Protein AF-0000000068884006 (afdb_homodimer)

Sequence (1262 aa):
MEFTVSGTTVRFDERTMQFAFTRDGAEWNTCADFKPTLQCAQGTFAFADATSITHEQRETGTGTGIRSIFTGFGHSAYSFETYVWVERASGDVLFEWIPLNEQGLNITNVTWPAAMDFDCADDHDTTLITHEQGVMIPNTWPTAVSTKDIAFDGRFETAGGYMPWFAQLRADGHGYIAICETPWNAGYGIDHPSDGPYTHINTWFEPSLGTMNYRRVVRYQFLDHADHTAVCKAYRSYVNERGRLRTLAEKAARNPSVRDLIGRSWVHIGIKTKVQPDSYYYDKDHPEKNDSLVTFAQREKQMRTLHGMGAGRLYMHLDGWAQPGYDNAHPDYLPACQEAGGWEGMKSLVDACHEQGDIFGTHDQYRDYYFTAQTFDANNAIRLADGTMPEHARWAGGRQTYLCAELAPDYVRRNFTQIAAHGIKLDCAYLDVFTCNEGDECSNPEHRMTRRECFDRRAECFEYLLSHGILSSSEEVSDWAVPSLIFCHYAPYDFQMRSPNEPRQGVPVPLYNLVYHDCVIEPWMMERVVDGDDYMLYALLNGGAPYLIRDAAYIGVDGDMDDEQRARTENDIERCHTVAAFHERVGMQELVRHEFVDDDPLVQRSVFADGTAVTCDFHTQTYRITDCPHHMEFTVSGTTVRFDERTMQFAFTRDGAEWNTCADFKPTLQCAQGTFAFADATSITHEQRETGTGTGIRSIFTGFGHSAYSFETYVWVERASGDVLFEWIPLNEQGLNITNVTWPAAMDFDCADDHDTTLITHEQGVMIPNTWPTAVSTKDIAFDGRFETAGGYMPWFAQLRADGHGYIAICETPWNAGYGIDHPSDGPYTHINTWFEPSLGTMNYRRVVRYQFLDHADHTAVCKAYRSYVNERGRLRTLAEKAARNPSVRDLIGRSWVHIGIKTKVQPDSYYYDKDHPEKNDSLVTFAQREKQMRTLHGMGAGRLYMHLDGWAQPGYDNAHPDYLPACQEAGGWEGMKSLVDACHEQGDIFGTHDQYRDYYFTAQTFDANNAIRLADGTMPEHARWAGGRQTYLCAELAPDYVRRNFTQIAAHGIKLDCAYLDVFTCNEGDECSNPEHRMTRRECFDRRAECFEYLLSHGILSSSEEVSDWAVPSLIFCHYAPYDFQMRSPNEPRQGVPVPLYNLVYHDCVIEPWMMERVVDGDDYMLYALLNGGAPYLIRDAAYIGVDGDMDDEQRARTENDIERCHTVAAFHERVGMQELVRHEFVDDDPLVQRSVFADGTAVTCDFHTQTYRITDCPHH

pLDDT: mean 95.3, std 8.54, range [33.0, 98.94]

Organism: Bifidobacterium longum (strain NCC 2705) (NCBI:txid206672)

Nearest PDB structures (foldseek):
  5wzr-assembly1_A  TM=9.743E-01  e=0.000E+00  Bifidobacterium bifidum
  5wzr-assembly2_B  TM=9.742E-01  e=0.000E+00  Bifidobacterium bifidum
  5wzp-assembly1_A  TM=9.927E-01  e=1.063E-102  Bifidobacterium bifidum
  5wzp-assembly2_B  TM=9.949E-01  e=9.066E-101  Bifidobacterium bifidum
  2zxq-assembly1_A  TM=4.621E-01  e=2.701E-19  Bifidobacterium longum

Secondary structure (DSSP, 8-state):
-EEEETTEEEEEETTTTEEEEEETTEEEEB-TT---EEEETTEEEEGGG-SEEEEEEEE-SSEEEEEEEEE-STTS--EEEEEEEEETTT--EEEEEEEEE--S--EEEEE-SPPB------TT-EEEE-STT-EEEETT-SS-EEGGGSGGGGBTTBTTBSSSEEEEE-TTS-EEEEEESSGGGEEEEEEE-TT-S--EEEEEE--BTTB--S-EEEEEEEESS--HHHHHHHHHHHHHTTT----HHHHHHH-GGGGGGTTPEEEEEESEEE--TTSTT--SS-GGGGEEE--HHHHHHHHHHHHHTT--SEEEEEES-BSS-TT-STT---SB-GGGTHHHHHHHHHHHHHHTT-EEEEEE-SSEEETTSTT--GGGB---TTS----B--STT-SEEEB-GGGHHHHHHHHHHHHHHTT---SEEEETTTTTSPPP-B--GGG-B-HHHHHHHHHHHHHHHHHTTPEEEEBS--GGGTTT--B-B----GGGGS-TTSPPSSEE--HHHHHHTTTSB-EE---B-TTS-BTHHHHHHTT-EEEEEE--TTS---S---HHHHHHHHHHHHHHHHHHHHHHHHTTS-EEEEEEGGG-TTEEEEEETTSEEEEEETTTTEEEEEE----/-EEEETTEEEEEETTTTEEEEEETTEEEEB-TT---EEEETTEEEEGGG-SEEEEEEEE-SSEEEEEEEEE-STTS--EEEEEEEEETTT--EEEEEEEEE--S--EEEEE-SPPB------TT-EEEE-STT-EEEETT-SS-EEGGGSGGGGBTTBTTBSSSEEEEE-TTS-EEEEEESSGGGEEEEEEE-TT-S--EEEEEE--BTTB--S-EEEEEEEESS--HHHHHHHHHHHHHTTT----HHHHHHH-GGGGGGTTPEEEEEESEEE--TTSTT--SS-GGGGEEE--HHHHHHHHHHHHHTT--SEEEEEES-BSS-TT-STT---SB-GGGTHHHHHHHHHHHHHHTT-EEEEEE-SSEEETTSTT--GGGB---TTS----B--STT-SEEEB-GGGHHHHHHHHHHHHHHTT---SEEEETTTTTSPPP-B--GGG-B-HHHHHHHHHHHHHHHHHTTPEEEEES--GGGTTT--EEE----TTTTS-TTSPPSSEE--HHHHHHTTTSB-EE---B-TTS-BTHHHHHHTT-EEEEEE--TTS---S---HHHHHHHHHHHHHHHHHHHHHHHHTTS-EEEEEEGGG-TTEEEEEETTSEEEEEETTTTEEEEEE----

Foldseek 3Di:
DWDDAPQKIWDADPVQRWIWIDHPHDIKTFDSPWFWWWQFPVGIGTLVQAPDKDWDWDDDPFWIWIKMKGAHDPNWRWIWIWTWIAGRVARKIKIKIFTDDHPDTQTFKTWDDGWIPFAAQDQQWWKWAPQFQIFIGGQQAQDKDWLVLAPPSFQALANSHQAQWMKIADPQQKIKIKHWPPRQFKGKTWTRDGRHNGITMTMMGGPWLRHVPGMTMIIMDIDGNDDLLNNLVVVLVVCVVVVQLAFLVNLCVLFVCLLLVALAAEAEAEAKAAADCQAPPCDPVCNVLRIDGAALVLVLLLVVVCVVLPLPEYEYEYFQQFPPGHPAQPPQGDDGHVVRPTLVSNQVSCVSNVVRSYAYEYEHEQFWAAPNHPPDDPLQFAAGSVRDFDWDQHDRHGITTTGQLLCRLVSLCVVVVVSVVSVRDHQAYEYEPLRNDRADAHPRPVRGATSVRSLVSSLVSLVVCVVVNYAYEYAAHHSSNLNRHSEYEARDDPCVVDDVPDDDNRQDDRSVQLNRQRRYAHEWEQDDDVVFAGRLLVLLQSLHAYHLHDHHNNHHDDSDQDPVSSVVSSVSSVSRSVSSVSSSVANNWRFSDKDADVNPSQWIKIATPQQWMKIAHRVVNDIDIDRGPPD/DWDDAPQKIWDADPVQRWIWIDHPHDIWTFDSPWFWWWQFPVGIGTLVQAPDKDWDWDDDPFWIWIKIKGAHDPNWRWIWIWTWIAGRVARKIKIKIFTDDHPDTQTFKTWDDGWIDFAAQDQQWWKWAPQFQIFIGGQQAQDKDWLVLAVPSFQALANSHQAQWMKIADPQQKIKIKHWPPRQFKGKTWTRDGRHNGITMTMMGGPWLRHVPGMTMIIMDIDGNDDLLNNLVVVLVVCVVVVQLQFLVNLCVLFVCLLLVALAAEAEAEAKAAADCQAPPCDPVCNVLRIDGAALVLVLLLVVVCVVLPLPEYEYEYFQQFPPGHPAQPPQGDDGHVVRPTLVSNQVSCVSNVVRSYAYEYEHEQFWAAPNHPPDDPLQFAAGSVRDFDWDRHDRHGITTTGQLLCRLVSLCVVVVVSVVSVRDHQAYEYEPLRNDRADAHPRPVRGATSVRSLVSSLVSLVVCVVVNYAYEYAAHHSSNLNRHSEYEARDDSPPVDDVPDDDNRQDDRSVQLNRQRRYAHEWEQDDDVVFAGRLQVLLQSLHAYHLHDHHNSHHDDSDQDPVSSVVSSVSSVSRSVSSVSSSVARNWRFSDKDADVNDSQWIKIATPQQWMKIAHRVVNDMDIDRGPDD

Structure (mmCIF, N/CA/C/O backbone):
data_AF-0000000068884006-model_v1
#
loop_
_entity.id
_entity.type
_entity.pdbx_description
1 polymer 'Glycosyl hydrolases related to GH101 family, GHL1-GHL3'
#
loop_
_atom_site.group_PDB
_atom_site.id
_atom_site.type_symbol
_atom_site.label_atom_id
_atom_site.label_alt_id
_atom_site.label_comp_id
_atom_site.label_asym_id
_atom_site.label_entity_id
_atom_site.label_seq_id
_atom_site.pdbx_PDB_ins_code
_atom_site.Cartn_x
_atom_site.Cartn_y
_atom_site.Cartn_z
_atom_site.occupancy
_atom_site.B_iso_or_equiv
_atom_site.auth_seq_id
_atom_site.auth_comp_id
_atom_site.auth_asym_id
_atom_site.auth_atom_id
_atom_site.pdbx_PDB_model_num
ATOM 1 N N . MET A 1 1 ? 39.438 -1.023 8.469 1 96.75 1 MET A N 1
ATOM 2 C CA . MET A 1 1 ? 38.875 -1.752 7.324 1 96.75 1 MET A CA 1
ATOM 3 C C . MET A 1 1 ? 38.562 -0.802 6.172 1 96.75 1 MET A C 1
ATOM 5 O O . MET A 1 1 ? 38.188 0.347 6.398 1 96.75 1 MET A O 1
ATOM 9 N N . GLU A 1 2 ? 38.781 -1.187 5 1 97.56 2 GLU A N 1
ATOM 10 C CA . GLU A 1 2 ? 38.5 -0.379 3.812 1 97.56 2 GLU A CA 1
ATOM 11 C C . GLU A 1 2 ? 38.062 -1.249 2.637 1 97.56 2 GLU A C 1
ATOM 13 O O . GLU A 1 2 ? 38.625 -2.332 2.424 1 97.56 2 GLU A O 1
ATOM 18 N N . PHE A 1 3 ? 37.062 -0.83 1.948 1 98.31 3 PHE A N 1
ATOM 19 C CA . PHE A 1 3 ? 36.625 -1.511 0.733 1 98.31 3 PHE A CA 1
ATOM 20 C C . PHE A 1 3 ? 35.969 -0.53 -0.233 1 98.31 3 PHE A C 1
ATOM 22 O O . PHE A 1 3 ? 35.594 0.575 0.159 1 98.31 3 PHE A O 1
ATOM 29 N N . THR A 1 4 ? 35.969 -0.841 -1.5 1 98.19 4 THR A N 1
ATOM 30 C CA . THR A 1 4 ? 35.312 -0.053 -2.553 1 98.19 4 THR A CA 1
ATOM 31 C C . THR A 1 4 ? 34.312 -0.898 -3.33 1 98.19 4 THR A C 1
ATOM 33 O O . THR A 1 4 ? 34.625 -2.025 -3.727 1 98.19 4 THR A O 1
ATOM 36 N N . VAL A 1 5 ? 33.125 -0.415 -3.4 1 97.75 5 VAL A N 1
ATOM 37 C CA . VAL A 1 5 ? 32.062 -1.048 -4.168 1 97.75 5 VAL A CA 1
ATOM 38 C C . VAL A 1 5 ? 31.375 -0.008 -5.047 1 97.75 5 VAL A C 1
ATOM 40 O O . VAL A 1 5 ? 30.922 1.026 -4.555 1 97.75 5 VAL A O 1
ATOM 43 N N . SER A 1 6 ? 31.266 -0.247 -6.363 1 97.12 6 SER A N 1
ATOM 44 C CA . SER A 1 6 ? 30.5 0.562 -7.309 1 97.12 6 SER A CA 1
ATOM 45 C C . SER A 1 6 ? 30.828 2.045 -7.148 1 97.12 6 SER A C 1
ATOM 47 O O . SER A 1 6 ? 29.906 2.873 -7.059 1 97.12 6 SER A O 1
ATOM 49 N N . GLY A 1 7 ? 32.031 2.383 -6.996 1 97.62 7 GLY A N 1
ATOM 50 C CA . GLY A 1 7 ? 32.5 3.756 -7.023 1 97.62 7 GLY A CA 1
ATOM 51 C C . GLY A 1 7 ? 32.531 4.406 -5.652 1 97.62 7 GLY A C 1
ATOM 52 O O . GLY A 1 7 ? 32.969 5.547 -5.504 1 97.62 7 GLY A O 1
ATOM 53 N N . THR A 1 8 ? 32.031 3.732 -4.609 1 98.75 8 THR A N 1
ATOM 54 C CA . THR A 1 8 ? 32.031 4.266 -3.252 1 98.75 8 THR A CA 1
ATOM 55 C C . THR A 1 8 ? 33.062 3.529 -2.383 1 98.75 8 THR A C 1
ATOM 57 O O . THR A 1 8 ? 33.031 2.301 -2.293 1 98.75 8 THR A O 1
ATOM 60 N N . THR A 1 9 ? 33.969 4.238 -1.825 1 98.75 9 THR A N 1
ATOM 61 C CA . THR A 1 9 ? 34.938 3.682 -0.89 1 98.75 9 THR A CA 1
ATOM 62 C C . THR A 1 9 ? 34.531 3.986 0.55 1 98.75 9 THR A C 1
ATOM 64 O O . THR A 1 9 ? 34.188 5.129 0.88 1 98.75 9 THR A O 1
ATOM 67 N N . VAL A 1 10 ? 34.5 2.998 1.354 1 98.69 10 VAL A N 1
ATOM 68 C CA . VAL A 1 10 ? 34.219 3.145 2.777 1 98.69 10 VAL A CA 1
ATOM 69 C C . VAL A 1 10 ? 35.469 2.816 3.594 1 98.69 10 VAL A C 1
ATOM 71 O O . VAL A 1 10 ? 36.125 1.789 3.373 1 98.69 10 VAL A O 1
ATOM 74 N N . ARG A 1 11 ? 35.875 3.713 4.441 1 98.31 11 ARG A N 1
ATOM 75 C CA . ARG A 1 11 ? 36.906 3.467 5.457 1 98.31 11 ARG A CA 1
ATOM 76 C C . ARG A 1 11 ? 36.281 3.502 6.859 1 98.31 11 ARG A C 1
ATOM 78 O O . ARG A 1 11 ? 35.562 4.438 7.207 1 98.31 11 ARG A O 1
ATOM 85 N N . PHE A 1 12 ? 36.5 2.439 7.617 1 98.19 12 PHE A N 1
ATOM 86 C CA . PHE A 1 12 ? 36 2.305 8.969 1 98.19 12 PHE A CA 1
ATOM 87 C C . PHE A 1 12 ? 37.125 2.133 9.969 1 98.19 12 PHE A C 1
ATOM 89 O O . PHE A 1 12 ? 37.969 1.235 9.82 1 98.19 12 PHE A O 1
ATOM 96 N N . ASP A 1 13 ? 37.188 3.031 10.922 1 96.44 13 ASP A N 1
ATOM 97 C CA . ASP A 1 13 ? 38.156 2.914 12.016 1 96.44 13 ASP A CA 1
ATOM 98 C C . ASP A 1 13 ? 37.562 2.135 13.188 1 96.44 13 ASP A C 1
ATOM 100 O O . ASP A 1 13 ? 36.719 2.645 13.914 1 96.44 13 ASP A O 1
ATOM 104 N N . GLU A 1 14 ? 38.062 0.991 13.508 1 94.81 14 GLU A N 1
ATOM 105 C CA . GLU A 1 14 ? 37.5 0.091 14.516 1 94.81 14 GLU A CA 1
ATOM 106 C C . GLU A 1 14 ? 37.656 0.676 15.914 1 94.81 14 GLU A C 1
ATOM 108 O O . GLU A 1 14 ? 36.906 0.348 16.828 1 94.81 14 GLU A O 1
ATOM 113 N N . ARG A 1 15 ? 38.656 1.497 16.078 1 91.38 15 ARG A N 1
ATOM 114 C CA . ARG A 1 15 ? 38.938 2.045 17.391 1 91.38 15 ARG A CA 1
ATOM 115 C C . ARG A 1 15 ? 37.969 3.172 17.75 1 91.38 15 ARG A C 1
ATOM 117 O O . ARG A 1 15 ? 37.438 3.234 18.859 1 91.38 15 ARG A O 1
ATOM 124 N N . THR A 1 16 ? 37.719 4.031 16.812 1 92 16 THR A N 1
ATOM 125 C CA . THR A 1 16 ? 36.875 5.195 17.047 1 92 16 THR A CA 1
ATOM 126 C C . THR A 1 16 ? 35.469 4.957 16.531 1 92 16 THR A C 1
ATOM 128 O O . THR A 1 16 ? 34.562 5.719 16.828 1 92 16 THR A O 1
ATOM 131 N N . MET A 1 17 ? 35.281 3.926 15.727 1 93.5 17 MET A N 1
ATOM 132 C CA . MET A 1 17 ? 34.031 3.566 15.062 1 93.5 17 MET A CA 1
ATOM 133 C C . MET A 1 17 ? 33.562 4.676 14.117 1 93.5 17 MET A C 1
ATOM 135 O O . MET A 1 17 ? 32.375 4.863 13.906 1 93.5 17 MET A O 1
ATOM 139 N N . GLN A 1 18 ? 34.531 5.438 13.586 1 95.31 18 GLN A N 1
ATOM 140 C CA . GLN A 1 18 ? 34.25 6.504 12.625 1 95.31 18 GLN A CA 1
ATOM 141 C C . GLN A 1 18 ? 34.281 5.98 11.195 1 95.31 18 GLN A C 1
ATOM 143 O O . GLN A 1 18 ? 35 5.023 10.891 1 95.31 18 GLN A O 1
ATOM 148 N N . PHE A 1 19 ? 33.469 6.625 10.383 1 97.94 19 PHE A N 1
ATOM 149 C CA . PHE A 1 19 ? 33.406 6.262 8.977 1 97.94 19 PHE A CA 1
ATOM 150 C C . PHE A 1 19 ? 33.875 7.406 8.094 1 97.94 19 PHE A C 1
ATOM 152 O O . PHE A 1 19 ? 33.719 8.578 8.438 1 97.94 19 PHE A O 1
ATOM 159 N N . ALA A 1 20 ? 34.5 7.062 7.012 1 98.5 20 ALA A N 1
ATOM 160 C CA . ALA A 1 20 ? 34.812 7.949 5.891 1 98.5 20 ALA A CA 1
ATOM 161 C C . ALA A 1 20 ? 34.312 7.355 4.57 1 98.5 20 ALA A C 1
ATOM 163 O O . ALA A 1 20 ? 34.438 6.152 4.344 1 98.5 20 ALA A O 1
ATOM 164 N N . PHE A 1 21 ? 33.719 8.188 3.77 1 98.75 21 PHE A N 1
ATOM 165 C CA . PHE A 1 21 ? 33.219 7.77 2.475 1 98.75 21 PHE A CA 1
ATOM 166 C C . PHE A 1 21 ? 33.812 8.609 1.352 1 98.75 21 PHE A C 1
ATOM 168 O O . PHE A 1 21 ? 33.938 9.828 1.482 1 98.75 21 PHE A O 1
ATOM 175 N N . THR A 1 22 ? 34.219 7.957 0.296 1 98.5 22 THR A N 1
ATOM 176 C CA . THR A 1 22 ? 34.688 8.68 -0.877 1 98.5 22 THR A CA 1
ATOM 177 C C . THR A 1 22 ? 33.906 8.258 -2.123 1 98.5 22 THR A C 1
ATOM 179 O O . THR A 1 22 ? 33.719 7.062 -2.359 1 98.5 22 THR A O 1
ATOM 182 N N . ARG A 1 23 ? 33.438 9.172 -2.855 1 97.88 23 ARG A N 1
ATOM 183 C CA . ARG A 1 23 ? 32.781 8.961 -4.133 1 97.88 23 ARG A CA 1
ATOM 184 C C . ARG A 1 23 ? 32.906 10.188 -5.031 1 97.88 23 ARG A C 1
ATOM 186 O O . ARG A 1 23 ? 32.812 11.32 -4.566 1 97.88 23 ARG A O 1
ATOM 193 N N . ASP A 1 24 ? 33.188 10.016 -6.312 1 96.94 24 ASP A N 1
ATOM 194 C CA . ASP A 1 24 ? 33.281 11.062 -7.328 1 96.94 24 ASP A CA 1
ATOM 195 C C . ASP A 1 24 ? 34.219 12.18 -6.902 1 96.94 24 ASP A C 1
ATOM 197 O O . ASP A 1 24 ? 33.938 13.359 -7.07 1 96.94 24 ASP A O 1
ATOM 201 N N . GLY A 1 25 ? 35.219 11.805 -6.246 1 95.5 25 GLY A N 1
ATOM 202 C CA . GLY A 1 25 ? 36.281 12.734 -5.895 1 95.5 25 GLY A CA 1
ATOM 203 C C . GLY A 1 25 ? 36.031 13.477 -4.602 1 95.5 25 GLY A C 1
ATOM 204 O O . GLY A 1 25 ? 36.844 14.297 -4.172 1 95.5 25 GLY A O 1
ATOM 205 N N . ALA A 1 26 ? 34.906 13.234 -3.934 1 97.69 26 ALA A N 1
ATOM 206 C CA . ALA A 1 26 ? 34.594 13.898 -2.674 1 97.69 26 ALA A CA 1
ATOM 207 C C . ALA A 1 26 ? 34.719 12.93 -1.497 1 97.69 26 ALA A C 1
ATOM 209 O O . ALA A 1 26 ? 34.469 11.734 -1.638 1 97.69 26 ALA A O 1
ATOM 210 N N . GLU A 1 27 ? 35.062 13.492 -0.42 1 97.88 27 GLU A N 1
ATOM 211 C CA . GLU A 1 27 ? 35.156 12.711 0.812 1 97.88 27 GLU A CA 1
ATOM 212 C C . GLU A 1 27 ? 34.188 13.227 1.87 1 97.88 27 GLU A C 1
ATOM 214 O O . GLU A 1 27 ? 34 14.438 2.025 1 97.88 27 GLU A O 1
ATOM 219 N N . TRP A 1 28 ? 33.5 12.383 2.496 1 98.31 28 TRP A N 1
ATOM 220 C CA . TRP A 1 28 ? 32.594 12.664 3.615 1 98.31 28 TRP A CA 1
ATOM 221 C C . TRP A 1 28 ? 33.031 11.898 4.859 1 98.31 28 TRP A C 1
ATOM 223 O O . TRP A 1 28 ? 33.25 10.68 4.809 1 98.31 28 TRP A O 1
ATOM 233 N N . ASN A 1 29 ? 33.188 12.539 5.945 1 97.81 29 ASN A N 1
ATOM 234 C CA . ASN A 1 29 ? 33.594 11.945 7.215 1 97.81 29 ASN A CA 1
ATOM 235 C C . ASN A 1 29 ? 32.531 12.164 8.305 1 97.81 29 ASN A C 1
ATOM 237 O O . ASN A 1 29 ? 31.938 13.242 8.383 1 97.81 29 ASN A O 1
ATOM 241 N N . THR A 1 30 ? 32.344 11.156 9.117 1 96.94 30 THR A N 1
ATOM 242 C CA . THR A 1 30 ? 31.531 11.383 10.297 1 96.94 30 THR A CA 1
ATOM 243 C C . THR A 1 30 ? 32.25 12.32 11.273 1 96.94 30 THR A C 1
ATOM 245 O O . THR A 1 30 ? 33.469 12.352 11.328 1 96.94 30 THR A O 1
ATOM 248 N N . CYS A 1 31 ? 31.406 13.039 11.977 1 94.69 31 CYS A N 1
ATOM 249 C CA . CYS A 1 31 ? 31.953 13.969 12.953 1 94.69 31 CYS A CA 1
ATOM 250 C C . CYS A 1 31 ? 32.688 13.227 14.062 1 94.69 31 CYS A C 1
ATOM 252 O O . CYS A 1 31 ? 32.125 12.352 14.711 1 94.69 31 CYS A O 1
ATOM 254 N N . ALA A 1 32 ? 33.875 13.672 14.375 1 89.81 32 ALA A N 1
ATOM 255 C CA . ALA A 1 32 ? 34.75 13 15.344 1 89.81 32 ALA A CA 1
ATOM 256 C C . ALA A 1 32 ? 34.188 13.133 16.766 1 89.81 32 ALA A C 1
ATOM 258 O O . ALA A 1 32 ? 34.375 12.242 17.594 1 89.81 32 ALA A O 1
ATOM 259 N N . ASP A 1 33 ? 33.531 14.148 17 1 88.62 33 ASP A N 1
ATOM 260 C CA . ASP A 1 33 ? 33.062 14.43 18.359 1 88.62 33 ASP A CA 1
ATOM 261 C C . ASP A 1 33 ? 31.641 13.867 18.578 1 88.62 33 ASP A C 1
ATOM 263 O O . ASP A 1 33 ? 31.109 13.945 19.672 1 88.62 33 ASP A O 1
ATOM 267 N N . PHE A 1 34 ? 31.141 13.305 17.531 1 90.44 34 PHE A N 1
ATOM 268 C CA . PHE A 1 34 ? 29.797 12.758 17.641 1 90.44 34 PHE A CA 1
ATOM 269 C C . PHE A 1 34 ? 29.828 11.32 18.141 1 90.44 34 PHE A C 1
ATOM 271 O O . PHE A 1 34 ? 30.5 10.469 17.547 1 90.44 34 PHE A O 1
ATOM 278 N N . LYS A 1 35 ? 29.203 11 19.219 1 90.88 35 LYS A N 1
ATOM 279 C CA . LYS A 1 35 ? 29.141 9.656 19.797 1 90.88 35 LYS A CA 1
ATOM 280 C C . LYS A 1 35 ? 27.75 9.047 19.641 1 90.88 35 LYS A C 1
ATOM 282 O O . LYS A 1 35 ? 26.797 9.477 20.281 1 90.88 35 LYS A O 1
ATOM 287 N N . PRO A 1 36 ? 27.625 7.969 18.797 1 95.94 36 PRO A N 1
ATOM 288 C CA . PRO A 1 36 ? 26.344 7.246 18.781 1 95.94 36 PRO A CA 1
ATOM 289 C C . PRO A 1 36 ? 25.938 6.738 20.172 1 95.94 36 PRO A C 1
ATOM 291 O O . PRO A 1 36 ? 26.797 6.27 20.938 1 95.94 36 PRO A O 1
ATOM 294 N N . THR A 1 37 ? 24.641 6.836 20.516 1 97.12 37 THR A N 1
ATOM 295 C CA . THR A 1 37 ? 24.25 6.562 21.906 1 97.12 37 THR A CA 1
ATOM 296 C C . THR A 1 37 ? 22.922 5.809 21.938 1 97.12 37 THR A C 1
ATOM 298 O O . THR A 1 37 ? 22.125 5.887 21 1 97.12 37 THR A O 1
ATOM 301 N N . LEU A 1 38 ? 22.766 5.012 22.984 1 97.25 38 LEU A N 1
ATOM 302 C CA . LEU A 1 38 ? 21.5 4.469 23.469 1 97.25 38 LEU A CA 1
ATOM 303 C C . LEU A 1 38 ? 21 5.242 24.672 1 97.25 38 LEU A C 1
ATOM 305 O O . LEU A 1 38 ? 21.672 5.289 25.703 1 97.25 38 LEU A O 1
ATOM 309 N N . GLN A 1 39 ? 19.922 5.906 24.469 1 97.06 39 GLN A N 1
ATOM 310 C CA . GLN A 1 39 ? 19.25 6.477 25.641 1 97.06 39 GLN A CA 1
ATOM 311 C C . GLN A 1 39 ? 18.234 5.5 26.219 1 97.06 39 GLN A C 1
ATOM 313 O O . GLN A 1 39 ? 17.406 4.961 25.484 1 97.06 39 GLN A O 1
ATOM 318 N N . CYS A 1 40 ? 18.328 5.191 27.484 1 95 40 CYS A N 1
ATOM 319 C CA . CYS A 1 40 ? 17.469 4.238 28.188 1 95 40 CYS A CA 1
ATOM 320 C C . CYS A 1 40 ? 16.938 4.828 29.484 1 95 40 CYS A C 1
ATOM 322 O O . CYS A 1 40 ? 17.438 5.855 29.953 1 95 40 CYS A O 1
ATOM 324 N N . ALA A 1 41 ? 15.914 4.176 30.016 1 92.88 41 ALA A N 1
ATOM 325 C CA . ALA A 1 41 ? 15.445 4.551 31.344 1 92.88 41 ALA A CA 1
ATOM 326 C C . ALA A 1 41 ? 16.547 4.41 32.375 1 92.88 41 ALA A C 1
ATOM 328 O O . ALA A 1 41 ? 16.609 5.164 33.344 1 92.88 41 ALA A O 1
ATOM 329 N N . GLN A 1 42 ? 17.484 3.568 32.156 1 92.56 42 GLN A N 1
ATOM 330 C CA . GLN A 1 42 ? 18.578 3.26 33.094 1 92.56 42 GLN A CA 1
ATOM 331 C C . GLN A 1 42 ? 19.734 4.23 32.906 1 92.56 42 GLN A C 1
ATOM 333 O O . GLN A 1 42 ? 20.641 4.273 33.75 1 92.56 42 GLN A O 1
ATOM 338 N N . GLY A 1 43 ? 19.703 5.027 31.906 1 94.5 43 GLY A N 1
ATOM 339 C CA . GLY A 1 43 ? 20.781 5.973 31.625 1 94.5 43 GLY A CA 1
ATOM 340 C C . GLY A 1 43 ? 21.125 6.039 30.156 1 94.5 43 GLY A C 1
ATOM 341 O O . GLY A 1 43 ? 20.438 5.445 29.312 1 94.5 43 GLY A O 1
ATOM 342 N N . THR A 1 44 ? 22.094 6.836 29.859 1 96.88 44 THR A N 1
ATOM 343 C CA . THR A 1 44 ? 22.578 6.984 28.5 1 96.88 44 THR A CA 1
ATOM 344 C C . THR A 1 44 ? 23.906 6.242 28.312 1 96.88 44 THR A C 1
ATOM 346 O O . THR A 1 44 ? 24.812 6.387 29.125 1 96.88 44 THR A O 1
ATOM 349 N N . PHE A 1 45 ? 24.016 5.406 27.281 1 97.31 45 PHE A N 1
ATOM 350 C CA . PHE A 1 45 ? 25.203 4.633 26.984 1 97.31 45 PHE A CA 1
ATOM 351 C C . PHE A 1 45 ? 25.719 4.953 25.578 1 97.31 45 PHE A C 1
ATOM 353 O O . PHE A 1 45 ? 24.938 4.969 24.625 1 97.31 45 PHE A O 1
ATOM 360 N N . ALA A 1 46 ? 26.984 5.242 25.484 1 96.75 46 ALA A N 1
ATOM 361 C CA . ALA A 1 46 ? 27.609 5.262 24.156 1 96.75 46 ALA A CA 1
ATOM 362 C C . ALA A 1 46 ? 27.734 3.848 23.594 1 96.75 46 ALA A C 1
ATOM 364 O O . ALA A 1 46 ? 27.828 2.879 24.359 1 96.75 46 ALA A O 1
ATOM 365 N N . PHE A 1 47 ? 27.719 3.711 22.297 1 97.5 47 PHE A N 1
ATOM 366 C CA . PHE A 1 47 ? 27.953 2.402 21.688 1 97.5 47 PHE A CA 1
ATOM 367 C C . PHE A 1 47 ? 29.25 1.79 22.203 1 97.5 47 PHE A C 1
ATOM 369 O O . PHE A 1 47 ? 29.312 0.586 22.453 1 97.5 47 PHE A O 1
ATOM 376 N N . ALA A 1 48 ? 30.266 2.627 22.438 1 95.75 48 ALA A N 1
ATOM 377 C CA . ALA A 1 48 ? 31.594 2.201 22.859 1 95.75 48 ALA A CA 1
ATOM 378 C C . ALA A 1 48 ? 31.578 1.667 24.281 1 95.75 48 ALA A C 1
ATOM 380 O O . ALA A 1 48 ? 32.531 1.034 24.734 1 95.75 48 ALA A O 1
ATOM 381 N N . ASP A 1 49 ? 30.469 1.893 24.984 1 96.12 49 ASP A N 1
ATOM 382 C CA . ASP A 1 49 ? 30.359 1.434 26.359 1 96.12 49 ASP A CA 1
ATOM 383 C C . ASP A 1 49 ? 30.016 -0.053 26.422 1 96.12 49 ASP A C 1
ATOM 385 O O . ASP A 1 49 ? 29.984 -0.645 27.5 1 96.12 49 ASP A O 1
ATOM 389 N N . ALA A 1 50 ? 29.781 -0.724 25.297 1 97 50 ALA A N 1
ATOM 390 C CA . ALA A 1 50 ? 29.469 -2.152 25.281 1 97 50 ALA A CA 1
ATOM 391 C C . ALA A 1 50 ? 30.625 -2.969 25.859 1 97 50 ALA A C 1
ATOM 393 O O . ALA A 1 50 ? 31.797 -2.658 25.625 1 97 50 ALA A O 1
ATOM 394 N N . THR A 1 51 ? 30.281 -3.996 26.547 1 97.06 51 THR A N 1
ATOM 395 C CA . THR A 1 51 ? 31.281 -4.867 27.141 1 97.06 51 THR A CA 1
ATOM 396 C C . THR A 1 51 ? 32.031 -5.645 26.062 1 97.06 51 THR A C 1
ATOM 398 O O . THR A 1 51 ? 33.219 -5.961 26.219 1 97.06 51 THR A O 1
ATOM 401 N N . SER A 1 52 ? 31.359 -6.027 25.078 1 97.19 52 SER A N 1
ATOM 402 C CA . SER A 1 52 ? 31.953 -6.738 23.953 1 97.19 52 SER A CA 1
ATOM 403 C C . SER A 1 52 ? 31.562 -6.086 22.625 1 97.19 52 SER A C 1
ATOM 405 O O . SER A 1 52 ? 30.375 -5.867 22.359 1 97.19 52 SER A O 1
ATOM 407 N N . ILE A 1 53 ? 32.531 -5.758 21.844 1 97.94 53 ILE A N 1
ATOM 408 C CA . ILE A 1 53 ? 32.344 -5.18 20.516 1 97.94 53 ILE A CA 1
ATOM 409 C C . ILE A 1 53 ? 33.156 -5.965 19.484 1 97.94 53 ILE A C 1
ATOM 411 O O . ILE A 1 53 ? 34.375 -6.168 19.672 1 97.94 53 ILE A O 1
ATOM 415 N N . THR A 1 54 ? 32.531 -6.438 18.469 1 97.94 54 THR A N 1
ATOM 416 C CA . THR A 1 54 ? 33.25 -7.113 17.375 1 97.94 54 THR A CA 1
ATOM 417 C C . THR A 1 54 ? 32.906 -6.461 16.031 1 97.94 54 THR A C 1
ATOM 419 O O . THR A 1 54 ? 31.797 -5.953 15.844 1 97.94 54 THR A O 1
ATOM 422 N N . HIS A 1 55 ? 33.875 -6.379 15.164 1 98.06 55 HIS A N 1
ATOM 423 C CA . HIS A 1 55 ? 33.719 -5.895 13.797 1 98.06 55 HIS A CA 1
ATOM 424 C C . HIS A 1 55 ? 34.156 -6.941 12.781 1 98.06 55 HIS A C 1
ATOM 426 O O . HIS A 1 55 ? 35.156 -7.641 13.008 1 98.06 55 HIS A O 1
ATOM 432 N N . GLU A 1 56 ? 33.406 -7.078 11.742 1 97.06 56 GLU A N 1
ATOM 433 C CA . GLU A 1 56 ? 33.781 -7.957 10.648 1 97.06 56 GLU A CA 1
ATOM 434 C C . GLU A 1 56 ? 33.344 -7.406 9.305 1 97.06 56 GLU A C 1
ATOM 436 O O . GLU A 1 56 ? 32.25 -6.84 9.195 1 97.06 56 GLU A O 1
ATOM 441 N N . GLN A 1 57 ? 34.188 -7.484 8.336 1 97.12 57 GLN A N 1
ATOM 442 C CA . GLN A 1 57 ? 33.781 -7.172 6.973 1 97.12 57 GLN A CA 1
ATOM 443 C C . GLN A 1 57 ? 33 -8.336 6.352 1 97.12 57 GLN A C 1
ATOM 445 O O . GLN A 1 57 ? 33.375 -9.492 6.52 1 97.12 57 GLN A O 1
ATOM 450 N N . ARG A 1 58 ? 31.922 -8.016 5.723 1 95.75 58 ARG A N 1
ATOM 451 C CA . ARG A 1 58 ? 31.062 -9.016 5.086 1 95.75 58 ARG A CA 1
ATOM 452 C C . ARG A 1 58 ? 30.797 -8.664 3.629 1 95.75 58 ARG A C 1
ATOM 454 O O . ARG A 1 58 ? 30.562 -7.496 3.301 1 95.75 58 ARG A O 1
ATOM 461 N N . GLU A 1 59 ? 30.922 -9.664 2.779 1 95.62 59 GLU A N 1
ATOM 462 C CA . GLU A 1 59 ? 30.594 -9.508 1.365 1 95.62 59 GLU A CA 1
ATOM 463 C C . GLU A 1 59 ? 29.469 -10.445 0.952 1 95.62 59 GLU A C 1
ATOM 465 O O . GLU A 1 59 ? 29.5 -11.641 1.258 1 95.62 59 GLU A O 1
ATOM 470 N N . THR A 1 60 ? 28.438 -9.961 0.371 1 94.44 60 THR A N 1
ATOM 471 C CA . THR A 1 60 ? 27.312 -10.727 -0.164 1 94.44 60 THR A CA 1
ATOM 472 C C . THR A 1 60 ? 27.156 -10.469 -1.66 1 94.44 60 THR A C 1
ATOM 474 O O . THR A 1 60 ? 27.969 -9.773 -2.27 1 94.44 60 THR A O 1
ATOM 477 N N . GLY A 1 61 ? 26.109 -11.07 -2.26 1 94.38 61 GLY A N 1
ATOM 478 C CA . GLY A 1 61 ? 25.844 -10.859 -3.674 1 94.38 61 GLY A CA 1
ATOM 479 C C . GLY A 1 61 ? 25.375 -9.453 -3.99 1 94.38 61 GLY A C 1
ATOM 480 O O . GLY A 1 61 ? 25.453 -9.008 -5.137 1 94.38 61 GLY A O 1
ATOM 481 N N . THR A 1 62 ? 24.969 -8.711 -2.941 1 96.31 62 THR A N 1
ATOM 482 C CA . THR A 1 62 ? 24.344 -7.422 -3.213 1 96.31 62 THR A CA 1
ATOM 483 C C . THR A 1 62 ? 25.234 -6.273 -2.754 1 96.31 62 THR A C 1
ATOM 485 O O . THR A 1 62 ? 24.953 -5.109 -3.031 1 96.31 62 THR A O 1
ATOM 488 N N . GLY A 1 63 ? 26.266 -6.625 -2.053 1 97.19 63 GLY A N 1
ATOM 489 C CA . GLY A 1 63 ? 27.141 -5.551 -1.611 1 97.19 63 GLY A CA 1
ATOM 490 C C . GLY A 1 63 ? 28.172 -6.004 -0.585 1 97.19 63 GLY A C 1
ATOM 491 O O . GLY A 1 63 ? 28.281 -7.195 -0.301 1 97.19 63 GLY A O 1
ATOM 492 N N . THR A 1 64 ? 29.016 -5.07 -0.139 1 98.06 64 THR A N 1
ATOM 493 C CA . THR A 1 64 ? 30.047 -5.27 0.885 1 98.06 64 THR A CA 1
ATOM 494 C C . THR A 1 64 ? 29.844 -4.285 2.035 1 98.06 64 THR A C 1
ATOM 496 O O . THR A 1 64 ? 29.438 -3.143 1.819 1 98.06 64 THR A O 1
ATOM 499 N N . GLY A 1 65 ? 30.047 -4.773 3.219 1 98.06 65 GLY A N 1
ATOM 500 C CA . GLY A 1 65 ? 29.859 -3.877 4.348 1 98.06 65 GLY A CA 1
ATOM 501 C C . GLY A 1 65 ? 30.562 -4.332 5.605 1 98.06 65 GLY A C 1
ATOM 502 O O . GLY A 1 65 ? 31.391 -5.242 5.559 1 98.06 65 GLY A O 1
ATOM 503 N N . ILE A 1 66 ? 30.391 -3.635 6.625 1 98.5 66 ILE A N 1
ATOM 504 C CA . ILE A 1 66 ? 30.953 -3.881 7.949 1 98.5 66 ILE A CA 1
ATOM 505 C C . ILE A 1 66 ? 29.828 -4.215 8.93 1 98.5 66 ILE A C 1
ATOM 507 O O . ILE A 1 66 ? 28.922 -3.402 9.148 1 98.5 66 ILE A O 1
ATOM 511 N N . ARG A 1 67 ? 29.875 -5.395 9.453 1 97.81 67 ARG A N 1
ATOM 512 C CA . ARG A 1 67 ? 28.984 -5.824 10.531 1 97.81 67 ARG A CA 1
ATOM 513 C C . ARG A 1 67 ? 29.625 -5.609 11.891 1 97.81 67 ARG A C 1
ATOM 515 O O . ARG A 1 67 ? 30.75 -6.059 12.125 1 97.81 67 ARG A O 1
ATOM 522 N N . SER A 1 68 ? 28.969 -4.906 12.773 1 98.44 68 SER A N 1
ATOM 523 C CA . SER A 1 68 ? 29.438 -4.691 14.148 1 98.44 68 SER A CA 1
ATOM 524 C C . SER A 1 68 ? 28.406 -5.191 15.156 1 98.44 68 SER A C 1
ATOM 526 O O . SER A 1 68 ? 27.219 -4.914 15.031 1 98.44 68 SER A O 1
ATOM 528 N N . ILE A 1 69 ? 28.828 -5.93 16.125 1 98.31 69 ILE A N 1
ATOM 529 C CA . ILE A 1 69 ? 27.953 -6.438 17.172 1 98.31 69 ILE A CA 1
ATOM 530 C C . ILE A 1 69 ? 28.328 -5.805 18.516 1 98.31 69 ILE A C 1
ATOM 532 O O . ILE A 1 69 ? 29.5 -5.766 18.875 1 98.31 69 ILE A O 1
ATOM 536 N N . PHE A 1 70 ? 27.406 -5.266 19.156 1 98.19 70 PHE A N 1
ATOM 537 C CA . PHE A 1 70 ? 27.562 -4.652 20.469 1 98.19 70 PHE A CA 1
ATOM 538 C C . PHE A 1 70 ? 26.781 -5.418 21.531 1 98.19 70 PHE A C 1
ATOM 540 O O . PHE A 1 70 ? 25.562 -5.559 21.422 1 98.19 70 PHE A O 1
ATOM 547 N N . THR A 1 71 ? 27.438 -5.906 22.516 1 97.19 71 THR A N 1
ATOM 548 C CA . THR A 1 71 ? 26.781 -6.703 23.531 1 97.19 71 THR A CA 1
ATOM 549 C C . THR A 1 71 ? 27.141 -6.199 24.938 1 97.19 71 THR A C 1
ATOM 551 O O . THR A 1 71 ? 28.297 -5.863 25.188 1 97.19 71 THR A O 1
ATOM 554 N N . GLY A 1 72 ? 26.141 -6.09 25.719 1 93.81 72 GLY A N 1
ATOM 555 C CA . GLY A 1 72 ? 26.359 -5.828 27.125 1 93.81 72 GLY A CA 1
ATOM 556 C C . GLY A 1 72 ? 26.453 -4.348 27.453 1 93.81 72 GLY A C 1
ATOM 557 O O . GLY A 1 72 ? 27.391 -3.672 27.031 1 93.81 72 GLY A O 1
ATOM 558 N N . PHE A 1 73 ? 25.453 -3.809 27.938 1 94.12 73 PHE A N 1
ATOM 559 C CA . PHE A 1 73 ? 25.391 -2.439 28.438 1 94.12 73 PHE A CA 1
ATOM 560 C C . PHE A 1 73 ? 24.906 -2.41 29.891 1 94.12 73 PHE A C 1
ATOM 562 O O . PHE A 1 73 ? 23.906 -3.043 30.219 1 94.12 73 PHE A O 1
ATOM 569 N N . GLY A 1 74 ? 25.531 -1.675 30.734 1 90.81 74 GLY A N 1
ATOM 570 C CA . GLY A 1 74 ? 25.094 -1.558 32.125 1 90.81 74 GLY A CA 1
ATOM 571 C C . GLY A 1 74 ? 24.828 -2.898 32.781 1 90.81 74 GLY A C 1
ATOM 572 O O . GLY A 1 74 ? 23.812 -3.066 33.469 1 90.81 74 GLY A O 1
ATOM 573 N N . HIS A 1 75 ? 25.484 -3.926 32.469 1 88.19 75 HIS A N 1
ATOM 574 C CA . HIS A 1 75 ? 25.391 -5.277 33 1 88.19 75 HIS A CA 1
ATOM 575 C C . HIS A 1 75 ? 24.125 -5.977 32.5 1 88.19 75 HIS A C 1
ATOM 577 O O . HIS A 1 75 ? 23.594 -6.852 33.188 1 88.19 75 HIS A O 1
ATOM 583 N N . SER A 1 76 ? 23.609 -5.555 31.484 1 94.12 76 SER A N 1
ATOM 584 C CA . SER A 1 76 ? 22.438 -6.203 30.891 1 94.12 76 SER A CA 1
ATOM 585 C C . SER A 1 76 ? 22.844 -7.094 29.719 1 94.12 76 SER A C 1
ATOM 587 O O . SER A 1 76 ? 24 -7.074 29.297 1 94.12 76 SER A O 1
ATOM 589 N N . ALA A 1 77 ? 21.859 -7.895 29.297 1 94.81 77 ALA A N 1
ATOM 590 C CA . ALA A 1 77 ? 22.109 -8.797 28.172 1 94.81 77 ALA A CA 1
ATOM 591 C C . ALA A 1 77 ? 21.734 -8.125 26.844 1 94.81 77 ALA A C 1
ATOM 593 O O . ALA A 1 77 ? 21.734 -8.773 25.797 1 94.81 77 ALA A O 1
ATOM 594 N N . TYR A 1 78 ? 21.438 -6.848 26.922 1 96.88 78 TYR A N 1
ATOM 595 C CA . TYR A 1 78 ? 20.984 -6.145 25.719 1 96.88 78 TYR A CA 1
ATOM 596 C C . TYR A 1 78 ? 22.078 -6.152 24.656 1 96.88 78 TYR A C 1
ATOM 598 O O . TYR A 1 78 ? 23.266 -5.961 24.953 1 96.88 78 TYR A O 1
ATOM 606 N N . SER A 1 79 ? 21.734 -6.473 23.422 1 97.69 79 SER A N 1
ATOM 607 C CA . SER A 1 79 ? 22.688 -6.484 22.328 1 97.69 79 SER A CA 1
ATOM 608 C C . SER A 1 79 ? 22.031 -6.078 21.016 1 97.69 79 SER A C 1
ATOM 610 O O . SER A 1 79 ? 20.828 -6.27 20.828 1 97.69 79 SER A O 1
ATOM 612 N N . PHE A 1 80 ? 22.719 -5.48 20.125 1 98.19 80 PHE A N 1
ATOM 613 C CA . PHE A 1 80 ? 22.297 -5.117 18.781 1 98.19 80 PHE A CA 1
ATOM 614 C C . PHE A 1 80 ? 23.469 -5.207 17.797 1 98.19 80 PHE A C 1
ATOM 616 O O . PHE A 1 80 ? 24.609 -5.371 18.203 1 98.19 80 PHE A O 1
ATOM 623 N N . GLU A 1 81 ? 23.125 -5.207 16.578 1 97.88 81 GLU A N 1
ATOM 624 C CA . GLU A 1 81 ? 24.078 -5.199 15.477 1 97.88 81 GLU A CA 1
ATOM 625 C C . GLU A 1 81 ? 23.875 -3.994 14.57 1 97.88 81 GLU A C 1
ATOM 627 O O . GLU A 1 81 ? 22.75 -3.498 14.438 1 97.88 81 GLU A O 1
ATOM 632 N N . THR A 1 82 ? 24.969 -3.426 14.102 1 98.31 82 THR A N 1
ATOM 633 C CA . THR A 1 82 ? 24.891 -2.488 12.992 1 98.31 82 THR A CA 1
ATOM 634 C C . THR A 1 82 ? 25.5 -3.092 11.734 1 98.31 82 THR A C 1
ATOM 636 O O . THR A 1 82 ? 26.453 -3.877 11.812 1 98.31 82 THR A O 1
ATOM 639 N N . TYR A 1 83 ? 24.922 -2.877 10.703 1 98.19 83 TYR A N 1
ATOM 640 C CA . TYR A 1 83 ? 25.453 -3.27 9.398 1 98.19 83 TYR A CA 1
ATOM 641 C C . TYR A 1 83 ? 25.516 -2.072 8.453 1 98.19 83 TYR A C 1
ATOM 643 O O . TYR A 1 83 ? 24.484 -1.498 8.094 1 98.19 83 TYR A O 1
ATOM 651 N N . VAL A 1 84 ? 26.719 -1.58 8.109 1 98.69 84 VAL A N 1
ATOM 652 C CA . VAL A 1 84 ? 26.953 -0.485 7.176 1 98.69 84 VAL A CA 1
ATOM 653 C C . VAL A 1 84 ? 27.547 -1.031 5.883 1 98.69 84 VAL A C 1
ATOM 655 O O . VAL A 1 84 ? 28.688 -1.516 5.871 1 98.69 84 VAL A O 1
ATOM 658 N N . TRP A 1 85 ? 26.797 -0.941 4.844 1 98.44 85 TRP A N 1
ATOM 659 C CA . TRP A 1 85 ? 27.25 -1.623 3.637 1 98.44 85 TRP A CA 1
ATOM 660 C C . TRP A 1 85 ? 26.953 -0.791 2.395 1 98.44 85 TRP A C 1
ATOM 662 O O . TRP A 1 85 ? 26.125 0.121 2.439 1 98.44 85 TRP A O 1
ATOM 672 N N . VAL A 1 86 ? 27.688 -1.023 1.313 1 98.75 86 VAL A N 1
ATOM 673 C CA . VAL A 1 86 ? 27.516 -0.36 0.026 1 98.75 86 VAL A CA 1
ATOM 674 C C . VAL A 1 86 ? 26.781 -1.287 -0.937 1 98.75 86 VAL A C 1
ATOM 676 O O . VAL A 1 86 ? 27.219 -2.418 -1.176 1 98.75 86 VAL A O 1
ATOM 679 N N . GLU A 1 87 ? 25.656 -0.844 -1.428 1 98.25 87 GLU A N 1
ATOM 680 C CA . GLU A 1 87 ? 24.875 -1.609 -2.402 1 98.25 87 GLU A CA 1
ATOM 681 C C . GLU A 1 87 ? 25.609 -1.677 -3.746 1 98.25 87 GLU A C 1
ATOM 683 O O . GLU A 1 87 ? 26 -0.646 -4.297 1 98.25 87 GLU A O 1
ATOM 688 N N . ARG A 1 88 ? 25.719 -2.809 -4.242 1 96.88 88 ARG A N 1
ATOM 689 C CA . ARG A 1 88 ? 26.5 -3.041 -5.457 1 96.88 88 ARG A CA 1
ATOM 690 C C . ARG A 1 88 ? 25.844 -2.365 -6.66 1 96.88 88 ARG A C 1
ATOM 692 O O . ARG A 1 88 ? 26.531 -1.835 -7.531 1 96.88 88 ARG A O 1
ATOM 699 N N . ALA A 1 89 ? 24.562 -2.371 -6.742 1 96.25 89 ALA A N 1
ATOM 700 C CA . ALA A 1 89 ? 23.844 -1.853 -7.902 1 96.25 89 ALA A CA 1
ATOM 701 C C . ALA A 1 89 ? 23.953 -0.333 -7.984 1 96.25 89 ALA A C 1
ATOM 703 O O . ALA A 1 89 ? 24.047 0.231 -9.078 1 96.25 89 ALA A O 1
ATOM 704 N N . SER A 1 90 ? 23.922 0.356 -6.828 1 96.5 90 SER A N 1
ATOM 705 C CA . SER A 1 90 ? 23.766 1.807 -6.84 1 96.5 90 SER A CA 1
ATOM 706 C C . SER A 1 90 ? 25 2.506 -6.305 1 96.5 90 SER A C 1
ATOM 708 O O . SER A 1 90 ? 25.25 3.674 -6.613 1 96.5 90 SER A O 1
ATOM 710 N N . GLY A 1 91 ? 25.781 1.824 -5.504 1 98 91 GLY A N 1
ATOM 711 C CA . GLY A 1 91 ? 26.859 2.463 -4.785 1 98 91 GLY A CA 1
ATOM 712 C C . GLY A 1 91 ? 26.406 3.23 -3.561 1 98 91 GLY A C 1
ATOM 713 O O . GLY A 1 91 ? 27.203 3.869 -2.881 1 98 91 GLY A O 1
ATOM 714 N N . ASP A 1 92 ? 25.109 3.18 -3.215 1 98.62 92 ASP A N 1
ATOM 715 C CA . ASP A 1 92 ? 24.578 3.834 -2.023 1 98.62 92 ASP A CA 1
ATOM 716 C C . ASP A 1 92 ? 25.078 3.143 -0.753 1 98.62 92 ASP A C 1
ATOM 718 O O . ASP A 1 92 ? 25.391 1.952 -0.772 1 98.62 92 ASP A O 1
ATOM 722 N N . VAL A 1 93 ? 25.141 3.865 0.281 1 98.88 93 VAL A N 1
ATOM 723 C CA . VAL A 1 93 ? 25.547 3.307 1.567 1 98.88 93 VAL A CA 1
ATOM 724 C C . VAL A 1 93 ? 24.328 3.137 2.463 1 98.88 93 VAL A C 1
ATOM 726 O O . VAL A 1 93 ? 23.578 4.09 2.686 1 98.88 93 VAL A O 1
ATOM 729 N N . LEU A 1 94 ? 24.109 1.97 2.951 1 98.69 94 LEU A N 1
ATOM 730 C CA . LEU A 1 94 ? 23.016 1.701 3.871 1 98.69 94 LEU A CA 1
ATOM 731 C C . LEU A 1 94 ? 23.531 1.514 5.293 1 98.69 94 LEU A C 1
ATOM 733 O O . LEU A 1 94 ? 24.484 0.769 5.52 1 98.69 94 LEU A O 1
ATOM 737 N N . PHE A 1 95 ? 22.953 2.234 6.215 1 98.81 95 PHE A N 1
ATOM 738 C CA . PHE A 1 95 ? 23.141 2.061 7.648 1 98.81 95 PHE A CA 1
ATOM 739 C C . PHE A 1 95 ? 21.984 1.294 8.258 1 98.81 95 PHE A C 1
ATOM 741 O O . PHE A 1 95 ? 20.844 1.761 8.227 1 98.81 95 PHE A O 1
ATOM 748 N N . GLU A 1 96 ? 22.281 0.17 8.836 1 98.5 96 GLU A N 1
ATOM 749 C CA . GLU A 1 96 ? 21.219 -0.641 9.445 1 98.5 96 GLU A CA 1
ATOM 750 C C . GLU A 1 96 ? 21.484 -0.862 10.93 1 98.5 96 GLU A C 1
ATOM 752 O O . GLU A 1 96 ? 22.625 -1.154 11.328 1 98.5 96 GLU A O 1
ATOM 757 N N . TRP A 1 97 ? 20.562 -0.59 11.758 1 98.62 97 TRP A N 1
ATOM 758 C CA . TRP A 1 97 ? 20.547 -0.91 13.18 1 98.62 97 TRP A CA 1
ATOM 759 C C . TRP A 1 97 ? 19.594 -2.062 13.469 1 98.62 97 TRP A C 1
ATOM 761 O O . TRP A 1 97 ? 18.391 -1.97 13.195 1 98.62 97 TRP A O 1
ATOM 771 N N . ILE A 1 98 ? 20.016 -3.225 14.039 1 98.25 98 ILE A N 1
ATOM 772 C CA . ILE A 1 98 ? 19.266 -4.469 14.148 1 98.25 98 ILE A CA 1
ATOM 773 C C . ILE A 1 98 ? 19.25 -4.941 15.602 1 98.25 98 ILE A C 1
ATOM 775 O O . ILE A 1 98 ? 20.297 -5.293 16.156 1 98.25 98 ILE A O 1
ATOM 779 N N . PRO A 1 99 ? 18.109 -4.961 16.234 1 97.44 99 PRO A N 1
ATOM 780 C CA . PRO A 1 99 ? 18.062 -5.508 17.594 1 97.44 99 PRO A CA 1
ATOM 781 C C . PRO A 1 99 ? 18.312 -7.016 17.625 1 97.44 99 PRO A C 1
ATOM 783 O O . PRO A 1 99 ? 17.812 -7.746 16.766 1 97.44 99 PRO A O 1
ATOM 786 N N . LEU A 1 100 ? 19.094 -7.5 18.531 1 97 100 LEU A N 1
ATOM 787 C CA . LEU A 1 100 ? 19.391 -8.922 18.672 1 97 100 LEU A CA 1
ATOM 788 C C . LEU A 1 100 ? 18.766 -9.477 19.953 1 97 100 LEU A C 1
ATOM 790 O O . LEU A 1 100 ? 18.047 -10.477 19.906 1 97 100 LEU A O 1
ATOM 794 N N . ASN A 1 101 ? 19.078 -8.953 21.078 1 96.56 101 ASN A N 1
ATOM 795 C CA . ASN A 1 101 ? 18.531 -9.266 22.391 1 96.56 101 ASN A CA 1
ATOM 796 C C . ASN A 1 101 ? 18.094 -8 23.125 1 96.56 101 ASN A C 1
ATOM 798 O O . ASN A 1 101 ? 18.906 -7.109 23.375 1 96.56 101 ASN A O 1
ATOM 802 N N . GLU A 1 102 ? 16.875 -7.855 23.516 1 95.75 102 GLU A N 1
ATOM 803 C CA . GLU A 1 102 ? 16.391 -6.598 24.062 1 95.75 102 GLU A CA 1
ATOM 804 C C . GLU A 1 102 ? 16.078 -6.734 25.562 1 95.75 102 GLU A C 1
ATOM 806 O O . GLU A 1 102 ? 15.328 -5.926 26.109 1 95.75 102 GLU A O 1
ATOM 811 N N . GLN A 1 103 ? 16.625 -7.699 26.172 1 94.62 103 GLN A N 1
ATOM 812 C CA . GLN A 1 103 ? 16.422 -7.898 27.594 1 94.62 103 GLN A CA 1
ATOM 813 C C . GLN A 1 103 ? 17.344 -6.992 28.422 1 94.62 103 GLN A C 1
ATOM 815 O O . GLN A 1 103 ? 18.516 -6.816 28.078 1 94.62 103 GLN A O 1
ATOM 820 N N . GLY A 1 104 ? 16.828 -6.387 29.453 1 94.38 104 GLY A N 1
ATOM 821 C CA . GLY A 1 104 ? 17.641 -5.738 30.469 1 94.38 104 GLY A CA 1
ATOM 822 C C . GLY A 1 104 ? 17.672 -4.227 30.344 1 94.38 104 GLY A C 1
ATOM 823 O O . GLY A 1 104 ? 18.016 -3.523 31.297 1 94.38 104 GLY A O 1
ATOM 824 N N . LEU A 1 105 ? 17.406 -3.672 29.141 1 94.56 105 LEU A N 1
ATOM 825 C CA . LEU A 1 105 ? 17.359 -2.225 28.969 1 94.56 105 LEU A CA 1
ATOM 826 C C . LEU A 1 105 ? 16.031 -1.795 28.375 1 94.56 105 LEU A C 1
ATOM 828 O O . LEU A 1 105 ? 15.469 -2.49 27.516 1 94.56 105 LEU A O 1
ATOM 832 N N . ASN A 1 106 ? 15.578 -0.713 28.859 1 94.5 106 ASN A N 1
ATOM 833 C CA . ASN A 1 106 ? 14.414 -0.053 28.266 1 94.5 106 ASN A CA 1
ATOM 834 C C . ASN A 1 106 ? 14.82 1.146 27.422 1 94.5 106 ASN A C 1
ATOM 836 O O . ASN A 1 106 ? 14.805 2.283 27.891 1 94.5 106 ASN A O 1
ATOM 840 N N . ILE A 1 107 ? 15.062 0.911 26.188 1 96.62 107 ILE A N 1
ATOM 841 C CA . ILE A 1 107 ? 15.547 1.931 25.266 1 96.62 107 ILE A CA 1
ATOM 842 C C . ILE A 1 107 ? 14.453 2.957 25 1 96.62 107 ILE A C 1
ATOM 844 O O . ILE A 1 107 ? 13.289 2.596 24.797 1 96.62 107 ILE A O 1
ATOM 848 N N . THR A 1 108 ? 14.828 4.227 24.984 1 96.69 108 THR A N 1
ATOM 849 C CA . THR A 1 108 ? 13.891 5.285 24.641 1 96.69 108 THR A CA 1
ATOM 850 C C . THR A 1 108 ? 14.312 5.98 23.344 1 96.69 108 THR A C 1
ATOM 852 O O . THR A 1 108 ? 13.484 6.57 22.656 1 96.69 108 THR A O 1
ATOM 855 N N . ASN A 1 109 ? 15.562 5.922 23.062 1 97.62 109 ASN A N 1
ATOM 856 C CA . ASN A 1 109 ? 16.078 6.586 21.875 1 97.62 109 ASN A CA 1
ATOM 857 C C . ASN A 1 109 ? 17.438 6.023 21.453 1 97.62 109 ASN A C 1
ATOM 859 O O . ASN A 1 109 ? 18.25 5.668 22.312 1 97.62 109 ASN A O 1
ATOM 863 N N . VAL A 1 110 ? 17.625 5.867 20.172 1 98.5 110 VAL A N 1
ATOM 864 C CA . VAL A 1 110 ? 18.922 5.535 19.594 1 98.5 110 VAL A CA 1
ATOM 865 C C . VAL A 1 110 ? 19.344 6.645 18.641 1 98.5 110 VAL A C 1
ATOM 867 O O . VAL A 1 110 ? 18.625 6.984 17.703 1 98.5 110 VAL A O 1
ATOM 870 N N . THR A 1 111 ? 20.469 7.242 18.859 1 98.12 111 THR A N 1
ATOM 871 C CA . THR A 1 111 ? 21.016 8.266 17.984 1 98.12 111 THR A CA 1
ATOM 872 C C . THR A 1 111 ? 22.141 7.691 17.109 1 98.12 111 THR A C 1
ATOM 874 O O . THR A 1 111 ? 23.25 7.473 17.594 1 98.12 111 THR A O 1
ATOM 877 N N . TRP A 1 112 ? 21.875 7.367 15.914 1 97.75 112 TRP A N 1
ATOM 878 C CA . TRP A 1 112 ? 22.734 6.738 14.914 1 97.75 112 TRP A CA 1
ATOM 879 C C . TRP A 1 112 ? 22.062 6.707 13.547 1 97.75 112 TRP A C 1
ATOM 881 O O . TRP A 1 112 ? 20.844 6.504 13.453 1 97.75 112 TRP A O 1
ATOM 891 N N . PRO A 1 113 ? 22.828 7.023 12.484 1 97.44 113 PRO A N 1
ATOM 892 C CA . PRO A 1 113 ? 24.266 7.227 12.344 1 97.44 113 PRO A CA 1
ATOM 893 C C . PRO A 1 113 ? 24.719 8.609 12.82 1 97.44 113 PRO A C 1
ATOM 895 O O . PRO A 1 113 ? 23.891 9.5 13.008 1 97.44 113 PRO A O 1
ATOM 898 N N . ALA A 1 114 ? 26.016 8.758 12.945 1 96.38 114 ALA A N 1
ATOM 899 C CA . ALA A 1 114 ? 26.609 10.031 13.352 1 96.38 114 ALA A CA 1
ATOM 900 C C . ALA A 1 114 ? 26.469 11.078 12.25 1 96.38 114 ALA A C 1
ATOM 902 O O . ALA A 1 114 ? 26.406 10.742 11.07 1 96.38 114 ALA A O 1
ATOM 903 N N . ALA A 1 115 ? 26.422 12.289 12.656 1 97.81 115 ALA A N 1
ATOM 904 C CA . ALA A 1 115 ? 26.422 13.406 11.711 1 97.81 115 ALA A CA 1
ATOM 905 C C . ALA A 1 115 ? 27.719 13.422 10.891 1 97.81 115 ALA A C 1
ATOM 907 O O . ALA A 1 115 ? 28.766 12.992 11.367 1 97.81 115 ALA A O 1
ATOM 908 N N . MET A 1 116 ? 27.594 13.883 9.688 1 97.88 116 MET A N 1
ATOM 909 C CA . MET A 1 116 ? 28.781 14.148 8.883 1 97.88 116 MET A CA 1
ATOM 910 C C . MET A 1 116 ? 29.469 15.438 9.336 1 97.88 116 MET A C 1
ATOM 912 O O . MET A 1 116 ? 28.812 16.359 9.812 1 97.88 116 MET A O 1
ATOM 916 N N . ASP A 1 117 ? 30.812 15.422 9.18 1 96.81 117 ASP A N 1
ATOM 917 C CA . ASP A 1 117 ? 31.562 16.656 9.367 1 96.81 117 ASP A CA 1
ATOM 918 C C . ASP A 1 117 ? 31.172 17.703 8.32 1 96.81 117 ASP A C 1
ATOM 920 O O . ASP A 1 117 ? 31.469 17.531 7.137 1 96.81 117 ASP A O 1
ATOM 924 N N . PHE A 1 118 ? 30.547 18.75 8.758 1 97.69 118 PHE A N 1
ATOM 925 C CA . PHE A 1 118 ? 30.047 19.812 7.883 1 97.69 118 PHE A CA 1
ATOM 926 C C . PHE A 1 118 ? 30.328 21.172 8.484 1 97.69 118 PHE A C 1
ATOM 928 O O . PHE A 1 118 ? 29.406 21.969 8.703 1 97.69 118 PHE A O 1
ATOM 935 N N . ASP A 1 119 ? 31.562 21.578 8.633 1 96.25 119 ASP A N 1
ATOM 936 C CA . ASP A 1 119 ? 31.984 22.656 9.523 1 96.25 119 ASP A CA 1
ATOM 937 C C . ASP A 1 119 ? 32.562 23.844 8.734 1 96.25 119 ASP A C 1
ATOM 939 O O . ASP A 1 119 ? 33.156 24.75 9.312 1 96.25 119 ASP A O 1
ATOM 943 N N . CYS A 1 120 ? 32.406 23.812 7.449 1 96 120 CYS A N 1
ATOM 944 C CA . CYS A 1 120 ? 32.938 24.906 6.652 1 96 120 CYS A CA 1
ATOM 945 C C . CYS A 1 120 ? 32.094 26.156 6.785 1 96 120 CYS A C 1
ATOM 947 O O . CYS A 1 120 ? 30.875 26.109 6.523 1 96 120 CYS A O 1
ATOM 949 N N . ALA A 1 121 ? 32.719 27.297 7.141 1 96.25 121 ALA A N 1
ATOM 950 C CA . ALA A 1 121 ? 31.984 28.562 7.246 1 96.25 121 ALA A CA 1
ATOM 951 C C . ALA A 1 121 ? 31.781 29.188 5.871 1 96.25 121 ALA A C 1
ATOM 953 O O . ALA A 1 121 ? 32.375 30.219 5.555 1 96.25 121 ALA A O 1
ATOM 954 N N . ASP A 1 122 ? 31.016 28.578 5.078 1 96.12 122 ASP A N 1
ATOM 955 C CA . ASP A 1 122 ? 30.672 29 3.729 1 96.12 122 ASP A CA 1
ATOM 956 C C . ASP A 1 122 ? 29.156 29 3.525 1 96.12 122 ASP A C 1
ATOM 958 O O . ASP A 1 122 ? 28.484 28.047 3.91 1 96.12 122 ASP A O 1
ATOM 962 N N . ASP A 1 123 ? 28.703 30.125 3.01 1 94.94 123 ASP A N 1
ATOM 963 C CA . ASP A 1 123 ? 27.266 30.25 2.84 1 94.94 123 ASP A CA 1
ATOM 964 C C . ASP A 1 123 ? 26.766 29.344 1.712 1 94.94 123 ASP A C 1
ATOM 966 O O . ASP A 1 123 ? 25.562 29.141 1.566 1 94.94 123 ASP A O 1
ATOM 970 N N . HIS A 1 124 ? 27.641 28.719 0.989 1 95.44 124 HIS A N 1
ATOM 971 C CA . HIS A 1 124 ? 27.25 27.797 -0.069 1 95.44 124 HIS A CA 1
ATOM 972 C C . HIS A 1 124 ? 27.203 26.359 0.441 1 95.44 124 HIS A C 1
ATOM 974 O O . HIS A 1 124 ? 26.734 25.453 -0.26 1 95.44 124 HIS A O 1
ATOM 980 N N . ASP A 1 125 ? 27.781 26.156 1.599 1 98.12 125 ASP A N 1
ATOM 981 C CA . ASP A 1 125 ? 27.5 24.906 2.305 1 98.12 125 ASP A CA 1
ATOM 982 C C . ASP A 1 125 ? 26.141 24.953 2.996 1 98.12 125 ASP A C 1
ATOM 984 O O . ASP A 1 125 ? 25.938 25.75 3.924 1 98.12 125 ASP A O 1
ATOM 988 N N . THR A 1 126 ? 25.234 24.141 2.52 1 98.38 126 THR A N 1
ATOM 989 C CA . THR A 1 126 ? 23.875 24.266 3.018 1 98.38 126 THR A CA 1
ATOM 990 C C . THR A 1 126 ? 23.328 22.906 3.471 1 98.38 126 THR A C 1
ATOM 992 O O . THR A 1 126 ? 23.75 21.859 2.971 1 98.38 126 THR A O 1
ATOM 995 N N . THR A 1 127 ? 22.469 22.922 4.473 1 98.81 127 THR A N 1
ATOM 996 C CA . THR A 1 127 ? 21.719 21.766 4.945 1 98.81 127 THR A CA 1
ATOM 997 C C . THR A 1 127 ? 20.234 21.906 4.566 1 98.81 127 THR A C 1
ATOM 999 O O . THR A 1 127 ? 19.641 22.969 4.734 1 98.81 127 THR A O 1
ATOM 1002 N N . LEU A 1 128 ? 19.703 20.875 3.939 1 98.88 128 LEU A N 1
ATOM 1003 C CA . LEU A 1 128 ? 18.297 20.828 3.586 1 98.88 128 LEU A CA 1
ATOM 1004 C C . LEU A 1 128 ? 17.516 19.969 4.574 1 98.88 128 LEU A C 1
ATOM 1006 O O . LEU A 1 128 ? 17.891 18.828 4.836 1 98.88 128 LEU A O 1
ATOM 1010 N N . ILE A 1 129 ? 16.469 20.5 5.16 1 98.81 129 ILE A N 1
ATOM 1011 C CA . ILE A 1 129 ? 15.57 19.719 5.992 1 98.81 129 ILE A CA 1
ATOM 1012 C C . ILE A 1 129 ? 14.141 19.844 5.457 1 98.81 129 ILE A C 1
ATOM 1014 O O . ILE A 1 129 ? 13.773 20.875 4.887 1 98.81 129 ILE A O 1
ATOM 1018 N N . THR A 1 130 ? 13.422 18.812 5.664 1 98.56 130 THR A N 1
ATOM 1019 C CA . THR A 1 130 ? 12.078 18.734 5.09 1 98.56 130 THR A CA 1
ATOM 1020 C C . THR A 1 130 ? 11.031 19.188 6.102 1 98.56 130 THR A C 1
ATOM 1022 O O . THR A 1 130 ? 9.93 18.641 6.152 1 98.56 130 THR A O 1
ATOM 1025 N N . HIS A 1 131 ? 11.469 20.062 6.988 1 97.94 131 HIS A N 1
ATOM 1026 C CA . HIS A 1 131 ? 10.531 20.766 7.855 1 97.94 131 HIS A CA 1
ATOM 1027 C C . HIS A 1 131 ? 9.516 21.562 7.043 1 97.94 131 HIS A C 1
ATOM 1029 O O . HIS A 1 131 ? 9.883 22.516 6.352 1 97.94 131 HIS A O 1
ATOM 1035 N N . GLU A 1 132 ? 8.18 21.016 7.094 1 97.5 132 GLU A N 1
ATOM 1036 C CA . GLU A 1 132 ? 7.133 21.594 6.266 1 97.5 132 GLU A CA 1
ATOM 1037 C C . GLU A 1 132 ? 7.531 21.609 4.793 1 97.5 132 GLU A C 1
ATOM 1039 O O . GLU A 1 132 ? 7.934 20.594 4.246 1 97.5 132 GLU A O 1
ATOM 1044 N N . GLN A 1 133 ? 7.434 22.703 3.984 1 97.06 133 GLN A N 1
ATOM 1045 C CA . GLN A 1 133 ? 7.688 22.703 2.547 1 97.06 133 GLN A CA 1
ATOM 1046 C C . GLN A 1 133 ? 9.172 22.547 2.25 1 97.06 133 GLN A C 1
ATOM 1048 O O . GLN A 1 133 ? 9.555 22.094 1.168 1 97.06 133 GLN A O 1
ATOM 1053 N N . GLY A 1 134 ? 10.031 22.922 3.127 1 97.94 134 GLY A N 1
ATOM 1054 C CA . GLY A 1 134 ? 11.469 22.828 2.92 1 97.94 134 GLY A CA 1
ATOM 1055 C C . GLY A 1 134 ? 12.219 24.047 3.447 1 97.94 134 GLY A C 1
ATOM 1056 O O . GLY A 1 134 ? 11.781 25.172 3.273 1 97.94 134 GLY A O 1
ATOM 1057 N N . VAL A 1 135 ? 13.352 23.781 4.086 1 98.12 135 VAL A N 1
ATOM 1058 C CA . VAL A 1 135 ? 14.227 24.812 4.625 1 98.12 135 VAL A CA 1
ATOM 1059 C C . VAL A 1 135 ? 15.672 24.547 4.211 1 98.12 135 VAL A C 1
ATOM 1061 O O . VAL A 1 135 ? 16.172 23.438 4.41 1 98.12 135 VAL A O 1
ATOM 1064 N N . MET A 1 136 ? 16.234 25.469 3.574 1 98.56 136 MET A N 1
ATOM 1065 C CA . MET A 1 136 ? 17.672 25.453 3.275 1 98.56 136 MET A CA 1
ATOM 1066 C C . MET A 1 136 ? 18.438 26.312 4.266 1 98.56 136 MET A C 1
ATOM 1068 O O . MET A 1 136 ? 18.172 27.5 4.41 1 98.56 136 MET A O 1
ATOM 1072 N N . ILE A 1 137 ? 19.438 25.75 4.941 1 98.69 137 ILE A N 1
ATOM 1073 C CA . ILE A 1 137 ? 20.172 26.453 5.984 1 98.69 137 ILE A CA 1
ATOM 1074 C C . ILE A 1 137 ? 21.641 26.594 5.574 1 98.69 137 ILE A C 1
ATOM 1076 O O . ILE A 1 137 ? 22.406 25.641 5.664 1 98.69 137 ILE A O 1
ATOM 1080 N N . PRO A 1 138 ? 22.047 27.766 5.137 1 98.19 138 PRO A N 1
ATOM 1081 C CA . PRO A 1 138 ? 23.469 28 4.941 1 98.19 138 PRO A CA 1
ATOM 1082 C C . PRO A 1 138 ? 24.281 27.875 6.234 1 98.19 138 PRO A C 1
ATOM 1084 O O . PRO A 1 138 ? 23.781 28.234 7.309 1 98.19 138 PRO A O 1
ATOM 1087 N N . ASN A 1 139 ? 25.5 27.422 6.18 1 98.19 139 ASN A N 1
ATOM 1088 C CA . ASN A 1 139 ? 26.328 27.234 7.363 1 98.19 139 ASN A CA 1
ATOM 1089 C C . ASN A 1 139 ? 26.594 28.547 8.078 1 98.19 139 ASN A C 1
ATOM 1091 O O . ASN A 1 139 ? 27.062 28.562 9.219 1 98.19 139 ASN A O 1
ATOM 1095 N N . THR A 1 140 ? 26.312 29.656 7.414 1 97.81 140 THR A N 1
ATOM 1096 C CA . THR A 1 140 ? 26.547 30.969 8.016 1 97.81 140 THR A CA 1
ATOM 1097 C C . THR A 1 140 ? 25.234 31.625 8.398 1 97.81 140 THR A C 1
ATOM 1099 O O . THR A 1 140 ? 25.203 32.844 8.68 1 97.81 140 THR A O 1
ATOM 1102 N N . TRP A 1 141 ? 24.172 30.938 8.328 1 97.94 141 TRP A N 1
ATOM 1103 C CA . TRP A 1 141 ? 22.859 31.5 8.633 1 97.94 141 TRP A CA 1
ATOM 1104 C C . TRP A 1 141 ? 22.844 32.125 10.023 1 97.94 141 TRP A C 1
ATOM 1106 O O . TRP A 1 141 ? 23.328 31.516 10.984 1 97.94 141 TRP A O 1
ATOM 1116 N N . PRO A 1 142 ? 22.281 33.281 10.172 1 97.44 142 PRO A N 1
ATOM 1117 C CA . PRO A 1 142 ? 22.422 34 11.43 1 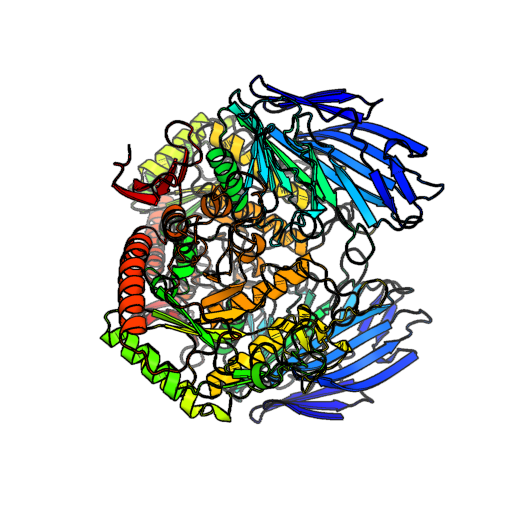97.44 142 PRO A CA 1
ATOM 1118 C C . PRO A 1 142 ? 21.531 33.469 12.539 1 97.44 142 PRO A C 1
ATOM 1120 O O . PRO A 1 142 ? 21.781 33.719 13.727 1 97.44 142 PRO A O 1
ATOM 1123 N N . THR A 1 143 ? 20.5 32.812 12.234 1 97 143 THR A N 1
ATOM 1124 C CA . THR A 1 143 ? 19.547 32.312 13.227 1 97 143 THR A CA 1
ATOM 1125 C C . THR A 1 143 ? 19.906 30.875 13.648 1 97 143 THR A C 1
ATOM 1127 O O . THR A 1 143 ? 20.078 30 12.805 1 97 143 THR A O 1
ATOM 1130 N N . ALA A 1 144 ? 20.062 30.641 14.93 1 98.06 144 ALA A N 1
ATOM 1131 C CA . ALA A 1 144 ? 20.297 29.281 15.422 1 98.06 144 ALA A CA 1
ATOM 1132 C C . ALA A 1 144 ? 19.094 28.391 15.156 1 98.06 144 ALA A C 1
ATOM 1134 O O . ALA A 1 144 ? 17.938 28.828 15.219 1 98.06 144 ALA A O 1
ATOM 1135 N N . VAL A 1 145 ? 19.297 27.141 14.812 1 98.06 145 VAL A N 1
ATOM 1136 C CA . VAL A 1 145 ? 18.266 26.125 14.602 1 98.06 145 VAL A CA 1
ATOM 1137 C C . VAL A 1 145 ? 18.641 24.844 15.344 1 98.06 145 VAL A C 1
ATOM 1139 O O . VAL A 1 145 ? 19.672 24.234 15.062 1 98.06 145 VAL A O 1
ATOM 1142 N N . SER A 1 146 ? 17.859 24.438 16.297 1 97.81 146 SER A N 1
ATOM 1143 C CA . SER A 1 146 ? 18.031 23.188 17.031 1 97.81 146 SER A CA 1
ATOM 1144 C C . SER A 1 146 ? 16.844 22.266 16.844 1 97.81 146 SER A C 1
ATOM 1146 O O . SER A 1 146 ? 15.805 22.672 16.328 1 97.81 146 SER A O 1
ATOM 1148 N N . THR A 1 147 ? 17 21.016 17.266 1 97.88 147 THR A N 1
ATOM 1149 C CA . THR A 1 147 ? 15.938 20.016 17.141 1 97.88 147 THR A CA 1
ATOM 1150 C C . THR A 1 147 ? 14.656 20.5 17.797 1 97.88 147 THR A C 1
ATOM 1152 O O . THR A 1 147 ? 13.555 20.266 17.297 1 97.88 147 THR A O 1
ATOM 1155 N N . LYS A 1 148 ? 14.727 21.203 18.844 1 96.25 148 LYS A N 1
ATOM 1156 C CA . LYS A 1 148 ? 13.57 21.672 19.609 1 96.25 148 LYS A CA 1
ATOM 1157 C C . LYS A 1 148 ? 12.812 22.734 18.828 1 96.25 148 LYS A C 1
ATOM 1159 O O . LYS A 1 148 ? 11.648 23.016 19.141 1 96.25 148 LYS A O 1
ATOM 1164 N N . ASP A 1 149 ? 13.484 23.359 17.891 1 95.12 149 ASP A N 1
ATOM 1165 C CA . ASP A 1 149 ? 12.859 24.406 17.078 1 95.12 149 ASP A CA 1
ATOM 1166 C C . ASP A 1 149 ? 12.039 23.797 15.938 1 95.12 149 ASP A C 1
ATOM 1168 O O . ASP A 1 149 ? 11.266 24.5 15.281 1 95.12 149 ASP A O 1
ATOM 1172 N N . ILE A 1 150 ? 12.219 22.531 15.68 1 96.75 150 ILE A N 1
ATOM 1173 C CA . ILE A 1 150 ? 11.523 21.844 14.594 1 96.75 150 ILE A CA 1
ATOM 1174 C C . ILE A 1 150 ? 10.25 21.188 15.133 1 96.75 150 ILE A C 1
ATOM 1176 O O . ILE A 1 150 ? 10.266 20.578 16.203 1 96.75 150 ILE A O 1
ATOM 1180 N N . ALA A 1 151 ? 9.141 21.328 14.391 1 95.44 151 ALA A N 1
ATOM 1181 C CA . ALA A 1 151 ? 7.891 20.672 14.773 1 95.44 151 ALA A CA 1
ATOM 1182 C C . ALA A 1 151 ? 8.109 19.188 15.047 1 95.44 151 ALA A C 1
ATOM 1184 O O . ALA A 1 151 ? 8.805 18.5 14.297 1 95.44 151 ALA A O 1
ATOM 1185 N N . PHE A 1 152 ? 7.59 18.672 16.188 1 97 152 PHE A N 1
ATOM 1186 C CA . PHE A 1 152 ? 7.637 17.266 16.594 1 97 152 PHE A CA 1
ATOM 1187 C C . PHE A 1 152 ? 9.078 16.781 16.719 1 97 152 PHE A C 1
ATOM 1189 O O . PHE A 1 152 ? 9.383 15.625 16.438 1 97 152 PHE A O 1
ATOM 1196 N N . ASP A 1 153 ? 9.984 17.672 16.984 1 97.62 153 ASP A N 1
ATOM 1197 C CA . ASP A 1 153 ? 11.383 17.359 17.234 1 97.62 153 ASP A CA 1
ATOM 1198 C C . ASP A 1 153 ? 12.023 16.656 16.031 1 97.62 153 ASP A C 1
ATOM 1200 O O . ASP A 1 153 ? 12.75 15.68 16.188 1 97.62 153 ASP A O 1
ATOM 1204 N N . GLY A 1 154 ? 11.648 17.047 14.875 1 98.19 154 GLY A N 1
ATOM 1205 C CA . GLY A 1 154 ? 12.258 16.516 13.664 1 98.19 154 GLY A CA 1
ATOM 1206 C C . GLY A 1 154 ? 11.727 15.148 13.273 1 98.19 154 GLY A C 1
ATOM 1207 O O . GLY A 1 154 ? 12.305 14.469 12.422 1 98.19 154 GLY A O 1
ATOM 1208 N N . ARG A 1 155 ? 10.578 14.719 13.844 1 98.38 155 ARG A N 1
ATOM 1209 C CA . ARG A 1 155 ? 10 13.414 13.547 1 98.38 155 ARG A CA 1
ATOM 1210 C C . ARG A 1 155 ? 9.547 13.336 12.086 1 98.38 155 ARG A C 1
ATOM 1212 O O . ARG A 1 155 ? 8.836 14.219 11.602 1 98.38 155 ARG A O 1
ATOM 1219 N N . PHE A 1 156 ? 9.961 12.227 11.414 1 98.62 156 PHE A N 1
ATOM 1220 C CA . PHE A 1 156 ? 9.508 12.008 10.047 1 98.62 156 PHE A CA 1
ATOM 1221 C C . PHE A 1 156 ? 8.016 11.727 10.016 1 98.62 156 PHE A C 1
ATOM 1223 O O . PHE A 1 156 ? 7.434 11.297 11.016 1 98.62 156 PHE A O 1
ATOM 1230 N N . GLU A 1 157 ? 7.379 12.016 8.836 1 98.19 157 GLU A N 1
ATOM 1231 C CA . GLU A 1 157 ? 5.961 11.797 8.578 1 98.19 157 GLU A CA 1
ATOM 1232 C C . GLU A 1 157 ? 5.094 12.719 9.43 1 98.19 157 GLU A C 1
ATOM 1234 O O . GLU A 1 157 ? 3.998 12.344 9.852 1 98.19 157 GLU A O 1
ATOM 1239 N N . THR A 1 158 ? 5.605 13.859 9.859 1 98.12 158 THR A N 1
ATOM 1240 C CA . THR A 1 158 ? 4.914 14.953 10.523 1 98.12 158 THR A CA 1
ATOM 1241 C C . THR A 1 158 ? 5.25 16.281 9.859 1 98.12 158 THR A C 1
ATOM 1243 O O . THR A 1 158 ? 5.988 16.328 8.875 1 98.12 158 THR A O 1
ATOM 1246 N N . ALA A 1 159 ? 4.746 17.375 10.414 1 97.62 159 ALA A N 1
ATOM 1247 C CA . ALA A 1 159 ? 5.07 18.719 9.938 1 97.62 159 ALA A CA 1
ATOM 1248 C C . ALA A 1 159 ? 6.566 18.984 10.062 1 97.62 159 ALA A C 1
ATOM 1250 O O . ALA A 1 159 ? 7.109 19.828 9.344 1 97.62 159 ALA A O 1
ATOM 1251 N N . GLY A 1 160 ? 7.25 18.266 10.953 1 97.81 160 GLY A N 1
ATOM 1252 C CA . GLY A 1 160 ? 8.68 18.438 11.148 1 97.81 160 GLY A CA 1
ATOM 1253 C C . GLY A 1 160 ? 9.516 17.719 10.109 1 97.81 160 GLY A C 1
ATOM 1254 O O . GLY A 1 160 ? 10.711 17.984 9.977 1 97.81 160 GLY A O 1
ATOM 1255 N N . GLY A 1 161 ? 8.883 16.812 9.391 1 98.31 161 GLY A N 1
ATOM 1256 C CA . GLY A 1 161 ? 9.484 16 8.352 1 98.31 161 GLY A CA 1
ATOM 1257 C C . GLY A 1 161 ? 8.477 15.453 7.359 1 98.31 161 GLY A C 1
ATOM 1258 O O . GLY A 1 161 ? 8.148 14.266 7.391 1 98.31 161 GLY A O 1
ATOM 1259 N N . TYR A 1 162 ? 8.016 16.344 6.363 1 98.5 162 TYR A N 1
ATOM 1260 C CA . TYR A 1 162 ? 7.039 15.906 5.371 1 98.5 162 TYR A CA 1
ATOM 1261 C C . TYR A 1 162 ? 7.539 14.695 4.598 1 98.5 162 TYR A C 1
ATOM 1263 O O . TYR A 1 162 ? 6.742 13.875 4.137 1 98.5 162 TYR A O 1
ATOM 1271 N N . MET A 1 163 ? 8.773 14.664 4.41 1 98.81 163 MET A N 1
ATOM 1272 C CA . MET A 1 163 ? 9.469 13.562 3.748 1 98.81 163 MET A CA 1
ATOM 1273 C C . MET A 1 163 ? 10.602 13.031 4.617 1 98.81 163 MET A C 1
ATOM 1275 O O . MET A 1 163 ? 11.281 13.805 5.301 1 98.81 163 MET A O 1
ATOM 1279 N N . PRO A 1 164 ? 10.875 11.719 4.574 1 98.88 164 PRO A N 1
ATOM 1280 C CA . PRO A 1 164 ? 11.812 11.125 5.527 1 98.88 164 PRO A CA 1
ATOM 1281 C C . PRO A 1 164 ? 13.258 11.172 5.039 1 98.88 164 PRO A C 1
ATOM 1283 O O . PRO A 1 164 ? 13.906 10.133 4.91 1 98.88 164 PRO A O 1
ATOM 1286 N N . TRP A 1 165 ? 13.734 12.406 4.836 1 98.88 165 TRP A N 1
ATOM 1287 C CA . TRP A 1 165 ? 15.133 12.562 4.441 1 98.88 165 TRP A CA 1
ATOM 1288 C C . TRP A 1 165 ? 15.664 13.938 4.844 1 98.88 165 TRP A C 1
ATOM 1290 O O . TRP A 1 165 ? 14.891 14.828 5.184 1 98.88 165 TRP A O 1
ATOM 1300 N N . PHE A 1 166 ? 16.891 14.133 4.945 1 98.94 166 PHE A N 1
ATOM 1301 C CA . PHE A 1 166 ? 17.641 15.383 4.961 1 98.94 166 PHE A CA 1
ATOM 1302 C C . PHE A 1 166 ? 18.844 15.305 4.035 1 98.94 166 PHE A C 1
ATOM 1304 O O . PHE A 1 166 ? 19.188 14.227 3.541 1 98.94 166 PHE A O 1
ATOM 1311 N N . ALA A 1 167 ? 19.469 16.453 3.748 1 98.94 167 ALA A N 1
ATOM 1312 C CA . ALA A 1 167 ? 20.594 16.453 2.834 1 98.94 167 ALA A CA 1
ATOM 1313 C C . ALA A 1 167 ? 21.578 17.578 3.184 1 98.94 167 ALA A C 1
ATOM 1315 O O . ALA A 1 167 ? 21.203 18.547 3.861 1 98.94 167 ALA A O 1
ATOM 1316 N N . GLN A 1 168 ? 22.75 17.422 2.809 1 98.81 168 GLN A N 1
ATOM 1317 C CA . GLN A 1 168 ? 23.75 18.484 2.885 1 98.81 168 GLN A CA 1
ATOM 1318 C C . GLN A 1 168 ? 24.469 18.656 1.553 1 98.81 168 GLN A C 1
ATOM 1320 O O . GLN A 1 168 ? 24.797 17.672 0.885 1 98.81 168 GLN A O 1
ATOM 1325 N N . LEU A 1 169 ? 24.594 19.859 1.175 1 98.56 169 LEU A N 1
ATOM 1326 C CA . LEU A 1 169 ? 25.203 20.266 -0.079 1 98.56 169 LEU A CA 1
ATOM 1327 C C . LEU A 1 169 ? 26.438 21.125 0.181 1 98.56 169 LEU A C 1
ATOM 1329 O O . LEU A 1 169 ? 26.406 22.062 0.997 1 98.56 169 LEU A O 1
ATOM 1333 N N . ARG A 1 170 ? 27.516 20.891 -0.518 1 97.88 170 ARG A N 1
ATOM 1334 C CA . ARG A 1 170 ? 28.734 21.656 -0.388 1 97.88 170 ARG A CA 1
ATOM 1335 C C . ARG A 1 170 ? 28.906 22.625 -1.553 1 97.88 170 ARG A C 1
ATOM 1337 O O . ARG A 1 170 ? 28.391 22.391 -2.646 1 97.88 170 ARG A O 1
ATOM 1344 N N . ALA A 1 171 ? 29.703 23.609 -1.291 1 96.12 171 ALA A N 1
ATOM 1345 C CA . ALA A 1 171 ? 30 24.641 -2.285 1 96.12 171 ALA A CA 1
ATOM 1346 C C . ALA A 1 171 ? 30.656 24.031 -3.521 1 96.12 171 ALA A C 1
ATOM 1348 O O . ALA A 1 171 ? 30.531 24.562 -4.625 1 96.12 171 ALA A O 1
ATOM 1349 N N . ASP A 1 172 ? 31.328 22.953 -3.434 1 95.88 172 ASP A N 1
ATOM 1350 C CA . ASP A 1 172 ? 32.094 22.359 -4.539 1 95.88 172 ASP A CA 1
ATOM 1351 C C . ASP A 1 172 ? 31.188 21.5 -5.422 1 95.88 172 ASP A C 1
ATOM 1353 O O . ASP A 1 172 ? 31.656 20.812 -6.332 1 95.88 172 ASP A O 1
ATOM 1357 N N . GLY A 1 173 ? 29.906 21.469 -5.133 1 96.25 173 GLY A N 1
ATOM 1358 C CA . GLY A 1 173 ? 28.953 20.797 -5.996 1 96.25 173 GLY A CA 1
ATOM 1359 C C . GLY A 1 173 ? 28.641 19.391 -5.547 1 96.25 173 GLY A C 1
ATOM 1360 O O . GLY A 1 173 ? 27.781 18.719 -6.133 1 96.25 173 GLY A O 1
ATOM 1361 N N . HIS A 1 174 ? 29.344 18.922 -4.508 1 98.12 174 HIS A N 1
ATOM 1362 C CA . HIS A 1 174 ? 29.047 17.594 -3.98 1 98.12 174 HIS A CA 1
ATOM 1363 C C . HIS A 1 174 ? 28.016 17.656 -2.867 1 98.12 174 HIS A C 1
ATOM 1365 O O . HIS A 1 174 ? 27.891 18.672 -2.184 1 98.12 174 HIS A O 1
ATOM 1371 N N . GLY A 1 175 ? 27.234 16.672 -2.695 1 98.44 175 GLY A N 1
ATOM 1372 C CA . GLY A 1 175 ? 26.25 16.562 -1.625 1 98.44 175 GLY A CA 1
ATOM 1373 C C . GLY A 1 175 ? 25.844 15.133 -1.326 1 98.44 175 GLY A C 1
ATOM 1374 O O . GLY A 1 175 ? 26.344 14.195 -1.949 1 98.44 175 GLY A O 1
ATOM 1375 N N . TYR A 1 176 ? 25.047 14.938 -0.305 1 98.69 176 TYR A N 1
ATOM 1376 C CA . TYR A 1 176 ? 24.391 13.656 -0.063 1 98.69 176 TYR A CA 1
ATOM 1377 C C . TYR A 1 176 ? 22.953 13.859 0.393 1 98.69 176 TYR A C 1
ATOM 1379 O O . TYR A 1 176 ? 22.594 14.938 0.865 1 98.69 176 TYR A O 1
ATOM 1387 N N . ILE A 1 177 ? 22.172 12.922 0.152 1 98.88 177 ILE A N 1
ATOM 1388 C CA . ILE A 1 177 ? 20.844 12.805 0.749 1 98.88 177 ILE A CA 1
ATOM 1389 C C . ILE A 1 177 ? 20.781 11.562 1.642 1 98.88 177 ILE A C 1
ATOM 1391 O O . ILE A 1 177 ? 21.266 10.492 1.26 1 98.88 177 ILE A O 1
ATOM 1395 N N . ALA A 1 178 ? 20.328 11.703 2.863 1 98.88 178 ALA A N 1
ATOM 1396 C CA . ALA A 1 178 ? 20.062 10.602 3.791 1 98.88 178 ALA A CA 1
ATOM 1397 C C . ALA A 1 178 ? 18.562 10.289 3.846 1 98.88 178 ALA A C 1
ATOM 1399 O O . ALA A 1 178 ? 17.781 11.094 4.348 1 98.88 178 ALA A O 1
ATOM 1400 N N . ILE A 1 179 ? 18.203 9.148 3.344 1 98.88 179 ILE A N 1
ATOM 1401 C CA . ILE A 1 179 ? 16.797 8.727 3.271 1 98.88 179 ILE A CA 1
ATOM 1402 C C . ILE A 1 179 ? 16.531 7.68 4.348 1 98.88 179 ILE A C 1
ATOM 1404 O O . ILE A 1 179 ? 17.172 6.633 4.387 1 98.88 179 ILE A O 1
ATOM 1408 N N . CYS A 1 180 ? 15.648 7.961 5.254 1 98.88 180 CYS A N 1
ATOM 1409 C CA . CYS A 1 180 ? 15.211 6.957 6.215 1 98.88 180 CYS A CA 1
ATOM 1410 C C . CYS A 1 180 ? 14.203 6.004 5.594 1 98.88 180 CYS A C 1
ATOM 1412 O O . CYS A 1 180 ? 13.062 6.395 5.32 1 98.88 180 CYS A O 1
ATOM 1414 N N . GLU A 1 181 ? 14.562 4.742 5.465 1 98.12 181 GLU A N 1
ATOM 1415 C CA . GLU A 1 181 ? 13.695 3.775 4.801 1 98.12 181 GLU A CA 1
ATOM 1416 C C . GLU A 1 181 ? 12.672 3.193 5.773 1 98.12 181 GLU A C 1
ATOM 1418 O O . GLU A 1 181 ? 11.703 2.564 5.352 1 98.12 181 GLU A O 1
ATOM 1423 N N . THR A 1 182 ? 12.867 3.299 7.031 1 98 182 THR A N 1
ATOM 1424 C CA . THR A 1 182 ? 11.953 2.883 8.078 1 98 182 THR A CA 1
ATOM 1425 C C . THR A 1 182 ? 11.547 4.07 8.953 1 98 182 THR A C 1
ATOM 1427 O O . THR A 1 182 ? 11.836 4.094 10.148 1 98 182 THR A O 1
ATOM 1430 N N . PRO A 1 183 ? 10.805 4.977 8.422 1 98.44 183 PRO A N 1
ATOM 1431 C CA . PRO A 1 183 ? 10.641 6.301 9.023 1 98.44 183 PRO A CA 1
ATOM 1432 C C . PRO A 1 183 ? 9.617 6.305 10.164 1 98.44 183 PRO A C 1
ATOM 1434 O O . PRO A 1 183 ? 9.5 7.297 10.883 1 98.44 183 PRO A O 1
ATOM 1437 N N . TRP A 1 184 ? 8.914 5.25 10.477 1 97.94 184 TRP A N 1
ATOM 1438 C CA . TRP A 1 184 ? 7.727 5.273 11.328 1 97.94 184 TRP A CA 1
ATOM 1439 C C . TRP A 1 184 ? 8.094 5.629 12.758 1 97.94 184 TRP A C 1
ATOM 1441 O O . TRP A 1 184 ? 7.34 6.32 13.445 1 97.94 184 TRP A O 1
ATOM 1451 N N . ASN A 1 185 ? 9.219 5.184 13.25 1 98.44 185 ASN A N 1
ATOM 1452 C CA . ASN A 1 185 ? 9.742 5.5 14.57 1 98.44 185 ASN A CA 1
ATOM 1453 C C . ASN A 1 185 ? 11.117 6.164 14.492 1 98.44 185 ASN A C 1
ATOM 1455 O O . ASN A 1 185 ? 12.039 5.781 15.211 1 98.44 185 ASN A O 1
ATOM 1459 N N . ALA A 1 186 ? 11.164 7.242 13.609 1 98.75 186 ALA A N 1
ATOM 1460 C CA . ALA A 1 186 ? 12.453 7.891 13.359 1 98.75 186 ALA A CA 1
ATOM 1461 C C . ALA A 1 186 ? 12.266 9.383 13.086 1 98.75 186 ALA A C 1
ATOM 1463 O O . ALA A 1 186 ? 11.164 9.828 12.789 1 98.75 186 ALA A O 1
ATOM 1464 N N . GLY A 1 187 ? 13.305 10.109 13.227 1 98.69 187 GLY A N 1
ATOM 1465 C CA . GLY A 1 187 ? 13.422 11.516 12.867 1 98.69 187 GLY A CA 1
ATOM 1466 C C . GLY A 1 187 ? 14.852 11.984 12.727 1 98.69 187 GLY A C 1
ATOM 1467 O O . GLY A 1 187 ? 15.773 11.172 12.648 1 98.69 187 GLY A O 1
ATOM 1468 N N . TYR A 1 188 ? 15.039 13.25 12.508 1 98.75 188 TYR A N 1
ATOM 1469 C CA . TYR A 1 188 ? 16.391 13.82 12.453 1 98.75 188 TYR A CA 1
ATOM 1470 C C . TYR A 1 188 ? 16.609 14.789 13.609 1 98.75 188 TYR A C 1
ATOM 1472 O O . TYR A 1 188 ? 15.688 15.461 14.055 1 98.75 188 TYR A O 1
ATOM 1480 N N . GLY A 1 189 ? 17.781 14.766 14.172 1 98.31 189 GLY A N 1
ATOM 1481 C CA . GLY A 1 189 ? 18.281 15.797 15.062 1 98.31 189 GLY A CA 1
ATOM 1482 C C . GLY A 1 189 ? 19.203 16.797 14.375 1 98.31 189 GLY A C 1
ATOM 1483 O O . GLY A 1 189 ? 19.984 16.422 13.508 1 98.31 189 GLY A O 1
ATOM 1484 N N . ILE A 1 190 ? 19.094 18.062 14.758 1 98.56 190 ILE A N 1
ATOM 1485 C CA . ILE A 1 190 ? 19.859 19.078 14.062 1 98.56 190 ILE A CA 1
ATOM 1486 C C . ILE A 1 190 ? 20.422 20.078 15.07 1 98.56 190 ILE A C 1
ATOM 1488 O O . ILE A 1 190 ? 19.781 20.359 16.094 1 98.56 190 ILE A O 1
ATOM 1492 N N . ASP A 1 191 ? 21.578 20.562 14.852 1 98.06 191 ASP A N 1
ATOM 1493 C CA . ASP A 1 191 ? 22.234 21.609 15.625 1 98.06 191 ASP A CA 1
ATOM 1494 C C . ASP A 1 191 ? 22.953 22.594 14.711 1 98.06 191 ASP A C 1
ATOM 1496 O O . ASP A 1 191 ? 23.984 22.281 14.125 1 98.06 191 ASP A O 1
ATOM 1500 N N . HIS A 1 192 ? 22.406 23.734 14.523 1 98.62 192 HIS A N 1
ATOM 1501 C CA . HIS A 1 192 ? 22.984 24.891 13.828 1 98.62 192 HIS A CA 1
ATOM 1502 C C . HIS A 1 192 ? 23.125 26.078 14.758 1 98.62 192 HIS A C 1
ATOM 1504 O O . HIS A 1 192 ? 22.141 26.75 15.078 1 98.62 192 HIS A O 1
ATOM 1510 N N . PRO A 1 193 ? 24.312 26.484 15.203 1 97.88 193 PRO A N 1
ATOM 1511 C CA . PRO A 1 193 ? 24.484 27.688 16.031 1 97.88 193 PRO A CA 1
ATOM 1512 C C . PRO A 1 193 ? 24.297 28.984 15.234 1 97.88 193 PRO A C 1
ATOM 1514 O O . PRO A 1 193 ? 24.469 28.984 14.008 1 97.88 193 PRO A O 1
ATOM 1517 N N . SER A 1 194 ? 23.969 30.031 15.93 1 97.88 194 SER A N 1
ATOM 1518 C CA . SER A 1 194 ? 23.844 31.344 15.289 1 97.88 194 SER A CA 1
ATOM 1519 C C . SER A 1 194 ? 25.125 31.703 14.547 1 97.88 194 SER A C 1
ATOM 1521 O O . SER A 1 194 ? 26.219 31.609 15.094 1 97.88 194 SER A O 1
ATOM 1523 N N . ASP A 1 195 ? 24.969 32.031 13.297 1 96.88 195 ASP A N 1
ATOM 1524 C CA . ASP A 1 195 ? 26.047 32.469 12.406 1 96.88 195 ASP A CA 1
ATOM 1525 C C . ASP A 1 195 ? 26.984 31.312 12.094 1 96.88 195 ASP A C 1
ATOM 1527 O O . ASP A 1 195 ? 28.109 31.531 11.617 1 96.88 195 ASP A O 1
ATOM 1531 N N . GLY A 1 196 ? 26.5 30.047 12.211 1 93.62 196 GLY A N 1
ATOM 1532 C CA . GLY A 1 196 ? 27.344 28.891 11.961 1 93.62 196 GLY A CA 1
ATOM 1533 C C . GLY A 1 196 ? 28.5 28.766 12.945 1 93.62 196 GLY A C 1
ATOM 1534 O O . GLY A 1 196 ? 28.328 29.031 14.133 1 93.62 196 GLY A O 1
ATOM 1535 N N . PRO A 1 197 ? 29.625 28.016 12.633 1 95.12 197 PRO A N 1
ATOM 1536 C CA . PRO A 1 197 ? 30.031 27.828 11.234 1 95.12 197 PRO A CA 1
ATOM 1537 C C . PRO A 1 197 ? 29.578 26.469 10.672 1 95.12 197 PRO A C 1
ATOM 1539 O O . PRO A 1 197 ? 30.078 26.047 9.625 1 95.12 197 PRO A O 1
ATOM 1542 N N . TYR A 1 198 ? 28.719 25.672 11.469 1 95.75 198 TYR A N 1
ATOM 1543 C CA . TYR A 1 198 ? 28.391 24.328 11.039 1 95.75 198 TYR A CA 1
ATOM 1544 C C . TYR A 1 198 ? 26.891 24.062 11.18 1 95.75 198 TYR A C 1
ATOM 1546 O O . TYR A 1 198 ? 26.188 24.797 11.859 1 95.75 198 TYR A O 1
ATOM 1554 N N . THR A 1 199 ? 26.406 23.156 10.484 1 98 199 THR A N 1
ATOM 1555 C CA . THR A 1 199 ? 25.156 22.469 10.758 1 98 199 THR A CA 1
ATOM 1556 C C . THR A 1 199 ? 25.359 20.969 10.891 1 98 199 THR A C 1
ATOM 1558 O O . THR A 1 199 ? 25.703 20.297 9.914 1 98 199 THR A O 1
ATOM 1561 N N . HIS A 1 200 ? 25.234 20.469 12.055 1 98.19 200 HIS A N 1
ATOM 1562 C CA . HIS A 1 200 ? 25.297 19.031 12.281 1 98.19 200 HIS A CA 1
ATOM 1563 C C . HIS A 1 200 ? 23.906 18.422 12.336 1 98.19 200 HIS A C 1
ATOM 1565 O O . HIS A 1 200 ? 23.031 18.922 13.039 1 98.19 200 HIS A O 1
ATOM 1571 N N . ILE A 1 201 ? 23.688 17.406 11.547 1 98.5 201 ILE A N 1
ATOM 1572 C CA . ILE A 1 201 ? 22.375 16.7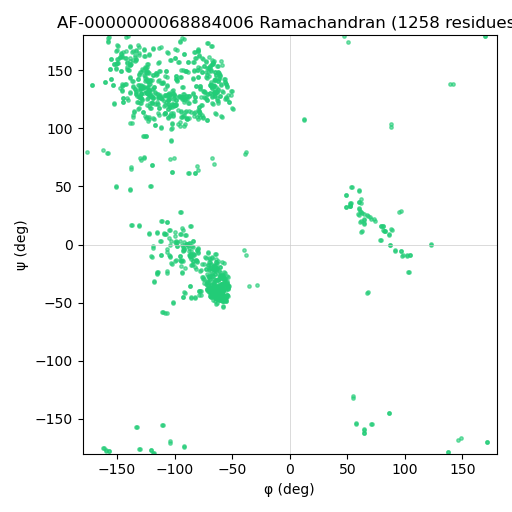5 11.445 1 98.5 201 ILE A CA 1
ATOM 1573 C C . ILE A 1 201 ? 22.578 15.227 11.438 1 98.5 201 ILE A C 1
ATOM 1575 O O . ILE A 1 201 ? 23.516 14.719 10.836 1 98.5 201 ILE A O 1
ATOM 1579 N N . ASN A 1 202 ? 21.75 14.516 12.188 1 97.88 202 ASN A N 1
ATOM 1580 C CA . ASN A 1 202 ? 21.797 13.055 12.297 1 97.88 202 ASN A CA 1
ATOM 1581 C C . ASN A 1 202 ? 20.391 12.461 12.383 1 97.88 202 ASN A C 1
ATOM 1583 O O . ASN A 1 202 ? 19.391 13.188 12.281 1 97.88 202 ASN A O 1
ATOM 1587 N N . THR A 1 203 ? 20.297 11.102 12.461 1 98.5 203 THR A N 1
ATOM 1588 C CA . THR A 1 203 ? 19.031 10.414 12.602 1 98.5 203 THR A CA 1
ATOM 1589 C C . THR A 1 203 ? 18.859 9.859 14.016 1 98.5 203 THR A C 1
ATOM 1591 O O . THR A 1 203 ? 19.828 9.453 14.641 1 98.5 203 THR A O 1
ATOM 1594 N N . TRP A 1 204 ? 17.703 9.875 14.492 1 98.38 204 TRP A N 1
ATOM 1595 C CA . TRP A 1 204 ? 17.391 9.172 15.727 1 98.38 204 TRP A CA 1
ATOM 1596 C C . TRP A 1 204 ? 16.25 8.172 15.508 1 98.38 204 TRP A C 1
ATOM 1598 O O . TRP A 1 204 ? 15.445 8.336 14.594 1 98.38 204 TRP A O 1
ATOM 1608 N N . PHE A 1 205 ? 16.219 7.07 16.344 1 98.62 205 PHE A N 1
ATOM 1609 C CA . PHE A 1 205 ? 15.18 6.043 16.344 1 98.62 205 PHE A CA 1
ATOM 1610 C C . PHE A 1 205 ? 14.555 5.91 17.719 1 98.62 205 PHE A C 1
ATOM 1612 O O . PHE A 1 205 ? 15.227 6.125 18.734 1 98.62 205 PHE A O 1
ATOM 1619 N N . GLU A 1 206 ? 13.352 5.59 17.734 1 97.81 206 GLU A N 1
ATOM 1620 C CA . GLU A 1 206 ? 12.672 5.289 19 1 97.81 206 GLU A CA 1
ATOM 1621 C C . GLU A 1 206 ? 11.992 3.922 18.938 1 97.81 206 GLU A C 1
ATOM 1623 O O . GLU A 1 206 ? 11.828 3.35 17.859 1 97.81 206 GLU A O 1
ATOM 1628 N N . PRO A 1 207 ? 11.641 3.328 20.109 1 97.38 207 PRO A N 1
ATOM 1629 C CA . PRO A 1 207 ? 10.977 2.021 20.156 1 97.38 207 PRO A CA 1
ATOM 1630 C C . PRO A 1 207 ? 9.578 2.051 19.547 1 97.38 207 PRO A C 1
ATOM 1632 O O . PRO A 1 207 ? 8.984 3.125 19.391 1 97.38 207 PRO A O 1
ATOM 1635 N N . SER A 1 208 ? 9.109 0.918 19.141 1 97.25 208 SER A N 1
ATOM 1636 C CA . SER A 1 208 ? 7.715 0.655 18.781 1 97.25 208 SER A CA 1
ATOM 1637 C C . SER A 1 208 ? 7.043 -0.238 19.828 1 97.25 208 SER A C 1
ATOM 1639 O O . SER A 1 208 ? 7.477 -1.37 20.047 1 97.25 208 SER A O 1
ATOM 1641 N N . LEU A 1 209 ? 6.023 0.277 20.438 1 95.69 209 LEU A N 1
ATOM 1642 C CA . LEU A 1 209 ? 5.254 -0.417 21.469 1 95.69 209 LEU A CA 1
ATOM 1643 C C . LEU A 1 209 ? 6.164 -0.949 22.562 1 95.69 209 LEU A C 1
ATOM 1645 O O . LEU A 1 209 ? 5.992 -2.078 23.031 1 95.69 209 LEU A O 1
ATOM 1649 N N . GLY A 1 210 ? 7.195 -0.221 22.844 1 94.12 210 GLY A N 1
ATOM 1650 C CA . GLY A 1 210 ? 7.988 -0.468 24.047 1 94.12 210 GLY A CA 1
ATOM 1651 C C . GLY A 1 210 ? 9.305 -1.16 23.75 1 94.12 210 GLY A C 1
ATOM 1652 O O . GLY A 1 210 ? 10.18 -1.247 24.625 1 94.12 210 GLY A O 1
ATOM 1653 N N . THR A 1 211 ? 9.547 -1.64 22.531 1 95.12 211 THR A N 1
ATOM 1654 C CA . THR A 1 211 ? 10.812 -2.262 22.156 1 95.12 211 THR A CA 1
ATOM 1655 C C . THR A 1 211 ? 11.289 -1.74 20.812 1 95.12 211 THR A C 1
ATOM 1657 O O . THR A 1 211 ? 10.516 -1.134 20.062 1 95.12 211 THR A O 1
ATOM 1660 N N . MET A 1 212 ? 12.547 -1.912 20.469 1 96.12 212 MET A N 1
ATOM 1661 C CA . MET A 1 212 ? 13.047 -1.477 19.172 1 96.12 212 MET A CA 1
ATOM 1662 C C . MET A 1 212 ? 12.477 -2.346 18.062 1 96.12 212 MET A C 1
ATOM 1664 O O . MET A 1 212 ? 12.203 -1.855 16.953 1 96.12 212 MET A O 1
ATOM 1668 N N . ASN A 1 213 ? 12.234 -3.645 18.344 1 90.38 213 ASN A N 1
ATOM 1669 C CA . ASN A 1 213 ? 11.32 -4.574 17.688 1 90.38 213 ASN A CA 1
ATOM 1670 C C . ASN A 1 213 ? 11.773 -4.914 16.266 1 90.38 213 ASN A C 1
ATOM 1672 O O . ASN A 1 213 ? 11.547 -6.027 15.789 1 90.38 213 ASN A O 1
ATOM 1676 N N . TYR A 1 214 ? 12.297 -3.949 15.414 1 95 214 TYR A N 1
ATOM 1677 C CA . TYR A 1 214 ? 12.602 -4.234 14.016 1 95 214 TYR A CA 1
ATOM 1678 C C . TYR A 1 214 ? 13.844 -3.475 13.562 1 95 214 TYR A C 1
ATOM 1680 O O . TYR A 1 214 ? 14.297 -2.557 14.242 1 95 214 TYR A O 1
ATOM 1688 N N . ARG A 1 215 ? 14.32 -3.92 12.438 1 97.06 215 ARG A N 1
ATOM 1689 C CA . ARG A 1 215 ? 15.492 -3.33 11.805 1 97.06 215 ARG A CA 1
ATOM 1690 C C . ARG A 1 215 ? 15.219 -1.897 11.359 1 97.06 215 ARG A C 1
ATOM 1692 O O . ARG A 1 215 ? 14.141 -1.602 10.844 1 97.06 215 ARG A O 1
ATOM 1699 N N . ARG A 1 216 ? 16.219 -0.977 11.617 1 98.44 216 ARG A N 1
ATOM 1700 C CA . ARG A 1 216 ? 16.172 0.404 11.148 1 98.44 216 ARG A CA 1
ATOM 1701 C C . ARG A 1 216 ? 17.141 0.628 10 1 98.44 216 ARG A C 1
ATOM 1703 O O . ARG A 1 216 ? 18.281 0.131 10.031 1 98.44 216 ARG A O 1
ATOM 1710 N N . VAL A 1 217 ? 16.703 1.358 8.977 1 98.56 217 VAL A N 1
ATOM 1711 C CA . VAL A 1 217 ? 17.547 1.493 7.797 1 98.56 217 VAL A CA 1
ATOM 1712 C C . VAL A 1 217 ? 17.594 2.955 7.359 1 98.56 217 VAL A C 1
ATOM 1714 O O . VAL A 1 217 ? 16.547 3.596 7.203 1 98.56 217 VAL A O 1
ATOM 1717 N N . VAL A 1 218 ? 18.75 3.52 7.148 1 98.88 218 VAL A N 1
ATOM 1718 C CA . VAL A 1 218 ? 18.984 4.82 6.527 1 98.88 218 VAL A CA 1
ATOM 1719 C C . VAL A 1 218 ? 19.906 4.652 5.316 1 98.88 218 VAL A C 1
ATOM 1721 O O . VAL A 1 218 ? 20.969 4.047 5.418 1 98.88 218 VAL A O 1
ATOM 1724 N N . ARG A 1 219 ? 19.547 5.168 4.219 1 98.81 219 ARG A N 1
ATOM 1725 C CA . ARG A 1 219 ? 20.312 5.102 2.977 1 98.81 219 ARG A CA 1
ATOM 1726 C C . ARG A 1 219 ? 20.969 6.441 2.658 1 98.81 219 ARG A C 1
ATOM 1728 O O . ARG A 1 219 ? 20.281 7.473 2.621 1 98.81 219 ARG A O 1
ATOM 1735 N N . TYR A 1 220 ? 22.234 6.461 2.484 1 98.88 220 TYR A N 1
ATOM 1736 C CA . TYR A 1 220 ? 22.969 7.629 2.021 1 98.88 220 TYR A CA 1
ATOM 1737 C C . TYR A 1 220 ? 23.297 7.52 0.536 1 98.88 220 TYR A C 1
ATOM 1739 O O . TYR A 1 220 ? 23.938 6.562 0.104 1 98.88 220 TYR A O 1
ATOM 1747 N N . GLN A 1 221 ? 22.828 8.438 -0.237 1 98.69 221 GLN A N 1
ATOM 1748 C CA . GLN A 1 221 ? 23.219 8.594 -1.636 1 98.69 221 GLN A CA 1
ATOM 1749 C C . GLN A 1 221 ? 24.141 9.789 -1.819 1 98.69 221 GLN A C 1
ATOM 1751 O O . GLN A 1 221 ? 23.766 10.93 -1.545 1 98.69 221 GLN A O 1
ATOM 1756 N N . PHE A 1 222 ? 25.359 9.57 -2.246 1 98.69 222 PHE A N 1
ATOM 1757 C CA . PHE A 1 222 ? 26.297 10.641 -2.52 1 98.69 222 PHE A CA 1
ATOM 1758 C C . PHE A 1 222 ? 26.156 11.141 -3.951 1 98.69 222 PHE A C 1
ATOM 1760 O O . PHE A 1 222 ? 26.125 10.352 -4.891 1 98.69 222 PHE A O 1
ATOM 1767 N N . LEU A 1 223 ? 26 12.406 -4.074 1 98.19 223 LEU A N 1
ATOM 1768 C CA . LEU A 1 223 ? 25.672 13.039 -5.352 1 98.19 223 LEU A CA 1
ATOM 1769 C C . LEU A 1 223 ? 26.797 13.961 -5.801 1 98.19 223 LEU A C 1
ATOM 1771 O O . LEU A 1 223 ? 27.516 14.531 -4.973 1 98.19 223 LEU A O 1
ATOM 1775 N N . ASP A 1 224 ? 26.938 14.023 -7.141 1 96.19 224 ASP A N 1
ATOM 1776 C CA . ASP A 1 224 ? 27.812 15.008 -7.766 1 96.19 224 ASP A CA 1
ATOM 1777 C C . ASP A 1 224 ? 27.016 16.031 -8.562 1 96.19 224 ASP A C 1
ATOM 1779 O O . ASP A 1 224 ? 25.891 15.758 -8.984 1 96.19 224 ASP A O 1
ATOM 1783 N N . HIS A 1 225 ? 27.484 17.297 -8.68 1 91.94 225 HIS A N 1
ATOM 1784 C CA . HIS A 1 225 ? 26.766 18.391 -9.312 1 91.94 225 HIS A CA 1
ATOM 1785 C C . HIS A 1 225 ? 25.375 18.562 -8.711 1 91.94 225 HIS A C 1
ATOM 1787 O O . HIS A 1 225 ? 24.375 18.609 -9.438 1 91.94 225 HIS A O 1
ATOM 1793 N N . ALA A 1 226 ? 25.391 18.594 -7.383 1 95.62 226 ALA A N 1
ATOM 1794 C CA . ALA A 1 226 ? 24.125 18.516 -6.668 1 95.62 226 ALA A CA 1
ATOM 1795 C C . ALA A 1 226 ? 23.656 19.906 -6.219 1 95.62 226 ALA A C 1
ATOM 1797 O O . ALA A 1 226 ? 24.453 20.703 -5.711 1 95.62 226 ALA A O 1
ATOM 1798 N N . ASP A 1 227 ? 22.469 20.312 -6.512 1 97.56 227 ASP A N 1
ATOM 1799 C CA . ASP A 1 227 ? 21.703 21.359 -5.863 1 97.56 227 ASP A CA 1
ATOM 1800 C C . ASP A 1 227 ? 20.422 20.812 -5.234 1 97.56 227 ASP A C 1
ATOM 1802 O O . ASP A 1 227 ? 20.219 19.594 -5.176 1 97.56 227 ASP A O 1
ATOM 1806 N N . HIS A 1 228 ? 19.641 21.688 -4.617 1 98.44 228 HIS A N 1
ATOM 1807 C CA . HIS A 1 228 ? 18.469 21.188 -3.906 1 98.44 228 HIS A CA 1
ATOM 1808 C C . HIS A 1 228 ? 17.5 20.516 -4.859 1 98.44 228 HIS A C 1
ATOM 1810 O O . HIS A 1 228 ? 16.797 19.578 -4.477 1 98.44 228 HIS A O 1
ATOM 1816 N N . THR A 1 229 ? 17.391 20.906 -6.152 1 98.31 229 THR A N 1
ATOM 1817 C CA . THR A 1 229 ? 16.562 20.219 -7.145 1 98.31 229 THR A CA 1
ATOM 1818 C C . THR A 1 229 ? 17.062 18.797 -7.367 1 98.31 229 THR A C 1
ATOM 1820 O O . THR A 1 229 ? 16.266 17.859 -7.383 1 98.31 229 THR A O 1
ATOM 1823 N N . ALA A 1 230 ? 18.391 18.688 -7.539 1 98.19 230 ALA A N 1
ATOM 1824 C CA . ALA A 1 230 ? 18.969 17.359 -7.754 1 98.19 230 ALA A CA 1
ATOM 1825 C C . ALA A 1 230 ? 18.641 16.422 -6.602 1 98.19 230 ALA A C 1
ATOM 1827 O O . ALA A 1 230 ? 18.328 15.25 -6.82 1 98.19 230 ALA A O 1
ATOM 1828 N N . VAL A 1 231 ? 18.75 16.906 -5.387 1 98.69 231 VAL A N 1
ATOM 1829 C CA . VAL A 1 231 ? 18.438 16.125 -4.199 1 98.69 231 VAL A CA 1
ATOM 1830 C C . VAL A 1 231 ? 16.984 15.656 -4.262 1 98.69 231 VAL A C 1
ATOM 1832 O O . VAL A 1 231 ? 16.703 14.477 -4.047 1 98.69 231 VAL A O 1
ATOM 1835 N N . CYS A 1 232 ? 16.078 16.531 -4.551 1 98.81 232 CYS A N 1
ATOM 1836 C CA . CYS A 1 232 ? 14.656 16.219 -4.598 1 98.81 232 CYS A CA 1
ATOM 1837 C C . CYS A 1 232 ? 14.352 15.219 -5.707 1 98.81 232 CYS A C 1
ATOM 1839 O O . CYS A 1 232 ? 13.508 14.328 -5.539 1 98.81 232 CYS A O 1
ATOM 1841 N N . LYS A 1 233 ? 15.016 15.383 -6.848 1 98.5 233 LYS A N 1
ATOM 1842 C CA . LYS A 1 233 ? 14.789 14.445 -7.949 1 98.5 233 LYS A CA 1
ATOM 1843 C C . LYS A 1 233 ? 15.336 13.062 -7.613 1 98.5 233 LYS A C 1
ATOM 1845 O O . LYS A 1 233 ? 14.766 12.047 -8.031 1 98.5 233 LYS A O 1
ATOM 1850 N N . ALA A 1 234 ? 16.484 13.016 -6.863 1 98.5 234 ALA A N 1
ATOM 1851 C CA . ALA A 1 234 ? 16.969 11.727 -6.363 1 98.5 234 ALA A CA 1
ATOM 1852 C C . ALA A 1 234 ? 15.914 11.055 -5.48 1 98.5 234 ALA A C 1
ATOM 1854 O O . ALA A 1 234 ? 15.648 9.859 -5.625 1 98.5 234 ALA A O 1
ATOM 1855 N N . TYR A 1 235 ? 15.359 11.82 -4.598 1 98.81 235 TYR A N 1
ATOM 1856 C CA . TYR A 1 235 ? 14.328 11.258 -3.727 1 98.81 235 TYR A CA 1
ATOM 1857 C C . TYR A 1 235 ? 13.094 10.859 -4.523 1 98.81 235 TYR A C 1
ATOM 1859 O O . TYR A 1 235 ? 12.477 9.828 -4.25 1 98.81 235 TYR A O 1
ATOM 1867 N N . ARG A 1 236 ? 12.633 11.688 -5.465 1 98.75 236 ARG A N 1
ATOM 1868 C CA . ARG A 1 236 ? 11.492 11.359 -6.312 1 98.75 236 ARG A CA 1
ATOM 1869 C C . ARG A 1 236 ? 11.688 10.023 -7.016 1 98.75 236 ARG A C 1
ATOM 1871 O O . ARG A 1 236 ? 10.773 9.203 -7.074 1 98.75 236 ARG A O 1
ATOM 1878 N N . SER A 1 237 ? 12.875 9.781 -7.547 1 98 237 SER A N 1
ATOM 1879 C CA . SER A 1 237 ? 13.203 8.5 -8.172 1 98 237 SER A CA 1
ATOM 1880 C C . SER A 1 237 ? 13.094 7.355 -7.172 1 98 237 SER A C 1
ATOM 1882 O O . SER A 1 237 ? 12.562 6.293 -7.492 1 98 237 SER A O 1
ATOM 1884 N N . TYR A 1 238 ? 13.617 7.586 -6.016 1 98.25 238 TYR A N 1
ATOM 1885 C CA . TYR A 1 238 ? 13.547 6.613 -4.934 1 98.25 238 TYR A CA 1
ATOM 1886 C C . TYR A 1 238 ? 12.102 6.223 -4.645 1 98.25 238 TYR A C 1
ATOM 1888 O O . TYR A 1 238 ? 11.789 5.035 -4.539 1 98.25 238 TYR A O 1
ATOM 1896 N N . VAL A 1 239 ? 11.234 7.184 -4.5 1 98.38 239 VAL A N 1
ATOM 1897 C CA . VAL A 1 239 ? 9.828 6.941 -4.168 1 98.38 239 VAL A CA 1
ATOM 1898 C C . VAL A 1 239 ? 9.133 6.258 -5.34 1 98.38 239 VAL A C 1
ATOM 1900 O O . VAL A 1 239 ? 8.281 5.387 -5.141 1 98.38 239 VAL A O 1
ATOM 1903 N N . ASN A 1 240 ? 9.422 6.676 -6.551 1 97.62 240 ASN A N 1
ATOM 1904 C CA . ASN A 1 240 ? 8.828 6.062 -7.738 1 97.62 240 ASN A CA 1
ATOM 1905 C C . ASN A 1 240 ? 9.164 4.574 -7.824 1 97.62 240 ASN A C 1
ATOM 1907 O O . ASN A 1 240 ? 8.297 3.76 -8.148 1 97.62 240 ASN A O 1
ATOM 1911 N N . GLU A 1 241 ? 10.391 4.211 -7.484 1 97 241 GLU A N 1
ATOM 1912 C CA . GLU A 1 241 ? 10.852 2.828 -7.523 1 97 241 GLU A CA 1
ATOM 1913 C C . GLU A 1 241 ? 10.086 1.959 -6.535 1 97 241 GLU A C 1
ATOM 1915 O O . GLU A 1 241 ? 10.086 0.731 -6.645 1 97 241 GLU A O 1
ATOM 1920 N N . ARG A 1 242 ? 9.43 2.568 -5.668 1 96.19 242 ARG A N 1
ATOM 1921 C CA . ARG A 1 242 ? 8.711 1.838 -4.625 1 96.19 242 ARG A CA 1
ATOM 1922 C C . ARG A 1 242 ? 7.203 1.975 -4.801 1 96.19 242 ARG A C 1
ATOM 1924 O O . ARG A 1 242 ? 6.434 1.509 -3.959 1 96.19 242 ARG A O 1
ATOM 1931 N N . GLY A 1 243 ? 6.758 2.621 -5.805 1 94.88 243 GLY A N 1
ATOM 1932 C CA . GLY A 1 243 ? 5.359 2.666 -6.199 1 94.88 243 GLY A CA 1
ATOM 1933 C C . GLY A 1 243 ? 4.547 3.666 -5.402 1 94.88 243 GLY A C 1
ATOM 1934 O O . GLY A 1 243 ? 3.314 3.654 -5.457 1 94.88 243 GLY A O 1
ATOM 1935 N N . ARG A 1 244 ? 5.152 4.578 -4.699 1 96.69 244 ARG A N 1
ATOM 1936 C CA . ARG A 1 244 ? 4.438 5.453 -3.779 1 96.69 244 ARG A CA 1
ATOM 1937 C C . ARG A 1 244 ? 4.242 6.84 -4.387 1 96.69 244 ARG A C 1
ATOM 1939 O O . ARG A 1 244 ? 3.512 7.668 -3.834 1 96.69 244 ARG A O 1
ATOM 1946 N N . LEU A 1 245 ? 4.949 7.316 -5.484 1 97.56 245 LEU A N 1
ATOM 1947 C CA . LEU A 1 245 ? 4.844 8.633 -6.102 1 97.56 245 LEU A CA 1
ATOM 1948 C C . LEU A 1 245 ? 3.418 8.891 -6.582 1 97.56 245 LEU A C 1
ATOM 1950 O O . LEU A 1 245 ? 2.861 9.961 -6.328 1 97.56 245 LEU A O 1
ATOM 1954 N N . ARG A 1 246 ? 2.572 8.164 -7.027 1 96.94 246 ARG A N 1
ATOM 1955 C CA . ARG A 1 246 ? 1.235 8.18 -7.609 1 96.94 246 ARG A CA 1
ATOM 1956 C C . ARG A 1 246 ? 0.816 9.594 -7.98 1 96.94 246 ARG A C 1
ATOM 1958 O O . ARG A 1 246 ? 0.464 10.391 -7.109 1 96.94 246 ARG A O 1
ATOM 1965 N N . THR A 1 247 ? 0.773 9.961 -9.227 1 97.94 247 THR A N 1
ATOM 1966 C CA . THR A 1 247 ? 0.521 11.305 -9.727 1 97.94 247 THR A CA 1
ATOM 1967 C C . THR A 1 247 ? -0.976 11.602 -9.766 1 97.94 247 THR A C 1
ATOM 1969 O O . THR A 1 247 ? -1.795 10.68 -9.664 1 97.94 247 THR A O 1
ATOM 1972 N N . LEU A 1 248 ? -1.304 12.82 -9.906 1 98.5 248 LEU A N 1
ATOM 1973 C CA . LEU A 1 248 ? -2.691 13.234 -10.078 1 98.5 248 LEU A CA 1
ATOM 1974 C C . LEU A 1 248 ? -3.291 12.641 -11.344 1 98.5 248 LEU A C 1
ATOM 1976 O O . LEU A 1 248 ? -4.48 12.32 -11.383 1 98.5 248 LEU A O 1
ATOM 1980 N N . ALA A 1 249 ? -2.492 12.492 -12.414 1 97.19 249 ALA A N 1
ATOM 1981 C CA . ALA A 1 249 ? -2.967 11.852 -13.641 1 97.19 249 ALA A CA 1
ATOM 1982 C C . ALA A 1 249 ? -3.404 10.414 -13.375 1 97.19 249 ALA A C 1
ATOM 1984 O O . ALA A 1 249 ? -4.453 9.984 -13.859 1 97.19 249 ALA A O 1
ATOM 1985 N N . GLU A 1 250 ? -2.58 9.68 -12.672 1 96.56 250 GLU A N 1
ATOM 1986 C CA . GLU A 1 250 ? -2.938 8.32 -12.297 1 96.56 250 GLU A CA 1
ATOM 1987 C C . GLU A 1 250 ? -4.219 8.289 -11.469 1 96.56 250 GLU A C 1
ATOM 1989 O O . GLU A 1 250 ? -5.109 7.48 -11.719 1 96.56 250 GLU A O 1
ATOM 1994 N N . LYS A 1 251 ? -4.285 9.141 -10.508 1 97.75 251 LYS A N 1
ATOM 1995 C CA . LYS A 1 251 ? -5.438 9.203 -9.617 1 97.75 251 LYS A CA 1
ATOM 1996 C C . LYS A 1 251 ? -6.699 9.602 -10.375 1 97.75 251 LYS A C 1
ATOM 1998 O O . LYS A 1 251 ? -7.793 9.109 -10.086 1 97.75 251 LYS A O 1
ATOM 2003 N N . ALA A 1 252 ? -6.555 10.477 -11.344 1 97.88 252 ALA A N 1
ATOM 2004 C CA . ALA A 1 252 ? -7.68 10.938 -12.156 1 97.88 252 ALA A CA 1
ATOM 2005 C C . ALA A 1 252 ? -8.219 9.812 -13.039 1 97.88 252 ALA A C 1
ATOM 2007 O O . ALA A 1 252 ? -9.383 9.836 -13.445 1 97.88 252 ALA A O 1
ATOM 2008 N N . ALA A 1 253 ? -7.387 8.852 -13.359 1 95.44 253 ALA A N 1
ATOM 2009 C CA . ALA A 1 253 ? -7.859 7.691 -14.109 1 95.44 253 ALA A CA 1
ATOM 2010 C C . ALA A 1 253 ? -8.883 6.895 -13.312 1 95.44 253 ALA A C 1
ATOM 2012 O O . ALA A 1 253 ? -9.812 6.32 -13.883 1 95.44 253 ALA A O 1
ATOM 2013 N N . ARG A 1 254 ? -8.789 6.887 -12.023 1 94 254 ARG A N 1
ATOM 2014 C CA . ARG A 1 254 ? -9.742 6.223 -11.141 1 94 254 ARG A CA 1
ATOM 2015 C C . ARG A 1 254 ? -10.93 7.133 -10.836 1 94 254 ARG A C 1
ATOM 2017 O O . ARG A 1 254 ? -12.078 6.684 -10.828 1 94 254 ARG A O 1
ATOM 2024 N N . ASN A 1 255 ? -10.57 8.414 -10.523 1 96 255 ASN A N 1
ATOM 2025 C CA . ASN A 1 255 ? -11.562 9.422 -10.188 1 96 255 ASN A CA 1
ATOM 2026 C C . ASN A 1 255 ? -11.398 10.68 -11.039 1 96 255 ASN A C 1
ATOM 2028 O O . ASN A 1 255 ? -10.711 11.625 -10.633 1 96 255 ASN A O 1
ATOM 2032 N N . PRO A 1 256 ? -12.078 10.797 -12.133 1 96.75 256 PRO A N 1
ATOM 2033 C CA . PRO A 1 256 ? -11.875 11.922 -13.047 1 96.75 256 PRO A CA 1
ATOM 2034 C C . PRO A 1 256 ? -12.172 13.273 -12.391 1 96.75 256 PRO A C 1
ATOM 2036 O O . PRO A 1 256 ? -11.703 14.312 -12.867 1 96.75 256 PRO A O 1
ATOM 2039 N N . SER A 1 257 ? -12.922 13.297 -11.289 1 97.38 257 SER A N 1
ATOM 2040 C CA . SER A 1 257 ? -13.273 14.539 -10.617 1 97.38 257 SER A CA 1
ATOM 2041 C C . SER A 1 257 ? -12.055 15.211 -10 1 97.38 257 SER A C 1
ATOM 2043 O O . SER A 1 257 ? -12.109 16.375 -9.602 1 97.38 257 SER A O 1
ATOM 2045 N N . VAL A 1 258 ? -10.93 14.547 -9.93 1 98.12 258 VAL A N 1
ATOM 2046 C CA . VAL A 1 258 ? -9.672 15.141 -9.5 1 98.12 258 VAL A CA 1
ATOM 2047 C C . VAL A 1 258 ? -9.383 16.391 -10.328 1 98.12 258 VAL A C 1
ATOM 2049 O O . VAL A 1 258 ? -8.945 17.406 -9.797 1 98.12 258 VAL A O 1
ATOM 2052 N N . ARG A 1 259 ? -9.695 16.375 -11.617 1 97.75 259 ARG A N 1
ATOM 2053 C CA . ARG A 1 259 ? -9.43 17.484 -12.547 1 97.75 259 ARG A CA 1
ATOM 2054 C C . ARG A 1 259 ? -10.312 18.688 -12.227 1 97.75 259 ARG A C 1
ATOM 2056 O O . ARG A 1 259 ? -9.977 19.812 -12.578 1 97.75 259 ARG A O 1
ATOM 2063 N N . ASP A 1 260 ? -11.383 18.422 -11.531 1 97 260 ASP A N 1
ATOM 2064 C CA . ASP A 1 260 ? -12.328 19.5 -11.211 1 97 260 ASP A CA 1
ATOM 2065 C C . ASP A 1 260 ? -11.742 20.453 -10.18 1 97 260 ASP A C 1
ATOM 2067 O O . ASP A 1 260 ? -12.219 21.578 -10.031 1 97 260 ASP A O 1
ATOM 2071 N N . LEU A 1 261 ? -10.719 20.031 -9.484 1 97.62 261 LEU A N 1
ATOM 2072 C CA . LEU A 1 261 ? -10.102 20.875 -8.461 1 97.62 261 LEU A CA 1
ATOM 2073 C C . LEU A 1 261 ? -9.125 21.859 -9.086 1 97.62 261 LEU A C 1
ATOM 2075 O O . LEU A 1 261 ? -8.781 22.875 -8.469 1 97.62 261 LEU A O 1
ATOM 2079 N N . ILE A 1 262 ? -8.664 21.609 -10.273 1 98.19 262 ILE A N 1
ATOM 2080 C CA . ILE A 1 262 ? -7.605 22.391 -10.914 1 98.19 262 ILE A CA 1
ATOM 2081 C C . ILE A 1 262 ? -8.141 23.766 -11.312 1 98.19 262 ILE A C 1
ATOM 2083 O O . ILE A 1 262 ? -9.18 23.859 -11.969 1 98.19 262 ILE A O 1
ATOM 2087 N N . GLY A 1 263 ? -7.488 24.797 -10.852 1 97.94 263 GLY A N 1
ATOM 2088 C CA . GLY A 1 263 ? -7.801 26.156 -11.281 1 97.94 263 GLY A CA 1
ATOM 2089 C C . GLY A 1 263 ? -8.883 26.797 -10.438 1 97.94 263 GLY A C 1
ATOM 2090 O O . GLY A 1 263 ? -9.391 27.875 -10.797 1 97.94 263 GLY A O 1
ATOM 2091 N N . ARG A 1 264 ? -9.219 26.234 -9.312 1 98.06 264 ARG A N 1
ATOM 2092 C CA . ARG A 1 264 ? -10.25 26.797 -8.461 1 98.06 264 ARG A CA 1
ATOM 2093 C C . ARG A 1 264 ? -9.633 27.641 -7.348 1 98.06 264 ARG A C 1
ATOM 2095 O O . ARG A 1 264 ? -8.461 27.469 -7.008 1 98.06 264 ARG A O 1
ATOM 2102 N N . SER A 1 265 ? -10.5 28.562 -6.84 1 98.25 265 SER A N 1
ATOM 2103 C CA . SER A 1 265 ? -10.156 29.266 -5.609 1 98.25 265 SER A CA 1
ATOM 2104 C C . SER A 1 265 ? -10.844 28.641 -4.398 1 98.25 265 SER A C 1
ATOM 2106 O O . SER A 1 265 ? -11.969 28.156 -4.504 1 98.25 265 SER A O 1
ATOM 2108 N N . TRP A 1 266 ? -10.203 28.641 -3.287 1 97.62 266 TRP A N 1
ATOM 2109 C CA . TRP A 1 266 ? -10.672 27.969 -2.076 1 97.62 266 TRP A CA 1
ATOM 2110 C C . TRP A 1 266 ? -11.414 28.953 -1.173 1 97.62 266 TRP A C 1
ATOM 2112 O O . TRP A 1 266 ? -10.945 30.062 -0.938 1 97.62 266 TRP A O 1
ATOM 2122 N N . VAL A 1 267 ? -12.555 28.594 -0.806 1 97.25 267 VAL A N 1
ATOM 2123 C CA . VAL A 1 267 ? -13.336 29.281 0.209 1 97.25 267 VAL A CA 1
ATOM 2124 C C . VAL A 1 267 ? -13.469 28.422 1.454 1 97.25 267 VAL A C 1
ATOM 2126 O O . VAL A 1 267 ? -14.234 27.453 1.463 1 97.25 267 VAL A O 1
ATOM 2129 N N . HIS A 1 268 ? -12.711 28.672 2.424 1 96.06 268 HIS A N 1
ATOM 2130 C CA . HIS A 1 268 ? -12.68 27.938 3.684 1 96.06 268 HIS A CA 1
ATOM 2131 C C . HIS A 1 268 ? -13.406 28.703 4.785 1 96.06 268 HIS A C 1
ATOM 2133 O O . HIS A 1 268 ? -12.875 29.688 5.32 1 96.06 268 HIS A O 1
ATOM 2139 N N . ILE A 1 269 ? -14.594 28.266 5.121 1 94.75 269 ILE A N 1
ATOM 2140 C CA . ILE A 1 269 ? -15.43 29.031 6.031 1 94.75 269 ILE A CA 1
ATOM 2141 C C . ILE A 1 269 ? -16.125 28.109 7.016 1 94.75 269 ILE A C 1
ATOM 2143 O O . ILE A 1 269 ? -16.062 26.875 6.875 1 94.75 269 ILE A O 1
ATOM 2147 N N . GLY A 1 270 ? -16.781 28.688 8.047 1 94.56 270 GLY A N 1
ATOM 2148 C CA . GLY A 1 270 ? -17.391 27.891 9.102 1 94.56 270 GLY A CA 1
ATOM 2149 C C . GLY A 1 270 ? -18.891 28.156 9.258 1 94.56 270 GLY A C 1
ATOM 2150 O O . GLY A 1 270 ? -19.406 29.156 8.758 1 94.56 270 GLY A O 1
ATOM 2151 N N . ILE A 1 271 ? -19.641 27.297 9.938 1 96.56 271 ILE A N 1
ATOM 2152 C CA . ILE A 1 271 ? -21.047 27.422 10.258 1 96.56 271 ILE A CA 1
ATOM 2153 C C . ILE A 1 271 ? -21.219 27.703 11.742 1 96.56 271 ILE A C 1
ATOM 2155 O O . ILE A 1 271 ? -21.688 28.781 12.117 1 96.56 271 ILE A O 1
ATOM 2159 N N . LYS A 1 272 ? -20.688 26.75 12.57 1 95.94 272 LYS A N 1
ATOM 2160 C CA . LYS A 1 272 ? -20.906 26.875 14.008 1 95.94 272 LYS A CA 1
ATOM 2161 C C . LYS A 1 272 ? -19.609 26.641 14.781 1 95.94 272 LYS A C 1
ATOM 2163 O O . LYS A 1 272 ? -18.859 25.703 14.492 1 95.94 272 LYS A O 1
ATOM 2168 N N . THR A 1 273 ? -19.344 27.531 15.742 1 94.5 273 THR A N 1
ATOM 2169 C CA . THR A 1 273 ? -18.281 27.375 16.719 1 94.5 273 THR A CA 1
ATOM 2170 C C . THR A 1 273 ? -18.859 27.281 18.141 1 94.5 273 THR A C 1
ATOM 2172 O O . THR A 1 273 ? -19.75 28.047 18.5 1 94.5 273 THR A O 1
ATOM 2175 N N . LYS A 1 274 ? -18.469 26.359 18.859 1 95.94 274 LYS A N 1
ATOM 2176 C CA . LYS A 1 274 ? -18.75 26.188 20.281 1 95.94 274 LYS A CA 1
ATOM 2177 C C . LYS A 1 274 ? -17.5 25.781 21.047 1 95.94 274 LYS A C 1
ATOM 2179 O O . LYS A 1 274 ? -16.969 24.688 20.844 1 95.94 274 LYS A O 1
ATOM 2184 N N . VAL A 1 275 ? -17 26.656 21.844 1 96.31 275 VAL A N 1
ATOM 2185 C CA . VAL A 1 275 ? -15.828 26.359 22.656 1 96.31 275 VAL A CA 1
ATOM 2186 C C . VAL A 1 275 ? -16.25 25.891 24.047 1 96.31 275 VAL A C 1
ATOM 2188 O O . VAL A 1 275 ? -16.859 26.656 24.797 1 96.31 275 VAL A O 1
ATOM 2191 N N . GLN A 1 276 ? -16 24.719 24.406 1 96.56 276 GLN A N 1
ATOM 2192 C CA . GLN A 1 276 ? -16.406 24.172 25.703 1 96.56 276 GLN A CA 1
ATOM 2193 C C . GLN A 1 276 ? -15.664 24.875 26.844 1 96.56 276 GLN A C 1
ATOM 2195 O O . GLN A 1 276 ? -14.508 25.281 26.672 1 96.56 276 GLN A O 1
ATOM 2200 N N . PRO A 1 277 ? -16.203 24.875 28.016 1 96.19 277 PRO A N 1
ATOM 2201 C CA . PRO A 1 277 ? -15.617 25.625 29.141 1 96.19 277 PRO A CA 1
ATOM 2202 C C . PRO A 1 277 ? -14.258 25.062 29.562 1 96.19 277 PRO A C 1
ATOM 2204 O O . PRO A 1 277 ? -13.438 25.797 30.125 1 96.19 277 PRO A O 1
ATOM 2207 N N . ASP A 1 278 ? -14.078 23.797 29.375 1 96.62 278 ASP A N 1
ATOM 2208 C CA . ASP A 1 278 ? -12.82 23.188 29.812 1 96.62 278 ASP A CA 1
ATOM 2209 C C . ASP A 1 278 ? -11.766 23.234 28.703 1 96.62 278 ASP A C 1
ATOM 2211 O O . ASP A 1 278 ? -10.648 22.766 28.891 1 96.62 278 ASP A O 1
ATOM 2215 N N . SER A 1 279 ? -12.086 23.797 27.562 1 96 279 SER A N 1
ATOM 2216 C CA . SER A 1 279 ? -11.141 23.969 26.453 1 96 279 SER A CA 1
ATOM 2217 C C . SER A 1 279 ? -10.086 25.016 26.797 1 96 279 SER A C 1
ATOM 2219 O O . SER A 1 279 ? -10.367 26 27.484 1 96 279 SER A O 1
ATOM 2221 N N . TYR A 1 280 ? -8.875 24.812 26.328 1 94.19 280 TYR A N 1
ATOM 2222 C CA . TYR A 1 280 ? -7.797 25.797 26.422 1 94.19 280 TYR A CA 1
ATOM 2223 C C . TYR A 1 280 ? -8.203 27.109 25.781 1 94.19 280 TYR A C 1
ATOM 2225 O O . TYR A 1 280 ? -7.801 28.188 26.25 1 94.19 280 TYR A O 1
ATOM 2233 N N . TYR A 1 281 ? -9.047 27.141 24.75 1 91.94 281 TYR A N 1
ATOM 2234 C CA . TYR A 1 281 ? -9.406 28.312 23.969 1 91.94 281 TYR A CA 1
ATOM 2235 C C . TYR A 1 281 ? -10.602 29.031 24.594 1 91.94 281 TYR A C 1
ATOM 2237 O O . TYR A 1 281 ? -11.008 30.094 24.109 1 91.94 281 TYR A O 1
ATOM 2245 N N . TYR A 1 282 ? -11.078 28.469 25.656 1 95.44 282 TYR A N 1
ATOM 2246 C CA . TYR A 1 282 ? -12.25 29.094 26.266 1 95.44 282 TYR A CA 1
ATOM 2247 C C . TYR A 1 282 ? -11.906 30.453 26.844 1 95.44 282 TYR A C 1
ATOM 2249 O O . TYR A 1 282 ? -11.008 30.562 27.688 1 95.44 282 TYR A O 1
ATOM 2257 N N . ASP A 1 283 ? -12.594 31.547 26.375 1 95.06 283 ASP A N 1
ATOM 2258 C CA . ASP A 1 283 ? -12.406 32.906 26.875 1 95.06 283 ASP A CA 1
ATOM 2259 C C . ASP A 1 283 ? -13.375 33.219 28 1 95.06 283 ASP A C 1
ATOM 2261 O O . ASP A 1 283 ? -14.516 33.594 27.766 1 95.06 283 ASP A O 1
ATOM 2265 N N . LYS A 1 284 ? -12.922 33.188 29.156 1 94.81 284 LYS A N 1
ATOM 2266 C CA . LYS A 1 284 ? -13.758 33.406 30.328 1 94.81 284 LYS A CA 1
ATOM 2267 C C . LYS A 1 284 ? -14.156 34.844 30.469 1 94.81 284 LYS A C 1
ATOM 2269 O O . LYS A 1 284 ? -15.234 35.156 30.984 1 94.81 284 LYS A O 1
ATOM 2274 N N . ASP A 1 285 ? -13.273 35.719 30.078 1 95.62 285 ASP A N 1
ATOM 2275 C CA . ASP A 1 285 ? -13.484 37.156 30.219 1 95.62 285 ASP A CA 1
ATOM 2276 C C . ASP A 1 285 ? -14.469 37.656 29.172 1 95.62 285 ASP A C 1
ATOM 2278 O O . ASP A 1 285 ? -15.156 38.656 29.406 1 95.62 285 ASP A O 1
ATOM 2282 N N . HIS A 1 286 ? -14.508 36.938 28 1 94.56 286 HIS A N 1
ATOM 2283 C CA . HIS A 1 286 ? -15.422 37.312 26.938 1 94.56 286 HIS A CA 1
ATOM 2284 C C . HIS A 1 286 ? -16.219 36.094 26.453 1 94.56 286 HIS A C 1
ATOM 2286 O O . HIS A 1 286 ? -16.016 35.594 25.344 1 94.56 286 HIS A O 1
ATOM 2292 N N . PRO A 1 287 ? -17.141 35.688 27.234 1 92.69 287 PRO A N 1
ATOM 2293 C CA . PRO A 1 287 ? -17.891 34.469 26.938 1 92.69 287 PRO A CA 1
ATOM 2294 C C . PRO A 1 287 ? -18.625 34.531 25.594 1 92.69 287 PRO A C 1
ATOM 2296 O O . PRO A 1 287 ? -18.891 33.5 24.969 1 92.69 287 PRO A O 1
ATOM 2299 N N . GLU A 1 288 ? -18.969 35.719 25.109 1 90.31 288 GLU A N 1
ATOM 2300 C CA . GLU A 1 288 ? -19.672 35.906 23.844 1 90.31 288 GLU A CA 1
ATOM 2301 C C . GLU A 1 288 ? -18.812 35.438 22.672 1 90.31 288 GLU A C 1
ATOM 2303 O O . GLU A 1 288 ? -19.328 35.219 21.578 1 90.31 288 GLU A O 1
ATOM 2308 N N . LYS A 1 289 ? -17.531 35.281 22.859 1 90.06 289 LYS A N 1
ATOM 2309 C CA . LYS A 1 289 ? -16.609 34.875 21.812 1 90.06 289 LYS A CA 1
ATOM 2310 C C . LYS A 1 289 ? -16.562 33.375 21.656 1 90.06 289 LYS A C 1
ATOM 2312 O O . LYS A 1 289 ? -16.047 32.844 20.656 1 90.06 289 LYS A O 1
ATOM 2317 N N . ASN A 1 290 ? -17.156 32.719 22.594 1 93.69 290 ASN A N 1
ATOM 2318 C CA . ASN A 1 290 ? -17 31.25 22.641 1 93.69 290 ASN A CA 1
ATOM 2319 C C . ASN A 1 290 ? -18.031 30.562 21.75 1 93.69 290 ASN A C 1
ATOM 2321 O O . ASN A 1 290 ? -17.969 29.359 21.547 1 93.69 290 ASN A O 1
ATOM 2325 N N . ASP A 1 291 ? -18.969 31.344 21.172 1 93.44 291 ASP A N 1
ATOM 2326 C CA . ASP A 1 291 ? -20.016 30.781 20.312 1 93.44 291 ASP A CA 1
ATOM 2327 C C . ASP A 1 291 ? -20.203 31.641 19.062 1 93.44 291 ASP A C 1
ATOM 2329 O O . ASP A 1 291 ? -20.062 32.875 19.125 1 93.44 291 ASP A O 1
ATOM 2333 N N . SER A 1 292 ? -20.406 31.047 18.016 1 93.31 292 SER A N 1
ATOM 2334 C CA . SER A 1 292 ? -20.797 31.734 16.797 1 93.31 292 SER A CA 1
ATOM 2335 C C . SER A 1 292 ? -21.641 30.828 15.906 1 93.31 292 SER A C 1
ATOM 2337 O O . SER A 1 292 ? -21.578 29.609 16 1 93.31 292 SER A O 1
ATOM 2339 N N . LEU A 1 293 ? -22.531 31.406 15.109 1 95.06 293 LEU A N 1
ATOM 2340 C CA . LEU A 1 293 ? -23.406 30.656 14.219 1 95.06 293 LEU A CA 1
ATOM 2341 C C . LEU A 1 293 ? -23.641 31.438 12.922 1 95.06 293 LEU A C 1
ATOM 2343 O O . LEU A 1 293 ? -23.984 32.625 12.953 1 95.06 293 LEU A O 1
ATOM 2347 N N . VAL A 1 294 ? -23.359 30.922 11.836 1 95.69 294 VAL A N 1
ATOM 2348 C CA . VAL A 1 294 ? -23.734 31.359 10.5 1 95.69 294 VAL A CA 1
ATOM 2349 C C . VAL A 1 294 ? -24.562 30.281 9.805 1 95.69 294 VAL A C 1
ATOM 2351 O O . VAL A 1 294 ? -24.125 29.125 9.695 1 95.69 294 VAL A O 1
ATOM 2354 N N . THR A 1 295 ? -25.703 30.578 9.312 1 97 295 THR A N 1
ATOM 2355 C CA . THR A 1 295 ? -26.609 29.547 8.797 1 97 295 THR A CA 1
ATOM 2356 C C . THR A 1 295 ? -26.172 29.094 7.41 1 97 295 THR A C 1
ATOM 2358 O O . THR A 1 295 ? -25.422 29.797 6.727 1 97 295 THR A O 1
ATOM 2361 N N . PHE A 1 296 ? -26.688 27.922 6.969 1 98 296 PHE A N 1
ATOM 2362 C CA . PHE A 1 296 ? -26.438 27.422 5.621 1 98 296 PHE A CA 1
ATOM 2363 C C . PHE A 1 296 ? -26.984 28.391 4.578 1 98 296 PHE A C 1
ATOM 2365 O O . PHE A 1 296 ? -26.375 28.609 3.535 1 98 296 PHE A O 1
ATOM 2372 N N . ALA A 1 297 ? -28.109 28.984 4.902 1 97.94 297 ALA A N 1
ATOM 2373 C CA . ALA A 1 297 ? -28.734 29.938 3.992 1 97.94 297 ALA A CA 1
ATOM 2374 C C . ALA A 1 297 ? -27.844 31.172 3.793 1 97.94 297 ALA A C 1
ATOM 2376 O O . ALA A 1 297 ? -27.766 31.719 2.689 1 97.94 297 ALA A O 1
ATOM 2377 N N . GLN A 1 298 ? -27.25 31.656 4.863 1 96.38 298 GLN A N 1
ATOM 2378 C CA . GLN A 1 298 ? -26.344 32.781 4.773 1 96.38 298 GLN A CA 1
ATOM 2379 C C . GLN A 1 298 ? -25.141 32.469 3.912 1 96.38 298 GLN A C 1
ATOM 2381 O O . GLN A 1 298 ? -24.672 33.281 3.131 1 96.38 298 GLN A O 1
ATOM 2386 N N . ARG A 1 299 ? -24.609 31.266 4.082 1 96.88 299 ARG A N 1
ATOM 2387 C CA . ARG A 1 299 ? -23.469 30.828 3.27 1 96.88 299 ARG A CA 1
ATOM 2388 C C . ARG A 1 299 ? -23.875 30.688 1.806 1 96.88 299 ARG A C 1
ATOM 2390 O O . ARG A 1 299 ? -23.094 31 0.909 1 96.88 299 ARG A O 1
ATOM 2397 N N . GLU A 1 300 ? -25.078 30.156 1.592 1 97.38 300 GLU A N 1
ATOM 2398 C CA . GLU A 1 300 ? -25.594 30.078 0.229 1 97.38 300 GLU A CA 1
ATOM 2399 C C . GLU A 1 300 ? -25.625 31.453 -0.425 1 97.38 300 GLU A C 1
ATOM 2401 O O . GLU A 1 300 ? -25.172 31.625 -1.56 1 97.38 300 GLU A O 1
ATOM 2406 N N . LYS A 1 301 ? -26.141 32.406 0.286 1 96.44 301 LYS A N 1
ATOM 2407 C CA . LYS A 1 301 ? -26.172 33.781 -0.204 1 96.44 301 LYS A CA 1
ATOM 2408 C C . LYS A 1 301 ? -24.766 34.312 -0.465 1 96.44 301 LYS A C 1
ATOM 2410 O O . LYS A 1 301 ? -24.531 35 -1.46 1 96.44 301 LYS A O 1
ATOM 2415 N N . GLN A 1 302 ? -23.844 34 0.436 1 94.31 302 GLN A N 1
ATOM 2416 C CA . GLN A 1 302 ? -22.453 34.438 0.284 1 94.31 302 GLN A CA 1
ATOM 2417 C C . GLN A 1 302 ? -21.844 33.875 -1.004 1 94.31 302 GLN A C 1
ATOM 2419 O O . GLN A 1 302 ? -21.172 34.594 -1.743 1 94.31 302 GLN A O 1
ATOM 2424 N N . MET A 1 303 ? -22.078 32.625 -1.315 1 96.69 303 MET A N 1
ATOM 2425 C CA . MET A 1 303 ? -21.531 32 -2.518 1 96.69 303 MET A CA 1
ATOM 2426 C C . MET A 1 303 ? -22.109 32.625 -3.775 1 96.69 303 MET A C 1
ATOM 2428 O O . MET A 1 303 ? -21.391 32.875 -4.742 1 96.69 303 MET A O 1
ATOM 2432 N N . ARG A 1 304 ? -23.375 32.938 -3.748 1 96.31 304 ARG A N 1
ATOM 2433 C CA . ARG A 1 304 ? -24.016 33.594 -4.883 1 96.31 304 ARG A CA 1
ATOM 2434 C C . ARG A 1 304 ? -23.453 35 -5.086 1 96.31 304 ARG A C 1
ATOM 2436 O O . ARG A 1 304 ? -23.266 35.438 -6.223 1 96.31 304 ARG A O 1
ATOM 2443 N N . THR A 1 305 ? -23.234 35.656 -3.973 1 94.94 305 THR A N 1
ATOM 2444 C CA . THR A 1 305 ? -22.672 37 -4.031 1 94.94 305 THR A CA 1
ATOM 2445 C C . THR A 1 305 ? -21.281 36.969 -4.645 1 94.94 305 THR A C 1
ATOM 2447 O O . THR A 1 305 ? -20.938 37.812 -5.473 1 94.94 305 THR A O 1
ATOM 2450 N N . LEU A 1 306 ? -20.453 36 -4.211 1 96.19 306 LEU A N 1
ATOM 2451 C CA . LEU A 1 306 ? -19.094 35.875 -4.758 1 96.19 306 LEU A CA 1
ATOM 2452 C C . LEU A 1 306 ? -19.141 35.656 -6.266 1 96.19 306 LEU A C 1
ATOM 2454 O O . LEU A 1 306 ? -18.344 36.219 -7.004 1 96.19 306 LEU A O 1
ATOM 2458 N N . HIS A 1 307 ? -20.078 34.875 -6.711 1 96.75 307 HIS A N 1
ATOM 2459 C CA . HIS A 1 307 ? -20.219 34.656 -8.148 1 96.75 307 HIS A CA 1
ATOM 2460 C C . HIS A 1 307 ? -20.672 35.938 -8.859 1 96.75 307 HIS A C 1
ATOM 2462 O O . HIS A 1 307 ? -20.188 36.25 -9.953 1 96.75 307 HIS A O 1
ATOM 2468 N N . GLY A 1 308 ? -21.562 36.594 -8.211 1 95.62 308 GLY A N 1
ATOM 2469 C CA . GLY A 1 308 ? -21.984 37.875 -8.766 1 95.62 308 GLY A CA 1
ATOM 2470 C C . GLY A 1 308 ? -20.844 38.844 -8.93 1 95.62 308 GLY A C 1
ATOM 2471 O O . GLY A 1 308 ? -20.875 39.719 -9.82 1 95.62 308 GLY A O 1
ATOM 2472 N N . MET A 1 309 ? -19.891 38.719 -8.094 1 95.94 309 MET A N 1
ATOM 2473 C CA . MET A 1 309 ? -18.734 39.594 -8.117 1 95.94 309 MET A CA 1
ATOM 2474 C C . MET A 1 309 ? -17.672 39.094 -9.078 1 95.94 309 MET A C 1
ATOM 2476 O O . MET A 1 309 ? -16.641 39.719 -9.273 1 95.94 309 MET A O 1
ATOM 2480 N N . GLY A 1 310 ? -17.859 37.844 -9.641 1 96.56 310 GLY A N 1
ATOM 2481 C CA . GLY A 1 310 ? -16.953 37.344 -10.648 1 96.56 310 GLY A CA 1
ATOM 2482 C C . GLY A 1 310 ? -15.883 36.438 -10.07 1 96.56 310 GLY A C 1
ATOM 2483 O O . GLY A 1 310 ? -14.789 36.312 -10.633 1 96.56 310 GLY A O 1
ATOM 2484 N N . ALA A 1 311 ? -16.109 35.75 -9.016 1 96.62 311 ALA A N 1
ATOM 2485 C CA . ALA A 1 311 ? -15.109 34.938 -8.336 1 96.62 311 ALA A CA 1
ATOM 2486 C C . ALA A 1 311 ? -14.797 33.656 -9.133 1 96.62 311 ALA A C 1
ATOM 2488 O O . ALA A 1 311 ? -13.766 33.031 -8.906 1 96.62 311 ALA A O 1
ATOM 2489 N N . GLY A 1 312 ? -15.562 33.344 -10.133 1 95.81 312 GLY A N 1
ATOM 2490 C CA . GLY A 1 312 ? -15.297 32.156 -10.922 1 95.81 312 GLY A CA 1
ATOM 2491 C C . GLY A 1 312 ? -15.594 30.859 -10.18 1 95.81 312 GLY A C 1
ATOM 2492 O O . GLY A 1 312 ? -16.531 30.797 -9.367 1 95.81 312 GLY A O 1
ATOM 2493 N N . ARG A 1 313 ? -14.93 29.641 -10.531 1 96.25 313 ARG A N 1
ATOM 2494 C CA . ARG A 1 313 ? -15.172 28.328 -9.93 1 96.25 313 ARG A CA 1
ATOM 2495 C C . ARG A 1 313 ? -14.555 28.25 -8.539 1 96.25 313 ARG A C 1
ATOM 2497 O O . ARG A 1 313 ? -13.367 28.531 -8.359 1 96.25 313 ARG A O 1
ATOM 2504 N N . LEU A 1 314 ? -15.312 27.781 -7.598 1 98.5 314 LEU A N 1
ATOM 2505 C CA . LEU A 1 314 ? -14.875 27.781 -6.207 1 98.5 314 LEU A CA 1
ATOM 2506 C C . LEU A 1 314 ? -14.938 26.375 -5.621 1 98.5 314 LEU A C 1
ATOM 2508 O O . LEU A 1 314 ? -15.711 25.531 -6.082 1 98.5 314 LEU A O 1
ATOM 2512 N N . TYR A 1 315 ? -14.039 26.078 -4.688 1 98.44 315 TYR A N 1
ATOM 2513 C CA . TYR A 1 315 ? -14.18 24.984 -3.73 1 98.44 315 TYR A CA 1
ATOM 2514 C C . TYR A 1 315 ? -14.57 25.516 -2.355 1 98.44 315 TYR A C 1
ATOM 2516 O O . TYR A 1 315 ? -13.836 26.297 -1.748 1 98.44 315 TYR A O 1
ATOM 2524 N N . MET A 1 316 ? -15.68 25.125 -1.892 1 98.12 316 MET A N 1
ATOM 2525 C CA . MET A 1 316 ? -16.109 25.516 -0.554 1 98.12 316 MET A CA 1
ATOM 2526 C C . MET A 1 316 ? -15.82 24.406 0.459 1 98.12 316 MET A C 1
ATOM 2528 O O . MET A 1 316 ? -16.266 23.281 0.29 1 98.12 316 MET A O 1
ATOM 2532 N N . HIS A 1 317 ? -15.07 24.719 1.413 1 97.5 317 HIS A N 1
ATOM 2533 C CA . HIS A 1 317 ? -14.789 23.859 2.564 1 97.5 317 HIS A CA 1
ATOM 2534 C C . HIS A 1 317 ? -15.539 24.359 3.803 1 97.5 317 HIS A C 1
ATOM 2536 O O . HIS A 1 317 ? -15.367 25.5 4.223 1 97.5 317 HIS A O 1
ATOM 2542 N N . LEU A 1 318 ? -16.266 23.5 4.477 1 97 318 LEU A N 1
ATOM 2543 C CA . LEU A 1 318 ? -17.125 23.938 5.574 1 97 318 LEU A CA 1
ATOM 2544 C C . LEU A 1 318 ? -16.672 23.328 6.895 1 97 318 LEU A C 1
ATOM 2546 O O . LEU A 1 318 ? -16.703 22.109 7.055 1 97 318 LEU A O 1
ATOM 2550 N N . ASP A 1 319 ? -16.344 24.156 7.832 1 95.69 319 ASP A N 1
ATOM 2551 C CA . ASP A 1 319 ? -16.062 23.781 9.211 1 95.69 319 ASP A CA 1
ATOM 2552 C C . ASP A 1 319 ? -17.328 23.875 10.078 1 95.69 319 ASP A C 1
ATOM 2554 O O . ASP A 1 319 ? -18.203 24.703 9.805 1 95.69 319 ASP A O 1
ATOM 2558 N N . GLY A 1 320 ? -17.391 23.047 11.078 1 96.38 320 GLY A N 1
ATOM 2559 C CA . GLY A 1 320 ? -18.422 23.172 12.094 1 96.38 320 GLY A CA 1
ATOM 2560 C C . GLY A 1 320 ? -19.828 22.984 11.555 1 96.38 320 GLY A C 1
ATOM 2561 O O . GLY A 1 320 ? -20.781 23.594 12.039 1 96.38 320 GLY A O 1
ATOM 2562 N N . TRP A 1 321 ? -19.953 22.219 10.477 1 97.5 321 TRP A N 1
ATOM 2563 C CA . TRP A 1 321 ? -21.219 22.031 9.773 1 97.5 321 TRP A CA 1
ATOM 2564 C C . TRP A 1 321 ? -22.172 21.156 10.578 1 97.5 321 TRP A C 1
ATOM 2566 O O . TRP A 1 321 ? -23.375 21.172 10.359 1 97.5 321 TRP A O 1
ATOM 2576 N N . ALA A 1 322 ? -21.562 20.359 11.531 1 95.94 322 ALA A N 1
ATOM 2577 C CA . ALA A 1 322 ? -22.359 19.406 12.289 1 95.94 322 ALA A CA 1
ATOM 2578 C C . ALA A 1 322 ? -22.625 19.906 13.703 1 95.94 322 ALA A C 1
ATOM 2580 O O . ALA A 1 322 ? -22.5 21.094 13.984 1 95.94 322 ALA A O 1
ATOM 2581 N N . GLN A 1 323 ? -23.188 19.062 14.609 1 90.94 323 GLN A N 1
ATOM 2582 C CA . GLN A 1 323 ? -23.594 19.391 15.969 1 90.94 323 GLN A CA 1
ATOM 2583 C C . GLN A 1 323 ? -22.594 18.828 16.984 1 90.94 323 GLN A C 1
ATOM 2585 O O . GLN A 1 323 ? -22.312 17.641 16.984 1 90.94 323 GLN A O 1
ATOM 2590 N N . PRO A 1 324 ? -22.109 19.672 17.953 1 91.44 324 PRO A N 1
ATOM 2591 C CA . PRO A 1 324 ? -22.578 21.031 18.281 1 91.44 324 PRO A CA 1
ATOM 2592 C C . PRO A 1 324 ? -21.766 22.109 17.578 1 91.44 324 PRO A C 1
ATOM 2594 O O . PRO A 1 324 ? -21.906 23.297 17.891 1 91.44 324 PRO A O 1
ATOM 2597 N N . GLY A 1 325 ? -20.828 21.688 16.75 1 93.38 325 GLY A N 1
ATOM 2598 C CA . GLY A 1 325 ? -19.984 22.641 16.047 1 93.38 325 GLY A CA 1
ATOM 2599 C C . GLY A 1 325 ? -18.562 22.141 15.828 1 93.38 325 GLY A C 1
ATOM 2600 O O . GLY A 1 325 ? -18.281 20.953 15.984 1 93.38 325 GLY A O 1
ATOM 2601 N N . TYR A 1 326 ? -17.719 23.047 15.422 1 93.81 326 TYR A N 1
ATOM 2602 C CA . TYR A 1 326 ? -16.344 22.75 15.031 1 93.81 326 TYR A CA 1
ATOM 2603 C C . TYR A 1 326 ? -15.609 22.031 16.156 1 93.81 326 TYR A C 1
ATOM 2605 O O . TYR A 1 326 ? -15.633 22.484 17.312 1 93.81 326 TYR A O 1
ATOM 2613 N N . ASP A 1 327 ? -15.008 20.859 15.875 1 93.12 327 ASP A N 1
ATOM 2614 C CA . ASP A 1 327 ? -14.125 20.109 16.766 1 93.12 327 ASP A CA 1
ATOM 2615 C C . ASP A 1 327 ? -14.852 19.672 18.031 1 93.12 327 ASP A C 1
ATOM 2617 O O . ASP A 1 327 ? -14.336 19.844 19.141 1 93.12 327 ASP A O 1
ATOM 2621 N N . ASN A 1 328 ? -16.094 19.328 17.969 1 95.12 328 ASN A N 1
ATOM 2622 C CA . ASN A 1 328 ? -16.844 18.875 19.125 1 95.12 328 ASN A CA 1
ATOM 2623 C C . ASN A 1 328 ? -17.438 17.484 18.906 1 95.12 328 ASN A C 1
ATOM 2625 O O . ASN A 1 328 ? -17.875 17.156 17.797 1 95.12 328 ASN A O 1
ATOM 2629 N N . ALA A 1 329 ? -17.438 16.625 19.891 1 96.75 329 ALA A N 1
ATOM 2630 C CA . ALA A 1 329 ? -18.188 15.391 20.031 1 96.75 329 ALA A CA 1
ATOM 2631 C C . ALA A 1 329 ? -17.781 14.367 18.969 1 96.75 329 ALA A C 1
ATOM 2633 O O . ALA A 1 329 ? -18.562 13.477 18.625 1 96.75 329 ALA A O 1
ATOM 2634 N N . HIS A 1 330 ? -16.625 14.562 18.453 1 96.5 330 HIS A N 1
ATOM 2635 C CA . HIS A 1 330 ? -16.141 13.562 17.5 1 96.5 330 HIS A CA 1
ATOM 2636 C C . HIS A 1 330 ? -15.844 12.242 18.203 1 96.5 330 HIS A C 1
ATOM 2638 O O . HIS A 1 330 ? -15.383 12.227 19.344 1 96.5 330 HIS A O 1
ATOM 2644 N N . PRO A 1 331 ? -16.219 11.086 17.531 1 96.38 331 PRO A N 1
ATOM 2645 C CA . PRO A 1 331 ? -16.641 10.93 16.141 1 96.38 331 PRO A CA 1
ATOM 2646 C C . PRO A 1 331 ? -18.172 11 15.992 1 96.38 331 PRO A C 1
ATOM 2648 O O . PRO A 1 331 ? -18.703 10.602 14.961 1 96.38 331 PRO A O 1
ATOM 2651 N N . ASP A 1 332 ? -18.938 11.477 17.047 1 96.88 332 ASP A N 1
ATOM 2652 C CA . ASP A 1 332 ? -20.406 11.539 17.031 1 96.88 332 ASP A CA 1
ATOM 2653 C C . ASP A 1 332 ? -20.891 12.961 16.766 1 96.88 332 ASP A C 1
ATOM 2655 O O . ASP A 1 332 ? -21.672 13.508 17.531 1 96.88 332 ASP A O 1
ATOM 2659 N N . TYR A 1 333 ? -20.578 13.5 15.656 1 95.19 333 TYR A N 1
ATOM 2660 C CA . TYR A 1 333 ? -20.844 14.906 15.391 1 95.19 333 TYR A CA 1
ATOM 2661 C C . TYR A 1 333 ? -22.172 15.078 14.656 1 95.19 333 TYR A C 1
ATOM 2663 O O . TYR A 1 333 ? -22.688 16.188 14.562 1 95.19 333 TYR A O 1
ATOM 2671 N N . LEU A 1 334 ? -22.828 14.094 14.078 1 94.75 334 LEU A N 1
ATOM 2672 C CA . LEU A 1 334 ? -24.062 14.195 13.328 1 94.75 334 LEU A CA 1
ATOM 2673 C C . LEU A 1 334 ? -25.234 14.492 14.258 1 94.75 334 LEU A C 1
ATOM 2675 O O . LEU A 1 334 ? -25.234 14.086 15.422 1 94.75 334 LEU A O 1
ATOM 2679 N N . PRO A 1 335 ? -26.234 15.18 13.852 1 96.88 335 PRO A N 1
ATOM 2680 C CA . PRO A 1 335 ? -26.594 15.539 12.477 1 96.88 335 PRO A CA 1
ATOM 2681 C C . PRO A 1 335 ? -26 16.891 12.055 1 96.88 335 PRO A C 1
ATOM 2683 O O . PRO A 1 335 ? -25.219 17.484 12.797 1 96.88 335 PRO A O 1
ATOM 2686 N N . ALA A 1 336 ? -26.422 17.344 10.805 1 97.94 336 ALA A N 1
ATOM 2687 C CA . ALA A 1 336 ? -26.109 18.719 10.414 1 97.94 336 ALA A CA 1
ATOM 2688 C C . ALA A 1 336 ? -26.672 19.719 11.43 1 97.94 336 ALA A C 1
ATOM 2690 O O . ALA A 1 336 ? -27.766 19.531 11.969 1 97.94 336 ALA A O 1
ATOM 2691 N N . CYS A 1 337 ? -25.969 20.719 11.664 1 97.5 337 CYS A N 1
ATOM 2692 C CA . CYS A 1 337 ? -26.328 21.734 12.664 1 97.5 337 CYS A CA 1
ATOM 2693 C C . CYS A 1 337 ? -27.766 22.188 12.484 1 97.5 337 CYS A C 1
ATOM 2695 O O . CYS A 1 337 ? -28.078 22.906 11.531 1 97.5 337 CYS A O 1
ATOM 2697 N N . GLN A 1 338 ? -28.594 21.953 13.445 1 97.06 338 GLN A N 1
ATOM 2698 C CA . GLN A 1 338 ? -30.016 22.234 13.359 1 97.06 338 GLN A CA 1
ATOM 2699 C C . GLN A 1 338 ? -30.281 23.734 13.344 1 97.06 338 GLN A C 1
ATOM 2701 O O . GLN A 1 338 ? -31.125 24.219 12.594 1 97.06 338 GLN A O 1
ATOM 2706 N N . GLU A 1 339 ? -29.562 24.438 14.164 1 97.06 339 GLU A N 1
ATOM 2707 C CA . GLU A 1 339 ? -29.734 25.891 14.266 1 97.06 339 GLU A CA 1
ATOM 2708 C C . GLU A 1 339 ? -29.375 26.578 12.961 1 97.06 339 GLU A C 1
ATOM 2710 O O . GLU A 1 339 ? -29.844 27.703 12.695 1 97.06 339 GLU A O 1
ATOM 2715 N N . ALA A 1 340 ? -28.578 25.922 12.156 1 97.69 340 ALA A N 1
ATOM 2716 C CA . ALA A 1 340 ? -28.141 26.516 10.898 1 97.69 340 ALA A CA 1
ATOM 2717 C C . ALA A 1 340 ? -29.062 26.125 9.75 1 97.69 340 ALA A C 1
ATOM 2719 O O . ALA A 1 340 ? -28.891 26.578 8.617 1 97.69 340 ALA A O 1
ATOM 2720 N N . GLY A 1 341 ? -30.031 25.281 9.977 1 98.12 341 GLY A N 1
ATOM 2721 C CA . GLY A 1 341 ? -30.969 24.844 8.953 1 98.12 341 GLY A CA 1
ATOM 2722 C C . GLY A 1 341 ? -31 23.344 8.766 1 98.12 341 GLY A C 1
ATOM 2723 O O . GLY A 1 341 ? -31.734 22.828 7.91 1 98.12 341 GLY A O 1
ATOM 2724 N N . GLY A 1 342 ? -30.234 22.656 9.492 1 97.94 342 GLY A N 1
ATOM 2725 C CA . GLY A 1 342 ? -30.281 21.203 9.477 1 97.94 342 GLY A CA 1
ATOM 2726 C C . GLY A 1 342 ? -29.891 20.609 8.133 1 97.94 342 GLY A C 1
ATOM 2727 O O . GLY A 1 342 ? -29.234 21.266 7.332 1 97.94 342 GLY A O 1
ATOM 2728 N N . TRP A 1 343 ? -30.266 19.344 7.941 1 98.31 343 TRP A N 1
ATOM 2729 C CA . TRP A 1 343 ? -29.953 18.625 6.715 1 98.31 343 TRP A CA 1
ATOM 2730 C C . TRP A 1 343 ? -30.516 19.344 5.496 1 98.31 343 TRP A C 1
ATOM 2732 O O . TRP A 1 343 ? -29.844 19.438 4.457 1 98.31 343 TRP A O 1
ATOM 2742 N N . GLU A 1 344 ? -31.672 19.859 5.613 1 98.25 344 GLU A N 1
ATOM 2743 C CA . GLU A 1 344 ? -32.312 20.547 4.496 1 98.25 344 GLU A CA 1
ATOM 2744 C C . GLU A 1 344 ? -31.562 21.797 4.09 1 98.25 344 GLU A C 1
ATOM 2746 O O . GLU A 1 344 ? -31.375 22.062 2.9 1 98.25 344 GLU A O 1
ATOM 2751 N N . GLY A 1 345 ? -31.203 22.562 5.109 1 98.44 345 GLY A N 1
ATOM 2752 C CA . GLY A 1 345 ? -30.406 23.734 4.828 1 98.44 345 GLY A CA 1
ATOM 2753 C C . GLY A 1 345 ? -29.062 23.422 4.195 1 98.44 345 GLY A C 1
ATOM 2754 O O . GLY A 1 345 ? -28.641 24.094 3.258 1 98.44 345 GLY A O 1
ATOM 2755 N N . MET A 1 346 ? -28.422 22.422 4.727 1 98.44 346 MET A N 1
ATOM 2756 C CA . MET A 1 346 ? -27.125 22 4.18 1 98.44 346 MET A CA 1
ATOM 2757 C C . MET A 1 346 ? -27.281 21.516 2.738 1 98.44 346 MET A C 1
ATOM 2759 O O . MET A 1 346 ? -26.469 21.859 1.879 1 98.44 346 MET A O 1
ATOM 2763 N N . LYS A 1 347 ? -28.312 20.719 2.482 1 98.5 347 LYS A N 1
ATOM 2764 C CA . LYS A 1 347 ? -28.547 20.234 1.128 1 98.5 347 LYS A CA 1
ATOM 2765 C C . LYS A 1 347 ? -28.766 21.391 0.16 1 98.5 347 LYS A C 1
ATOM 2767 O O . LYS A 1 347 ? -28.297 21.359 -0.975 1 98.5 347 LYS A O 1
ATOM 2772 N N . SER A 1 348 ? -29.547 22.375 0.621 1 98.56 348 SER A N 1
ATOM 2773 C CA . SER A 1 348 ? -29.766 23.562 -0.209 1 98.56 348 SER A CA 1
ATOM 2774 C C . SER A 1 348 ? -28.453 24.25 -0.564 1 98.56 348 SER A C 1
ATOM 2776 O O . SER A 1 348 ? -28.25 24.656 -1.711 1 98.56 348 SER A O 1
ATOM 2778 N N . LEU A 1 349 ? -27.609 24.406 0.387 1 98.56 349 LEU A N 1
ATOM 2779 C CA . LEU A 1 349 ? -26.297 25.016 0.159 1 98.56 349 LEU A CA 1
ATOM 2780 C C . LEU A 1 349 ? -25.5 24.203 -0.851 1 98.56 349 LEU A C 1
ATOM 2782 O O . LEU A 1 349 ? -24.938 24.766 -1.792 1 98.56 349 LEU A O 1
ATOM 2786 N N . VAL A 1 350 ? -25.438 22.891 -0.681 1 98.62 350 VAL A N 1
ATOM 2787 C CA . VAL A 1 350 ? -24.672 22 -1.556 1 98.62 350 VAL A CA 1
ATOM 2788 C C . VAL A 1 350 ? -25.203 22.094 -2.98 1 98.62 350 VAL A C 1
ATOM 2790 O O . VAL A 1 350 ? -24.438 22.219 -3.936 1 98.62 350 VAL A O 1
ATOM 2793 N N . ASP A 1 351 ? -26.516 22.016 -3.104 1 98.25 351 ASP A N 1
ATOM 2794 C CA . ASP A 1 351 ? -27.156 22.125 -4.414 1 98.25 351 ASP A CA 1
ATOM 2795 C C . ASP A 1 351 ? -26.828 23.453 -5.086 1 98.25 351 ASP A C 1
ATOM 2797 O O . ASP A 1 351 ? -26.562 23.5 -6.289 1 98.25 351 ASP A O 1
ATOM 2801 N N . ALA A 1 352 ? -26.875 24.5 -4.305 1 98 352 ALA A N 1
ATOM 2802 C CA . ALA A 1 352 ? -26.547 25.828 -4.836 1 98 352 ALA A CA 1
ATOM 2803 C C . ALA A 1 352 ? -25.109 25.875 -5.328 1 98 352 ALA A C 1
ATOM 2805 O O . ALA A 1 352 ? -24.828 26.469 -6.375 1 98 352 ALA A O 1
ATOM 2806 N N . CYS A 1 353 ? -24.188 25.328 -4.531 1 98.19 353 CYS A N 1
ATOM 2807 C CA . CYS A 1 353 ? -22.797 25.25 -4.953 1 98.19 353 CYS A CA 1
ATOM 2808 C C . CYS A 1 353 ? -22.672 24.531 -6.285 1 98.19 353 CYS A C 1
ATOM 2810 O O . CYS A 1 353 ? -22.031 25.031 -7.211 1 98.19 353 CYS A O 1
ATOM 2812 N N . HIS A 1 354 ? -23.328 23.406 -6.41 1 98.06 354 HIS A N 1
ATOM 2813 C CA . HIS A 1 354 ? -23.25 22.594 -7.617 1 98.06 354 HIS A CA 1
ATOM 2814 C C . HIS A 1 354 ? -23.891 23.297 -8.805 1 98.06 354 HIS A C 1
ATOM 2816 O O . HIS A 1 354 ? -23.375 23.234 -9.93 1 98.06 354 HIS A O 1
ATOM 2822 N N . GLU A 1 355 ? -24.969 23.953 -8.547 1 97.62 355 GLU A N 1
ATOM 2823 C CA . GLU A 1 355 ? -25.656 24.703 -9.594 1 97.62 355 GLU A CA 1
ATOM 2824 C C . GLU A 1 355 ? -24.734 25.75 -10.211 1 97.62 355 GLU A C 1
ATOM 2826 O O . GLU A 1 355 ? -24.828 26.031 -11.406 1 97.62 355 GLU A O 1
ATOM 2831 N N . GLN A 1 356 ? -23.922 26.281 -9.406 1 96.75 356 GLN A N 1
ATOM 2832 C CA . GLN A 1 356 ? -23.031 27.344 -9.852 1 96.75 356 GLN A CA 1
ATOM 2833 C C . GLN A 1 356 ? -21.719 26.781 -10.398 1 96.75 356 GLN A C 1
ATOM 2835 O O . GLN A 1 356 ? -20.828 27.531 -10.812 1 96.75 356 GLN A O 1
ATOM 2840 N N . GLY A 1 357 ? -21.578 25.453 -10.398 1 97.06 357 GLY A N 1
ATOM 2841 C CA . GLY A 1 357 ? -20.375 24.812 -10.906 1 97.06 357 GLY A CA 1
ATOM 2842 C C . GLY A 1 357 ? -19.281 24.688 -9.859 1 97.06 357 GLY A C 1
ATOM 2843 O O . GLY A 1 357 ? -18.141 24.391 -10.195 1 97.06 357 GLY A O 1
ATOM 2844 N N . ASP A 1 358 ? -19.547 25 -8.586 1 98.38 358 ASP A N 1
ATOM 2845 C CA . ASP A 1 358 ? -18.594 24.859 -7.496 1 98.38 358 ASP A CA 1
ATOM 2846 C C . ASP A 1 358 ? -18.547 23.422 -6.996 1 98.38 358 ASP A C 1
ATOM 2848 O O . ASP A 1 358 ? -19.375 22.594 -7.367 1 98.38 358 ASP A O 1
ATOM 2852 N N . ILE A 1 359 ? -17.484 23.078 -6.316 1 97.81 359 ILE A N 1
ATOM 2853 C CA . ILE A 1 359 ? -17.438 21.797 -5.613 1 97.81 359 ILE A CA 1
ATOM 2854 C C . ILE A 1 359 ? -17.391 22.047 -4.105 1 97.81 359 ILE A C 1
ATOM 2856 O O . ILE A 1 359 ? -17.094 23.156 -3.656 1 97.81 359 ILE A O 1
ATOM 2860 N N . PHE A 1 360 ? -17.812 21.062 -3.377 1 98.38 360 PHE A N 1
ATOM 2861 C CA . PHE A 1 360 ? -18.141 21.219 -1.967 1 98.38 360 PHE A CA 1
ATOM 2862 C C . PHE A 1 360 ? -17.5 20.125 -1.128 1 98.38 360 PHE A C 1
ATOM 2864 O O . PHE A 1 360 ? -17.422 18.969 -1.55 1 98.38 360 PHE A O 1
ATOM 2871 N N . GLY A 1 361 ? -16.922 20.438 0.061 1 98.25 361 GLY A N 1
ATOM 2872 C CA . GLY A 1 361 ? -16.359 19.469 0.996 1 98.25 361 GLY A CA 1
ATOM 2873 C C . GLY A 1 361 ? -16.547 19.875 2.447 1 98.25 361 GLY A C 1
ATOM 2874 O O . GLY A 1 361 ? -16.844 21.031 2.746 1 98.25 361 GLY A O 1
ATOM 2875 N N . THR A 1 362 ? -16.422 18.922 3.324 1 97.88 362 THR A N 1
ATOM 2876 C CA . THR A 1 362 ? -16.625 19.172 4.746 1 97.88 362 THR A CA 1
ATOM 2877 C C . THR A 1 362 ? -15.383 18.781 5.547 1 97.88 362 THR A C 1
ATOM 2879 O O . THR A 1 362 ? -14.57 17.969 5.094 1 97.88 362 THR A O 1
ATOM 2882 N N . HIS A 1 363 ? -15.305 19.422 6.68 1 96.69 363 HIS A N 1
ATOM 2883 C CA . HIS A 1 363 ? -14.328 19.062 7.707 1 96.69 363 HIS A CA 1
ATOM 2884 C C . HIS A 1 363 ? -14.828 17.891 8.555 1 96.69 363 HIS A C 1
ATOM 2886 O O . HIS A 1 363 ? -15.961 17.906 9.039 1 96.69 363 HIS A O 1
ATOM 2892 N N . ASP A 1 364 ? -13.969 16.844 8.656 1 95.88 364 ASP A N 1
ATOM 2893 C CA . ASP A 1 364 ? -14.219 15.695 9.523 1 95.88 364 ASP A CA 1
ATOM 2894 C C . ASP A 1 364 ? -12.969 15.336 10.328 1 95.88 364 ASP A C 1
ATOM 2896 O O . ASP A 1 364 ? -11.875 15.797 10.016 1 95.88 364 ASP A O 1
ATOM 2900 N N . GLN A 1 365 ? -13.211 14.633 11.391 1 95.81 365 GLN A N 1
ATOM 2901 C CA . GLN A 1 365 ? -12.109 14.312 12.281 1 95.81 365 GLN A CA 1
ATOM 2902 C C . GLN A 1 365 ? -12.289 12.938 12.914 1 95.81 365 GLN A C 1
ATOM 2904 O O . GLN A 1 365 ? -13.383 12.602 13.383 1 95.81 365 GLN A O 1
ATOM 2909 N N . TYR A 1 366 ? -11.219 12.078 12.906 1 97.94 366 TYR A N 1
ATOM 2910 C CA . TYR A 1 366 ? -11.344 10.727 13.438 1 97.94 366 TYR A CA 1
ATOM 2911 C C . TYR A 1 366 ? -10.117 10.352 14.258 1 97.94 366 TYR A C 1
ATOM 2913 O O . TYR A 1 366 ? -9.82 9.164 14.438 1 97.94 366 TYR A O 1
ATOM 2921 N N . ARG A 1 367 ? -9.32 11.297 14.664 1 98 367 ARG A N 1
ATOM 2922 C CA . ARG A 1 367 ? -8.25 11.086 15.641 1 98 367 ARG A CA 1
ATOM 2923 C C . ARG A 1 367 ? -8.656 11.586 17.016 1 98 367 ARG A C 1
ATOM 2925 O O . ARG A 1 367 ? -8.508 10.867 18.016 1 98 367 ARG A O 1
ATOM 2932 N N . ASP A 1 368 ? -9.164 12.844 17.094 1 97.56 368 ASP A N 1
ATOM 2933 C CA . ASP A 1 368 ? -9.641 13.383 18.359 1 97.56 368 ASP A CA 1
ATOM 2934 C C . ASP A 1 368 ? -10.859 12.617 18.859 1 97.56 368 ASP A C 1
ATOM 2936 O O . ASP A 1 368 ? -11.82 12.414 18.125 1 97.56 368 ASP A O 1
ATOM 2940 N N . TYR A 1 369 ? -10.781 12.195 20.047 1 98.19 369 TYR A N 1
ATOM 2941 C CA . TYR A 1 369 ? -11.82 11.367 20.656 1 98.19 369 TYR A CA 1
ATOM 2942 C C . TYR A 1 369 ? -12.328 12 21.953 1 98.19 369 TYR A C 1
ATOM 2944 O O . TYR A 1 369 ? -11.789 11.742 23.031 1 98.19 369 TYR A O 1
ATOM 2952 N N . TYR A 1 370 ? -13.414 12.789 21.797 1 97.81 370 TYR A N 1
ATOM 2953 C CA . TYR A 1 370 ? -13.891 13.633 22.891 1 97.81 370 TYR A CA 1
ATOM 2954 C C . TYR A 1 370 ? -14.695 12.812 23.891 1 97.81 370 TYR A C 1
ATOM 2956 O O . TYR A 1 370 ? -15.477 11.938 23.5 1 97.81 370 TYR A O 1
ATOM 2964 N N . PHE A 1 371 ? -14.578 13.125 25.156 1 97.5 371 PHE A N 1
ATOM 2965 C CA . PHE A 1 371 ? -15.328 12.453 26.203 1 97.5 371 PHE A CA 1
ATOM 2966 C C . PHE A 1 371 ? -16.812 12.75 26.094 1 97.5 371 PHE A C 1
ATOM 2968 O O . PHE A 1 371 ? -17.656 11.984 26.578 1 97.5 371 PHE A O 1
ATOM 2975 N N . THR A 1 372 ? -17.156 13.844 25.406 1 96.62 372 THR A N 1
ATOM 2976 C CA . THR A 1 372 ? -18.547 14.266 25.234 1 96.62 372 THR A CA 1
ATOM 2977 C C . THR A 1 372 ? -19.203 13.508 24.078 1 96.62 372 THR A C 1
ATOM 2979 O O . THR A 1 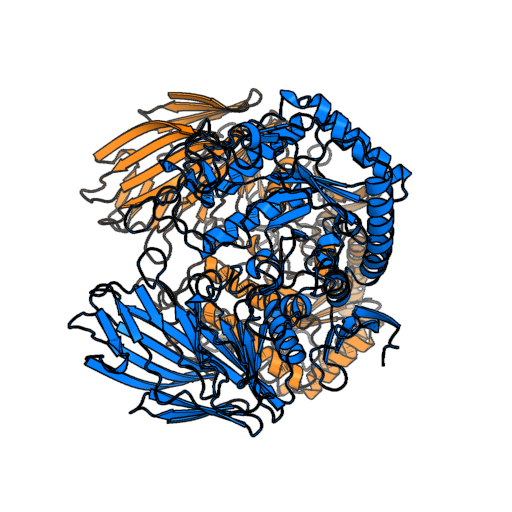372 ? -20.406 13.633 23.859 1 96.62 372 THR A O 1
ATOM 2982 N N . ALA A 1 373 ? -18.406 12.75 23.312 1 97.25 373 ALA A N 1
ATOM 2983 C CA . ALA A 1 373 ? -18.984 11.961 22.234 1 97.25 373 ALA A CA 1
ATOM 2984 C C . ALA A 1 373 ? -20 10.961 22.781 1 97.25 373 ALA A C 1
ATOM 2986 O O . ALA A 1 373 ? -19.75 10.281 23.781 1 97.25 373 ALA A O 1
ATOM 2987 N N . GLN A 1 374 ? -21.125 10.82 22.109 1 96.5 374 GLN A N 1
ATOM 2988 C CA . GLN A 1 374 ? -22.25 10.016 22.578 1 96.5 374 GLN A CA 1
ATOM 2989 C C . GLN A 1 374 ? -21.828 8.555 22.781 1 96.5 374 GLN A C 1
ATOM 2991 O O . GLN A 1 374 ? -22.297 7.898 23.703 1 96.5 374 GLN A O 1
ATOM 2996 N N . THR A 1 375 ? -21 8.055 21.953 1 95.88 375 THR A N 1
ATOM 2997 C CA . THR A 1 375 ? -20.656 6.637 22 1 95.88 375 THR A CA 1
ATOM 2998 C C . THR A 1 375 ? -19.25 6.441 22.562 1 95.88 375 THR A C 1
ATOM 3000 O O . THR A 1 375 ? -18.594 5.426 22.297 1 95.88 375 THR A O 1
ATOM 3003 N N . PHE A 1 376 ? -18.734 7.418 23.25 1 97.19 376 PHE A N 1
ATOM 3004 C CA . PHE A 1 376 ? -17.391 7.324 23.812 1 97.19 376 PHE A CA 1
ATOM 3005 C C . PHE A 1 376 ? -17.234 6.039 24.609 1 97.19 376 PHE A C 1
ATOM 3007 O O . PHE A 1 376 ? -18.094 5.699 25.438 1 97.19 376 PHE A O 1
ATOM 3014 N N . ASP A 1 377 ? -16.234 5.316 24.344 1 95.75 377 ASP A N 1
ATOM 3015 C CA . ASP A 1 377 ? -15.766 4.133 25.062 1 95.75 377 ASP A CA 1
ATOM 3016 C C . ASP A 1 377 ? -14.25 4.164 25.25 1 95.75 377 ASP A C 1
ATOM 3018 O O . ASP A 1 377 ? -13.5 4.039 24.266 1 95.75 377 ASP A O 1
ATOM 3022 N N . ALA A 1 378 ? -13.867 4.266 26.469 1 95.88 378 ALA A N 1
ATOM 3023 C CA . ALA A 1 378 ? -12.438 4.367 26.766 1 95.88 378 ALA A CA 1
ATOM 3024 C C . ALA A 1 378 ? -11.664 3.213 26.141 1 95.88 378 ALA A C 1
ATOM 3026 O O . ALA A 1 378 ? -10.492 3.365 25.766 1 95.88 378 ALA A O 1
ATOM 3027 N N . ASN A 1 379 ? -12.289 2.15 25.953 1 95.56 379 ASN A N 1
ATOM 3028 C CA . ASN A 1 379 ? -11.625 0.984 25.375 1 95.56 379 ASN A CA 1
ATOM 3029 C C . ASN A 1 379 ? -11.266 1.212 23.906 1 95.56 379 ASN A C 1
ATOM 3031 O O . ASN A 1 379 ? -10.469 0.459 23.344 1 95.56 379 ASN A O 1
ATOM 3035 N N . ASN A 1 380 ? -11.859 2.156 23.297 1 97.19 380 ASN A N 1
ATOM 3036 C CA . ASN A 1 380 ? -11.609 2.436 21.891 1 97.19 380 ASN A CA 1
ATOM 3037 C C . ASN A 1 380 ? -10.492 3.461 21.719 1 97.19 380 ASN A C 1
ATOM 3039 O O . ASN A 1 380 ? -10.078 3.752 20.594 1 97.19 380 ASN A O 1
ATOM 3043 N N . ALA A 1 381 ? -9.977 4.016 22.812 1 98.12 381 ALA A N 1
ATOM 3044 C CA . ALA A 1 381 ? -8.891 4.992 22.781 1 98.12 381 ALA A CA 1
ATOM 3045 C C . ALA A 1 381 ? -7.535 4.301 22.688 1 98.12 381 ALA A C 1
ATOM 3047 O O . ALA A 1 381 ? -7.402 3.127 23.047 1 98.12 381 ALA A O 1
ATOM 3048 N N . ILE A 1 382 ? -6.574 5 22.203 1 98.19 382 ILE A N 1
ATOM 3049 C CA . ILE A 1 382 ? -5.219 4.457 22.203 1 98.19 382 ILE A CA 1
ATOM 3050 C C . ILE A 1 382 ? -4.758 4.223 23.641 1 98.19 382 ILE A C 1
ATOM 3052 O O . ILE A 1 382 ? -5.082 5.008 24.547 1 98.19 382 ILE A O 1
ATOM 3056 N N . ARG A 1 383 ? -4.098 3.191 23.828 1 97.88 383 ARG A N 1
ATOM 3057 C CA . ARG A 1 383 ? -3.396 2.855 25.062 1 97.88 383 ARG A CA 1
ATOM 3058 C C . ARG A 1 383 ? -1.907 2.65 24.797 1 97.88 383 ARG A C 1
ATOM 3060 O O . ARG A 1 383 ? -1.519 1.74 24.062 1 97.88 383 ARG A O 1
ATOM 3067 N N . LEU A 1 384 ? -1.133 3.451 25.391 1 96.38 384 LEU A N 1
ATOM 3068 C CA . LEU A 1 384 ? 0.307 3.35 25.188 1 96.38 384 LEU A CA 1
ATOM 3069 C C . LEU A 1 384 ? 0.868 2.105 25.859 1 96.38 384 LEU A C 1
ATOM 3071 O O . LEU A 1 384 ? 0.159 1.429 26.609 1 96.38 384 LEU A O 1
ATOM 3075 N N . ALA A 1 385 ? 2.09 1.81 25.656 1 93.38 385 ALA A N 1
ATOM 3076 C CA . ALA A 1 385 ? 2.727 0.59 26.141 1 93.38 385 ALA A CA 1
ATOM 3077 C C . ALA A 1 385 ? 2.738 0.552 27.672 1 93.38 385 ALA A C 1
ATOM 3079 O O . ALA A 1 385 ? 2.689 -0.524 28.266 1 93.38 385 ALA A O 1
ATOM 3080 N N . ASP A 1 386 ? 2.797 1.706 28.297 1 93 386 ASP A N 1
ATOM 3081 C CA . ASP A 1 386 ? 2.84 1.759 29.75 1 93 386 ASP A CA 1
ATOM 3082 C C . ASP A 1 386 ? 1.431 1.745 30.344 1 93 386 ASP A C 1
ATOM 3084 O O . ASP A 1 386 ? 1.26 1.893 31.547 1 93 386 ASP A O 1
ATOM 3088 N N . GLY A 1 387 ? 0.475 1.665 29.438 1 94.12 387 GLY A N 1
ATOM 3089 C CA . GLY A 1 387 ? -0.9 1.527 29.891 1 94.12 387 GLY A CA 1
ATOM 3090 C C . GLY A 1 387 ? -1.654 2.844 29.922 1 94.12 387 GLY A C 1
ATOM 3091 O O . GLY A 1 387 ? -2.881 2.859 30.031 1 94.12 387 GLY A O 1
ATOM 3092 N N . THR A 1 388 ? -0.936 3.906 29.75 1 95.81 388 THR A N 1
ATOM 3093 C CA . THR A 1 388 ? -1.572 5.215 29.859 1 95.81 388 THR A CA 1
ATOM 3094 C C . THR A 1 388 ? -2.355 5.547 28.594 1 95.81 388 THR A C 1
ATOM 3096 O O . THR A 1 388 ? -2.051 5.031 27.516 1 95.81 388 THR A O 1
ATOM 3099 N N . MET A 1 389 ? -3.344 6.32 28.766 1 97.12 389 MET A N 1
ATOM 3100 C CA . MET A 1 389 ? -4.137 6.922 27.703 1 97.12 389 MET A CA 1
ATOM 3101 C C . MET A 1 389 ? -3.953 8.438 27.672 1 97.12 389 MET A C 1
ATOM 3103 O O . MET A 1 389 ? -4.461 9.141 28.547 1 97.12 389 MET A O 1
ATOM 3107 N N . PRO A 1 390 ? -3.307 8.961 26.625 1 96.94 390 PRO A N 1
ATOM 3108 C CA . PRO A 1 390 ? -3.059 10.398 26.594 1 96.94 390 PRO A CA 1
ATOM 3109 C C . PRO A 1 390 ? -4.344 11.219 26.516 1 96.94 390 PRO A C 1
ATOM 3111 O O . PRO A 1 390 ? -5.297 10.812 25.844 1 96.94 390 PRO A O 1
ATOM 3114 N N . GLU A 1 391 ? -4.379 12.359 27.234 1 96.94 391 GLU A N 1
ATOM 3115 C CA . GLU A 1 391 ? -5.539 13.242 27.266 1 96.94 391 GLU A CA 1
ATOM 3116 C C . GLU A 1 391 ? -5.113 14.711 27.25 1 96.94 391 GLU A C 1
ATOM 3118 O O . GLU A 1 391 ? -3.986 15.039 27.625 1 96.94 391 GLU A O 1
ATOM 3123 N N . HIS A 1 392 ? -5.914 15.523 26.703 1 96.88 392 HIS A N 1
ATOM 3124 C CA . HIS A 1 392 ? -5.77 16.969 26.812 1 96.88 392 HIS A CA 1
ATOM 3125 C C . HIS A 1 392 ? -7.098 17.672 26.578 1 96.88 392 HIS A C 1
ATOM 3127 O O . HIS A 1 392 ? -8.133 17.031 26.406 1 96.88 392 HIS A O 1
ATOM 3133 N N . ALA A 1 393 ? -7.148 18.938 26.672 1 97.62 393 ALA A N 1
ATOM 3134 C CA . ALA A 1 393 ? -8.336 19.75 26.422 1 97.62 393 ALA A CA 1
ATOM 3135 C C . ALA A 1 393 ? -7.984 21.016 25.656 1 97.62 393 ALA A C 1
ATOM 3137 O O . ALA A 1 393 ? -8.398 22.109 26.031 1 97.62 393 ALA A O 1
ATOM 3138 N N . ARG A 1 394 ? -7.246 20.828 24.688 1 94.75 394 ARG A N 1
ATOM 3139 C CA . ARG A 1 394 ? -6.711 21.969 23.969 1 94.75 394 ARG A CA 1
ATOM 3140 C C . ARG A 1 394 ? -7.754 22.562 23.031 1 94.75 394 ARG A C 1
ATOM 3142 O O . ARG A 1 394 ? -7.902 23.781 22.938 1 94.75 394 ARG A O 1
ATOM 3149 N N . TRP A 1 395 ? -8.555 21.797 22.344 1 94.25 395 TRP A N 1
ATOM 3150 C CA . TRP A 1 395 ? -9.383 22.234 21.234 1 94.25 395 TRP A CA 1
ATOM 3151 C C . TRP A 1 395 ? -10.797 22.562 21.688 1 94.25 395 TRP A C 1
ATOM 3153 O O . TRP A 1 395 ? -11.148 22.328 22.844 1 94.25 395 TRP A O 1
ATOM 3163 N N . ALA A 1 396 ? -11.57 23.078 20.766 1 94.62 396 ALA A N 1
ATOM 3164 C CA . ALA A 1 396 ? -12.883 23.641 21.078 1 94.62 396 ALA A CA 1
ATOM 3165 C C . ALA A 1 396 ? -13.766 22.609 21.781 1 94.62 396 ALA A C 1
ATOM 3167 O O . ALA A 1 396 ? -14.57 22.969 22.641 1 94.62 396 ALA A O 1
ATOM 3168 N N . GLY A 1 397 ? -13.594 21.344 21.531 1 95.81 397 GLY A N 1
ATOM 3169 C CA . GLY A 1 397 ? -14.469 20.297 22.047 1 95.81 397 GLY A CA 1
ATOM 3170 C C . GLY A 1 397 ? -14.172 19.938 23.484 1 95.81 397 GLY A C 1
ATOM 3171 O O . GLY A 1 397 ? -14.914 19.188 24.109 1 95.81 397 GLY A O 1
ATOM 3172 N N . GLY A 1 398 ? -13.078 20.516 24.047 1 97 398 GLY A N 1
ATOM 3173 C CA . GLY A 1 398 ? -12.734 20.266 25.438 1 97 398 GLY A CA 1
ATOM 3174 C C . GLY A 1 398 ? -11.898 19.016 25.625 1 97 398 GLY A C 1
ATOM 3175 O O . GLY A 1 398 ? -11 18.734 24.844 1 97 398 GLY A O 1
ATOM 3176 N N . ARG A 1 399 ? -12.195 18.359 26.781 1 97.75 399 ARG A N 1
ATOM 3177 C CA . ARG A 1 399 ? -11.352 17.234 27.172 1 97.75 399 ARG A CA 1
ATOM 3178 C C . ARG A 1 399 ? -11.516 16.062 26.219 1 97.75 399 ARG A C 1
ATOM 3180 O O . ARG A 1 399 ? -12.641 15.672 25.891 1 97.75 399 ARG A O 1
ATOM 3187 N N . GLN A 1 400 ? -10.398 15.453 25.812 1 98.12 400 GLN A N 1
ATOM 3188 C CA . GLN A 1 400 ? -10.391 14.375 24.812 1 98.12 400 GLN A CA 1
ATOM 3189 C C . GLN A 1 400 ? -9.195 13.453 25.016 1 98.12 400 GLN A C 1
ATOM 3191 O O . GLN A 1 400 ? -8.258 13.789 25.734 1 98.12 400 GLN A O 1
ATOM 3196 N N . THR A 1 401 ? -9.336 12.273 24.578 1 98.19 401 THR A N 1
ATOM 3197 C CA . THR A 1 401 ? -8.227 11.375 24.281 1 98.19 401 THR A CA 1
ATOM 3198 C C . THR A 1 401 ? -8.117 11.148 22.766 1 98.19 401 THR A C 1
ATOM 3200 O O . THR A 1 401 ? -8.445 12.039 21.984 1 98.19 401 THR A O 1
ATOM 3203 N N . TYR A 1 402 ? -7.543 10.039 22.297 1 98.44 402 TYR A N 1
ATOM 3204 C CA . TYR A 1 402 ? -7.406 9.773 20.875 1 98.44 402 TYR A CA 1
ATOM 3205 C C . TYR A 1 402 ? -8.047 8.438 20.516 1 98.44 402 TYR A C 1
ATOM 3207 O O . TYR A 1 402 ? -7.828 7.43 21.188 1 98.44 402 TYR A O 1
ATOM 3215 N N . LEU A 1 403 ? -8.859 8.453 19.5 1 98.44 403 LEU A N 1
ATOM 3216 C CA . LEU A 1 403 ? -9.406 7.227 18.938 1 98.44 403 LEU A CA 1
ATOM 3217 C C . LEU A 1 403 ? -8.312 6.375 18.312 1 98.44 403 LEU A C 1
ATOM 3219 O O . LEU A 1 403 ? -7.477 6.887 17.562 1 98.44 403 LEU A O 1
ATOM 3223 N N . CYS A 1 404 ? -8.273 5.074 18.672 1 98.31 404 CYS A N 1
ATOM 3224 C CA . CYS A 1 404 ? -7.34 4.188 17.969 1 98.31 404 CYS A CA 1
ATOM 3225 C C . CYS A 1 404 ? -7.648 4.137 16.484 1 98.31 404 CYS A C 1
ATOM 3227 O O . CYS A 1 404 ? -8.773 3.816 16.078 1 98.31 404 CYS A O 1
ATOM 3229 N N . ALA A 1 405 ? -6.629 4.387 15.641 1 98.44 405 ALA A N 1
ATOM 3230 C CA . ALA A 1 405 ? -6.832 4.465 14.195 1 98.44 405 ALA A CA 1
ATOM 3231 C C . ALA A 1 405 ? -7.285 3.119 13.633 1 98.44 405 ALA A C 1
ATOM 3233 O O . ALA A 1 405 ? -7.867 3.057 12.547 1 98.44 405 ALA A O 1
ATOM 3234 N N . GLU A 1 406 ? -7.07 2.016 14.312 1 97.44 406 GLU A N 1
ATOM 3235 C CA . GLU A 1 406 ? -7.574 0.708 13.906 1 97.44 406 GLU A CA 1
ATOM 3236 C C . GLU A 1 406 ? -9.094 0.726 13.742 1 97.44 406 GLU A C 1
ATOM 3238 O O . GLU A 1 406 ? -9.648 -0.072 12.992 1 97.44 406 GLU A O 1
ATOM 3243 N N . LEU A 1 407 ? -9.734 1.651 14.43 1 97.62 407 LEU A N 1
ATOM 3244 C CA . LEU A 1 407 ? -11.188 1.706 14.453 1 97.62 407 LEU A CA 1
ATOM 3245 C C . LEU A 1 407 ? -11.711 2.824 13.562 1 97.62 407 LEU A C 1
ATOM 3247 O O . LEU A 1 407 ? -12.898 2.871 13.25 1 97.62 407 LEU A O 1
ATOM 3251 N N . ALA A 1 408 ? -10.805 3.686 13.086 1 98.19 408 ALA A N 1
ATOM 3252 C CA . ALA A 1 408 ? -11.188 4.898 12.367 1 98.19 408 ALA A CA 1
ATOM 3253 C C . ALA A 1 408 ? -11.945 4.562 11.094 1 98.19 408 ALA A C 1
ATOM 3255 O O . ALA A 1 408 ? -12.977 5.18 10.789 1 98.19 408 ALA A O 1
ATOM 3256 N N . PRO A 1 409 ? -11.547 3.566 10.312 1 98.06 409 PRO A N 1
ATOM 3257 C CA . PRO A 1 409 ? -12.281 3.258 9.078 1 98.06 409 PRO A CA 1
ATOM 3258 C C . PRO A 1 409 ? -13.742 2.908 9.336 1 98.06 409 PRO A C 1
ATOM 3260 O O . PRO A 1 409 ? -14.617 3.252 8.531 1 98.06 409 PRO A O 1
ATOM 3263 N N . ASP A 1 410 ? -14.016 2.238 10.438 1 97.5 410 ASP A N 1
ATOM 3264 C CA . ASP A 1 410 ? -15.391 1.879 10.766 1 97.5 410 ASP A CA 1
ATOM 3265 C C . ASP A 1 410 ? -16.234 3.125 11.016 1 97.5 410 ASP A C 1
ATOM 3267 O O . ASP A 1 410 ? -17.375 3.213 10.547 1 97.5 410 ASP A O 1
ATOM 3271 N N . TYR A 1 411 ? -15.656 4.051 11.734 1 98.06 411 TYR A N 1
ATOM 3272 C CA . TYR A 1 411 ? -16.375 5.285 12.023 1 98.06 411 TYR A CA 1
ATOM 3273 C C . TYR A 1 411 ? -16.562 6.117 10.758 1 98.06 411 TYR A C 1
ATOM 3275 O O . TYR A 1 411 ? -17.594 6.754 10.57 1 98.06 411 TYR A O 1
ATOM 3283 N N . VAL A 1 412 ? -15.516 6.168 9.906 1 98.38 412 VAL A N 1
ATOM 3284 C CA . VAL A 1 412 ? -15.625 6.875 8.633 1 98.38 412 VAL A CA 1
ATOM 3285 C C . VAL A 1 412 ? -16.766 6.285 7.812 1 98.38 412 VAL A C 1
ATOM 3287 O O . VAL A 1 412 ? -17.641 7.016 7.336 1 98.38 412 VAL A O 1
ATOM 3290 N N . ARG A 1 413 ? -16.797 4.961 7.688 1 97.38 413 ARG A N 1
ATOM 3291 C CA . ARG A 1 413 ? -17.875 4.305 6.938 1 97.38 413 ARG A CA 1
ATOM 3292 C C . ARG A 1 413 ? -19.234 4.648 7.516 1 97.38 413 ARG A C 1
ATOM 3294 O O . ARG A 1 413 ? -20.172 4.957 6.773 1 97.38 413 ARG A O 1
ATOM 3301 N N . ARG A 1 414 ? -19.359 4.594 8.82 1 97.56 414 ARG A N 1
ATOM 3302 C CA . ARG A 1 414 ? -20.609 4.883 9.508 1 97.56 414 ARG A CA 1
ATOM 3303 C C . ARG A 1 414 ? -21.094 6.293 9.188 1 97.56 414 ARG A C 1
ATOM 3305 O O . ARG A 1 414 ? -22.234 6.48 8.75 1 97.56 414 ARG A O 1
ATOM 3312 N N . ASN A 1 415 ? -20.219 7.258 9.398 1 97.94 415 ASN A N 1
ATOM 3313 C CA . ASN A 1 415 ? -20.641 8.656 9.305 1 97.94 415 ASN A CA 1
ATOM 3314 C C . ASN A 1 415 ? -20.906 9.07 7.863 1 97.94 415 ASN A C 1
ATOM 3316 O O . ASN A 1 415 ? -21.875 9.773 7.582 1 97.94 415 ASN A O 1
ATOM 3320 N N . PHE A 1 416 ? -20.109 8.625 6.926 1 98 416 PHE A N 1
ATOM 3321 C CA . PHE A 1 416 ? -20.281 9.039 5.539 1 98 416 PHE A CA 1
ATOM 3322 C C . PHE A 1 416 ? -21.484 8.336 4.918 1 98 416 PHE A C 1
ATOM 3324 O O . PHE A 1 416 ? -22.141 8.883 4.031 1 98 416 PHE A O 1
ATOM 3331 N N . THR A 1 417 ? -21.781 7.098 5.406 1 96.62 417 THR A N 1
ATOM 3332 C CA . THR A 1 417 ? -23.016 6.438 4.992 1 96.62 417 THR A CA 1
ATOM 3333 C C . THR A 1 417 ? -24.234 7.23 5.449 1 96.62 417 THR A C 1
ATOM 3335 O O . THR A 1 417 ? -25.188 7.402 4.695 1 96.62 417 THR A O 1
ATOM 3338 N N . GLN A 1 418 ? -24.172 7.742 6.641 1 96.25 418 GLN A N 1
ATOM 3339 C CA . GLN A 1 418 ? -25.266 8.523 7.184 1 96.25 418 GLN A CA 1
ATOM 3340 C C . GLN A 1 418 ? -25.438 9.844 6.434 1 96.25 418 GLN A C 1
ATOM 3342 O O . GLN A 1 418 ? -26.547 10.266 6.133 1 96.25 418 GLN A O 1
ATOM 3347 N N . ILE A 1 419 ? -24.328 10.5 6.148 1 98 419 ILE A N 1
ATOM 3348 C CA . ILE A 1 419 ? -24.359 11.75 5.395 1 98 419 ILE A CA 1
ATOM 3349 C C . ILE A 1 419 ? -25 11.516 4.031 1 98 419 ILE A C 1
ATOM 3351 O O . ILE A 1 419 ? -25.906 12.258 3.625 1 98 419 ILE A O 1
ATOM 3355 N N . ALA A 1 420 ? -24.578 10.469 3.355 1 97.44 420 ALA A N 1
ATOM 3356 C CA . ALA A 1 420 ? -25.125 10.141 2.039 1 97.44 420 ALA A CA 1
ATOM 3357 C C . ALA A 1 420 ? -26.609 9.828 2.119 1 97.44 420 ALA A C 1
ATOM 3359 O O . ALA A 1 420 ? -27.375 10.172 1.208 1 97.44 420 ALA A O 1
ATOM 3360 N N . ALA A 1 421 ? -27.016 9.18 3.15 1 96.56 421 ALA A N 1
ATOM 3361 C CA . ALA A 1 421 ? -28.406 8.773 3.326 1 96.56 421 ALA A CA 1
ATOM 3362 C C . ALA A 1 421 ? -29.312 9.992 3.42 1 96.56 421 ALA A C 1
ATOM 3364 O O . ALA A 1 421 ? -30.516 9.898 3.15 1 96.56 421 ALA A O 1
ATOM 3365 N N . HIS A 1 422 ? -28.781 11.141 3.756 1 97.25 422 HIS A N 1
ATOM 3366 C CA . HIS A 1 422 ? -29.578 12.367 3.852 1 97.25 422 HIS A CA 1
ATOM 3367 C C . HIS A 1 422 ? -29.531 13.156 2.547 1 97.25 422 HIS A C 1
ATOM 3369 O O . HIS A 1 422 ? -29.938 14.32 2.506 1 97.25 422 HIS A O 1
ATOM 3375 N N . GLY A 1 423 ? -28.969 12.539 1.548 1 96.62 423 GLY A N 1
ATOM 3376 C CA . GLY A 1 423 ? -28.984 13.133 0.22 1 96.62 423 GLY A CA 1
ATOM 3377 C C . GLY A 1 423 ? -27.891 14.18 0.031 1 96.62 423 GLY A C 1
ATOM 3378 O O . GLY A 1 423 ? -27.953 14.977 -0.907 1 96.62 423 GLY A O 1
ATOM 3379 N N . ILE A 1 424 ? -26.953 14.258 0.927 1 97.62 424 ILE A N 1
ATOM 3380 C CA . ILE A 1 424 ? -25.844 15.211 0.813 1 97.62 424 ILE A CA 1
ATOM 3381 C C . ILE A 1 424 ? -24.766 14.641 -0.096 1 97.62 424 ILE A C 1
ATOM 3383 O O . ILE A 1 424 ? -24.109 13.648 0.245 1 97.62 424 ILE A O 1
ATOM 3387 N N . LYS A 1 425 ? -24.562 15.211 -1.167 1 96.69 425 LYS A N 1
ATOM 3388 C CA . LYS A 1 425 ? -23.516 14.797 -2.082 1 96.69 425 LYS A CA 1
ATOM 3389 C C . LYS A 1 425 ? -22.203 15.523 -1.785 1 96.69 425 LYS A C 1
ATOM 3391 O O . LYS A 1 425 ? -22.078 16.719 -2.08 1 96.69 425 LYS A O 1
ATOM 3396 N N . LEU A 1 426 ? -21.266 14.852 -1.284 1 98.19 426 LEU A N 1
ATOM 3397 C CA . LEU A 1 426 ? -19.953 15.422 -1.007 1 98.19 426 LEU A CA 1
ATOM 3398 C C . LEU A 1 426 ? -19 15.203 -2.186 1 98.19 426 LEU A C 1
ATOM 3400 O O . LEU A 1 426 ? -18.938 14.102 -2.732 1 98.19 426 LEU A O 1
ATOM 3404 N N . ASP A 1 427 ? -18.344 16.312 -2.629 1 98.62 427 ASP A N 1
ATOM 3405 C CA . ASP A 1 427 ? -17.266 16.188 -3.613 1 98.62 427 ASP A CA 1
ATOM 3406 C C . ASP A 1 427 ? -15.93 15.914 -2.938 1 98.62 427 ASP A C 1
ATOM 3408 O O . ASP A 1 427 ? -15.078 15.219 -3.5 1 98.62 427 ASP A O 1
ATOM 3412 N N . CYS A 1 428 ? -15.703 16.484 -1.782 1 98.56 428 CYS A N 1
ATOM 3413 C CA . CYS A 1 428 ? -14.453 16.406 -1.037 1 98.56 428 CYS A CA 1
ATOM 3414 C C . CYS A 1 428 ? -14.711 16.188 0.449 1 98.56 428 CYS A C 1
ATOM 3416 O O . CYS A 1 428 ? -15.812 16.469 0.936 1 98.56 428 CYS A O 1
ATOM 3418 N N . ALA A 1 429 ? -13.75 15.633 1.072 1 98.56 429 ALA A N 1
ATOM 3419 C CA . ALA A 1 429 ? -13.766 15.547 2.529 1 98.56 429 ALA A CA 1
ATOM 3420 C C . ALA A 1 429 ? -12.367 15.734 3.111 1 98.56 429 ALA A C 1
ATOM 3422 O O . ALA A 1 429 ? -11.383 15.266 2.541 1 98.56 429 ALA A O 1
ATOM 3423 N N . TYR A 1 430 ? -12.352 16.484 4.168 1 98.12 430 TYR A N 1
ATOM 3424 C CA . TYR A 1 430 ? -11.141 16.781 4.93 1 98.12 430 TYR A CA 1
ATOM 3425 C C . TYR A 1 430 ? -11.102 15.969 6.223 1 98.12 430 TYR A C 1
ATOM 3427 O O . TYR A 1 430 ? -11.945 16.156 7.105 1 98.12 430 TYR A O 1
ATOM 3435 N N . LEU A 1 431 ? -10.156 15 6.305 1 98.56 431 LEU A N 1
ATOM 3436 C CA . LEU A 1 431 ? -9.938 14.273 7.551 1 98.56 431 LEU A CA 1
ATOM 3437 C C . LEU A 1 431 ? -8.812 14.914 8.359 1 98.56 431 LEU A C 1
ATOM 3439 O O . LEU A 1 431 ? -7.637 14.719 8.055 1 98.56 431 LEU A O 1
ATOM 3443 N N . ASP A 1 432 ? -9.133 15.508 9.406 1 97.19 432 ASP A N 1
ATOM 3444 C CA . ASP A 1 432 ? -8.289 16.438 10.141 1 97.19 432 ASP A CA 1
ATOM 3445 C C . ASP A 1 432 ? -7.09 15.734 10.758 1 97.19 432 ASP A C 1
ATOM 3447 O O . ASP A 1 432 ? -7.219 14.633 11.297 1 97.19 432 ASP A O 1
ATOM 3451 N N . VAL A 1 433 ? -5.914 16.297 10.68 1 96.94 433 VAL A N 1
ATOM 3452 C CA . VAL A 1 433 ? -4.633 16.109 11.352 1 96.94 433 VAL A CA 1
ATOM 3453 C C . VAL A 1 433 ? -4.102 14.703 11.055 1 96.94 433 VAL A C 1
ATOM 3455 O O . VAL A 1 433 ? -3.166 14.234 11.719 1 96.94 433 VAL A O 1
ATOM 3458 N N . PHE A 1 434 ? -4.684 13.93 10.086 1 98.06 434 PHE A N 1
ATOM 3459 C CA . PHE A 1 434 ? -4.168 12.617 9.703 1 98.06 434 PHE A CA 1
ATOM 3460 C C . PHE A 1 434 ? -2.738 12.727 9.188 1 98.06 434 PHE A C 1
ATOM 3462 O O . PHE A 1 434 ? -1.916 11.844 9.43 1 98.06 434 PHE A O 1
ATOM 3469 N N . THR A 1 435 ? -2.451 13.883 8.5 1 98.12 435 THR A N 1
ATOM 3470 C CA . THR A 1 435 ? -1.218 13.898 7.719 1 98.12 435 THR A CA 1
ATOM 3471 C C . THR A 1 435 ? -0.158 14.758 8.398 1 98.12 435 THR A C 1
ATOM 3473 O O . THR A 1 435 ? 1.04 14.531 8.219 1 98.12 435 THR A O 1
ATOM 3476 N N . CYS A 1 436 ? -0.531 15.719 9.219 1 96.88 436 CYS A N 1
ATOM 3477 C CA . CYS A 1 436 ? 0.465 16.625 9.781 1 96.88 436 CYS A CA 1
ATOM 3478 C C . CYS A 1 436 ? 1 16.094 11.109 1 96.88 436 CYS A C 1
ATOM 3480 O O . CYS A 1 436 ? 2.07 16.516 11.555 1 96.88 436 CYS A O 1
ATOM 3482 N N . ASN A 1 437 ? 0.264 15.188 11.773 1 96.81 437 ASN A N 1
ATOM 3483 C CA . ASN A 1 437 ? 0.649 14.633 13.07 1 96.81 437 ASN A CA 1
ATOM 3484 C C . ASN A 1 437 ? 1.29 13.258 12.922 1 96.81 437 ASN A C 1
ATOM 3486 O O . ASN A 1 437 ? 1.11 12.594 11.906 1 96.81 437 ASN A O 1
ATOM 3490 N N . GLU A 1 438 ? 2.023 12.867 13.984 1 96.94 438 GLU A N 1
ATOM 3491 C CA . GLU A 1 438 ? 2.652 11.555 14.016 1 96.94 438 GLU A CA 1
ATOM 3492 C C . GLU A 1 438 ? 1.607 10.438 13.984 1 96.94 438 GLU A C 1
ATOM 3494 O O . GLU A 1 438 ? 0.463 10.648 14.391 1 96.94 438 GLU A O 1
ATOM 3499 N N . GLY A 1 439 ? 2.002 9.273 13.477 1 97.56 439 GLY A N 1
ATOM 3500 C CA . GLY A 1 439 ? 1.19 8.086 13.695 1 97.56 439 GLY A CA 1
ATOM 3501 C C . GLY A 1 439 ? 1.101 7.691 15.156 1 97.56 439 GLY A C 1
ATOM 3502 O O . GLY A 1 439 ? 2.074 7.816 15.898 1 97.56 439 GLY A O 1
ATOM 3503 N N . ASP A 1 440 ? 0.001 7.172 15.555 1 97.94 440 ASP A N 1
ATOM 3504 C CA . ASP A 1 440 ? -0.206 6.734 16.922 1 97.94 440 ASP A CA 1
ATOM 3505 C C . ASP A 1 440 ? 0.155 5.262 17.094 1 97.94 440 ASP A C 1
ATOM 3507 O O . ASP A 1 440 ? 0.337 4.547 16.109 1 97.94 440 ASP A O 1
ATOM 3511 N N . GLU A 1 441 ? 0.322 4.852 18.297 1 97.56 441 GLU A N 1
ATOM 3512 C CA . GLU A 1 441 ? 0.5 3.447 18.672 1 97.56 441 GLU A CA 1
ATOM 3513 C C . GLU A 1 441 ? -0.508 3.02 19.734 1 97.56 441 GLU A C 1
ATOM 3515 O O . GLU A 1 441 ? -0.999 3.852 20.5 1 97.56 441 GLU A O 1
ATOM 3520 N N . CYS A 1 442 ? -0.857 1.801 19.781 1 98.38 442 CYS A N 1
ATOM 3521 C CA . CYS A 1 442 ? -1.831 1.27 20.719 1 98.38 442 CYS A CA 1
ATOM 3522 C C . CYS A 1 442 ? -1.452 -0.139 21.156 1 98.38 442 CYS A C 1
ATOM 3524 O O . CYS A 1 442 ? -1.294 -1.033 20.328 1 98.38 442 CYS A O 1
ATOM 3526 N N . SER A 1 443 ? -1.361 -0.349 22.438 1 97.06 443 SER A N 1
ATOM 3527 C CA . SER A 1 443 ? -0.972 -1.643 23 1 97.06 443 SER A CA 1
ATOM 3528 C C . SER A 1 443 ? -2.189 -2.436 23.453 1 97.06 443 SER A C 1
ATOM 3530 O O . SER A 1 443 ? -2.053 -3.527 24 1 97.06 443 SER A O 1
ATOM 3532 N N . ASN A 1 444 ? -3.383 -1.876 23.266 1 96.62 444 ASN A N 1
ATOM 3533 C CA . ASN A 1 444 ? -4.594 -2.633 23.578 1 96.62 444 ASN A CA 1
ATOM 3534 C C . ASN A 1 444 ? -4.703 -3.883 22.703 1 96.62 444 ASN A C 1
ATOM 3536 O O . ASN A 1 444 ? -4.766 -3.789 21.469 1 96.62 444 ASN A O 1
ATOM 3540 N N . PRO A 1 445 ? -4.805 -5.066 23.281 1 93.88 445 PRO A N 1
ATOM 3541 C CA . PRO A 1 445 ? -4.816 -6.301 22.5 1 93.88 445 PRO A CA 1
ATOM 3542 C 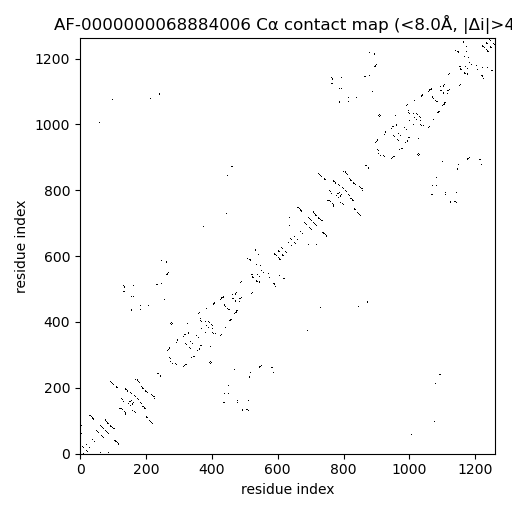C . PRO A 1 445 ? -5.988 -6.363 21.516 1 93.88 445 PRO A C 1
ATOM 3544 O O . PRO A 1 445 ? -5.891 -7.008 20.469 1 93.88 445 PRO A O 1
ATOM 3547 N N . GLU A 1 446 ? -7.062 -5.715 21.797 1 94.19 446 GLU A N 1
ATOM 3548 C CA . GLU A 1 446 ? -8.258 -5.762 20.953 1 94.19 446 GLU A CA 1
ATOM 3549 C C . GLU A 1 446 ? -8.031 -5.023 19.641 1 94.19 446 GLU A C 1
ATOM 3551 O O . GLU A 1 446 ? -8.688 -5.312 18.641 1 94.19 446 GLU A O 1
ATOM 3556 N N . HIS A 1 447 ? -7.168 -4.082 19.703 1 96.25 447 HIS A N 1
ATOM 3557 C CA . HIS A 1 447 ? -6.852 -3.301 18.5 1 96.25 447 HIS A CA 1
ATOM 3558 C C . HIS A 1 447 ? -5.418 -2.783 18.547 1 96.25 447 HIS A C 1
ATOM 3560 O O . HIS A 1 447 ? -5.18 -1.583 18.406 1 96.25 447 HIS A O 1
ATOM 3566 N N . ARG A 1 448 ? -4.496 -3.723 18.828 1 97 448 ARG A N 1
ATOM 3567 C CA . ARG A 1 448 ? -3.07 -3.404 18.859 1 97 448 ARG A CA 1
ATOM 3568 C C . ARG A 1 448 ? -2.627 -2.771 17.547 1 97 448 ARG A C 1
ATOM 3570 O O . ARG A 1 448 ? -3.049 -3.201 16.469 1 97 448 ARG A O 1
ATOM 3577 N N . MET A 1 449 ? -1.795 -1.741 17.625 1 97.62 449 MET A N 1
ATOM 3578 C CA . MET A 1 449 ? -1.467 -0.97 16.422 1 97.62 449 MET A CA 1
ATOM 3579 C C . MET A 1 449 ? -0.085 -0.338 16.547 1 97.62 449 MET A C 1
ATOM 3581 O O . MET A 1 449 ? 0.198 0.364 17.516 1 97.62 449 MET A O 1
ATOM 3585 N N . THR A 1 450 ? 0.841 -0.647 15.602 1 97.5 450 THR A N 1
ATOM 3586 C CA . THR A 1 450 ? 2.102 0.074 15.469 1 97.5 450 THR A CA 1
ATOM 3587 C C . THR A 1 450 ? 1.896 1.387 14.719 1 97.5 450 THR A C 1
ATOM 3589 O O . THR A 1 450 ? 0.836 1.61 14.125 1 97.5 450 THR A O 1
ATOM 3592 N N . ARG A 1 451 ? 2.896 2.252 14.781 1 97.62 451 ARG A N 1
ATOM 3593 C CA . ARG A 1 451 ? 2.805 3.508 14.047 1 97.62 451 ARG A CA 1
ATOM 3594 C C . ARG A 1 451 ? 2.666 3.254 12.547 1 97.62 451 ARG A C 1
ATOM 3596 O O . ARG A 1 451 ? 1.921 3.955 11.859 1 97.62 451 ARG A O 1
ATOM 3603 N N . ARG A 1 452 ? 3.373 2.275 12.047 1 97.19 452 ARG A N 1
ATOM 3604 C CA . ARG A 1 452 ? 3.24 1.887 10.648 1 97.19 452 ARG A CA 1
ATOM 3605 C C . ARG A 1 452 ? 1.799 1.514 10.312 1 97.19 452 ARG A C 1
ATOM 3607 O O . ARG A 1 452 ? 1.255 1.954 9.305 1 97.19 452 ARG A O 1
ATOM 3614 N N . GLU A 1 453 ? 1.177 0.719 11.141 1 97.62 453 GLU A N 1
ATOM 3615 C CA . GLU A 1 453 ? -0.204 0.289 10.938 1 97.62 453 GLU A CA 1
ATOM 3616 C C . GLU A 1 453 ? -1.169 1.466 11.047 1 97.62 453 GLU A C 1
ATOM 3618 O O . GLU A 1 453 ? -2.191 1.502 10.359 1 97.62 453 GLU A O 1
ATOM 3623 N N . CYS A 1 454 ? -0.842 2.406 11.883 1 98.56 454 CYS A N 1
ATOM 3624 C CA . CYS A 1 454 ? -1.653 3.613 11.992 1 98.56 454 CYS A CA 1
ATOM 3625 C C . CYS A 1 454 ? -1.752 4.32 10.641 1 98.56 454 CYS A C 1
ATOM 3627 O O . CYS A 1 454 ? -2.846 4.688 10.203 1 98.56 454 CYS A O 1
ATOM 3629 N N . PHE A 1 455 ? -0.634 4.488 9.984 1 98.44 455 PHE A N 1
ATOM 3630 C CA . PHE A 1 455 ? -0.624 5.133 8.68 1 98.44 455 PHE A CA 1
ATOM 3631 C C . PHE A 1 455 ? -1.438 4.332 7.672 1 98.44 455 PHE A C 1
ATOM 3633 O O . PHE A 1 455 ? -2.162 4.902 6.855 1 98.44 455 PHE A O 1
ATOM 3640 N N . ASP A 1 456 ? -1.346 3.023 7.75 1 97.5 456 ASP A N 1
ATOM 3641 C CA . ASP A 1 456 ? -2.141 2.176 6.867 1 97.5 456 ASP A CA 1
ATOM 3642 C C . ASP A 1 456 ? -3.635 2.42 7.07 1 97.5 456 ASP A C 1
ATOM 3644 O O . ASP A 1 456 ? -4.398 2.479 6.102 1 97.5 456 ASP A O 1
ATOM 3648 N N . ARG A 1 457 ? -4.027 2.512 8.289 1 98.25 457 ARG A N 1
ATOM 3649 C CA . ARG A 1 457 ? -5.445 2.668 8.594 1 98.25 457 ARG A CA 1
ATOM 3650 C C . ARG A 1 457 ? -5.938 4.059 8.219 1 98.25 457 ARG A C 1
ATOM 3652 O O . ARG A 1 457 ? -7.062 4.219 7.738 1 98.25 457 ARG A O 1
AT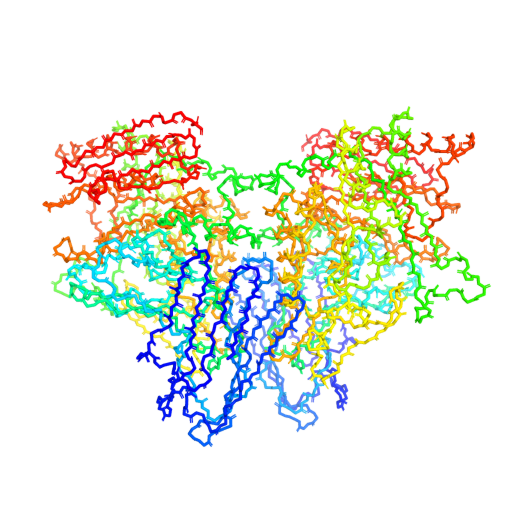OM 3659 N N . ARG A 1 458 ? -5.117 5.074 8.438 1 98.69 458 ARG A N 1
ATOM 3660 C CA . ARG A 1 458 ? -5.457 6.414 7.977 1 98.69 458 ARG A CA 1
ATOM 3661 C C . ARG A 1 458 ? -5.598 6.449 6.457 1 98.69 458 ARG A C 1
ATOM 3663 O O . ARG A 1 458 ? -6.535 7.051 5.93 1 98.69 458 ARG A O 1
ATOM 3670 N N . ALA A 1 459 ? -4.691 5.789 5.816 1 98.5 459 ALA A N 1
ATOM 3671 C CA . ALA A 1 459 ? -4.766 5.703 4.359 1 98.5 459 ALA A CA 1
ATOM 3672 C C . ALA A 1 459 ? -6.047 5.004 3.914 1 98.5 459 ALA A C 1
ATOM 3674 O O . ALA A 1 459 ? -6.66 5.391 2.918 1 98.5 459 ALA A O 1
ATOM 3675 N N . GLU A 1 460 ? -6.418 3.986 4.625 1 98.38 460 GLU A N 1
ATOM 3676 C CA . GLU A 1 460 ? -7.641 3.262 4.301 1 98.38 460 GLU A CA 1
ATOM 3677 C C . GLU A 1 460 ? -8.859 4.176 4.383 1 98.38 460 GLU A C 1
ATOM 3679 O O . GLU A 1 460 ? -9.805 4.031 3.602 1 98.38 460 GLU A O 1
ATOM 3684 N N . CYS A 1 461 ? -8.875 5.09 5.312 1 98.81 461 CYS A N 1
ATOM 3685 C CA . CYS A 1 461 ? -9.953 6.066 5.387 1 98.81 461 CYS A CA 1
ATOM 3686 C C . CYS A 1 461 ? -10.016 6.906 4.117 1 98.81 461 CYS A C 1
ATOM 3688 O O . CYS A 1 461 ? -11.102 7.137 3.576 1 98.81 461 CYS A O 1
ATOM 3690 N N . PHE A 1 462 ? -8.859 7.34 3.613 1 98.81 462 PHE A N 1
ATOM 3691 C CA . PHE A 1 462 ? -8.812 8.086 2.361 1 98.81 462 PHE A CA 1
ATOM 3692 C C . PHE A 1 462 ? -9.352 7.238 1.211 1 98.81 462 PHE A C 1
ATOM 3694 O O . PHE A 1 462 ? -10.125 7.723 0.387 1 98.81 462 PHE A O 1
ATOM 3701 N N . GLU A 1 463 ? -8.93 5.996 1.182 1 98.44 463 GLU A N 1
ATOM 3702 C CA . GLU A 1 463 ? -9.336 5.109 0.097 1 98.44 463 GLU A CA 1
ATOM 3703 C C . GLU A 1 463 ? -10.844 4.879 0.108 1 98.44 463 GLU A C 1
ATOM 3705 O O . GLU A 1 463 ? -11.469 4.766 -0.949 1 98.44 463 GLU A O 1
ATOM 3710 N N . TYR A 1 464 ? -11.453 4.785 1.288 1 98.25 464 TYR A N 1
ATOM 3711 C CA . TYR A 1 464 ? -12.906 4.688 1.381 1 98.25 464 TYR A CA 1
ATOM 3712 C C . TYR A 1 464 ? -13.578 5.883 0.711 1 98.25 464 TYR A C 1
ATOM 3714 O O . TYR A 1 464 ? -14.492 5.715 -0.096 1 98.25 464 TYR A O 1
ATOM 3722 N N . LEU A 1 465 ? -13.078 7.102 1.05 1 98.62 465 LEU A N 1
ATOM 3723 C CA . LEU A 1 465 ? -13.641 8.305 0.439 1 98.62 465 LEU A CA 1
ATOM 3724 C C . LEU A 1 465 ? -13.547 8.234 -1.082 1 98.62 465 LEU A C 1
ATOM 3726 O O . LEU A 1 465 ? -14.547 8.406 -1.777 1 98.62 465 LEU A O 1
ATOM 3730 N N . LEU A 1 466 ? -12.406 7.891 -1.577 1 98.31 466 LEU A N 1
ATOM 3731 C CA . LEU A 1 466 ? -12.156 7.879 -3.014 1 98.31 466 LEU A CA 1
ATOM 3732 C C . LEU A 1 466 ? -13.055 6.863 -3.715 1 98.31 466 LEU A C 1
ATOM 3734 O O . LEU A 1 466 ? -13.562 7.133 -4.805 1 98.31 466 LEU A O 1
ATOM 3738 N N . SER A 1 467 ? -13.227 5.727 -3.1 1 97.19 467 SER A N 1
ATOM 3739 C CA . SER A 1 467 ? -14.055 4.688 -3.699 1 97.19 467 SER A CA 1
ATOM 3740 C C . SER A 1 467 ? -15.516 5.129 -3.799 1 97.19 467 SER A C 1
ATOM 3742 O O . SER A 1 467 ? -16.297 4.555 -4.566 1 97.19 467 SER A O 1
ATOM 3744 N N . HIS A 1 468 ? -15.883 6.121 -3.037 1 97 468 HIS A N 1
ATOM 3745 C CA . HIS A 1 468 ? -17.25 6.637 -3.068 1 97 468 HIS A CA 1
ATOM 3746 C C . HIS A 1 468 ? -17.328 7.961 -3.82 1 97 468 HIS A C 1
ATOM 3748 O O . HIS A 1 468 ? -18.297 8.703 -3.684 1 97 468 HIS A O 1
ATOM 3754 N N . GLY A 1 469 ? -16.266 8.297 -4.531 1 96.81 469 GLY A N 1
ATOM 3755 C CA . GLY A 1 469 ? -16.266 9.477 -5.387 1 96.81 469 GLY A CA 1
ATOM 3756 C C . GLY A 1 469 ? -15.977 10.758 -4.637 1 96.81 469 GLY A C 1
ATOM 3757 O O . GLY A 1 469 ? -16.188 11.859 -5.16 1 96.81 469 GLY A O 1
ATOM 3758 N N . ILE A 1 470 ? -15.531 10.711 -3.395 1 98.56 470 ILE A N 1
ATOM 3759 C CA . ILE A 1 470 ? -15.203 11.867 -2.568 1 98.56 470 ILE A CA 1
ATOM 3760 C C . ILE A 1 470 ? -13.688 12.094 -2.566 1 98.56 470 ILE A C 1
ATOM 3762 O O . ILE A 1 470 ? -12.93 11.203 -2.174 1 98.56 470 ILE A O 1
ATOM 3766 N N . LEU A 1 471 ? -13.25 13.258 -3.025 1 98.75 471 LEU A N 1
ATOM 3767 C CA . LEU A 1 471 ? -11.82 13.539 -3.078 1 98.75 471 LEU A CA 1
ATOM 3768 C C . LEU A 1 471 ? -11.25 13.75 -1.676 1 98.75 471 LEU A C 1
ATOM 3770 O O . LEU A 1 471 ? -11.805 14.523 -0.888 1 98.75 471 LEU A O 1
ATOM 3774 N N . SER A 1 472 ? -10.148 13.062 -1.309 1 98.81 472 SER A N 1
ATOM 3775 C CA . SER A 1 472 ? -9.602 13.016 0.042 1 98.81 472 SER A CA 1
ATOM 3776 C C . SER A 1 472 ? -8.695 14.211 0.315 1 98.81 472 SER A C 1
ATOM 3778 O O . SER A 1 472 ? -7.953 14.648 -0.568 1 98.81 472 SER A O 1
ATOM 3780 N N . SER A 1 473 ? -8.727 14.711 1.505 1 98.62 473 SER A N 1
ATOM 3781 C CA . SER A 1 473 ? -7.824 15.766 1.959 1 98.62 473 SER A CA 1
ATOM 3782 C C . SER A 1 473 ? -7.586 15.672 3.463 1 98.62 473 SER A C 1
ATOM 3784 O O . SER A 1 473 ? -8.25 14.898 4.156 1 98.62 473 SER A O 1
ATOM 3786 N N . SER A 1 474 ? -6.621 16.375 3.918 1 98.44 474 SER A N 1
ATOM 3787 C CA . SER A 1 474 ? -6.273 16.5 5.332 1 98.44 474 SER A CA 1
ATOM 3788 C C . SER A 1 474 ? -5.496 17.781 5.609 1 98.44 474 SER A C 1
ATOM 3790 O O . SER A 1 474 ? -5.402 18.656 4.742 1 98.44 474 SER A O 1
ATOM 3792 N N . GLU A 1 475 ? -5.117 17.906 6.859 1 97.31 475 GLU A N 1
ATOM 3793 C CA . GLU A 1 475 ? -4.293 19.047 7.25 1 97.31 475 GLU A CA 1
ATOM 3794 C C . GLU A 1 475 ? -2.84 18.844 6.82 1 97.31 475 GLU A C 1
ATOM 3796 O O . GLU A 1 475 ? -2.188 17.891 7.25 1 97.31 475 GLU A O 1
ATOM 3801 N N . GLU A 1 476 ? -2.389 19.75 6.008 1 97.38 476 GLU A N 1
ATOM 3802 C CA . GLU A 1 476 ? -1.038 19.703 5.457 1 97.38 476 GLU A CA 1
ATOM 3803 C C . GLU A 1 476 ? -0.801 18.391 4.703 1 97.38 476 GLU A C 1
ATOM 3805 O O . GLU A 1 476 ? -1.691 17.906 4.004 1 97.38 476 GLU A O 1
ATOM 3810 N N . VAL A 1 477 ? 0.5 17.969 4.617 1 97.88 477 VAL A N 1
ATOM 3811 C CA . VAL A 1 477 ? 0.848 16.812 3.789 1 97.88 477 VAL A CA 1
ATOM 3812 C C . VAL A 1 477 ? 1.828 15.922 4.539 1 97.88 477 VAL A C 1
ATOM 3814 O O . VAL A 1 477 ? 2.348 16.297 5.59 1 97.88 477 VAL A O 1
ATOM 3817 N N . SER A 1 478 ? 1.998 14.734 4.062 1 97.75 478 SER A N 1
ATOM 3818 C CA . SER A 1 478 ? 3.016 13.781 4.5 1 97.75 478 SER A CA 1
ATOM 3819 C C . SER A 1 478 ? 3.33 12.766 3.408 1 97.75 478 SER A C 1
ATOM 3821 O O . SER A 1 478 ? 2.453 12.398 2.625 1 97.75 478 SER A O 1
ATOM 3823 N N . ASP A 1 479 ? 4.582 12.312 3.48 1 98.06 479 ASP A N 1
ATOM 3824 C CA . ASP A 1 479 ? 5.094 11.367 2.494 1 98.06 479 ASP A CA 1
ATOM 3825 C C . ASP A 1 479 ? 4.211 10.125 2.416 1 98.06 479 ASP A C 1
ATOM 3827 O O . ASP A 1 479 ? 3.854 9.68 1.324 1 98.06 479 ASP A O 1
ATOM 3831 N N . TRP A 1 480 ? 3.783 9.531 3.541 1 98 480 TRP A N 1
ATOM 3832 C CA . TRP A 1 480 ? 3.068 8.258 3.59 1 98 480 TRP A CA 1
ATOM 3833 C C . TRP A 1 480 ? 1.701 8.375 2.922 1 98 480 TRP A C 1
ATOM 3835 O O . TRP A 1 480 ? 1.129 7.379 2.484 1 98 480 TRP A O 1
ATOM 3845 N N . ALA A 1 481 ? 1.103 9.57 2.785 1 98.56 481 ALA A N 1
ATOM 3846 C CA . ALA A 1 481 ? -0.289 9.766 2.385 1 98.56 481 ALA A CA 1
ATOM 3847 C C . ALA A 1 481 ? -0.399 10.008 0.883 1 98.56 481 ALA A C 1
ATOM 3849 O O . ALA A 1 481 ? -1.496 9.969 0.321 1 98.56 481 ALA A O 1
ATOM 3850 N N . VAL A 1 482 ? 0.682 10.211 0.181 1 98.44 482 VAL A N 1
ATOM 3851 C CA . VAL A 1 482 ? 0.715 10.711 -1.19 1 98.44 482 VAL A CA 1
ATOM 3852 C C . VAL A 1 482 ? -0.102 9.789 -2.096 1 98.44 482 VAL A C 1
ATOM 3854 O O . VAL A 1 482 ? -0.877 10.266 -2.93 1 98.44 482 VAL A O 1
ATOM 3857 N N . PRO A 1 483 ? -0.076 8.484 -1.921 1 97.75 483 PRO A N 1
ATOM 3858 C CA . PRO A 1 483 ? -0.814 7.629 -2.852 1 97.75 483 PRO A CA 1
ATOM 3859 C C . PRO A 1 483 ? -2.324 7.844 -2.779 1 97.75 483 PRO A C 1
ATOM 3861 O O . PRO A 1 483 ? -3.031 7.625 -3.766 1 97.75 483 PRO A O 1
ATOM 3864 N N . SER A 1 484 ? -2.834 8.32 -1.614 1 98.19 484 SER A N 1
ATOM 3865 C CA . SER A 1 484 ? -4.281 8.344 -1.421 1 98.19 484 SER A CA 1
ATOM 3866 C C . SER A 1 484 ? -4.781 9.766 -1.187 1 98.19 484 SER A C 1
ATOM 3868 O O . SER A 1 484 ? -5.992 10.008 -1.183 1 98.19 484 SER A O 1
ATOM 3870 N N . LEU A 1 485 ? -3.898 10.695 -0.976 1 98.75 485 LEU A N 1
ATOM 3871 C CA . LEU A 1 485 ? -4.273 12.078 -0.703 1 98.75 485 LEU A CA 1
ATOM 3872 C C . LEU A 1 485 ? -4.395 12.875 -1.998 1 98.75 485 LEU A C 1
ATOM 3874 O O . LEU A 1 485 ? -3.461 12.906 -2.803 1 98.75 485 LEU A O 1
ATOM 3878 N N . ILE A 1 486 ? -5.539 13.586 -2.25 1 98.75 486 ILE A N 1
ATOM 3879 C CA . ILE A 1 486 ? -5.75 14.328 -3.484 1 98.75 486 ILE A CA 1
ATOM 3880 C C . ILE A 1 486 ? -5.289 15.773 -3.297 1 98.75 486 ILE A C 1
ATOM 3882 O O . ILE A 1 486 ? -4.645 16.344 -4.18 1 98.75 486 ILE A O 1
ATOM 3886 N N . PHE A 1 487 ? -5.656 16.328 -2.24 1 98.69 487 PHE A N 1
ATOM 3887 C CA . PHE A 1 487 ? -5.238 17.672 -1.891 1 98.69 487 PHE A CA 1
ATOM 3888 C C . PHE A 1 487 ? -5.145 17.844 -0.378 1 98.69 487 PHE A C 1
ATOM 3890 O O . PHE A 1 487 ? -5.363 16.875 0.37 1 98.69 487 PHE A O 1
ATOM 3897 N N . CYS A 1 488 ? -4.633 18.906 0.092 1 98.12 488 CYS A N 1
ATOM 3898 C CA . CYS A 1 488 ? -4.559 19.234 1.512 1 98.12 488 CYS A CA 1
ATOM 3899 C C . CYS A 1 488 ? -5.059 20.656 1.776 1 98.12 488 CYS A C 1
ATOM 3901 O O . CYS A 1 488 ? -5.52 21.328 0.858 1 98.12 488 CYS A O 1
ATOM 3903 N N . HIS A 1 489 ? -5.234 21.016 2.988 1 95.25 489 HIS A N 1
ATOM 3904 C CA . HIS A 1 489 ? -5.352 22.422 3.326 1 95.25 489 HIS A CA 1
ATOM 3905 C C . HIS A 1 489 ? -4.004 23 3.752 1 95.25 489 HIS A C 1
ATOM 3907 O O . HIS A 1 489 ? -3.402 22.531 4.723 1 95.25 489 HIS A O 1
ATOM 3913 N N . TYR A 1 490 ? -3.664 23.75 3.012 1 87.19 490 TYR A N 1
ATOM 3914 C CA . TYR A 1 490 ? -2.379 24.453 3.041 1 87.19 490 TYR A CA 1
ATOM 3915 C C . TYR A 1 490 ? -1.24 23.469 3.287 1 87.19 490 TYR A C 1
ATOM 3917 O O . TYR A 1 490 ? -1.467 22.25 3.406 1 87.19 490 TYR A O 1
ATOM 3925 N N . ALA A 1 491 ? -0.1 23.656 3.367 1 94.19 491 ALA A N 1
ATOM 3926 C CA . ALA A 1 491 ? 1.233 23.125 3.625 1 94.19 491 ALA A CA 1
ATOM 3927 C C . ALA A 1 491 ? 2.285 24.219 3.604 1 94.19 491 ALA A C 1
ATOM 3929 O O . ALA A 1 491 ? 3.061 24.328 2.65 1 94.19 491 ALA A O 1
ATOM 3930 N N . PRO A 1 492 ? 2.373 24.953 4.707 1 94.81 492 PRO A N 1
ATOM 3931 C CA . PRO A 1 492 ? 3.141 26.203 4.746 1 94.81 492 PRO A CA 1
ATOM 3932 C C . PRO A 1 492 ? 4.648 25.969 4.809 1 94.81 492 PRO A C 1
ATOM 3934 O O . PRO A 1 492 ? 5.09 24.859 5.117 1 94.81 492 PRO A O 1
ATOM 3937 N N . TYR A 1 493 ? 5.332 27.047 4.422 1 96 493 TYR A N 1
ATOM 3938 C CA . TYR A 1 493 ? 6.711 27.141 4.898 1 96 493 TYR A CA 1
ATOM 3939 C C . TYR A 1 493 ? 6.754 27.359 6.406 1 96 493 TYR A C 1
ATOM 3941 O O . TYR A 1 493 ? 5.785 27.844 6.996 1 96 493 TYR A O 1
ATOM 3949 N N . ASP A 1 494 ? 7.875 27.031 7.016 1 90.5 494 ASP A N 1
ATOM 3950 C CA . ASP A 1 494 ? 8.008 27.109 8.469 1 90.5 494 ASP A CA 1
ATOM 3951 C C . ASP A 1 494 ? 7.637 28.5 8.984 1 90.5 494 ASP A C 1
ATOM 3953 O O . ASP A 1 494 ? 6.949 28.625 10 1 90.5 494 ASP A O 1
ATOM 3957 N N . PHE A 1 495 ? 7.973 29.609 8.273 1 91.31 495 PHE A N 1
ATOM 3958 C CA . PHE A 1 495 ? 7.855 30.969 8.758 1 91.31 495 PHE A CA 1
ATOM 3959 C C . PHE A 1 495 ? 6.438 31.5 8.562 1 91.31 495 PHE A C 1
ATOM 3961 O O . PHE A 1 495 ? 6.047 32.5 9.164 1 91.31 495 PHE A O 1
ATOM 3968 N N . GLN A 1 496 ? 5.66 30.812 7.699 1 90.56 496 GLN A N 1
ATOM 3969 C CA . GLN A 1 496 ? 4.34 31.328 7.355 1 90.56 496 GLN A CA 1
ATOM 3970 C C . GLN A 1 496 ? 3.35 31.125 8.5 1 90.56 496 GLN A C 1
ATOM 3972 O O . GLN A 1 496 ? 2.27 31.719 8.508 1 90.56 496 GLN A O 1
ATOM 3977 N N . MET A 1 497 ? 3.678 30.266 9.422 1 79.56 497 MET A N 1
ATOM 3978 C CA . MET A 1 497 ? 2.777 30.016 10.547 1 79.56 497 MET A CA 1
ATOM 3979 C C . MET A 1 497 ? 3.277 30.719 11.805 1 79.56 497 MET A C 1
ATOM 3981 O O . MET A 1 497 ? 2.711 30.531 12.883 1 79.56 497 MET A O 1
ATOM 3985 N N . ARG A 1 498 ? 4.324 31.453 11.703 1 83.44 498 ARG A N 1
ATOM 3986 C CA . ARG A 1 498 ? 4.902 32.188 12.812 1 83.44 498 ARG A CA 1
ATOM 3987 C C . ARG A 1 498 ? 4.781 33.688 12.602 1 83.44 498 ARG A C 1
ATOM 3989 O O . ARG A 1 498 ? 4.363 34.156 11.531 1 83.44 498 ARG A O 1
ATOM 3996 N N . SER A 1 499 ? 5.105 34.406 13.742 1 83.94 499 SER A N 1
ATOM 3997 C CA . SER A 1 499 ? 5.117 35.875 13.609 1 83.94 499 SER A CA 1
ATOM 3998 C C . SER A 1 499 ? 6.098 36.312 12.539 1 83.94 499 SER A C 1
ATOM 4000 O O . SER A 1 499 ? 7.219 35.812 12.453 1 83.94 499 SER A O 1
ATOM 4002 N N . PRO A 1 500 ? 5.598 37.188 11.68 1 84.12 500 PRO A N 1
ATOM 4003 C CA . PRO A 1 500 ? 6.5 37.688 10.633 1 84.12 500 PRO A CA 1
ATOM 4004 C C . PRO A 1 500 ? 7.758 38.344 11.203 1 84.12 500 PRO A C 1
ATOM 4006 O O . PRO A 1 500 ? 8.75 38.531 10.492 1 84.12 500 PRO A O 1
ATOM 4009 N N . ASN A 1 501 ? 7.652 38.656 12.547 1 86.81 501 ASN A N 1
ATOM 4010 C CA . ASN A 1 501 ? 8.781 39.312 13.188 1 86.81 501 ASN A CA 1
ATOM 4011 C C . ASN A 1 501 ? 9.836 38.312 13.648 1 86.81 501 ASN A C 1
ATOM 4013 O O . ASN A 1 501 ? 10.961 38.719 13.969 1 86.81 501 ASN A O 1
ATOM 4017 N N . GLU A 1 502 ? 9.43 37.094 13.656 1 89.94 502 GLU A N 1
ATOM 4018 C CA . GLU A 1 502 ? 10.383 36.094 14.078 1 89.94 502 GLU A CA 1
ATOM 4019 C C . GLU A 1 502 ? 11.383 35.75 12.977 1 89.94 502 GLU A C 1
ATOM 4021 O O . GLU A 1 502 ? 11.016 35.688 11.797 1 89.94 502 GLU A O 1
ATOM 4026 N N . PRO A 1 503 ? 12.617 35.656 13.414 1 91.94 503 PRO A N 1
ATOM 4027 C CA . PRO A 1 503 ? 13.609 35.312 12.383 1 91.94 503 PRO A CA 1
ATOM 4028 C C . PRO A 1 503 ? 13.336 33.969 11.727 1 91.94 503 PRO A C 1
ATOM 4030 O O . PRO A 1 503 ? 12.859 33.031 12.375 1 91.94 503 PRO A O 1
ATOM 4033 N N . ARG A 1 504 ? 13.656 33.906 10.438 1 92.75 504 ARG A N 1
ATOM 4034 C CA . ARG A 1 504 ? 13.492 32.656 9.695 1 92.75 504 ARG A CA 1
ATOM 4035 C C . ARG A 1 504 ? 14.578 31.641 10.055 1 92.75 504 ARG A C 1
ATOM 4037 O O . ARG A 1 504 ? 15.695 32.031 10.398 1 92.75 504 ARG A O 1
ATOM 4044 N N . GLN A 1 505 ? 14.281 30.406 9.914 1 94.75 505 GLN A N 1
ATOM 4045 C CA . GLN A 1 505 ? 15.219 29.328 10.25 1 94.75 505 GLN A CA 1
ATOM 4046 C C . GLN A 1 505 ? 16.141 29.016 9.078 1 94.75 505 GLN A C 1
ATOM 4048 O O . GLN A 1 505 ? 17.109 28.266 9.227 1 94.75 505 GLN A O 1
ATOM 4053 N N . GLY A 1 506 ? 15.898 29.516 7.949 1 96.69 506 GLY A N 1
ATOM 4054 C CA . GLY A 1 506 ? 16.641 29.344 6.711 1 96.69 506 GLY A CA 1
ATOM 4055 C C . GLY A 1 506 ? 15.945 29.922 5.504 1 96.69 506 GLY A C 1
ATOM 4056 O O . GLY A 1 506 ? 15.023 30.734 5.641 1 96.69 506 GLY A O 1
ATOM 4057 N N . VAL A 1 507 ? 16.422 29.641 4.336 1 97.12 507 VAL A N 1
ATOM 4058 C CA . VAL A 1 507 ? 15.82 30.062 3.074 1 97.12 507 VAL A CA 1
ATOM 4059 C C . VAL A 1 507 ? 14.711 29.094 2.678 1 97.12 507 VAL A C 1
ATOM 4061 O O . VAL A 1 507 ? 14.938 27.875 2.613 1 97.12 507 VAL A O 1
ATOM 4064 N N . PRO A 1 508 ? 13.523 29.594 2.488 1 96.88 508 PRO A N 1
ATOM 4065 C CA . PRO A 1 508 ? 12.469 28.672 2.049 1 96.88 508 PRO A CA 1
ATOM 4066 C C . PRO A 1 508 ? 12.703 28.141 0.64 1 96.88 508 PRO A C 1
ATOM 4068 O O . PRO A 1 508 ? 12.961 28.906 -0.286 1 96.88 508 PRO A O 1
ATOM 4071 N N . VAL A 1 509 ? 12.68 26.875 0.438 1 98 509 VAL A N 1
ATOM 4072 C CA . VAL A 1 509 ? 12.766 26.188 -0.849 1 98 509 VAL A CA 1
ATOM 4073 C C . VAL A 1 509 ? 11.664 25.141 -0.948 1 98 509 VAL A C 1
ATOM 4075 O O . VAL A 1 509 ? 11.32 24.5 0.048 1 98 509 VAL A O 1
ATOM 4078 N N . PRO A 1 510 ? 11.086 24.953 -2.098 1 98.38 510 PRO A N 1
ATOM 4079 C CA . PRO A 1 510 ? 9.922 24.062 -2.234 1 98.38 510 PRO A CA 1
ATOM 4080 C C . PRO A 1 510 ? 10.32 22.594 -2.365 1 98.38 510 PRO A C 1
ATOM 4082 O O . PRO A 1 510 ? 9.945 21.938 -3.338 1 98.38 510 PRO A O 1
ATOM 4085 N N . LEU A 1 511 ? 10.984 22.047 -1.349 1 98.81 511 LEU A N 1
ATOM 4086 C CA . LEU A 1 511 ? 11.461 20.672 -1.408 1 98.81 511 LEU A CA 1
ATOM 4087 C C . LEU A 1 511 ? 10.305 19.703 -1.641 1 98.81 511 LEU A C 1
ATOM 4089 O O . LEU A 1 511 ? 10.406 18.812 -2.479 1 98.81 511 LEU A O 1
ATOM 4093 N N . TYR A 1 512 ? 9.211 19.844 -0.91 1 98.69 512 TYR A N 1
ATOM 4094 C CA . TYR A 1 512 ? 8.078 18.938 -1.074 1 98.69 512 TYR A CA 1
ATOM 4095 C C . TYR A 1 512 ? 7.523 19.016 -2.49 1 98.69 512 TYR A C 1
ATOM 4097 O O . TYR A 1 512 ? 7.281 17.984 -3.125 1 98.69 512 TYR A O 1
ATOM 4105 N N . ASN A 1 513 ? 7.344 20.188 -2.996 1 98.62 513 ASN A N 1
ATOM 4106 C CA . ASN A 1 513 ? 6.73 20.359 -4.309 1 98.62 513 ASN A CA 1
ATOM 4107 C C . ASN A 1 513 ? 7.672 19.922 -5.43 1 98.62 513 ASN A C 1
ATOM 4109 O O . ASN A 1 513 ? 7.219 19.469 -6.477 1 98.62 513 ASN A O 1
ATOM 4113 N N . LEU A 1 514 ? 8.977 20.094 -5.219 1 98.81 514 LEU A N 1
ATOM 4114 C CA . LEU A 1 514 ? 9.922 19.578 -6.207 1 98.81 514 LEU A CA 1
ATOM 4115 C C . LEU A 1 514 ? 9.773 18.078 -6.379 1 98.81 514 LEU A C 1
ATOM 4117 O O . LEU A 1 514 ? 10.055 17.547 -7.453 1 98.81 514 LEU A O 1
ATOM 4121 N N . VAL A 1 515 ? 9.32 17.406 -5.324 1 98.88 515 VAL A N 1
ATOM 4122 C CA . VAL A 1 515 ? 9.133 15.961 -5.387 1 98.88 515 VAL A CA 1
ATOM 4123 C C . VAL A 1 515 ? 7.707 15.648 -5.832 1 98.88 515 VAL A C 1
ATOM 4125 O O . VAL A 1 515 ? 7.496 14.781 -6.688 1 98.88 515 VAL A O 1
ATOM 4128 N N . TYR A 1 516 ? 6.645 16.406 -5.312 1 98.75 516 TYR A N 1
ATOM 4129 C CA . TYR A 1 516 ? 5.289 15.859 -5.328 1 98.75 516 TYR A CA 1
ATOM 4130 C C . TYR A 1 516 ? 4.309 16.875 -5.906 1 98.75 516 TYR A C 1
ATOM 4132 O O . TYR A 1 516 ? 3.094 16.719 -5.758 1 98.75 516 TYR A O 1
ATOM 4140 N N . HIS A 1 517 ? 4.746 17.938 -6.609 1 98.75 517 HIS A N 1
ATOM 4141 C CA . HIS A 1 517 ? 3.816 18.953 -7.098 1 98.75 517 HIS A CA 1
ATOM 4142 C C . HIS A 1 517 ? 2.701 18.312 -7.926 1 98.75 517 HIS A C 1
ATOM 4144 O O . HIS A 1 517 ? 1.536 18.703 -7.797 1 98.75 517 HIS A O 1
ATOM 4150 N N . ASP A 1 518 ? 3.018 17.406 -8.773 1 98.62 518 ASP A N 1
ATOM 4151 C CA . ASP A 1 518 ? 2.031 16.797 -9.648 1 98.62 518 ASP A CA 1
ATOM 4152 C C . ASP A 1 518 ? 1.339 15.617 -8.961 1 98.62 518 ASP A C 1
ATOM 4154 O O . ASP A 1 518 ? 0.732 14.773 -9.625 1 98.62 518 ASP A O 1
ATOM 4158 N N . CYS A 1 519 ? 1.44 15.5 -7.656 1 98.69 519 CYS A N 1
ATOM 4159 C CA . CYS A 1 519 ? 0.862 14.375 -6.934 1 98.69 519 CYS A CA 1
ATOM 4160 C C . CYS A 1 519 ? -0.198 14.852 -5.945 1 98.69 519 CYS A C 1
ATOM 4162 O O . CYS A 1 519 ? -1.115 14.102 -5.609 1 98.69 519 CYS A O 1
ATOM 4164 N N . VAL A 1 520 ? -0.132 16 -5.367 1 98.75 520 VAL A N 1
ATOM 4165 C CA . VAL A 1 520 ? -1.05 16.547 -4.367 1 98.75 520 VAL A CA 1
ATOM 4166 C C . VAL A 1 520 ? -1.314 18.016 -4.652 1 98.75 520 VAL A C 1
ATOM 4168 O O . VAL A 1 520 ? -0.38 18.797 -4.879 1 98.75 520 VAL A O 1
ATOM 4171 N N . ILE A 1 521 ? -2.539 18.438 -4.668 1 98.75 521 ILE A N 1
ATOM 4172 C CA . ILE A 1 521 ? -2.908 19.828 -4.883 1 98.75 521 ILE A CA 1
ATOM 4173 C C . ILE A 1 521 ? -2.842 20.594 -3.562 1 98.75 521 ILE A C 1
ATOM 4175 O O . ILE A 1 521 ? -3.393 20.141 -2.553 1 98.75 521 ILE A O 1
ATOM 4179 N N . GLU A 1 522 ? -2.166 21.75 -3.561 1 98.12 522 GLU A N 1
ATOM 4180 C CA . GLU A 1 522 ? -1.977 22.516 -2.334 1 98.12 522 GLU A CA 1
ATOM 4181 C C . GLU A 1 522 ? -2.508 23.938 -2.484 1 98.12 522 GLU A C 1
ATOM 4183 O O . GLU A 1 522 ? -2.027 24.703 -3.326 1 98.12 522 GLU A O 1
ATOM 4188 N N . PRO A 1 523 ? -3.434 24.328 -1.704 1 97.62 523 PRO A N 1
ATOM 4189 C CA . PRO A 1 523 ? -3.811 25.75 -1.644 1 97.62 523 PRO A CA 1
ATOM 4190 C C . PRO A 1 523 ? -2.865 26.562 -0.776 1 97.62 523 PRO A C 1
ATOM 4192 O O . PRO A 1 523 ? -2.307 26.062 0.198 1 97.62 523 PRO A O 1
ATOM 4195 N N . TRP A 1 524 ? -2.715 27.844 -1.112 1 96.88 524 TRP A N 1
ATOM 4196 C CA . TRP A 1 524 ? -1.744 28.703 -0.44 1 96.88 524 TRP A CA 1
ATOM 4197 C C . TRP A 1 524 ? -2.406 29.984 0.072 1 96.88 524 TRP A C 1
ATOM 4199 O O . TRP A 1 524 ? -3.361 30.469 -0.531 1 96.88 524 TRP A O 1
ATOM 4209 N N . MET A 1 525 ? -1.876 30.469 1.094 1 92.88 525 MET A N 1
ATOM 4210 C CA . MET A 1 525 ? -2.305 31.75 1.648 1 92.88 525 MET A CA 1
ATOM 4211 C C . MET A 1 525 ? -2.01 32.906 0.678 1 92.88 525 MET A C 1
ATOM 4213 O O . MET A 1 525 ? -0.981 32.875 -0.001 1 92.88 525 MET A O 1
ATOM 4217 N N . MET A 1 526 ? -2.863 33.938 0.717 1 94.88 526 MET A N 1
ATOM 4218 C CA . MET A 1 526 ? -2.791 35 -0.29 1 94.88 526 MET A CA 1
ATOM 4219 C C . MET A 1 526 ? -2.572 36.344 0.363 1 94.88 526 MET A C 1
ATOM 4221 O O . MET A 1 526 ? -2.549 37.375 -0.321 1 94.88 526 MET A O 1
ATOM 4225 N N . GLU A 1 527 ? -2.303 36.375 1.627 1 89.44 527 GLU A N 1
ATOM 4226 C CA . GLU A 1 527 ? -2.254 37.625 2.371 1 89.44 527 GLU A CA 1
ATOM 4227 C C . GLU A 1 527 ? -0.999 38.438 2.025 1 89.44 527 GLU A C 1
ATOM 4229 O O . GLU A 1 527 ? 0.066 37.844 1.793 1 89.44 527 GLU A O 1
ATOM 4234 N N . ARG A 1 528 ? -1.218 39.781 2.008 1 92.62 528 ARG A N 1
ATOM 4235 C CA . ARG A 1 528 ? -0.07 40.688 2.021 1 92.62 528 ARG A CA 1
ATOM 4236 C C . ARG A 1 528 ? 0.352 41.031 3.449 1 92.62 528 ARG A C 1
ATOM 4238 O O . ARG A 1 528 ? -0.345 41.75 4.152 1 92.62 528 ARG A O 1
ATOM 4245 N N . VAL A 1 529 ? 1.45 40.469 3.801 1 88.94 529 VAL A N 1
ATOM 4246 C CA . VAL A 1 529 ? 1.917 40.656 5.168 1 88.94 529 VAL A CA 1
ATOM 4247 C C . VAL A 1 529 ? 2.457 42.094 5.312 1 88.94 529 VAL A C 1
ATOM 4249 O O . VAL A 1 529 ? 3.264 42.531 4.496 1 88.94 529 VAL A O 1
ATOM 4252 N N . VAL A 1 530 ? 2.021 42.812 6.371 1 86.94 530 VAL A N 1
ATOM 4253 C CA . VAL A 1 530 ? 2.492 44.188 6.617 1 86.94 530 VAL A CA 1
ATOM 4254 C C . VAL A 1 530 ? 3.996 44.156 6.883 1 86.94 530 VAL A C 1
ATOM 4256 O O . VAL A 1 530 ? 4.473 43.438 7.766 1 86.94 530 VAL A O 1
ATOM 4259 N N . ASP A 1 531 ? 4.676 44.938 6.129 1 85.12 531 ASP A N 1
ATOM 4260 C CA . ASP A 1 531 ? 6.129 45.062 6.242 1 85.12 531 ASP A CA 1
ATOM 4261 C C . ASP A 1 531 ? 6.801 43.719 5.973 1 85.12 531 ASP A C 1
ATOM 4263 O O . ASP A 1 531 ? 7.902 43.438 6.461 1 85.12 531 ASP A O 1
ATOM 4267 N N . GLY A 1 532 ? 6.051 42.844 5.316 1 89 532 GLY A N 1
ATOM 4268 C CA . GLY A 1 532 ? 6.562 41.531 4.969 1 89 532 GLY A CA 1
ATOM 4269 C C . GLY A 1 532 ? 6.301 41.156 3.525 1 89 532 GLY A C 1
ATOM 4270 O O . GLY A 1 532 ? 6.207 42 2.656 1 89 532 GLY A O 1
ATOM 4271 N N . ASP A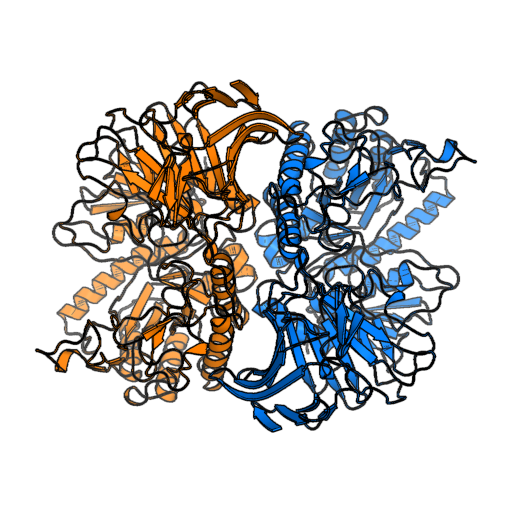 1 533 ? 6.297 39.844 3.273 1 93.06 533 ASP A N 1
ATOM 4272 C CA . ASP A 1 533 ? 6.152 39.344 1.906 1 93.06 533 ASP A CA 1
ATOM 4273 C C . ASP A 1 533 ? 4.684 39.281 1.492 1 93.06 533 ASP A C 1
ATOM 4275 O O . ASP A 1 533 ? 3.799 39.156 2.338 1 93.06 533 ASP A O 1
ATOM 4279 N N . ASP A 1 534 ? 4.449 39.469 0.207 1 96.25 534 ASP A N 1
ATOM 4280 C CA . ASP A 1 534 ? 3.18 39.094 -0.41 1 96.25 534 ASP A CA 1
ATOM 4281 C C . ASP A 1 534 ? 3.092 37.594 -0.601 1 96.25 534 ASP A C 1
ATOM 4283 O O . ASP A 1 534 ? 3.76 37.031 -1.473 1 96.25 534 ASP A O 1
ATOM 4287 N N . TYR A 1 535 ? 2.279 36.875 0.123 1 95.75 535 TYR A N 1
ATOM 4288 C CA . TYR A 1 535 ? 2.213 35.406 0.115 1 95.75 535 TYR A CA 1
ATOM 4289 C C . TYR A 1 535 ? 1.73 34.906 -1.236 1 95.75 535 TYR A C 1
ATOM 4291 O O . TYR A 1 535 ? 1.906 33.719 -1.557 1 95.75 535 TYR A O 1
ATOM 4299 N N . MET A 1 536 ? 1.085 35.781 -2.064 1 97.56 536 MET A N 1
ATOM 4300 C CA . MET A 1 536 ? 0.712 35.406 -3.428 1 97.56 536 MET A CA 1
ATOM 4301 C C . MET A 1 536 ? 1.923 34.906 -4.203 1 97.56 536 MET A C 1
ATOM 4303 O O . MET A 1 536 ? 1.798 34 -5.039 1 97.56 536 MET A O 1
ATOM 4307 N N . LEU A 1 537 ? 3.061 35.438 -3.918 1 98.25 537 LEU A N 1
ATOM 4308 C CA . LEU A 1 537 ? 4.273 35.062 -4.633 1 98.25 537 LEU A CA 1
ATOM 4309 C C . LEU A 1 537 ? 4.637 33.594 -4.352 1 98.25 537 LEU A C 1
ATOM 4311 O O . LEU A 1 537 ? 5.109 32.875 -5.238 1 98.25 537 LEU A O 1
ATOM 4315 N N . TYR A 1 538 ? 4.418 33.125 -3.135 1 97.5 538 TYR A N 1
ATOM 4316 C CA . TYR A 1 538 ? 4.695 31.75 -2.803 1 97.5 538 TYR A CA 1
ATOM 4317 C C . TYR A 1 538 ? 3.678 30.812 -3.455 1 97.5 538 TYR A C 1
ATOM 4319 O O . TYR A 1 538 ? 4.008 29.688 -3.838 1 97.5 538 TYR A O 1
ATOM 4327 N N . ALA A 1 539 ? 2.41 31.281 -3.57 1 98.06 539 ALA A N 1
ATOM 4328 C CA . ALA A 1 539 ? 1.421 30.5 -4.312 1 98.06 539 ALA A CA 1
ATOM 4329 C C . ALA A 1 539 ? 1.872 30.266 -5.754 1 98.06 539 ALA A C 1
ATOM 4331 O O . ALA A 1 539 ? 1.796 29.141 -6.262 1 98.06 539 ALA A O 1
ATOM 4332 N N . LEU A 1 540 ? 2.379 31.328 -6.359 1 98.5 540 LEU A N 1
ATOM 4333 C CA . LEU A 1 540 ? 2.844 31.25 -7.738 1 98.5 540 LEU A CA 1
ATOM 4334 C C . LEU A 1 540 ? 4.094 30.391 -7.848 1 98.5 540 LEU A C 1
ATOM 4336 O O . LEU A 1 540 ? 4.16 29.484 -8.695 1 98.5 540 LEU A O 1
ATOM 4340 N N . LEU A 1 541 ? 5.039 30.578 -6.961 1 98.19 541 LEU A N 1
ATOM 4341 C CA . LEU A 1 541 ? 6.297 29.828 -6.98 1 98.19 541 LEU A CA 1
ATOM 4342 C C . LEU A 1 541 ? 6.047 28.328 -6.871 1 98.19 541 LEU A C 1
ATOM 4344 O O . LEU A 1 541 ? 6.785 27.531 -7.449 1 98.19 541 LEU A O 1
ATOM 4348 N N . ASN A 1 542 ? 5.043 28 -6.125 1 98.31 542 ASN A N 1
ATOM 4349 C CA . ASN A 1 542 ? 4.781 26.594 -5.859 1 98.31 542 ASN A CA 1
ATOM 4350 C C . ASN A 1 542 ? 3.68 26.047 -6.77 1 98.31 542 ASN A C 1
ATOM 4352 O O . ASN A 1 542 ? 3.271 24.891 -6.633 1 98.31 542 ASN A O 1
ATOM 4356 N N . GLY A 1 543 ? 3.191 26.844 -7.648 1 98.06 543 GLY A N 1
ATOM 4357 C CA . GLY A 1 543 ? 2.148 26.406 -8.57 1 98.06 543 GLY A CA 1
ATOM 4358 C C . GLY A 1 543 ? 0.889 25.938 -7.859 1 98.06 543 GLY A C 1
ATOM 4359 O O . GLY A 1 543 ? 0.22 25.016 -8.32 1 98.06 543 GLY A O 1
ATOM 4360 N N . GLY A 1 544 ? 0.569 26.484 -6.715 1 97.88 544 GLY A N 1
ATOM 4361 C CA . GLY A 1 544 ? -0.555 26.047 -5.91 1 97.88 544 GLY A CA 1
ATOM 4362 C C . GLY A 1 544 ? -1.836 26.797 -6.195 1 97.88 544 GLY A C 1
ATOM 4363 O O . GLY A 1 544 ? -1.861 27.688 -7.062 1 97.88 544 GLY A O 1
ATOM 4364 N N . ALA A 1 545 ? -2.945 26.422 -5.539 1 98.31 545 ALA A N 1
ATOM 4365 C CA . ALA A 1 545 ? -4.238 27.094 -5.633 1 98.31 545 ALA A CA 1
ATOM 4366 C C . ALA A 1 545 ? -4.352 28.219 -4.609 1 98.31 545 ALA A C 1
ATOM 4368 O O . ALA A 1 545 ? -3.588 28.266 -3.641 1 98.31 545 ALA A O 1
ATOM 4369 N N . PRO A 1 546 ? -5.246 29.188 -4.91 1 98.12 546 PRO A N 1
ATOM 4370 C CA . PRO A 1 546 ? -5.344 30.328 -3.994 1 98.12 546 PRO A CA 1
ATOM 4371 C C . PRO A 1 546 ? -6.492 30.188 -2.998 1 98.12 546 PRO A C 1
ATOM 4373 O O . PRO A 1 546 ? -7.57 29.703 -3.359 1 98.12 546 PRO A O 1
ATOM 4376 N N . TYR A 1 547 ? -6.258 30.609 -1.784 1 96.94 547 TYR A N 1
ATOM 4377 C CA . TYR A 1 547 ? -7.359 30.875 -0.866 1 96.94 547 TYR A CA 1
ATOM 4378 C C . TYR A 1 547 ? -7.996 32.219 -1.158 1 96.94 547 TYR A C 1
ATOM 4380 O O . TYR A 1 547 ? -7.324 33.281 -1.095 1 96.94 547 TYR A O 1
ATOM 4388 N N . LEU A 1 548 ? -9.227 32.219 -1.5 1 97.06 548 LEU A N 1
ATOM 4389 C CA . LEU A 1 548 ? -9.961 33.469 -1.635 1 97.06 548 LEU A CA 1
ATOM 4390 C C . LEU A 1 548 ? -10.453 33.938 -0.276 1 97.06 548 LEU A C 1
ATOM 4392 O O . LEU A 1 548 ? -10.352 35.125 0.035 1 97.06 548 LEU A O 1
ATOM 4396 N N . ILE A 1 549 ? -11.016 33.031 0.482 1 94.62 549 ILE A N 1
ATOM 4397 C CA . ILE A 1 549 ? -11.461 33.281 1.843 1 94.62 549 ILE A CA 1
ATOM 4398 C C . ILE A 1 549 ? -10.938 32.219 2.785 1 94.62 549 ILE A C 1
ATOM 4400 O O . ILE A 1 549 ? -11.039 31.016 2.488 1 94.62 549 ILE A O 1
ATOM 4404 N N . ARG A 1 550 ? -10.312 32.625 3.838 1 87.56 550 ARG A N 1
ATOM 4405 C CA . ARG A 1 550 ? -9.883 31.75 4.914 1 87.56 550 ARG A CA 1
ATOM 4406 C C . ARG A 1 550 ? -10.398 32.25 6.266 1 87.56 550 ARG A C 1
ATOM 4408 O O . ARG A 1 550 ? -9.742 33.031 6.938 1 87.56 550 ARG A O 1
ATOM 4415 N N . ASP A 1 551 ? -11.578 32.031 6.426 1 73.56 551 ASP A N 1
ATOM 4416 C CA . ASP A 1 551 ? -12.203 32.406 7.691 1 73.56 551 ASP A CA 1
ATOM 4417 C C . ASP A 1 551 ? -12.43 31.188 8.57 1 73.56 551 ASP A C 1
ATOM 4419 O O . ASP A 1 551 ? -13.5 30.578 8.523 1 73.56 551 ASP A O 1
ATOM 4423 N N . ALA A 1 552 ? -11.359 30.734 9.094 1 55.41 552 ALA A N 1
ATOM 4424 C CA . ALA A 1 552 ? -11.492 29.484 9.836 1 55.41 552 ALA A CA 1
ATOM 4425 C C . ALA A 1 552 ? -12.477 29.641 10.992 1 55.41 552 ALA A C 1
ATOM 4427 O O . ALA A 1 552 ? -12.898 30.75 11.312 1 55.41 552 ALA A O 1
ATOM 4428 N N . ALA A 1 553 ? -13.039 28.594 11.484 1 47.75 553 ALA A N 1
ATOM 4429 C CA . ALA A 1 553 ? -14.148 28.438 12.43 1 47.75 553 ALA A CA 1
ATOM 4430 C C . ALA A 1 553 ? -14.062 29.469 13.547 1 47.75 553 ALA A C 1
ATOM 4432 O O . ALA A 1 553 ? -15.023 29.672 14.289 1 47.75 553 ALA A O 1
ATOM 4433 N N . TYR A 1 554 ? -12.922 30.219 13.469 1 41.03 554 TYR A N 1
ATOM 4434 C CA . TYR A 1 554 ? -12.945 31.078 14.648 1 41.03 554 TYR A CA 1
ATOM 4435 C C . TYR A 1 554 ? -13.281 32.531 14.258 1 41.03 554 TYR A C 1
ATOM 4437 O O . TYR A 1 554 ? -13.383 33.375 15.125 1 41.03 554 TYR A O 1
ATOM 4445 N N . ILE A 1 555 ? -13.43 32.875 12.922 1 44.59 555 ILE A N 1
ATOM 4446 C CA . ILE A 1 555 ? -13.609 34.281 12.711 1 44.59 555 ILE A CA 1
ATOM 4447 C C . ILE A 1 555 ? -15.047 34.594 12.297 1 44.59 555 ILE A C 1
ATOM 4449 O O . ILE A 1 555 ? -15.648 33.812 11.547 1 44.59 555 ILE A O 1
ATOM 4453 N N . GLY A 1 556 ? -15.922 35.5 12.812 1 37.38 556 GLY A N 1
ATOM 4454 C CA . GLY A 1 556 ? -17.281 36 12.781 1 37.38 556 GLY A CA 1
ATOM 4455 C C . GLY A 1 556 ? -17.641 36.688 11.469 1 37.38 556 GLY A C 1
ATOM 4456 O O . GLY A 1 556 ? -17.25 37.844 11.227 1 37.38 556 GLY A O 1
ATOM 4457 N N . VAL A 1 557 ? -17.922 36.281 10.234 1 41.31 557 VAL A N 1
ATOM 4458 C CA . VAL A 1 557 ? -18.297 37.031 9.047 1 41.31 557 VAL A CA 1
ATOM 4459 C C . VAL A 1 557 ? -19.797 37.312 9.07 1 41.31 557 VAL A C 1
ATOM 4461 O O . VAL A 1 557 ? -20.609 36.406 9.211 1 41.31 557 VAL A O 1
ATOM 4464 N N . ASP A 1 558 ? -20.312 38.5 9.242 1 33.84 558 ASP A N 1
ATOM 4465 C CA . ASP A 1 558 ? -21.688 38.906 8.945 1 33.84 558 ASP A CA 1
ATOM 4466 C C . ASP A 1 558 ? -21.859 39.156 7.449 1 33.84 558 ASP A C 1
ATOM 4468 O O . ASP A 1 558 ? -20.906 39.5 6.746 1 33.84 558 ASP A O 1
ATOM 4472 N N . GLY A 1 559 ? -22.578 38.438 6.562 1 38.97 559 GLY A N 1
ATOM 4473 C CA . GLY A 1 559 ? -22.984 38.375 5.168 1 38.97 559 GLY A CA 1
ATOM 4474 C C . GLY A 1 559 ? -23.047 39.719 4.496 1 38.97 559 GLY A C 1
ATOM 4475 O O . GLY A 1 559 ? -23.203 39.812 3.273 1 38.97 559 GLY A O 1
ATOM 4476 N N . ASP A 1 560 ? -23.406 40.812 5.07 1 42.19 560 ASP A N 1
ATOM 4477 C CA . ASP A 1 560 ? -23.578 42.094 4.398 1 42.19 560 ASP A CA 1
ATOM 4478 C C . ASP A 1 560 ? -22.25 42.781 4.191 1 42.19 560 ASP A C 1
ATOM 4480 O O . ASP A 1 560 ? -21.562 43.125 5.16 1 42.19 560 ASP A O 1
ATOM 4484 N N . MET A 1 561 ? -21.766 42.875 2.971 1 58.75 561 MET A N 1
ATOM 4485 C CA . MET A 1 561 ? -20.484 43.5 2.672 1 58.75 561 MET A CA 1
ATOM 4486 C C . MET A 1 561 ? -20.672 45 2.453 1 58.75 561 MET A C 1
ATOM 4488 O O . MET A 1 561 ? -21.516 45.438 1.654 1 58.75 561 MET A O 1
ATOM 4492 N N . ASP A 1 562 ? -20.156 45.75 3.24 1 61.16 562 ASP A N 1
ATOM 4493 C CA . ASP A 1 562 ? -20.141 47.188 2.922 1 61.16 562 ASP A CA 1
ATOM 4494 C C . ASP A 1 562 ? -19.219 47.469 1.736 1 61.16 562 ASP A C 1
ATOM 4496 O O . ASP A 1 562 ? -18.672 46.531 1.128 1 61.16 562 ASP A O 1
ATOM 4500 N N . ASP A 1 563 ? -19.25 48.688 1.231 1 63.34 563 ASP A N 1
ATOM 4501 C CA . ASP A 1 563 ? -18.531 49.094 0.027 1 63.34 563 ASP A CA 1
ATOM 4502 C C . ASP A 1 563 ? -17.031 48.781 0.166 1 63.34 563 ASP A C 1
ATOM 4504 O O . ASP A 1 563 ? -16.391 48.375 -0.798 1 63.34 563 ASP A O 1
ATOM 4508 N N . GLU A 1 564 ? -16.469 48.969 1.286 1 70.31 564 GLU A N 1
ATOM 4509 C CA . GLU A 1 564 ? -15.047 48.719 1.518 1 70.31 564 GLU A CA 1
ATOM 4510 C C . GLU A 1 564 ? -14.742 47.219 1.48 1 70.31 564 GLU A C 1
ATOM 4512 O O . GLU A 1 564 ? -13.75 46.812 0.892 1 70.31 564 GLU A O 1
ATOM 4517 N N . GLN A 1 565 ? -15.523 46.531 2.072 1 75.31 565 GLN A N 1
ATOM 4518 C CA . GLN A 1 565 ? -15.383 45.094 2.055 1 75.31 565 GLN A CA 1
ATOM 4519 C C . GLN A 1 565 ? -15.531 44.531 0.639 1 75.31 565 GLN A C 1
ATOM 4521 O O . GLN A 1 565 ? -14.82 43.594 0.252 1 75.31 565 GLN A O 1
ATOM 4526 N N . ARG A 1 566 ? -16.453 45.188 -0.026 1 75.94 566 ARG A N 1
ATOM 4527 C CA . ARG A 1 566 ? -16.656 44.781 -1.41 1 75.94 566 ARG A CA 1
ATOM 4528 C C . ARG A 1 566 ? -15.422 45.062 -2.256 1 75.94 566 ARG A C 1
ATOM 4530 O O . ARG A 1 566 ? -14.992 44.219 -3.033 1 75.94 566 ARG A O 1
ATOM 4537 N N . ALA A 1 567 ? -14.93 46.25 -2.133 1 78.25 567 ALA A N 1
ATOM 4538 C CA . ALA A 1 567 ? -13.734 46.625 -2.889 1 78.25 567 ALA A CA 1
ATOM 4539 C C . ALA A 1 567 ? -12.562 45.688 -2.549 1 78.25 567 ALA A C 1
ATOM 4541 O O . ALA A 1 567 ? -11.812 45.281 -3.436 1 78.25 567 ALA A O 1
ATOM 4542 N N . ARG A 1 568 ? -12.391 45.344 -1.387 1 85.69 568 ARG A N 1
ATOM 4543 C CA . ARG A 1 568 ? -11.336 44.406 -0.965 1 85.69 568 ARG A CA 1
ATOM 4544 C C . ARG A 1 568 ? -11.562 43.031 -1.559 1 85.69 568 ARG A C 1
ATOM 4546 O O . ARG A 1 568 ? -10.617 42.375 -2.037 1 85.69 568 ARG A O 1
ATOM 4553 N N . THR A 1 569 ? -12.711 42.656 -1.496 1 86.94 569 THR A N 1
ATOM 4554 C CA . THR A 1 569 ? -13.062 41.344 -2.025 1 86.94 569 THR A CA 1
ATOM 4555 C C . THR A 1 569 ? -12.82 41.281 -3.531 1 86.94 569 THR A C 1
ATOM 4557 O O . THR A 1 569 ? -12.344 40.281 -4.051 1 86.94 569 THR A O 1
ATOM 4560 N N . GLU A 1 570 ? -13.188 42.312 -4.227 1 85.44 570 GLU A N 1
ATOM 4561 C CA . GLU A 1 570 ? -12.945 42.375 -5.664 1 85.44 570 GLU A CA 1
ATOM 4562 C C . GLU A 1 570 ? -11.453 42.281 -5.977 1 85.44 570 GLU A C 1
ATOM 4564 O O . GLU A 1 570 ? -11.047 41.625 -6.93 1 85.44 570 GLU A O 1
ATOM 4569 N N . ASN A 1 571 ? -10.766 42.969 -5.191 1 90.5 571 ASN A N 1
ATOM 4570 C CA . ASN A 1 571 ? -9.32 42.906 -5.359 1 90.5 571 ASN A CA 1
ATOM 4571 C C . ASN A 1 571 ? -8.797 41.5 -5.094 1 90.5 571 ASN A C 1
ATOM 4573 O O . ASN A 1 571 ? -7.941 41 -5.824 1 90.5 571 ASN A O 1
ATOM 4577 N N . ASP A 1 572 ? -9.25 40.906 -4.039 1 94.25 572 ASP A N 1
ATOM 4578 C CA . ASP A 1 572 ? -8.859 39.531 -3.713 1 94.25 572 ASP A CA 1
ATOM 4579 C C . ASP A 1 572 ? -9.234 38.562 -4.84 1 94.25 572 ASP A C 1
ATOM 4581 O O . ASP A 1 572 ? -8.469 37.656 -5.156 1 94.25 572 ASP A O 1
ATOM 4585 N N . ILE A 1 573 ? -10.359 38.812 -5.398 1 96.5 573 ILE A N 1
ATOM 4586 C CA . ILE A 1 573 ? -10.836 37.969 -6.504 1 96.5 573 ILE A CA 1
ATOM 4587 C C . ILE A 1 573 ? -9.883 38.094 -7.688 1 96.5 573 ILE A C 1
ATOM 4589 O O . ILE A 1 573 ? -9.516 37.094 -8.305 1 96.5 573 ILE A O 1
ATOM 4593 N N . GLU A 1 574 ? -9.492 39.312 -8.008 1 96.75 574 GLU A N 1
ATOM 4594 C CA . GLU A 1 574 ? -8.578 39.531 -9.125 1 96.75 574 GLU A CA 1
ATOM 4595 C C . GLU A 1 574 ? -7.246 38.844 -8.891 1 96.75 574 GLU A C 1
ATOM 4597 O O . GLU A 1 574 ? -6.699 38.219 -9.805 1 96.75 574 GLU A O 1
ATOM 4602 N N . ARG A 1 575 ? -6.773 38.938 -7.715 1 97.06 575 ARG A N 1
ATOM 4603 C CA . ARG A 1 575 ? -5.527 38.281 -7.355 1 97.06 575 ARG A CA 1
ATOM 4604 C C . ARG A 1 575 ? -5.672 36.75 -7.461 1 97.06 575 ARG A C 1
ATOM 4606 O O . ARG A 1 575 ? -4.785 36.094 -7.988 1 97.06 575 ARG A O 1
ATOM 4613 N N . CYS A 1 576 ? -6.773 36.25 -7.008 1 98.06 576 CYS A N 1
ATOM 4614 C CA . CYS A 1 576 ? -7.027 34.844 -7.07 1 98.06 576 CYS A CA 1
ATOM 4615 C C . CYS A 1 576 ? -7.145 34.375 -8.516 1 98.06 576 CYS A C 1
ATOM 4617 O O . CYS A 1 576 ? -6.738 33.25 -8.844 1 98.06 576 CYS A O 1
ATOM 4619 N N . HIS A 1 577 ? -7.676 35.188 -9.398 1 98.06 577 HIS A N 1
ATOM 4620 C CA . HIS A 1 577 ? -7.766 34.844 -10.812 1 98.06 577 HIS A CA 1
ATOM 4621 C C . HIS A 1 577 ? -6.383 34.594 -11.406 1 98.06 577 HIS A C 1
ATOM 4623 O O . HIS A 1 577 ? -6.203 33.656 -12.18 1 98.06 577 HIS A O 1
ATOM 4629 N N . THR A 1 578 ? -5.52 35.406 -10.984 1 97.75 578 THR A N 1
ATOM 4630 C CA . THR A 1 578 ? -4.156 35.25 -11.492 1 97.75 578 THR A CA 1
ATOM 4631 C C . THR A 1 578 ? -3.559 33.906 -11.062 1 97.75 578 THR A C 1
ATOM 4633 O O . THR A 1 578 ? -3.031 33.156 -11.891 1 97.75 578 THR A O 1
ATOM 4636 N N . VAL A 1 579 ? -3.625 33.625 -9.812 1 98.44 579 VAL A N 1
ATOM 4637 C CA . VAL A 1 579 ? -3.031 32.406 -9.258 1 98.44 579 VAL A CA 1
ATOM 4638 C C . VAL A 1 579 ? -3.781 31.172 -9.781 1 98.44 579 VAL A C 1
ATOM 4640 O O . VAL A 1 579 ? -3.166 30.172 -10.133 1 98.44 579 VAL A O 1
ATOM 4643 N N . ALA A 1 580 ? -5.086 31.25 -9.836 1 98.5 580 ALA A N 1
ATOM 4644 C CA . ALA A 1 580 ? -5.91 30.156 -10.328 1 98.5 580 ALA A CA 1
ATOM 4645 C C . ALA A 1 580 ? -5.605 29.844 -11.789 1 98.5 580 ALA A C 1
ATOM 4647 O O . ALA A 1 580 ? -5.562 28.672 -12.188 1 98.5 580 ALA A O 1
ATOM 4648 N N . ALA A 1 581 ? -5.504 30.859 -12.594 1 98.06 581 ALA A N 1
ATOM 4649 C CA . ALA A 1 581 ? -5.176 30.672 -14 1 98.06 581 ALA A CA 1
ATOM 4650 C C . ALA A 1 581 ? -3.824 29.984 -14.164 1 98.06 581 ALA A C 1
ATOM 4652 O O . ALA A 1 581 ? -3.664 29.125 -15.023 1 98.06 581 ALA A O 1
ATOM 4653 N N . PHE A 1 582 ? -2.889 30.469 -13.391 1 98.44 582 PHE A N 1
ATOM 4654 C CA . PHE A 1 582 ? -1.578 29.828 -13.422 1 98.44 582 PHE A CA 1
ATOM 4655 C C . PHE A 1 582 ? -1.675 28.375 -12.984 1 98.44 582 PHE A C 1
ATOM 4657 O O . PHE A 1 582 ? -1.094 27.484 -13.617 1 98.44 582 PHE A O 1
ATOM 4664 N N . HIS A 1 583 ? -2.367 28.094 -11.914 1 98.44 583 HIS A N 1
ATOM 4665 C CA . HIS A 1 583 ? -2.582 26.75 -11.422 1 98.44 583 HIS A CA 1
ATOM 4666 C C . HIS A 1 583 ? -3.256 25.875 -12.477 1 98.44 583 HIS A C 1
ATOM 4668 O O . HIS A 1 583 ? -2.953 24.688 -12.586 1 98.44 583 HIS A O 1
ATOM 4674 N N . GLU A 1 584 ? -4.227 26.375 -13.148 1 98.06 584 GLU A N 1
ATOM 4675 C CA . GLU A 1 584 ? -4.902 25.641 -14.211 1 98.06 584 GLU A CA 1
ATOM 4676 C C . GLU A 1 584 ? -3.906 25.125 -15.25 1 98.06 584 GLU A C 1
ATOM 4678 O O . GLU A 1 584 ? -4.074 24.031 -15.789 1 98.06 584 GLU A O 1
ATOM 4683 N N . ARG A 1 585 ? -2.924 25.922 -15.445 1 97.19 585 ARG A N 1
ATOM 4684 C CA . ARG A 1 585 ? -1.911 25.578 -16.438 1 97.19 585 ARG A CA 1
ATOM 4685 C C . ARG A 1 585 ? -0.943 24.531 -15.898 1 97.19 585 ARG A C 1
ATOM 4687 O O . ARG A 1 585 ? -0.6 23.562 -16.594 1 97.19 585 ARG A O 1
ATOM 4694 N N . VAL A 1 586 ? -0.544 24.641 -14.602 1 98.38 586 VAL A N 1
ATOM 4695 C CA . VAL A 1 586 ? 0.615 23.859 -14.172 1 98.38 586 VAL A CA 1
ATOM 4696 C C . VAL A 1 586 ? 0.204 22.891 -13.07 1 98.38 586 VAL A C 1
ATOM 4698 O O . VAL A 1 586 ? 1.013 22.062 -12.625 1 98.38 586 VAL A O 1
ATOM 4701 N N . GLY A 1 587 ? -1.03 22.906 -12.656 1 98.06 587 GLY A N 1
ATOM 4702 C CA . GLY A 1 587 ? -1.444 22.203 -11.453 1 98.06 587 GLY A CA 1
ATOM 4703 C C . GLY A 1 587 ? -1.147 20.719 -11.508 1 98.06 587 GLY A C 1
ATOM 4704 O O . GLY A 1 587 ? -0.923 20.078 -10.477 1 98.06 587 GLY A O 1
ATOM 4705 N N . MET A 1 588 ? -1.102 20.125 -12.664 1 97.5 588 MET A N 1
ATOM 4706 C CA . MET A 1 588 ? -0.869 18.688 -12.805 1 97.5 588 MET A CA 1
ATOM 4707 C C . MET A 1 588 ? 0.512 18.422 -13.391 1 97.5 588 MET A C 1
ATOM 4709 O O . MET A 1 588 ? 0.825 17.281 -13.75 1 97.5 588 MET A O 1
ATOM 4713 N N . GLN A 1 589 ? 1.348 19.484 -13.492 1 98 589 GLN A N 1
ATOM 4714 C CA . GLN A 1 589 ? 2.689 19.359 -14.055 1 98 589 GLN A CA 1
ATOM 4715 C C . GLN A 1 589 ? 3.727 19.156 -12.953 1 98 589 GLN A C 1
ATOM 4717 O O . GLN A 1 589 ? 3.609 19.734 -11.867 1 98 589 GLN A O 1
ATOM 4722 N N . GLU A 1 590 ? 4.695 18.375 -13.242 1 98.56 590 GLU A N 1
ATOM 4723 C CA . GLU A 1 590 ? 5.836 18.25 -12.336 1 98.56 590 GLU A CA 1
ATOM 4724 C C . GLU A 1 590 ? 6.574 19.578 -12.203 1 98.56 590 GLU A C 1
ATOM 4726 O O . GLU A 1 590 ? 6.777 20.281 -13.195 1 98.56 590 GLU A O 1
ATOM 4731 N N . LEU A 1 591 ? 6.883 20.047 -10.977 1 98.81 591 LEU A N 1
ATOM 4732 C CA . LEU A 1 591 ? 7.883 21.078 -10.766 1 98.81 591 LEU A CA 1
ATOM 4733 C C . LEU A 1 591 ? 9.289 20.531 -10.992 1 98.81 591 LEU A C 1
ATOM 4735 O O . LEU A 1 591 ? 9.82 19.812 -10.141 1 98.81 591 LEU A O 1
ATOM 4739 N N . VAL A 1 592 ? 9.914 20.906 -12.086 1 98.38 592 VAL A N 1
ATOM 4740 C CA . VAL A 1 592 ? 11.109 20.188 -12.516 1 98.38 592 VAL A CA 1
ATOM 4741 C C . VAL A 1 592 ? 12.352 20.891 -11.961 1 98.38 592 VAL A C 1
ATOM 4743 O O . VAL A 1 592 ? 13.398 20.266 -11.789 1 98.38 592 VAL A O 1
ATOM 4746 N N . ARG A 1 593 ? 12.172 22.203 -11.68 1 98.12 593 ARG A N 1
ATOM 4747 C CA . ARG A 1 593 ? 13.359 22.938 -11.234 1 98.12 593 ARG A CA 1
ATOM 4748 C C . ARG A 1 593 ? 12.969 24.156 -10.406 1 98.12 593 ARG A C 1
ATOM 4750 O O . ARG A 1 593 ? 11.969 24.828 -10.695 1 98.12 593 ARG A O 1
ATOM 4757 N N . HIS A 1 594 ? 13.719 24.453 -9.391 1 98.5 594 HIS A N 1
ATOM 4758 C CA . HIS A 1 594 ? 13.703 25.688 -8.609 1 98.5 594 HIS A CA 1
ATOM 4759 C C . HIS A 1 594 ? 15.102 26.266 -8.477 1 98.5 594 HIS A C 1
ATOM 4761 O O . HIS A 1 594 ? 16.078 25.531 -8.297 1 98.5 594 HIS A O 1
ATOM 4767 N N . GLU A 1 595 ? 15.211 27.547 -8.641 1 97.56 595 GLU A N 1
ATOM 4768 C CA . GLU A 1 595 ? 16.531 28.141 -8.547 1 97.56 595 GLU A CA 1
ATOM 4769 C C . GLU A 1 595 ? 16.469 29.562 -8.008 1 97.56 595 GLU A C 1
ATOM 4771 O O . GLU A 1 595 ? 15.406 30.188 -8.031 1 97.56 595 GLU A O 1
ATOM 4776 N N . PHE A 1 596 ? 17.594 30.016 -7.508 1 97.62 596 PHE A N 1
ATOM 4777 C CA . PHE A 1 596 ? 17.812 31.422 -7.168 1 97.62 596 PHE A CA 1
ATOM 4778 C C . PHE A 1 596 ? 18.422 32.188 -8.352 1 97.62 596 PHE A C 1
ATOM 4780 O O . PHE A 1 596 ? 19.484 31.797 -8.859 1 97.62 596 PHE A O 1
ATOM 4787 N N . VAL A 1 597 ? 17.75 33.188 -8.75 1 97.44 597 VAL A N 1
ATOM 4788 C CA . VAL A 1 597 ? 18.234 33.969 -9.883 1 97.44 597 VAL A CA 1
ATOM 4789 C C . VAL A 1 597 ? 19.453 34.812 -9.469 1 97.44 597 VAL A C 1
ATOM 4791 O O . VAL A 1 597 ? 19.391 35.562 -8.492 1 97.44 597 VAL A O 1
ATOM 4794 N N . ASP A 1 598 ? 20.516 34.688 -10.164 1 95.81 598 ASP A N 1
ATOM 4795 C CA . ASP A 1 598 ? 21.781 35.344 -9.875 1 95.81 598 ASP A CA 1
ATOM 4796 C C . ASP A 1 598 ? 22.219 35.094 -8.43 1 95.81 598 ASP A C 1
ATOM 4798 O O . ASP A 1 598 ? 22.672 36.031 -7.754 1 95.81 598 ASP A O 1
ATOM 4802 N N . ASP A 1 599 ? 21.891 33.969 -7.949 1 93.38 599 ASP A N 1
ATOM 4803 C CA . ASP A 1 599 ? 22.297 33.5 -6.625 1 93.38 599 ASP A CA 1
ATOM 4804 C C . ASP A 1 599 ? 21.688 34.375 -5.527 1 93.38 599 ASP A C 1
ATOM 4806 O O . ASP A 1 599 ? 22.219 34.438 -4.414 1 93.38 599 ASP A O 1
ATOM 4810 N N . ASP A 1 600 ? 20.656 35.125 -5.836 1 96.5 600 ASP A N 1
ATOM 4811 C CA . ASP A 1 600 ? 19.922 35.938 -4.852 1 96.5 600 ASP A CA 1
ATOM 4812 C C . ASP A 1 600 ? 18.734 35.156 -4.293 1 96.5 600 ASP A C 1
ATOM 4814 O O . ASP A 1 600 ? 17.734 34.938 -4.984 1 96.5 600 ASP A O 1
ATOM 4818 N N . PRO A 1 601 ? 18.812 34.781 -3.021 1 95.88 601 PRO A N 1
ATOM 4819 C CA . PRO A 1 601 ? 17.734 33.969 -2.443 1 95.88 601 PRO A CA 1
ATOM 4820 C C . PRO A 1 601 ? 16.406 34.719 -2.4 1 95.88 601 PRO A C 1
ATOM 4822 O O . PRO A 1 601 ? 15.359 34.125 -2.111 1 95.88 601 PRO A O 1
ATOM 4825 N N . LEU A 1 602 ? 16.422 36 -2.703 1 97.06 602 LEU A N 1
ATOM 4826 C CA . LEU A 1 602 ? 15.188 36.781 -2.682 1 97.06 602 LEU A CA 1
ATOM 4827 C C . LEU A 1 602 ? 14.602 36.906 -4.086 1 97.06 602 LEU A C 1
ATOM 4829 O O . LEU A 1 602 ? 13.555 37.531 -4.27 1 97.06 602 LEU A O 1
ATOM 4833 N N . VAL A 1 603 ? 15.234 36.375 -5.031 1 98.38 603 VAL A N 1
ATOM 4834 C CA . VAL A 1 603 ? 14.695 36.25 -6.379 1 98.38 603 VAL A CA 1
ATOM 4835 C C . VAL A 1 603 ? 14.695 34.75 -6.777 1 98.38 603 VAL A C 1
ATOM 4837 O O . VAL A 1 603 ? 15.75 34.188 -7.07 1 98.38 603 VAL A O 1
ATOM 4840 N N . GLN A 1 604 ? 13.539 34.219 -6.805 1 98.31 604 GLN A N 1
ATOM 4841 C CA . GLN A 1 604 ? 13.375 32.75 -6.965 1 98.31 604 GLN A CA 1
ATOM 4842 C C . GLN A 1 604 ? 12.594 32.438 -8.234 1 98.31 604 GLN A C 1
ATOM 4844 O O . GLN A 1 604 ? 11.695 33.188 -8.625 1 98.31 604 GLN A O 1
ATOM 4849 N N . ARG A 1 605 ? 12.93 31.328 -8.883 1 98.38 605 ARG A N 1
ATOM 4850 C CA . ARG A 1 605 ? 12.258 30.891 -10.109 1 98.38 605 ARG A CA 1
ATOM 4851 C C . ARG A 1 605 ? 11.914 29.406 -10.055 1 98.38 605 ARG A C 1
ATOM 4853 O O . ARG A 1 605 ? 12.742 28.594 -9.648 1 98.38 605 ARG A O 1
ATOM 4860 N N . SER A 1 606 ? 10.719 29.031 -10.375 1 98.62 606 SER A N 1
ATOM 4861 C CA . SER A 1 606 ? 10.25 27.672 -10.555 1 98.62 606 SER A CA 1
ATOM 4862 C C . SER A 1 606 ? 9.938 27.375 -12.016 1 98.62 606 SER A C 1
ATOM 4864 O O . SER A 1 606 ? 9.398 28.219 -12.727 1 98.62 606 SER A O 1
ATOM 4866 N N . VAL A 1 607 ? 10.297 26.203 -12.508 1 98.69 607 VAL A N 1
ATOM 4867 C CA . VAL A 1 607 ? 10.031 25.734 -13.867 1 98.69 607 VAL A CA 1
ATOM 4868 C C . VAL A 1 607 ? 9.234 24.438 -13.82 1 98.69 607 VAL A C 1
ATOM 4870 O O . VAL A 1 607 ? 9.578 23.516 -13.086 1 98.69 607 VAL A O 1
ATOM 4873 N N . PHE A 1 608 ? 8.227 24.406 -14.609 1 98.56 608 PHE A N 1
ATOM 4874 C CA . PHE A 1 608 ? 7.34 23.25 -14.641 1 98.56 608 PHE A CA 1
ATOM 4875 C C . PHE A 1 608 ? 7.562 22.422 -15.898 1 98.56 608 PHE A C 1
ATOM 4877 O O . PHE A 1 608 ? 8.219 22.875 -16.844 1 98.56 608 PHE A O 1
ATOM 4884 N N . ALA A 1 609 ? 7.082 21.25 -15.93 1 97.88 609 ALA A N 1
ATOM 4885 C CA . ALA A 1 609 ? 7.379 20.25 -16.938 1 97.88 609 ALA A CA 1
ATOM 4886 C C . ALA A 1 609 ? 6.961 20.719 -18.328 1 97.88 609 ALA A C 1
ATOM 4888 O O . ALA A 1 609 ? 7.551 20.328 -19.344 1 97.88 609 ALA A O 1
ATOM 4889 N N . ASP A 1 610 ? 5.957 21.562 -18.453 1 96.94 610 ASP A N 1
ATOM 4890 C CA . ASP A 1 610 ? 5.492 22.016 -19.75 1 96.94 610 ASP A CA 1
ATOM 4891 C C . ASP A 1 610 ? 6.32 23.203 -20.25 1 96.94 610 ASP A C 1
ATOM 4893 O O . ASP A 1 610 ? 6.031 23.766 -21.297 1 96.94 610 ASP A O 1
ATOM 4897 N N . GLY A 1 611 ? 7.262 23.656 -19.453 1 97.06 611 GLY A N 1
ATOM 4898 C CA . GLY A 1 611 ? 8.141 24.75 -19.844 1 97.06 611 GLY A CA 1
ATOM 4899 C C . GLY A 1 611 ? 7.754 26.078 -19.219 1 97.06 611 GLY A C 1
ATOM 4900 O O . GLY A 1 611 ? 8.523 27.031 -19.25 1 97.06 611 GLY A O 1
ATOM 4901 N N . THR A 1 612 ? 6.605 26.109 -18.578 1 98.12 612 THR A N 1
ATOM 4902 C CA . THR A 1 612 ? 6.172 27.328 -17.891 1 98.12 612 THR A CA 1
ATOM 4903 C C . THR A 1 612 ? 7.094 27.641 -16.719 1 98.12 612 THR A C 1
ATOM 4905 O O . THR A 1 612 ? 7.496 26.75 -15.977 1 98.12 612 THR A O 1
ATOM 4908 N N . ALA A 1 613 ? 7.438 28.922 -16.609 1 98.19 613 ALA A N 1
ATOM 4909 C CA . ALA A 1 613 ? 8.289 29.359 -15.516 1 98.19 613 ALA A CA 1
ATOM 4910 C C . ALA A 1 613 ? 7.699 30.594 -14.82 1 98.19 613 ALA A C 1
ATOM 4912 O O . ALA A 1 613 ? 7.039 31.422 -15.461 1 98.19 613 ALA A O 1
ATOM 4913 N N . VAL A 1 614 ? 7.898 30.688 -13.562 1 98.69 614 VAL A N 1
ATOM 4914 C CA . VAL A 1 614 ? 7.516 31.875 -12.797 1 98.69 614 VAL A CA 1
ATOM 4915 C C . VAL A 1 614 ? 8.703 32.344 -11.977 1 98.69 614 VAL A C 1
ATOM 4917 O O . VAL A 1 614 ? 9.406 31.562 -11.344 1 98.69 614 VAL A O 1
ATOM 4920 N N . THR A 1 615 ? 9.008 33.625 -12.07 1 98.62 615 THR A N 1
ATOM 4921 C CA . THR A 1 615 ? 10.039 34.281 -11.273 1 98.62 615 THR A CA 1
ATOM 4922 C C . THR A 1 615 ? 9.414 35.25 -10.289 1 98.62 615 THR A C 1
ATOM 4924 O O . THR A 1 615 ? 8.633 36.125 -10.688 1 98.62 615 THR A O 1
ATOM 4927 N N . CYS A 1 616 ? 9.727 35.125 -9.07 1 98.56 616 CYS A N 1
ATOM 4928 C CA . CYS A 1 616 ? 9.242 36 -8.023 1 98.56 616 CYS A CA 1
ATOM 4929 C C . CYS A 1 616 ? 10.391 36.812 -7.414 1 98.56 616 CYS A C 1
ATOM 4931 O O . CYS A 1 616 ? 11.422 36.25 -7.055 1 98.56 616 CYS A O 1
ATOM 4933 N N . ASP A 1 617 ? 10.234 38.094 -7.387 1 98.38 617 ASP A N 1
ATOM 4934 C CA . ASP A 1 617 ? 11.188 39.031 -6.781 1 98.38 617 ASP A CA 1
ATOM 4935 C C . ASP A 1 617 ? 10.664 39.562 -5.453 1 98.38 617 ASP A C 1
ATOM 4937 O O . ASP A 1 617 ? 9.773 40.406 -5.434 1 98.38 617 ASP A O 1
ATOM 4941 N N . PHE A 1 618 ? 11.25 39.156 -4.391 1 96.81 618 PHE A N 1
ATOM 4942 C CA . PHE A 1 618 ? 10.758 39.5 -3.061 1 96.81 618 PHE A CA 1
ATOM 4943 C C . PHE A 1 618 ? 11.32 40.844 -2.609 1 96.81 618 PHE A C 1
ATOM 4945 O O . PHE A 1 618 ? 10.875 41.406 -1.604 1 96.81 618 PHE A O 1
ATOM 4952 N N . HIS A 1 619 ? 12.305 41.406 -3.361 1 96.69 619 HIS A N 1
ATOM 4953 C CA . HIS A 1 619 ? 12.703 42.781 -3.119 1 96.69 619 HIS A CA 1
ATOM 4954 C C . HIS A 1 619 ? 11.586 43.75 -3.482 1 96.69 619 HIS A C 1
ATOM 4956 O O . HIS A 1 619 ? 11.312 44.719 -2.732 1 96.69 619 HIS A O 1
ATOM 4962 N N . THR A 1 620 ? 10.984 43.5 -4.621 1 97.19 620 THR A N 1
ATOM 4963 C CA . THR A 1 620 ? 10.008 44.406 -5.18 1 97.19 620 THR A CA 1
ATOM 4964 C C . THR A 1 620 ? 8.594 43.875 -5.012 1 97.19 620 THR A C 1
ATOM 4966 O O . THR A 1 620 ? 7.617 44.562 -5.305 1 97.19 620 THR A O 1
ATOM 4969 N N . GLN A 1 621 ? 8.5 42.656 -4.578 1 97.44 621 GLN A N 1
ATOM 4970 C CA . GLN A 1 621 ? 7.215 42 -4.418 1 97.44 621 GLN A CA 1
ATOM 4971 C C . GLN A 1 621 ? 6.469 41.906 -5.746 1 97.44 621 GLN A C 1
ATOM 4973 O O . GLN A 1 621 ? 5.285 42.25 -5.82 1 97.44 621 GLN A O 1
ATOM 4978 N N . THR A 1 622 ? 7.152 41.5 -6.785 1 97.81 622 THR A N 1
ATOM 4979 C CA . THR A 1 622 ? 6.594 41.344 -8.125 1 97.81 622 THR A CA 1
ATOM 4980 C C . THR A 1 622 ? 6.875 39.938 -8.664 1 97.81 622 THR A C 1
ATOM 4982 O O . THR A 1 622 ? 7.625 39.188 -8.062 1 97.81 622 THR A O 1
ATOM 4985 N N . TYR A 1 623 ? 6.238 39.594 -9.695 1 98.31 623 TYR A N 1
ATOM 4986 C CA . TYR A 1 623 ? 6.441 38.312 -10.344 1 98.31 623 TYR A CA 1
ATOM 4987 C C . TYR A 1 623 ? 6.363 38.438 -11.859 1 98.31 623 TYR A C 1
ATOM 4989 O O . TYR A 1 623 ? 5.859 39.438 -12.383 1 98.31 623 TYR A O 1
ATOM 4997 N N . ARG A 1 624 ? 6.906 37.469 -12.594 1 98.12 624 ARG A N 1
ATOM 4998 C CA . ARG A 1 624 ? 6.844 37.312 -14.047 1 98.12 624 ARG A CA 1
ATOM 4999 C C . ARG A 1 624 ? 6.664 35.875 -14.461 1 98.12 624 ARG A C 1
ATOM 5001 O O . ARG A 1 624 ? 7.391 35 -13.992 1 98.12 624 ARG A O 1
ATOM 5008 N N . ILE A 1 625 ? 5.633 35.594 -15.242 1 97.62 625 ILE A N 1
ATOM 5009 C CA . ILE A 1 625 ? 5.379 34.25 -15.797 1 97.62 625 ILE A CA 1
ATOM 5010 C C . ILE A 1 625 ? 5.832 34.219 -17.25 1 97.62 625 ILE A C 1
ATOM 5012 O O . ILE A 1 625 ? 5.5 35.094 -18.047 1 97.62 625 ILE A O 1
ATOM 5016 N N . THR A 1 626 ? 6.543 33.219 -17.625 1 95.56 626 THR A N 1
ATOM 5017 C CA . THR A 1 626 ? 7.055 33.062 -18.984 1 95.56 626 THR A CA 1
ATOM 5018 C C . THR A 1 626 ? 6.926 31.625 -19.453 1 95.56 626 THR A C 1
ATOM 5020 O O . THR A 1 626 ? 6.621 30.734 -18.656 1 95.56 626 THR A O 1
ATOM 5023 N N . ASP A 1 627 ? 6.926 31.422 -20.812 1 85.5 627 ASP A N 1
ATOM 5024 C CA . ASP A 1 627 ? 7.02 30.078 -21.391 1 85.5 627 ASP A CA 1
ATOM 5025 C C . ASP A 1 627 ? 8.461 29.734 -21.75 1 85.5 627 ASP A C 1
ATOM 5027 O O . ASP A 1 627 ? 9.148 30.5 -22.422 1 85.5 627 ASP A O 1
ATOM 5031 N N . CYS A 1 628 ? 9.125 28.984 -21.016 1 63.22 628 CYS A N 1
ATOM 5032 C CA . CYS A 1 628 ? 10.461 28.547 -21.391 1 63.22 628 CYS A CA 1
ATOM 5033 C C . CYS A 1 628 ? 10.391 27.453 -22.453 1 63.22 628 CYS A C 1
ATOM 5035 O O . CYS A 1 628 ? 9.773 26.406 -22.234 1 63.22 628 CYS A O 1
ATOM 5037 N N . PRO A 1 629 ? 10.773 27.578 -23.734 1 49.97 629 PRO A N 1
ATOM 5038 C CA . PRO A 1 629 ? 10.797 26.5 -24.719 1 49.97 629 PRO A CA 1
ATOM 5039 C C . PRO A 1 629 ? 11.562 25.281 -24.234 1 49.97 629 PRO A C 1
ATOM 5041 O O . PRO A 1 629 ? 12.461 25.391 -23.406 1 49.97 629 PRO A O 1
ATOM 5044 N N . HIS A 1 630 ? 10.93 24.047 -24.188 1 44.62 630 HIS A N 1
ATOM 5045 C CA . HIS A 1 630 ? 11.617 22.781 -23.938 1 44.62 630 HIS A CA 1
ATOM 5046 C C . HIS A 1 630 ? 12.969 22.75 -24.641 1 44.62 630 HIS A C 1
ATOM 5048 O O . HIS A 1 630 ? 13.047 22.969 -25.859 1 44.62 630 HIS A O 1
ATOM 5054 N N . HIS A 1 631 ? 13.984 23.406 -24.094 1 34.91 631 HIS A N 1
ATOM 5055 C CA . HIS A 1 631 ? 15.156 22.859 -24.766 1 34.91 631 HIS A CA 1
ATOM 5056 C C . HIS A 1 631 ? 15.336 21.375 -24.438 1 34.91 631 HIS A C 1
ATOM 5058 O O . HIS A 1 631 ? 15.055 20.953 -23.328 1 34.91 631 HIS A O 1
ATOM 5064 N N . MET B 1 1 ? -28.062 -14.883 23.984 1 96.69 1 MET B N 1
ATOM 5065 C CA . MET B 1 1 ? -28 -13.469 23.656 1 96.69 1 MET B CA 1
ATOM 5066 C C . MET B 1 1 ? -28.516 -13.211 22.25 1 96.69 1 MET B C 1
ATOM 5068 O O . MET B 1 1 ? -28.359 -14.047 21.359 1 96.69 1 MET B O 1
ATOM 5072 N N . GLU B 1 2 ? -29.172 -12.172 22.016 1 97.62 2 GLU B N 1
ATOM 5073 C CA . GLU B 1 2 ? -29.719 -11.812 20.719 1 97.62 2 GLU B CA 1
ATOM 5074 C C . GLU B 1 2 ? -29.734 -10.297 20.531 1 97.62 2 GLU B C 1
ATOM 5076 O O . GLU B 1 2 ? -30.031 -9.547 21.469 1 97.62 2 GLU B O 1
ATOM 5081 N N . PHE B 1 3 ? -29.312 -9.844 19.391 1 98.31 3 PHE B N 1
ATOM 5082 C CA . PHE B 1 3 ? -29.391 -8.43 19.047 1 98.31 3 PHE B CA 1
ATOM 5083 C C . PHE B 1 3 ? -29.547 -8.25 17.547 1 98.31 3 PHE B C 1
ATOM 5085 O O . PHE B 1 3 ? -29.297 -9.172 16.766 1 98.31 3 PHE B O 1
ATOM 5092 N N . THR B 1 4 ? -30.094 -7.141 17.109 1 98.19 4 THR B N 1
ATOM 5093 C CA . THR B 1 4 ? -30.266 -6.773 15.711 1 98.19 4 THR B CA 1
ATOM 5094 C C . THR B 1 4 ? -29.625 -5.426 15.422 1 98.19 4 THR B C 1
ATOM 5096 O O . THR B 1 4 ? -29.812 -4.465 16.172 1 98.19 4 THR B O 1
ATOM 5099 N N . VAL B 1 5 ? -28.766 -5.418 14.469 1 97.81 5 VAL B N 1
ATOM 5100 C CA . VAL B 1 5 ? -28.109 -4.203 14 1 97.81 5 VAL B CA 1
ATOM 5101 C C . VAL B 1 5 ? -28.203 -4.113 12.484 1 97.81 5 VAL B C 1
ATOM 5103 O O . VAL B 1 5 ? -27.812 -5.043 11.773 1 97.81 5 VAL B O 1
ATOM 5106 N N . SER B 1 6 ? -28.703 -2.998 11.922 1 97.12 6 SER B N 1
ATOM 5107 C CA . SER B 1 6 ? -28.719 -2.688 10.5 1 97.12 6 SER B CA 1
ATOM 5108 C C . SER B 1 6 ? -29.25 -3.861 9.68 1 97.12 6 SER B C 1
ATOM 5110 O O . SER B 1 6 ? -28.625 -4.266 8.695 1 97.12 6 SER B O 1
ATOM 5112 N N . GLY B 1 7 ? -30.266 -4.473 10.117 1 97.62 7 GLY B N 1
ATOM 5113 C CA . GLY B 1 7 ? -30.984 -5.48 9.359 1 97.62 7 GLY B CA 1
ATOM 5114 C C . GLY B 1 7 ? -30.484 -6.887 9.594 1 97.62 7 GLY B C 1
ATOM 5115 O O . GLY B 1 7 ? -31.047 -7.855 9.078 1 97.62 7 GLY B O 1
ATOM 5116 N N . THR B 1 8 ? -29.406 -7.066 10.375 1 98.75 8 THR B N 1
ATOM 5117 C CA . THR B 1 8 ? -28.859 -8.383 10.68 1 98.75 8 THR B CA 1
ATOM 5118 C C . THR B 1 8 ? -29.125 -8.75 12.141 1 98.75 8 THR B C 1
ATOM 5120 O O . THR B 1 8 ? -28.766 -7.988 13.047 1 98.75 8 THR B O 1
ATOM 5123 N N . THR B 1 9 ? -29.75 -9.82 12.367 1 98.75 9 THR B N 1
ATOM 5124 C CA . THR B 1 9 ? -29.969 -10.344 13.711 1 98.75 9 THR B CA 1
ATOM 5125 C C . THR B 1 9 ? -29 -11.469 14.023 1 98.75 9 THR B C 1
ATOM 5127 O O . THR B 1 9 ? -28.828 -12.391 13.219 1 98.75 9 THR B O 1
ATOM 5130 N N . VAL B 1 10 ? -28.375 -11.391 15.117 1 98.69 10 VAL B N 1
ATOM 5131 C CA . VAL B 1 10 ? -27.453 -12.43 15.586 1 98.69 10 VAL B CA 1
ATOM 5132 C C . VAL B 1 10 ? -28.031 -13.078 16.844 1 98.69 10 VAL B C 1
ATOM 5134 O O . VAL B 1 10 ? -28.438 -12.391 17.781 1 98.69 10 VAL B O 1
ATOM 5137 N N . ARG B 1 11 ? -28.125 -14.352 16.844 1 98.5 11 ARG B N 1
ATOM 5138 C CA . ARG B 1 11 ? -28.422 -15.148 18.031 1 98.5 11 ARG B CA 1
ATOM 5139 C C . ARG B 1 11 ? -27.234 -16.031 18.422 1 98.5 11 ARG B C 1
ATOM 5141 O O . ARG B 1 11 ? -26.672 -16.719 17.578 1 98.5 11 ARG B O 1
ATOM 5148 N N . PHE B 1 12 ? -26.828 -15.922 19.656 1 98.12 12 PHE B N 1
ATOM 5149 C CA . PHE B 1 12 ? -25.688 -16.672 20.188 1 98.12 12 PHE B CA 1
ATOM 5150 C C . PHE B 1 12 ? -26.125 -17.531 21.359 1 98.12 12 PHE B C 1
ATOM 5152 O O . PHE B 1 12 ? -26.688 -17.016 22.344 1 98.12 12 PHE B O 1
ATOM 5159 N N . ASP B 1 13 ? -25.906 -18.812 21.234 1 96.38 13 ASP B N 1
ATOM 5160 C CA . ASP B 1 13 ? -26.156 -19.734 22.344 1 96.38 13 ASP B CA 1
ATOM 5161 C C . ASP B 1 13 ? -24.906 -19.906 23.203 1 96.38 13 ASP B C 1
ATOM 5163 O O . ASP B 1 13 ? -23.938 -20.562 22.781 1 96.38 13 ASP B O 1
ATOM 5167 N N . GLU B 1 14 ? -24.891 -19.484 24.406 1 94.75 14 GLU B N 1
ATOM 5168 C CA . GLU B 1 14 ? -23.719 -19.484 25.297 1 94.75 14 GLU B CA 1
ATOM 5169 C C . GLU B 1 14 ? -23.297 -20.891 25.672 1 94.75 14 GLU B C 1
ATOM 5171 O O . GLU B 1 14 ? -22.125 -21.141 25.969 1 94.75 14 GLU B O 1
ATOM 5176 N N . ARG B 1 15 ? -24.234 -21.781 25.656 1 91.44 15 ARG B N 1
ATOM 5177 C CA . ARG B 1 15 ? -23.938 -23.141 26.078 1 91.44 15 ARG B CA 1
ATOM 5178 C C . ARG B 1 15 ? -23.219 -23.922 24.969 1 91.44 15 ARG B C 1
ATOM 5180 O O . ARG B 1 15 ? -22.25 -24.625 25.234 1 91.44 15 ARG B O 1
ATOM 5187 N N . THR B 1 16 ? -23.688 -23.781 23.766 1 92 16 THR B N 1
ATOM 5188 C CA . THR B 1 16 ? -23.125 -24.531 22.641 1 92 16 THR B CA 1
ATOM 5189 C C . THR B 1 16 ? -22.141 -23.672 21.844 1 92 16 THR B C 1
ATOM 5191 O O . THR B 1 16 ? -21.406 -24.188 21 1 92 16 THR B O 1
ATOM 5194 N N . MET B 1 17 ? -22.141 -22.375 22.078 1 93.5 17 MET B N 1
ATOM 5195 C CA . MET B 1 17 ? -21.344 -21.375 21.391 1 93.5 17 MET B CA 1
ATOM 5196 C C . MET B 1 17 ? -21.688 -21.328 19.906 1 93.5 17 MET B C 1
ATOM 5198 O O . MET B 1 17 ? -20.828 -21.016 19.062 1 93.5 17 MET B O 1
ATOM 5202 N N . GLN B 1 18 ? -22.922 -21.688 19.562 1 95.31 18 GLN B N 1
ATOM 5203 C CA . GLN B 1 18 ? -23.422 -21.656 18.188 1 95.31 18 GLN B CA 1
ATOM 5204 C C . GLN B 1 18 ? -24.016 -20.297 17.844 1 95.31 18 GLN B C 1
ATOM 5206 O O . GLN B 1 18 ? -24.547 -19.609 18.719 1 95.31 18 GLN B O 1
ATOM 5211 N N . PHE B 1 19 ? -23.875 -19.969 16.578 1 97.88 19 PHE B N 1
ATOM 5212 C CA . PHE B 1 19 ? -24.438 -18.703 16.094 1 97.88 19 PHE B CA 1
ATOM 5213 C C . PHE B 1 19 ? -25.547 -18.953 15.07 1 97.88 19 PHE B C 1
ATOM 5215 O O . PHE B 1 19 ? -25.5 -19.938 14.336 1 97.88 19 PHE B O 1
ATOM 5222 N N . ALA B 1 20 ? -26.516 -18.109 15.07 1 98.5 20 ALA B N 1
ATOM 5223 C CA . ALA B 1 20 ? -27.531 -17.984 14.031 1 98.5 20 ALA B CA 1
ATOM 5224 C C . ALA B 1 20 ? -27.641 -16.531 13.547 1 98.5 20 ALA B C 1
ATOM 5226 O O . ALA B 1 20 ? -27.562 -15.594 14.344 1 98.5 20 ALA B O 1
ATOM 5227 N N . PHE B 1 21 ? -27.719 -16.375 12.266 1 98.75 21 PHE B N 1
ATOM 5228 C CA . PHE B 1 21 ? -27.828 -15.055 11.656 1 98.75 21 PHE B CA 1
ATOM 5229 C C . PHE B 1 21 ? -29.078 -14.953 10.789 1 98.75 21 PHE B C 1
ATOM 5231 O O . PHE B 1 21 ? -29.406 -15.891 10.055 1 98.75 21 PHE B O 1
ATOM 5238 N N . THR B 1 22 ? -29.781 -13.867 10.914 1 98.5 22 THR B N 1
ATOM 5239 C CA . THR B 1 22 ? -30.938 -13.625 10.047 1 98.5 22 THR B CA 1
ATOM 5240 C C . THR B 1 22 ? -30.797 -12.281 9.336 1 98.5 22 THR B C 1
ATOM 5242 O O . THR B 1 22 ? -30.469 -11.273 9.969 1 98.5 22 THR B O 1
ATOM 5245 N N . ARG B 1 23 ? -30.984 -12.258 8.086 1 97.88 23 ARG B N 1
ATOM 5246 C CA . ARG B 1 23 ? -31 -11.055 7.262 1 97.88 23 ARG B CA 1
ATOM 5247 C C . ARG B 1 23 ? -31.844 -11.266 6.012 1 97.88 23 ARG B C 1
ATOM 5249 O O . ARG B 1 23 ? -31.797 -12.328 5.391 1 97.88 23 ARG B O 1
ATOM 5256 N N . ASP B 1 24 ? -32.656 -10.305 5.633 1 96.94 24 ASP B N 1
ATOM 5257 C CA . ASP B 1 24 ? -33.469 -10.297 4.418 1 96.94 24 ASP B CA 1
ATOM 5258 C C . ASP B 1 24 ? -34.312 -11.562 4.316 1 96.94 24 ASP B C 1
ATOM 5260 O O . ASP B 1 24 ? -34.438 -12.156 3.242 1 96.94 24 ASP B O 1
ATOM 5264 N N . GLY B 1 25 ? -34.75 -12.016 5.41 1 95.44 25 GLY B N 1
ATOM 5265 C CA . GLY B 1 25 ? -35.688 -13.133 5.449 1 95.44 25 GLY B CA 1
ATOM 5266 C C . GLY B 1 25 ? -35 -14.484 5.441 1 95.44 25 GLY B C 1
ATOM 5267 O O . GLY B 1 25 ? -35.656 -15.523 5.48 1 95.44 25 GLY B O 1
ATOM 5268 N N . ALA B 1 26 ? -33.688 -14.539 5.391 1 97.69 26 ALA B N 1
ATOM 5269 C CA . ALA B 1 26 ? -32.938 -15.797 5.391 1 97.69 26 ALA B CA 1
ATOM 5270 C C . ALA B 1 26 ? -32.25 -16.016 6.73 1 97.69 26 ALA B C 1
ATOM 5272 O O . ALA B 1 26 ? -31.812 -15.062 7.383 1 97.69 26 ALA B O 1
ATOM 5273 N N . GLU B 1 27 ? -32.125 -17.234 7.055 1 97.88 27 GLU B N 1
ATOM 5274 C CA . GLU B 1 27 ? -31.438 -17.609 8.281 1 97.88 27 GLU B CA 1
ATOM 5275 C C . GLU B 1 27 ? -30.219 -18.484 7.969 1 97.88 27 GLU B C 1
ATOM 5277 O O . GLU B 1 27 ? -30.281 -19.359 7.105 1 97.88 27 GLU B O 1
ATOM 5282 N N . TRP B 1 28 ? -29.141 -18.219 8.547 1 98.31 28 TRP B N 1
ATOM 5283 C CA . TRP B 1 28 ? -27.906 -18.984 8.477 1 98.31 28 TRP B CA 1
ATOM 5284 C C . TRP B 1 28 ? -27.469 -19.469 9.859 1 98.31 28 TRP B C 1
ATOM 5286 O O . TRP B 1 28 ? -27.391 -18.672 10.797 1 98.31 28 TRP B O 1
ATOM 5296 N N . ASN B 1 29 ? -27.203 -20.703 10.016 1 97.75 29 ASN B N 1
ATOM 5297 C CA . ASN B 1 29 ? -26.797 -21.297 11.273 1 97.75 29 ASN B CA 1
ATOM 5298 C C . ASN B 1 29 ? -25.422 -21.969 11.156 1 97.75 29 ASN B C 1
ATOM 5300 O O . ASN B 1 29 ? -25.125 -22.594 10.133 1 97.75 29 ASN B O 1
ATOM 5304 N N . THR B 1 30 ? -24.625 -21.828 12.188 1 96.88 30 THR B N 1
ATOM 5305 C CA . THR B 1 30 ? -23.406 -22.625 12.219 1 96.88 30 THR B CA 1
ATOM 5306 C C . THR B 1 30 ? -23.734 -24.109 12.398 1 96.88 30 THR B C 1
ATOM 5308 O O . THR B 1 30 ? -24.75 -24.453 13.008 1 96.88 30 THR B O 1
ATOM 5311 N N . CYS B 1 31 ? -22.875 -24.891 11.828 1 94.56 31 CYS B N 1
ATOM 5312 C CA . CYS B 1 31 ? -23.062 -26.328 11.93 1 94.56 31 CYS B CA 1
ATOM 5313 C C . CYS B 1 31 ? -22.953 -26.797 13.375 1 94.56 31 CYS B C 1
ATOM 5315 O O . CYS B 1 31 ? -21.953 -26.531 14.047 1 94.56 31 CYS B O 1
ATOM 5317 N N . ALA B 1 32 ? -23.906 -27.594 13.805 1 89.44 32 ALA B N 1
ATOM 5318 C CA . ALA B 1 32 ? -23.984 -28.047 15.195 1 89.44 32 ALA B CA 1
ATOM 5319 C C . ALA B 1 32 ? -22.844 -29.016 15.531 1 89.44 32 ALA B C 1
ATOM 5321 O O . ALA B 1 32 ? -22.391 -29.062 16.672 1 89.44 32 ALA B O 1
ATOM 5322 N N . ASP B 1 33 ? -22.406 -29.703 14.609 1 88.25 33 ASP B N 1
ATOM 5323 C CA . ASP B 1 33 ? -21.406 -30.734 14.844 1 88.25 33 ASP B CA 1
ATOM 5324 C C . ASP B 1 33 ? -20 -30.188 14.672 1 88.25 33 ASP B C 1
ATOM 5326 O O . ASP B 1 33 ? -19.016 -30.891 14.906 1 88.25 33 ASP B O 1
ATOM 5330 N N . PHE B 1 34 ? -19.953 -28.953 14.289 1 90.12 34 PHE B N 1
ATOM 5331 C CA . PHE B 1 34 ? -18.641 -28.344 14.086 1 90.12 34 PHE B CA 1
ATOM 5332 C C . PHE B 1 34 ? -18.109 -27.75 15.375 1 90.12 34 PHE B C 1
ATOM 5334 O O . PHE B 1 34 ? -18.766 -26.906 15.992 1 90.12 34 PHE B O 1
ATOM 5341 N N . LYS B 1 35 ? -16.969 -28.156 15.859 1 90.69 35 LYS B N 1
ATOM 5342 C CA . LYS B 1 35 ? -16.344 -27.641 17.078 1 90.69 35 LYS B CA 1
ATOM 5343 C C . LYS B 1 35 ? -15.117 -26.797 16.75 1 90.69 35 LYS B C 1
ATOM 5345 O O . LYS B 1 35 ? -14.102 -27.328 16.281 1 90.69 35 LYS B O 1
ATOM 5350 N N . PRO B 1 36 ? -15.172 -25.469 17.016 1 95.88 36 PRO B N 1
ATOM 5351 C CA . PRO B 1 36 ? -13.938 -24.688 16.891 1 95.88 36 PRO B CA 1
ATOM 5352 C C . PRO B 1 36 ? -12.797 -25.234 17.75 1 95.88 36 PRO B C 1
ATOM 5354 O O . PRO B 1 36 ? -13.031 -25.656 18.875 1 95.88 36 PRO B O 1
ATOM 5357 N N . THR B 1 37 ? -11.562 -25.25 17.219 1 97.06 37 THR B N 1
ATOM 5358 C CA . THR B 1 37 ? -10.492 -25.938 17.922 1 97.06 37 THR B CA 1
ATOM 5359 C C . THR B 1 37 ? -9.18 -25.172 17.828 1 97.06 37 THR B C 1
ATOM 5361 O O . THR B 1 37 ? -8.992 -24.359 16.906 1 97.06 37 THR B O 1
ATOM 5364 N N . LEU B 1 38 ? -8.344 -25.359 18.828 1 97.25 38 LEU B N 1
ATOM 5365 C CA . LEU B 1 38 ? -6.926 -25.031 18.828 1 97.25 38 LEU B CA 1
ATOM 5366 C C . LEU B 1 38 ? -6.086 -26.297 18.641 1 97.25 38 LEU B C 1
ATOM 5368 O O . LEU B 1 38 ? -6.148 -27.203 19.469 1 97.25 38 LEU B O 1
ATOM 5372 N N . GLN B 1 39 ? -5.445 -26.344 17.547 1 97.12 39 GLN B N 1
ATOM 5373 C CA . GLN B 1 39 ? -4.441 -27.391 17.391 1 97.12 39 GLN B CA 1
ATOM 5374 C C . GLN B 1 39 ? -3.078 -26.922 17.891 1 97.12 39 GLN B C 1
ATOM 5376 O O . GLN B 1 39 ? -2.605 -25.844 17.484 1 97.12 39 GLN B O 1
ATOM 5381 N N . CYS B 1 40 ? -2.461 -27.641 18.797 1 95.19 40 CYS B N 1
ATOM 5382 C CA . CYS B 1 40 ? -1.182 -27.297 19.406 1 95.19 40 CYS B CA 1
ATOM 5383 C C . CYS B 1 40 ? -0.229 -28.484 19.375 1 95.19 40 CYS B C 1
ATOM 5385 O O . CYS B 1 40 ? -0.649 -29.625 19.109 1 95.19 40 CYS B O 1
ATOM 5387 N N . ALA B 1 41 ? 1.052 -28.188 19.578 1 93 41 ALA B N 1
ATOM 5388 C CA . ALA B 1 41 ? 2.016 -29.281 19.75 1 93 41 ALA B CA 1
ATOM 5389 C C . ALA B 1 41 ? 1.629 -30.172 20.922 1 93 41 ALA B C 1
ATOM 5391 O O . ALA B 1 41 ? 1.896 -31.375 20.906 1 93 41 ALA B O 1
ATOM 5392 N N . GLN B 1 42 ? 0.93 -29.688 21.875 1 92.56 42 GLN B N 1
ATOM 5393 C CA . GLN B 1 42 ? 0.554 -30.391 23.094 1 92.56 42 GLN B CA 1
ATOM 5394 C C . GLN B 1 42 ? -0.737 -31.172 22.906 1 92.56 42 GLN B C 1
ATOM 5396 O O . GLN B 1 42 ? -1.102 -32 23.75 1 92.56 42 GLN B O 1
ATOM 5401 N N . GLY B 1 43 ? -1.398 -30.984 21.812 1 94.56 43 GLY B N 1
ATOM 5402 C CA . GLY B 1 43 ? -2.66 -31.656 21.531 1 94.56 43 GLY B CA 1
ATOM 5403 C C . GLY B 1 43 ? -3.695 -30.734 20.906 1 94.56 43 GLY B C 1
ATOM 5404 O O . GLY B 1 43 ? -3.389 -29.594 20.562 1 94.56 43 GLY B O 1
ATOM 5405 N N . THR B 1 44 ? -4.836 -31.281 20.672 1 96.94 44 THR B N 1
ATOM 5406 C CA . THR B 1 44 ? -5.949 -30.531 20.109 1 96.94 44 THR B CA 1
ATOM 5407 C C . THR B 1 44 ? -6.977 -30.203 21.203 1 96.94 44 THR B C 1
ATOM 5409 O O . THR B 1 44 ? -7.387 -31.094 21.953 1 96.94 44 THR B O 1
ATOM 5412 N N . PHE B 1 45 ? -7.367 -28.953 21.328 1 97.38 45 PHE B N 1
ATOM 5413 C CA . PHE B 1 45 ? -8.344 -28.5 22.312 1 97.38 45 PHE B CA 1
ATOM 5414 C C . PHE B 1 45 ? -9.531 -27.828 21.625 1 97.38 45 PHE B C 1
ATOM 5416 O O . PHE B 1 45 ? -9.359 -26.984 20.75 1 97.38 45 PHE B O 1
ATOM 5423 N N . ALA B 1 46 ? -10.719 -28.234 22 1 96.75 46 ALA B N 1
ATOM 5424 C CA . ALA B 1 46 ? -11.898 -27.453 21.625 1 96.75 46 ALA B CA 1
ATOM 5425 C C . ALA B 1 46 ? -11.953 -26.141 22.422 1 96.75 46 ALA B C 1
ATOM 5427 O O . ALA B 1 46 ? -11.438 -26.062 23.531 1 96.75 46 ALA B O 1
ATOM 5428 N N . PHE B 1 47 ? -12.555 -25.125 21.844 1 97.5 47 PHE B N 1
ATOM 5429 C CA . PHE B 1 47 ? -12.734 -23.875 22.594 1 97.5 47 PHE B CA 1
ATOM 5430 C C . PHE B 1 47 ? -13.43 -24.141 23.922 1 97.5 47 PHE B C 1
ATOM 5432 O O . PHE B 1 47 ? -13.086 -23.531 24.938 1 97.5 47 PHE B O 1
ATOM 5439 N N . ALA B 1 48 ? -14.359 -25.094 23.938 1 95.69 48 ALA B N 1
ATOM 5440 C CA . ALA B 1 48 ? -15.172 -25.422 25.109 1 95.69 48 ALA B CA 1
ATOM 5441 C C . ALA B 1 48 ? -14.328 -26.078 26.203 1 95.69 48 ALA B C 1
ATOM 5443 O O . ALA B 1 48 ? -14.766 -26.203 27.344 1 95.69 48 ALA B O 1
ATOM 5444 N N . ASP B 1 49 ? -13.117 -26.469 25.844 1 96.19 49 ASP B N 1
ATOM 5445 C CA . ASP B 1 49 ? -12.242 -27.125 26.812 1 96.19 49 ASP B CA 1
ATOM 5446 C C . ASP B 1 49 ? -11.57 -26.094 27.734 1 96.19 49 ASP B C 1
ATOM 5448 O O . ASP B 1 49 ? -10.867 -26.453 28.672 1 96.19 49 ASP B O 1
ATOM 5452 N N . ALA B 1 50 ? -11.781 -24.797 27.531 1 97.06 50 ALA B N 1
ATOM 5453 C CA . ALA B 1 50 ? -11.203 -23.75 28.375 1 97.06 50 ALA B CA 1
ATOM 5454 C C . ALA B 1 50 ? -11.688 -23.891 29.812 1 97.06 50 ALA B C 1
ATOM 5456 O O . ALA B 1 50 ? -12.852 -24.203 30.062 1 97.06 50 ALA B O 1
ATOM 5457 N N . THR B 1 51 ? -10.812 -23.625 30.719 1 97.06 51 THR B N 1
ATOM 5458 C CA . THR B 1 51 ? -11.164 -23.688 32.125 1 97.06 51 THR B CA 1
ATOM 5459 C C . THR B 1 51 ? -12.141 -22.578 32.5 1 97.06 51 THR B C 1
ATOM 5461 O O . THR B 1 51 ? -12.977 -22.75 33.406 1 97.06 51 THR B O 1
ATOM 5464 N N . SER B 1 52 ? -11.977 -21.469 31.953 1 97.25 52 SER B N 1
ATOM 5465 C CA . SER B 1 52 ? -12.867 -20.328 32.188 1 97.25 52 SER B CA 1
ATOM 5466 C C . SER B 1 52 ? -13.344 -19.734 30.859 1 97.25 52 SER B C 1
ATOM 5468 O O . SER B 1 52 ? -12.531 -19.438 29.984 1 97.25 52 SER B O 1
ATOM 5470 N N . ILE B 1 53 ? -14.633 -19.625 30.703 1 97.94 53 ILE B N 1
ATOM 5471 C CA . ILE B 1 53 ? -15.258 -19.016 29.531 1 97.94 53 ILE B CA 1
ATOM 5472 C C . ILE B 1 53 ? -16.266 -17.953 29.969 1 97.94 53 ILE B C 1
ATOM 5474 O O . ILE B 1 53 ? -17.141 -18.234 30.797 1 97.94 53 ILE B O 1
ATOM 5478 N N . THR B 1 54 ? -16.125 -16.781 29.5 1 97.94 54 THR B N 1
ATOM 5479 C CA . THR B 1 54 ? -17.094 -15.719 29.766 1 97.94 54 THR B CA 1
ATOM 5480 C C . THR B 1 54 ? -17.625 -15.125 28.469 1 97.94 54 THR B C 1
ATOM 5482 O O . THR B 1 54 ? -16.906 -15.078 27.469 1 97.94 54 THR B O 1
ATOM 5485 N N . HIS B 1 55 ? -18.875 -14.789 28.422 1 98.06 55 HIS B N 1
ATOM 5486 C CA . HIS B 1 55 ? -19.531 -14.102 27.312 1 98.06 55 HIS B CA 1
ATOM 5487 C C . HIS B 1 55 ? -20.156 -12.789 27.766 1 98.06 55 HIS B C 1
ATOM 5489 O O . HIS B 1 55 ? -20.719 -12.711 28.859 1 98.06 55 HIS B O 1
ATOM 5495 N N . GLU B 1 56 ? -20 -11.781 26.969 1 97.06 56 GLU B N 1
ATOM 5496 C CA . GLU B 1 56 ? -20.672 -10.516 27.234 1 97.06 56 GLU B CA 1
ATOM 5497 C C . GLU B 1 56 ? -21.078 -9.82 25.938 1 97.06 56 GLU B C 1
ATOM 5499 O O . GLU B 1 56 ? -20.344 -9.867 24.938 1 97.06 56 GLU B O 1
ATOM 5504 N N . GLN B 1 57 ? -22.25 -9.281 25.922 1 97.12 57 GLN B N 1
ATOM 5505 C CA . GLN B 1 57 ? -22.656 -8.43 24.812 1 97.12 57 GLN B CA 1
ATOM 5506 C C . GLN B 1 57 ? -22.031 -7.035 24.938 1 97.12 57 GLN B C 1
ATOM 5508 O O . GLN B 1 57 ? -22 -6.465 26.031 1 97.12 57 GLN B O 1
ATOM 5513 N N . ARG B 1 58 ? -21.5 -6.539 23.859 1 95.75 58 ARG B N 1
ATOM 5514 C CA . ARG B 1 58 ? -20.875 -5.223 23.828 1 95.75 58 ARG B CA 1
ATOM 5515 C C . ARG B 1 58 ? -21.453 -4.363 22.719 1 95.75 58 ARG B C 1
ATOM 5517 O O . ARG B 1 58 ? -21.688 -4.848 21.609 1 95.75 58 ARG B O 1
ATOM 5524 N N . GLU B 1 59 ? -21.734 -3.133 23.047 1 95.69 59 GLU B N 1
ATOM 5525 C CA . GLU B 1 59 ? -22.203 -2.156 22.062 1 95.69 59 GLU B CA 1
ATOM 5526 C C . GLU B 1 59 ? -21.234 -0.974 21.969 1 95.69 59 GLU B C 1
ATOM 5528 O O . GLU B 1 59 ? -20.844 -0.409 23 1 95.69 59 GLU B O 1
ATOM 5533 N N . THR B 1 60 ? -20.766 -0.634 20.828 1 94.62 60 THR B N 1
ATOM 5534 C CA . THR B 1 60 ? -19.922 0.513 20.547 1 94.62 60 THR B CA 1
ATOM 5535 C C . THR B 1 60 ? -20.578 1.44 19.531 1 94.62 60 THR B C 1
ATOM 5537 O O . THR B 1 60 ? -21.719 1.221 19.125 1 94.62 60 THR B O 1
ATOM 5540 N N . GLY B 1 61 ? -19.844 2.506 19.141 1 94.69 61 GLY B N 1
ATOM 5541 C CA . GLY B 1 61 ? -20.375 3.43 18.141 1 94.69 61 GLY B CA 1
ATOM 5542 C C . GLY B 1 61 ? -20.453 2.826 16.75 1 94.69 61 GLY B C 1
ATOM 5543 O O . GLY B 1 61 ? -21.188 3.322 15.898 1 94.69 61 GLY B O 1
ATOM 5544 N N . THR B 1 62 ? -19.766 1.681 16.547 1 96.56 62 THR B N 1
ATOM 5545 C CA . THR B 1 62 ? -19.672 1.166 15.195 1 96.56 62 THR B CA 1
ATOM 5546 C C . THR B 1 62 ? -20.453 -0.139 15.055 1 96.56 62 THR B C 1
ATOM 5548 O O . THR B 1 62 ? -20.609 -0.658 13.945 1 96.56 62 THR B O 1
ATOM 5551 N N . GLY B 1 63 ? -20.891 -0.639 16.172 1 97.25 63 GLY B N 1
ATOM 5552 C CA . GLY B 1 63 ? -21.656 -1.873 16.062 1 97.25 63 GLY B CA 1
ATOM 5553 C C . GLY B 1 63 ? -21.922 -2.533 17.406 1 97.25 63 GLY B C 1
ATOM 5554 O O . GLY B 1 63 ? -21.609 -1.964 18.453 1 97.25 63 GLY B O 1
ATOM 5555 N N . THR B 1 64 ? -22.625 -3.668 17.391 1 98.12 64 THR B N 1
ATOM 5556 C CA . THR B 1 64 ? -22.938 -4.5 18.547 1 98.12 64 THR B CA 1
ATOM 5557 C C . THR B 1 64 ? -22.438 -5.93 18.328 1 98.12 64 THR B C 1
ATOM 5559 O O . THR B 1 64 ? -22.453 -6.438 17.203 1 98.12 64 THR B O 1
ATOM 5562 N N . GLY B 1 65 ? -21.922 -6.496 19.375 1 98.06 65 GLY B N 1
ATOM 5563 C CA . GLY B 1 65 ? -21.406 -7.848 19.219 1 98.06 65 GLY B CA 1
ATOM 5564 C C . GLY B 1 65 ? -21.281 -8.602 20.531 1 98.06 65 GLY B C 1
ATOM 5565 O O . GLY B 1 65 ? -21.797 -8.148 21.562 1 98.06 65 GLY B O 1
ATOM 5566 N N . ILE B 1 66 ? -20.797 -9.742 20.453 1 98.5 66 ILE B N 1
ATOM 5567 C CA . ILE B 1 66 ? -20.547 -10.648 21.578 1 98.5 66 ILE B CA 1
ATOM 5568 C C . ILE B 1 66 ? -19.047 -10.867 21.75 1 98.5 66 ILE B C 1
ATOM 5570 O O . ILE B 1 66 ? -18.375 -11.344 20.844 1 98.5 66 ILE B O 1
ATOM 5574 N N . ARG B 1 67 ? -18.562 -10.469 22.875 1 97.81 67 ARG B N 1
ATOM 5575 C CA . ARG B 1 67 ? -17.188 -10.742 23.297 1 97.81 67 ARG B CA 1
ATOM 5576 C C . ARG B 1 67 ? -17.125 -12.008 24.141 1 97.81 67 ARG B C 1
ATOM 5578 O O . ARG B 1 67 ? -17.859 -12.141 25.125 1 97.81 67 ARG B O 1
ATOM 5585 N N . SER B 1 68 ? -16.281 -12.945 23.781 1 98.44 68 SER B N 1
ATOM 5586 C CA . SER B 1 68 ? -16.047 -14.164 24.531 1 98.44 68 SER B CA 1
ATOM 5587 C C . SER B 1 68 ? -14.57 -14.312 24.906 1 98.44 68 SER B C 1
ATOM 5589 O O . SER B 1 68 ? -13.695 -14.133 24.047 1 98.44 68 SER B O 1
ATOM 5591 N N . ILE B 1 69 ? -14.289 -14.594 26.125 1 98.31 69 ILE B N 1
ATOM 5592 C CA . ILE B 1 69 ? -12.914 -14.797 26.578 1 98.31 69 ILE B CA 1
ATOM 5593 C C . ILE B 1 69 ? -12.719 -16.25 26.984 1 98.31 69 ILE B C 1
ATOM 5595 O O . ILE B 1 69 ? -13.531 -16.812 27.719 1 98.31 69 ILE B O 1
ATOM 5599 N N . PHE B 1 70 ? -11.742 -16.859 26.484 1 98.19 70 PHE B N 1
ATOM 5600 C CA . PHE B 1 70 ? -11.375 -18.234 26.781 1 98.19 70 PHE B CA 1
ATOM 5601 C C . PHE B 1 70 ? -10.016 -18.297 27.484 1 98.19 70 PHE B C 1
ATOM 5603 O O . PHE B 1 70 ? -9.016 -17.844 26.922 1 98.19 70 PHE B O 1
ATOM 5610 N N . THR B 1 71 ? -9.977 -18.828 28.641 1 97.19 71 THR B N 1
ATOM 5611 C CA . THR B 1 71 ? -8.734 -18.859 29.406 1 97.19 71 THR B CA 1
ATOM 5612 C C . THR B 1 71 ? -8.461 -20.281 29.922 1 97.19 71 THR B C 1
ATOM 5614 O O . THR B 1 71 ? -9.375 -20.953 30.391 1 97.19 71 THR B O 1
ATOM 5617 N N . GLY B 1 72 ? -7.266 -20.672 29.734 1 94 72 GLY B N 1
ATOM 5618 C CA . GLY B 1 72 ? -6.82 -21.906 30.359 1 94 72 GLY B CA 1
ATOM 5619 C C . GLY B 1 72 ? -7.09 -23.141 29.516 1 94 72 GLY B C 1
ATOM 5620 O O . GLY B 1 72 ? -8.242 -23.484 29.281 1 94 72 GLY B O 1
ATOM 5621 N N . PHE B 1 73 ? -6.117 -23.641 28.922 1 94.19 73 PHE B N 1
ATOM 5622 C CA . PHE B 1 73 ? -6.145 -24.891 28.156 1 94.19 73 PHE B CA 1
ATOM 5623 C C . PHE B 1 73 ? -5.039 -25.828 28.641 1 94.19 73 PHE B C 1
ATOM 5625 O O . PHE B 1 73 ? -3.883 -25.422 28.75 1 94.19 73 PHE B O 1
ATOM 5632 N N . GLY B 1 74 ? -5.316 -27.062 28.844 1 90.81 74 GLY B N 1
ATOM 5633 C CA . GLY B 1 74 ? -4.301 -28.016 29.234 1 90.81 74 GLY B CA 1
ATOM 5634 C C . GLY B 1 74 ? -3.439 -27.531 30.391 1 90.81 74 GLY B C 1
ATOM 5635 O O . GLY B 1 74 ? -2.217 -27.672 30.359 1 90.81 74 GLY B O 1
ATOM 5636 N N . HIS B 1 75 ? -3.922 -26.766 31.297 1 88.12 75 HIS B N 1
ATOM 5637 C CA . HIS B 1 75 ? -3.258 -26.234 32.469 1 88.12 75 HIS B CA 1
ATOM 5638 C C . HIS B 1 75 ? -2.283 -25.125 32.094 1 88.12 75 HIS B C 1
ATOM 5640 O O . HIS B 1 75 ? -1.303 -24.891 32.812 1 88.12 75 HIS B O 1
ATOM 5646 N N . SER B 1 76 ? -2.436 -24.578 31.016 1 94.12 76 SER B N 1
ATOM 5647 C CA . SER B 1 76 ? -1.61 -23.438 30.609 1 94.12 76 SER B CA 1
ATOM 5648 C C . SER B 1 76 ? -2.33 -22.125 30.859 1 94.12 76 SER B C 1
ATOM 5650 O O . SER B 1 76 ? -3.518 -22.109 31.188 1 94.12 76 SER B O 1
ATOM 5652 N N . ALA B 1 77 ? -1.528 -21.047 30.75 1 94.81 77 ALA B N 1
ATOM 5653 C CA . ALA B 1 77 ? -2.082 -19.703 30.938 1 94.81 77 ALA B CA 1
ATOM 5654 C C . ALA B 1 77 ? -2.572 -19.125 29.609 1 94.81 77 ALA B C 1
ATOM 5656 O O . ALA B 1 77 ? -2.945 -17.953 29.547 1 94.81 77 ALA B O 1
ATOM 5657 N N . TYR B 1 78 ? -2.572 -19.953 28.594 1 96.88 78 TYR B N 1
ATOM 5658 C CA . TYR B 1 78 ? -2.947 -19.453 27.266 1 96.88 78 TYR B CA 1
ATOM 5659 C C . TYR B 1 78 ? -4.383 -18.953 27.266 1 96.88 78 TYR B C 1
ATOM 5661 O O . TYR B 1 78 ? -5.273 -19.562 27.859 1 96.88 78 TYR B O 1
ATOM 5669 N N . SER B 1 79 ? -4.621 -17.781 26.703 1 97.69 79 SER B N 1
ATOM 5670 C CA . SER B 1 79 ? -5.961 -17.203 26.625 1 97.69 79 SER B CA 1
ATOM 5671 C C . SER B 1 79 ? -6.145 -16.391 25.359 1 97.69 79 SER B C 1
ATOM 5673 O O . SER B 1 79 ? -5.176 -15.859 24.812 1 97.69 79 SER B O 1
ATOM 5675 N N . PHE B 1 80 ? -7.297 -16.312 24.828 1 98.19 80 PHE B N 1
ATOM 5676 C CA . PHE B 1 80 ? -7.688 -15.508 23.672 1 98.19 80 PHE B CA 1
ATOM 5677 C C . PHE B 1 80 ? -9.125 -15.023 23.812 1 98.19 80 PHE B C 1
ATOM 5679 O O . PHE B 1 80 ? -9.852 -15.477 24.703 1 98.19 80 PHE B O 1
ATOM 5686 N N . GLU B 1 81 ? -9.438 -14.07 23.031 1 97.88 81 GLU B N 1
ATOM 5687 C CA . GLU B 1 81 ? -10.789 -13.523 22.938 1 97.88 81 GLU B CA 1
ATOM 5688 C C . GLU B 1 81 ? -11.336 -13.625 21.531 1 97.88 81 GLU B C 1
ATOM 5690 O O . GLU B 1 81 ? -10.578 -13.602 20.562 1 97.88 81 GLU B O 1
ATOM 5695 N N . THR B 1 82 ? -12.617 -13.938 21.422 1 98.31 82 THR B N 1
ATOM 5696 C CA . THR B 1 82 ? -13.312 -13.75 20.156 1 98.31 82 THR B CA 1
ATOM 5697 C C . THR B 1 82 ? -14.312 -12.602 20.25 1 98.31 82 THR B C 1
ATOM 5699 O O . THR B 1 82 ? -14.883 -12.359 21.312 1 98.31 82 THR B O 1
ATOM 5702 N N . TYR B 1 83 ? -14.375 -11.867 19.297 1 98.19 83 TYR B N 1
ATOM 5703 C CA . TYR B 1 83 ? -15.359 -10.805 19.172 1 98.19 83 TYR B CA 1
ATOM 5704 C C . TYR B 1 83 ? -16.156 -10.945 17.891 1 98.19 83 TYR B C 1
ATOM 5706 O O . TYR B 1 83 ? -15.609 -10.836 16.781 1 98.19 83 TYR B O 1
ATOM 5714 N N . VAL B 1 84 ? -17.453 -11.32 17.953 1 98.69 84 VAL B N 1
ATOM 5715 C CA . VAL B 1 84 ? -18.359 -11.438 16.812 1 98.69 84 VAL B CA 1
ATOM 5716 C C . VAL B 1 84 ? -19.375 -10.297 16.844 1 98.69 84 VAL B C 1
ATOM 5718 O O . VAL B 1 84 ? -20.219 -10.227 17.734 1 98.69 84 VAL B O 1
ATOM 5721 N N . TRP B 1 85 ? -19.281 -9.445 15.898 1 98.5 85 TRP B N 1
ATOM 5722 C CA . TRP B 1 85 ? -20.094 -8.242 15.992 1 98.5 85 TRP B CA 1
ATOM 5723 C C . TRP B 1 85 ? -20.641 -7.844 14.625 1 98.5 85 TRP B C 1
ATOM 5725 O O . TRP B 1 85 ? -20.141 -8.297 13.594 1 98.5 85 TRP B O 1
ATOM 5735 N N . VAL B 1 86 ? -21.75 -7.09 14.602 1 98.75 86 VAL B N 1
ATOM 5736 C CA . VAL B 1 86 ? -22.391 -6.574 13.391 1 98.75 86 VAL B CA 1
ATOM 5737 C C . VAL B 1 86 ? -22.031 -5.105 13.203 1 98.75 86 VAL B C 1
ATOM 5739 O O . VAL B 1 86 ? -22.25 -4.285 14.094 1 98.75 86 VAL B O 1
ATOM 5742 N N . GLU B 1 87 ? -21.422 -4.781 12.094 1 98.25 87 GLU B N 1
ATOM 5743 C CA . GLU B 1 87 ? -21.078 -3.402 11.766 1 98.25 87 GLU B CA 1
ATOM 5744 C C . GLU B 1 87 ? -22.328 -2.574 11.484 1 98.25 87 GLU B C 1
ATOM 5746 O O . GLU B 1 87 ? -23.172 -2.961 10.664 1 98.25 87 GLU B O 1
ATOM 5751 N N . ARG B 1 88 ? -22.406 -1.49 12.094 1 97 88 ARG B N 1
ATOM 5752 C CA . ARG B 1 88 ? -23.609 -0.656 12.016 1 97 88 ARG B CA 1
ATOM 5753 C C . ARG B 1 88 ? -23.797 -0.107 10.609 1 97 88 ARG B C 1
ATOM 5755 O O . ARG B 1 88 ? -24.938 -0.008 10.125 1 97 88 ARG B O 1
ATOM 5762 N N . ALA B 1 89 ? -22.766 0.247 9.945 1 96.38 89 ALA B N 1
ATOM 5763 C CA . ALA B 1 89 ? -22.844 0.893 8.633 1 96.38 89 ALA B CA 1
ATOM 5764 C C . ALA B 1 89 ? -23.328 -0.086 7.566 1 96.38 89 ALA B C 1
ATOM 5766 O O . ALA B 1 89 ? -24.062 0.295 6.656 1 96.38 89 ALA B O 1
ATOM 5767 N N . SER B 1 90 ? -22.906 -1.359 7.656 1 96.62 90 SER B N 1
ATOM 5768 C CA . SER B 1 90 ? -23.109 -2.279 6.539 1 96.62 90 SER B CA 1
ATOM 5769 C C . SER B 1 90 ? -24.047 -3.414 6.922 1 96.62 90 SER B C 1
ATOM 5771 O O . SER B 1 90 ? -24.688 -4.023 6.055 1 96.62 90 SER B O 1
ATOM 5773 N N . GLY B 1 91 ? -24.141 -3.697 8.195 1 98 91 GLY B N 1
ATOM 5774 C CA . GLY B 1 91 ? -24.859 -4.887 8.633 1 98 91 GLY B CA 1
ATOM 5775 C C . GLY B 1 91 ? -24.047 -6.16 8.484 1 98 91 GLY B C 1
ATOM 5776 O O . GLY B 1 91 ? -24.531 -7.254 8.766 1 98 91 GLY B O 1
ATOM 5777 N N . ASP B 1 92 ? -22.781 -6.07 8.062 1 98.62 92 ASP B N 1
ATOM 5778 C CA . ASP B 1 92 ? -21.906 -7.227 7.941 1 98.62 92 ASP B CA 1
ATOM 5779 C C . ASP B 1 92 ? -21.531 -7.785 9.312 1 98.62 92 ASP B C 1
ATOM 5781 O O . ASP B 1 92 ? -21.531 -7.059 10.305 1 98.62 92 ASP B O 1
ATOM 5785 N N . VAL B 1 93 ? -21.234 -9.008 9.367 1 98.88 93 VAL B N 1
ATOM 5786 C CA . VAL B 1 93 ? -20.812 -9.648 10.609 1 98.88 93 VAL B CA 1
ATOM 5787 C C . VAL B 1 93 ? -19.312 -9.883 10.578 1 98.88 93 VAL B C 1
ATOM 5789 O O . VAL B 1 93 ? -18.781 -10.5 9.641 1 98.88 93 VAL B O 1
ATOM 5792 N N . LEU B 1 94 ? -18.625 -9.414 11.547 1 98.75 94 LEU B N 1
ATOM 5793 C CA . LEU B 1 94 ? -17.188 -9.633 11.664 1 98.75 94 LEU B CA 1
ATOM 5794 C C . LEU B 1 94 ? -16.875 -10.641 12.766 1 98.75 94 LEU B C 1
ATOM 5796 O O . LEU B 1 94 ? -17.406 -10.531 13.875 1 98.75 94 LEU B O 1
ATOM 5800 N N . PHE B 1 95 ? -16.109 -11.633 12.445 1 98.81 95 PHE B N 1
ATOM 5801 C CA . PHE B 1 95 ? -15.523 -12.57 13.383 1 98.81 95 PHE B CA 1
ATOM 5802 C C . PHE B 1 95 ? -14.07 -12.219 13.664 1 98.81 95 PHE B C 1
ATOM 5804 O O . PHE B 1 95 ? -13.234 -12.234 12.758 1 98.81 95 PHE B O 1
ATOM 5811 N N . GLU B 1 96 ? -13.773 -11.961 14.898 1 98.5 96 GLU B N 1
ATOM 5812 C CA . GLU B 1 96 ? -12.406 -11.609 15.266 1 98.5 96 GLU B CA 1
ATOM 5813 C C . GLU B 1 96 ? -11.844 -12.578 16.297 1 98.5 96 GLU B C 1
ATOM 5815 O O . GLU B 1 96 ? -12.531 -12.922 17.266 1 98.5 96 GLU B O 1
ATOM 5820 N N . TRP B 1 97 ? -10.727 -13.133 16.062 1 98.62 97 TRP B N 1
ATOM 5821 C CA . TRP B 1 97 ? -9.938 -13.922 17 1 98.62 97 TRP B CA 1
ATOM 5822 C C . TRP B 1 97 ? -8.734 -13.141 17.5 1 98.62 97 TRP B C 1
ATOM 5824 O O . TRP B 1 97 ? -7.883 -12.727 16.703 1 98.62 97 TRP B O 1
ATOM 5834 N N . ILE B 1 98 ? -8.539 -12.875 18.828 1 98.25 98 ILE B N 1
ATOM 5835 C CA . ILE B 1 98 ? -7.57 -11.945 19.391 1 98.25 98 ILE B CA 1
ATOM 5836 C C . ILE B 1 98 ? -6.738 -12.664 20.453 1 98.25 98 ILE B C 1
ATOM 5838 O O . ILE B 1 98 ? -7.262 -13.062 21.5 1 98.25 98 ILE B O 1
ATOM 5842 N N . PRO B 1 99 ? -5.461 -12.836 20.219 1 97.44 99 PRO B N 1
ATOM 5843 C CA . PRO B 1 99 ? -4.633 -13.422 21.281 1 97.44 99 PRO B CA 1
ATOM 5844 C C . PRO B 1 99 ? -4.469 -12.5 22.484 1 97.44 99 PRO B C 1
ATOM 5846 O O . PRO B 1 99 ? -4.309 -11.289 22.328 1 97.44 99 PRO B O 1
ATOM 5849 N N . LEU B 1 100 ? -4.578 -12.992 23.672 1 97 100 LEU B N 1
ATOM 5850 C CA . LEU B 1 100 ? -4.422 -12.219 24.891 1 97 100 LEU B CA 1
ATOM 5851 C C . LEU B 1 100 ? -3.141 -12.609 25.625 1 97 100 LEU B C 1
ATOM 5853 O O . LEU B 1 100 ? -2.322 -11.75 25.953 1 97 100 LEU B O 1
ATOM 5857 N N . ASN B 1 101 ? -2.973 -13.828 25.984 1 96.56 101 ASN B N 1
ATOM 5858 C CA . ASN B 1 101 ? -1.791 -14.43 26.594 1 96.56 101 ASN B CA 1
ATOM 5859 C C . ASN B 1 101 ? -1.357 -15.688 25.859 1 96.56 101 ASN B C 1
ATOM 5861 O O . ASN B 1 101 ? -2.129 -16.641 25.75 1 96.56 101 ASN B O 1
ATOM 5865 N N . GLU B 1 102 ? -0.181 -15.781 25.359 1 95.69 102 GLU B N 1
ATOM 5866 C CA . GLU B 1 102 ? 0.212 -16.891 24.5 1 95.69 102 GLU B CA 1
ATOM 5867 C C . GLU B 1 102 ? 1.236 -17.797 25.203 1 95.69 102 GLU B C 1
ATOM 5869 O O . GLU B 1 102 ? 1.953 -18.547 24.547 1 95.69 102 GLU B O 1
ATOM 5874 N N . GLN B 1 103 ? 1.292 -17.719 26.469 1 94.5 103 GLN B N 1
ATOM 5875 C CA . GLN B 1 103 ? 2.215 -18.547 27.234 1 94.5 103 GLN B CA 1
ATOM 5876 C C . GLN B 1 103 ? 1.64 -19.953 27.453 1 94.5 103 GLN B C 1
ATOM 5878 O O . GLN B 1 103 ? 0.449 -20.094 27.734 1 94.5 103 GLN B O 1
ATOM 5883 N N . GLY B 1 104 ? 2.447 -20.969 27.281 1 94.31 104 GLY B N 1
ATOM 5884 C CA . GLY B 1 104 ? 2.113 -22.312 27.734 1 94.31 104 GLY B CA 1
ATOM 5885 C C . GLY B 1 104 ? 1.682 -23.234 26.609 1 94.31 104 GLY B C 1
ATOM 5886 O O . GLY B 1 104 ? 1.69 -24.453 26.75 1 94.31 104 GLY B O 1
ATOM 5887 N N . LEU B 1 105 ? 1.186 -22.703 25.484 1 94.56 105 LEU B N 1
ATOM 5888 C CA . LEU B 1 105 ? 0.799 -23.531 24.344 1 94.56 105 LEU B CA 1
ATOM 5889 C C . LEU B 1 105 ? 1.534 -23.078 23.078 1 94.56 105 LEU B C 1
ATOM 5891 O O . LEU B 1 105 ? 1.753 -21.891 22.875 1 94.56 105 LEU B O 1
ATOM 5895 N N . ASN B 1 106 ? 1.893 -24.047 22.328 1 94.44 106 ASN B N 1
ATOM 5896 C CA . ASN B 1 106 ? 2.428 -23.797 21 1 94.44 106 ASN B CA 1
ATOM 5897 C C . ASN B 1 106 ? 1.389 -24.078 19.906 1 94.44 106 ASN B C 1
ATOM 5899 O O . ASN B 1 106 ? 1.367 -25.172 19.344 1 94.44 106 ASN B O 1
ATOM 5903 N N . ILE B 1 107 ? 0.641 -23.094 19.578 1 96.62 107 ILE B N 1
ATOM 5904 C CA . ILE B 1 107 ? -0.459 -23.234 18.625 1 96.62 107 ILE B CA 1
ATOM 5905 C C . ILE B 1 107 ? 0.096 -23.484 17.219 1 96.62 107 ILE B C 1
ATOM 5907 O O . ILE B 1 107 ? 1.059 -22.828 16.812 1 96.62 107 ILE B O 1
ATOM 5911 N N . THR B 1 108 ? -0.525 -24.406 16.5 1 96.69 108 THR B N 1
ATOM 5912 C CA . THR B 1 108 ? -0.152 -24.641 15.109 1 96.69 108 THR B CA 1
ATOM 5913 C C . THR B 1 108 ? -1.303 -24.281 14.18 1 96.69 108 THR B C 1
ATOM 5915 O O . THR B 1 108 ? -1.083 -23.984 13 1 96.69 108 THR B O 1
ATOM 5918 N N . ASN B 1 109 ? -2.482 -24.328 14.688 1 97.56 109 ASN B N 1
ATOM 5919 C CA . ASN B 1 109 ? -3.652 -24.047 13.867 1 97.56 109 ASN B CA 1
ATOM 5920 C C . ASN B 1 109 ? -4.867 -23.688 14.727 1 97.56 109 ASN B C 1
ATOM 5922 O O . ASN B 1 109 ? -5.055 -24.25 15.805 1 97.56 109 ASN B O 1
ATOM 5926 N N . VAL B 1 110 ? -5.609 -22.719 14.273 1 98.5 110 VAL B N 1
ATOM 5927 C CA . VAL B 1 110 ? -6.91 -22.391 14.852 1 98.5 110 VAL B CA 1
ATOM 5928 C C . VAL B 1 110 ? -8 -22.547 13.797 1 98.5 110 VAL B C 1
ATOM 5930 O O . VAL B 1 110 ? -7.934 -21.922 12.727 1 98.5 110 VAL B O 1
ATOM 5933 N N . THR B 1 111 ? -8.961 -23.375 14.039 1 98.12 111 THR B N 1
ATOM 5934 C CA . THR B 1 111 ? -10.086 -23.547 13.125 1 98.12 111 THR B CA 1
ATOM 5935 C C . THR B 1 111 ? -11.32 -22.812 13.648 1 98.12 111 THR B C 1
ATOM 5937 O O . THR B 1 111 ? -11.977 -23.266 14.586 1 98.12 111 THR B O 1
ATOM 5940 N N . TRP B 1 112 ? -11.609 -21.672 13.148 1 97.75 112 TRP B N 1
ATOM 5941 C CA . TRP B 1 112 ? -12.68 -20.75 13.523 1 97.75 112 TRP B CA 1
ATOM 5942 C C . TRP B 1 112 ? -12.773 -19.594 12.523 1 97.75 112 TRP B C 1
ATOM 5944 O O . TRP B 1 112 ? -11.758 -19.109 12.031 1 97.75 112 TRP B O 1
ATOM 5954 N N . PRO B 1 113 ? -14.031 -19.234 12.141 1 97.31 113 PRO B N 1
ATOM 5955 C CA . PRO B 1 113 ? -15.359 -19.609 12.633 1 97.31 113 PRO B CA 1
ATOM 5956 C C . PRO B 1 113 ? -15.82 -20.969 12.102 1 97.31 113 PRO B C 1
ATOM 5958 O O . PRO B 1 113 ? -15.234 -21.5 11.156 1 97.31 113 PRO B O 1
ATOM 5961 N N . ALA B 1 114 ? -16.875 -21.469 12.695 1 96.25 114 ALA B N 1
ATOM 5962 C CA . ALA B 1 114 ? -17.469 -22.734 12.297 1 96.25 114 ALA B CA 1
ATOM 5963 C C . ALA B 1 114 ? -18.125 -22.625 10.922 1 96.25 114 ALA B C 1
ATOM 5965 O O . ALA B 1 114 ? -18.578 -21.547 10.539 1 96.25 114 ALA B O 1
ATOM 5966 N N . ALA B 1 115 ? -18.172 -23.703 10.242 1 97.75 115 ALA B N 1
ATOM 5967 C CA . ALA B 1 115 ? -18.906 -23.781 8.984 1 97.75 115 ALA B CA 1
ATOM 5968 C C . ALA B 1 115 ? -20.391 -23.5 9.188 1 97.75 115 ALA B C 1
ATOM 5970 O O . ALA B 1 115 ? -20.938 -23.797 10.258 1 97.75 115 ALA B O 1
ATOM 5971 N N . MET B 1 116 ? -20.984 -22.922 8.203 1 97.88 116 MET B N 1
ATOM 5972 C CA . MET B 1 116 ? -22.453 -22.812 8.195 1 97.88 116 MET B CA 1
ATOM 5973 C C . MET B 1 116 ? -23.094 -24.156 7.836 1 97.88 116 MET B C 1
ATOM 5975 O O . MET B 1 116 ? -22.516 -24.938 7.09 1 97.88 116 MET B O 1
ATOM 5979 N N . ASP B 1 117 ? -24.297 -24.344 8.43 1 96.81 117 ASP B N 1
ATOM 5980 C CA . ASP B 1 117 ? -25.109 -25.484 8.016 1 96.81 117 ASP B CA 1
ATOM 5981 C C . ASP B 1 117 ? -25.547 -25.344 6.562 1 96.81 117 ASP B C 1
ATOM 5983 O O . ASP B 1 117 ? -26.344 -24.453 6.223 1 96.81 117 ASP B O 1
ATOM 5987 N N . PHE B 1 118 ? -25.047 -26.203 5.715 1 97.62 118 PHE B N 1
ATOM 5988 C CA . PHE B 1 118 ? -25.312 -26.172 4.281 1 97.62 118 PHE B CA 1
ATOM 5989 C C . PHE B 1 118 ? -25.562 -27.578 3.742 1 97.62 118 PHE B C 1
ATOM 5991 O O . PHE B 1 118 ? -24.844 -28.047 2.852 1 97.62 118 PHE B O 1
ATOM 5998 N N . ASP B 1 119 ? -26.625 -28.219 4.129 1 96.25 119 ASP B N 1
ATOM 5999 C CA . ASP B 1 119 ? -26.812 -29.672 4.035 1 96.25 119 ASP B CA 1
ATOM 6000 C C . ASP B 1 119 ? -27.953 -30.016 3.076 1 96.25 119 ASP B C 1
ATOM 6002 O O . ASP B 1 119 ? -28.406 -31.172 3.043 1 96.25 119 ASP B O 1
ATOM 6006 N N . CYS B 1 120 ? -28.422 -29.062 2.357 1 96.12 120 CYS B N 1
ATOM 6007 C CA . CYS B 1 120 ? -29.516 -29.344 1.439 1 96.12 120 CYS B CA 1
ATOM 6008 C C . CYS B 1 120 ? -29.016 -30.062 0.193 1 96.12 120 CYS B C 1
ATOM 6010 O O . CYS B 1 120 ? -28.125 -29.578 -0.496 1 96.12 120 CYS B O 1
ATOM 6012 N N . ALA B 1 121 ? -29.641 -31.219 -0.134 1 96.25 121 ALA B N 1
ATOM 6013 C CA . ALA B 1 121 ? -29.266 -31.969 -1.329 1 96.25 121 ALA B CA 1
ATOM 6014 C C . ALA B 1 121 ? -29.891 -31.359 -2.578 1 96.25 121 ALA B C 1
ATOM 6016 O O . ALA B 1 121 ? -30.766 -31.969 -3.197 1 96.25 121 ALA B O 1
ATOM 6017 N N . ASP B 1 122 ? -29.531 -30.203 -2.895 1 96.19 122 ASP B N 1
ATOM 6018 C CA . ASP B 1 122 ? -30 -29.438 -4.051 1 96.19 122 ASP B CA 1
ATOM 6019 C C . ASP B 1 122 ? -28.812 -28.938 -4.883 1 96.19 122 ASP B C 1
ATOM 6021 O O . ASP B 1 122 ? -27.844 -28.422 -4.336 1 96.19 122 ASP B O 1
ATOM 6025 N N . ASP B 1 123 ? -28.953 -29.219 -6.164 1 94.94 123 ASP B N 1
ATOM 6026 C CA . ASP B 1 123 ? -27.844 -28.844 -7.039 1 94.94 123 ASP B CA 1
ATOM 6027 C C . ASP B 1 123 ? -27.766 -27.344 -7.215 1 94.94 123 ASP B C 1
ATOM 6029 O O . ASP B 1 123 ? -26.781 -26.812 -7.723 1 94.94 123 ASP B O 1
ATOM 6033 N N . HIS B 1 124 ? -28.734 -26.609 -6.707 1 95.44 124 HIS B N 1
ATOM 6034 C CA . HIS B 1 124 ? -28.703 -25.156 -6.77 1 95.44 124 HIS B CA 1
ATOM 6035 C C . HIS B 1 124 ? -28.094 -24.562 -5.508 1 95.44 124 HIS B C 1
ATOM 6037 O O . HIS B 1 124 ? -27.812 -23.359 -5.449 1 95.44 124 HIS B O 1
ATOM 6043 N N . ASP B 1 125 ? -27.953 -25.375 -4.496 1 98.12 125 ASP B N 1
ATOM 6044 C CA . ASP B 1 125 ? -27.094 -24.984 -3.387 1 98.12 125 ASP B CA 1
ATOM 6045 C C . ASP B 1 125 ? -25.625 -25.203 -3.742 1 98.12 125 ASP B C 1
ATOM 6047 O O . ASP B 1 125 ? -25.172 -26.344 -3.926 1 98.12 125 ASP B O 1
ATOM 6051 N N . THR B 1 126 ? -24.891 -24.109 -3.84 1 98.44 126 THR B N 1
ATOM 6052 C CA . THR B 1 126 ? -23.531 -24.234 -4.352 1 98.44 126 THR B CA 1
ATOM 6053 C C . THR B 1 126 ? -22.547 -23.531 -3.43 1 98.44 126 THR B C 1
ATOM 6055 O O . THR B 1 126 ? -22.906 -22.578 -2.732 1 98.44 126 THR B O 1
ATOM 6058 N N . THR B 1 127 ? -21.344 -24.031 -3.344 1 98.81 127 THR B N 1
ATOM 6059 C CA . THR B 1 127 ? -20.203 -23.422 -2.666 1 98.81 127 THR B CA 1
ATOM 6060 C C . THR B 1 127 ? -19.188 -22.906 -3.68 1 98.81 127 THR B C 1
ATOM 6062 O O . THR B 1 127 ? -18.844 -23.594 -4.645 1 98.81 127 THR B O 1
ATOM 6065 N N . LEU B 1 128 ? -18.812 -21.656 -3.533 1 98.88 128 LEU B N 1
ATOM 6066 C CA . LEU B 1 128 ? -17.797 -21.047 -4.375 1 98.88 128 LEU B CA 1
ATOM 6067 C C . LEU B 1 128 ? -16.453 -20.984 -3.648 1 98.88 128 LEU B C 1
ATOM 6069 O O . LEU B 1 128 ? -16.375 -20.5 -2.52 1 98.88 128 LEU B O 1
ATOM 6073 N N . ILE B 1 129 ? -15.414 -21.516 -4.238 1 98.81 129 ILE B N 1
ATOM 6074 C CA . ILE B 1 129 ? -14.062 -21.375 -3.711 1 98.81 129 ILE B CA 1
ATOM 6075 C C . ILE B 1 129 ? -13.156 -20.75 -4.77 1 98.81 129 ILE B C 1
ATOM 6077 O O . ILE B 1 129 ? -13.367 -20.953 -5.969 1 98.81 129 ILE B O 1
ATOM 6081 N N . THR B 1 130 ? -12.219 -20.031 -4.285 1 98.56 130 THR B N 1
ATOM 6082 C CA . THR B 1 130 ? -11.352 -19.266 -5.176 1 98.56 130 THR B CA 1
ATOM 6083 C C . THR B 1 130 ? -10.086 -20.047 -5.504 1 98.56 130 THR B C 1
ATOM 6085 O O . THR B 1 130 ? -9.008 -19.453 -5.625 1 98.56 130 THR B O 1
ATOM 6088 N N . HIS B 1 131 ? -10.219 -21.359 -5.461 1 98.06 131 HIS B N 1
ATOM 6089 C CA . HIS B 1 131 ? -9.164 -22.219 -5.977 1 98.06 131 HIS B CA 1
ATOM 6090 C C . HIS B 1 131 ? -8.898 -21.953 -7.453 1 98.06 131 HIS B C 1
ATOM 6092 O O . HIS B 1 131 ? -9.773 -22.172 -8.297 1 98.06 131 HIS B O 1
ATOM 6098 N N . GLU B 1 132 ? -7.625 -21.328 -7.691 1 97.56 132 GLU B N 1
ATOM 6099 C CA . GLU B 1 132 ? -7.285 -20.891 -9.047 1 97.56 132 GLU B CA 1
ATOM 6100 C C . GLU B 1 132 ? -8.344 -19.953 -9.609 1 97.56 132 GLU B C 1
ATOM 6102 O O . GLU B 1 132 ? -8.719 -18.969 -8.953 1 97.56 132 GLU B O 1
ATOM 6107 N N . GLN B 1 133 ? -8.891 -20.078 -10.836 1 97.06 133 GLN B N 1
ATOM 6108 C CA . GLN B 1 133 ? -9.797 -19.109 -11.438 1 97.06 133 GLN B CA 1
ATOM 6109 C C . GLN B 1 133 ? -11.156 -19.125 -10.742 1 97.06 133 GLN B C 1
ATOM 6111 O O . GLN B 1 133 ? -11.891 -18.125 -10.766 1 97.06 133 GLN B O 1
ATOM 6116 N N . GLY B 1 134 ? -11.562 -20.188 -10.164 1 98.06 134 GLY B N 1
ATOM 6117 C CA . GLY B 1 134 ? -12.852 -20.312 -9.5 1 98.06 134 GLY B CA 1
ATOM 6118 C C . GLY B 1 134 ? -13.508 -21.672 -9.711 1 98.06 134 GLY B C 1
ATOM 6119 O O . GLY B 1 134 ? -13.484 -22.203 -10.82 1 98.06 134 GLY B O 1
ATOM 6120 N N . VAL B 1 135 ? -14.078 -22.203 -8.641 1 98.25 135 VAL B N 1
ATOM 6121 C CA . VAL B 1 135 ? -14.789 -23.484 -8.68 1 98.25 135 VAL B CA 1
ATOM 6122 C C . VAL B 1 135 ? -16.141 -23.344 -7.977 1 98.25 135 VAL B C 1
ATOM 6124 O O . VAL B 1 135 ? -16.219 -22.859 -6.844 1 98.25 135 VAL B O 1
ATOM 6127 N N . MET B 1 136 ? -17.141 -23.641 -8.68 1 98.62 136 MET B N 1
ATOM 6128 C CA . MET B 1 136 ? -18.484 -23.75 -8.117 1 98.62 136 MET B CA 1
ATOM 6129 C C . MET B 1 136 ? -18.844 -25.203 -7.844 1 98.62 136 MET B C 1
ATOM 6131 O O . MET B 1 136 ? -18.812 -26.047 -8.758 1 98.62 136 MET B O 1
ATOM 6135 N N . ILE B 1 137 ? -19.219 -25.547 -6.617 1 98.69 137 ILE B N 1
ATOM 6136 C CA . ILE B 1 137 ? -19.484 -26.922 -6.227 1 98.69 137 ILE B CA 1
ATOM 6137 C C . ILE B 1 137 ? -20.953 -27.078 -5.812 1 98.69 137 ILE B C 1
ATOM 6139 O O . ILE B 1 137 ? -21.328 -26.688 -4.707 1 98.69 137 ILE B O 1
ATOM 6143 N N . PRO B 1 138 ? -21.766 -27.641 -6.676 1 98.25 138 PRO B N 1
ATOM 6144 C CA . PRO B 1 138 ? -23.125 -27.984 -6.23 1 98.25 138 PRO B CA 1
ATOM 6145 C C . PRO B 1 138 ? -23.125 -29.016 -5.094 1 98.25 138 PRO B C 1
ATOM 6147 O O . PRO B 1 138 ? -22.266 -29.891 -5.051 1 98.25 138 PRO B O 1
ATOM 6150 N N . ASN B 1 139 ? -24.094 -28.953 -4.203 1 98.25 139 ASN B N 1
ATOM 6151 C CA . ASN B 1 139 ? -24.156 -29.875 -3.064 1 98.25 139 ASN B CA 1
ATOM 6152 C C . ASN B 1 139 ? -24.344 -31.312 -3.512 1 98.25 139 ASN B C 1
ATOM 6154 O O . ASN B 1 139 ? -24.203 -32.25 -2.713 1 98.25 139 ASN B O 1
ATOM 6158 N N . THR B 1 140 ? -24.672 -31.5 -4.773 1 97.81 140 THR B N 1
ATOM 6159 C CA . THR B 1 140 ? -24.875 -32.844 -5.285 1 97.81 140 THR B CA 1
ATOM 6160 C C . THR B 1 140 ? -23.734 -33.25 -6.211 1 97.81 140 THR B C 1
ATOM 6162 O O . THR B 1 140 ? -23.844 -34.25 -6.941 1 97.81 140 THR B O 1
ATOM 6165 N N . TRP B 1 141 ? -22.719 -32.5 -6.277 1 97.94 141 TRP B N 1
ATOM 6166 C CA . TRP B 1 141 ? -21.594 -32.781 -7.164 1 97.94 141 TRP B CA 1
ATOM 6167 C C . TRP B 1 141 ? -21.047 -34.188 -6.91 1 97.94 141 TRP B C 1
ATOM 6169 O O . TRP B 1 141 ? -20.844 -34.594 -5.762 1 97.94 141 TRP B O 1
ATOM 6179 N N . PRO B 1 142 ? -20.766 -34.906 -7.934 1 97.44 142 PRO B N 1
ATOM 6180 C CA . PRO B 1 142 ? -20.438 -36.344 -7.75 1 97.44 142 PRO B CA 1
ATOM 6181 C C . PRO B 1 142 ? -19.016 -36.562 -7.246 1 97.44 142 PRO B C 1
ATOM 6183 O O . PRO B 1 142 ? -18.688 -37.625 -6.727 1 97.44 142 PRO B O 1
ATOM 6186 N N . THR B 1 143 ? -18.141 -35.656 -7.441 1 97.06 143 THR B N 1
ATOM 6187 C CA . THR B 1 143 ? -16.734 -35.812 -7.047 1 97.06 143 THR B CA 1
ATOM 6188 C C . THR B 1 143 ? -16.516 -35.25 -5.645 1 97.06 143 THR B C 1
ATOM 6190 O O . THR B 1 143 ? -16.859 -34.094 -5.355 1 97.06 143 THR B O 1
ATOM 6193 N N . ALA B 1 144 ? -15.938 -36.031 -4.746 1 98.06 144 ALA B N 1
ATOM 6194 C CA . ALA B 1 144 ? -15.578 -35.531 -3.418 1 98.06 144 ALA B CA 1
ATOM 6195 C C . ALA B 1 144 ? -14.5 -34.469 -3.502 1 98.06 144 ALA B C 1
ATOM 6197 O O . ALA B 1 144 ? -13.602 -34.562 -4.348 1 98.06 144 ALA B O 1
ATOM 6198 N N . VAL B 1 145 ? -14.555 -33.438 -2.695 1 98.12 145 VAL B N 1
ATOM 6199 C CA . VAL B 1 145 ? -13.562 -32.375 -2.582 1 98.12 145 VAL B CA 1
ATOM 6200 C C . VAL B 1 145 ? -13.219 -32.156 -1.113 1 98.12 145 VAL B C 1
ATOM 6202 O O . VAL B 1 145 ? -14.086 -31.781 -0.316 1 98.12 145 VAL B O 1
ATOM 6205 N N . SER B 1 146 ? -12 -32.375 -0.735 1 97.81 146 SER B N 1
ATOM 6206 C CA . SER B 1 146 ? -11.5 -32.094 0.61 1 97.81 146 SER B CA 1
ATOM 6207 C C . SER B 1 146 ? -10.375 -31.078 0.588 1 97.81 146 SER B C 1
ATOM 6209 O O . SER B 1 146 ? -9.852 -30.734 -0.478 1 97.81 146 SER B O 1
ATOM 6211 N N . THR B 1 147 ? -10.008 -30.594 1.766 1 97.94 147 THR B N 1
ATOM 6212 C CA . THR B 1 147 ? -8.961 -29.578 1.883 1 97.94 147 THR B CA 1
ATOM 6213 C C . THR B 1 147 ? -7.664 -30.078 1.236 1 97.94 147 THR B C 1
ATOM 6215 O O . THR B 1 147 ? -6.938 -29.297 0.618 1 97.94 147 THR B O 1
ATOM 6218 N N . LYS B 1 148 ? -7.371 -31.297 1.304 1 96.25 148 LYS B N 1
ATOM 6219 C CA . LYS B 1 148 ? -6.137 -31.875 0.781 1 96.25 148 LYS B CA 1
ATOM 6220 C C . LYS B 1 148 ? -6.129 -31.859 -0.745 1 96.25 148 LYS B C 1
ATOM 6222 O O . LYS B 1 148 ? -5.07 -31.984 -1.364 1 96.25 148 LYS B O 1
ATOM 6227 N N . ASP B 1 149 ? -7.309 -31.766 -1.332 1 95.25 149 ASP B N 1
ATOM 6228 C CA . ASP B 1 149 ? -7.426 -31.734 -2.787 1 95.25 149 ASP B CA 1
ATOM 6229 C C . ASP B 1 149 ? -7.16 -30.328 -3.33 1 95.25 149 ASP B C 1
ATOM 6231 O O . ASP B 1 149 ? -7.008 -30.141 -4.539 1 95.25 149 ASP B O 1
ATOM 6235 N N . ILE B 1 150 ? -7.145 -29.344 -2.469 1 96.88 150 ILE B N 1
ATOM 6236 C CA . ILE B 1 150 ? -6.938 -27.953 -2.859 1 96.88 150 ILE B CA 1
ATOM 6237 C C . ILE B 1 150 ? -5.453 -27.609 -2.758 1 96.88 150 ILE B C 1
ATOM 6239 O O . ILE B 1 150 ? -4.793 -27.969 -1.782 1 96.88 150 ILE B O 1
ATOM 6243 N N . ALA B 1 151 ? -4.922 -26.922 -3.773 1 95.5 151 ALA B N 1
ATOM 6244 C CA . ALA B 1 151 ? -3.535 -26.469 -3.734 1 95.5 151 ALA B CA 1
ATOM 6245 C C . ALA B 1 151 ? -3.234 -25.734 -2.434 1 95.5 151 ALA B C 1
ATOM 6247 O O . ALA B 1 151 ? -4.035 -24.906 -1.98 1 95.5 151 ALA B O 1
ATOM 6248 N N . PHE B 1 152 ? -2.111 -26.078 -1.742 1 97.06 152 PHE B N 1
ATOM 6249 C CA . PHE B 1 152 ? -1.632 -25.438 -0.524 1 97.06 152 PHE B CA 1
ATOM 6250 C C . PHE B 1 152 ? -2.662 -25.547 0.591 1 97.06 152 PHE B C 1
ATOM 6252 O O . PHE B 1 152 ? -2.797 -24.641 1.416 1 97.06 152 PHE B O 1
ATOM 6259 N N . ASP B 1 153 ? -3.496 -26.516 0.542 1 97.62 153 ASP B N 1
ATOM 6260 C CA . ASP B 1 153 ? -4.477 -26.828 1.581 1 97.62 153 ASP B CA 1
ATOM 6261 C C . ASP B 1 153 ? -5.438 -25.656 1.785 1 97.62 153 ASP B C 1
ATOM 6263 O O . ASP B 1 153 ? -5.746 -25.281 2.922 1 97.62 153 ASP B O 1
ATOM 6267 N N . GLY B 1 154 ? -5.789 -25 0.75 1 98.19 154 GLY B N 1
ATOM 6268 C CA . GLY B 1 154 ? -6.77 -23.922 0.813 1 98.19 154 GLY B CA 1
ATOM 6269 C C . GLY B 1 154 ? -6.199 -22.625 1.332 1 98.19 154 GLY B C 1
ATOM 6270 O O . GLY B 1 154 ? -6.945 -21.703 1.671 1 98.19 154 GLY B O 1
ATOM 6271 N N . ARG B 1 155 ? -4.852 -22.484 1.354 1 98.38 155 ARG B N 1
ATOM 6272 C CA . ARG B 1 155 ? -4.207 -21.266 1.849 1 98.38 155 ARG B CA 1
ATOM 6273 C C . ARG B 1 155 ? -4.523 -20.078 0.95 1 98.38 155 ARG B C 1
ATOM 6275 O O . ARG B 1 155 ? -4.363 -20.156 -0.27 1 98.38 155 ARG B O 1
ATOM 6282 N N . PHE B 1 156 ? -4.949 -18.953 1.596 1 98.62 156 PHE B N 1
ATOM 6283 C CA . PHE B 1 156 ? -5.188 -17.734 0.836 1 98.62 156 PHE B CA 1
ATOM 6284 C C . PHE B 1 156 ? -3.879 -17.172 0.288 1 98.62 156 PHE B C 1
ATOM 6286 O O . PHE B 1 156 ? -2.803 -17.469 0.814 1 98.62 156 PHE B O 1
ATOM 6293 N N . GLU B 1 157 ? -3.984 -16.391 -0.814 1 98.12 157 GLU B N 1
ATOM 6294 C CA . GLU B 1 157 ? -2.865 -15.727 -1.485 1 98.12 157 GLU B CA 1
ATOM 6295 C C . GLU B 1 157 ? -1.941 -16.75 -2.145 1 98.12 157 GLU B C 1
ATOM 6297 O O . GLU B 1 157 ? -0.729 -16.531 -2.223 1 98.12 157 GLU B O 1
ATOM 6302 N N . THR B 1 158 ? -2.432 -17.922 -2.477 1 98.12 158 THR B N 1
ATOM 6303 C CA . THR B 1 158 ? -1.785 -18.969 -3.266 1 98.12 158 THR B CA 1
ATOM 6304 C C . THR B 1 158 ? -2.707 -19.453 -4.379 1 98.12 158 THR B C 1
ATOM 6306 O O . THR B 1 158 ? -3.818 -18.953 -4.539 1 98.12 158 THR B O 1
ATOM 6309 N N . ALA B 1 159 ? -2.266 -20.453 -5.113 1 97.69 159 ALA B N 1
ATOM 6310 C CA . ALA B 1 159 ? -3.09 -21.078 -6.148 1 97.69 159 ALA B CA 1
ATOM 6311 C C . ALA B 1 159 ? -4.348 -21.688 -5.543 1 97.69 159 ALA B C 1
ATOM 6313 O O . ALA B 1 159 ? -5.355 -21.859 -6.234 1 97.69 159 ALA B O 1
ATOM 6314 N N . GLY B 1 160 ? -4.305 -22 -4.238 1 97.88 160 GLY B N 1
ATOM 6315 C CA . GLY B 1 160 ? -5.453 -22.578 -3.568 1 97.88 160 GLY B CA 1
ATOM 6316 C C . GLY B 1 160 ? -6.496 -21.562 -3.164 1 97.88 160 GLY B C 1
ATOM 6317 O O . GLY B 1 160 ? -7.629 -21.906 -2.836 1 97.88 160 GLY B O 1
ATOM 6318 N N . GLY B 1 161 ? -6.102 -20.297 -3.205 1 98.31 161 GLY B N 1
ATOM 6319 C CA . GLY B 1 161 ? -6.93 -19.156 -2.854 1 98.31 161 GLY B CA 1
ATOM 6320 C C . GLY B 1 161 ? -6.438 -17.859 -3.459 1 98.31 161 GLY B C 1
ATOM 6321 O O . GLY B 1 161 ? -5.875 -17.016 -2.758 1 98.31 161 GLY B O 1
ATOM 6322 N N . TYR B 1 162 ? -6.746 -17.641 -4.816 1 98.5 162 TYR B N 1
ATOM 6323 C CA . TYR B 1 162 ? -6.309 -16.422 -5.492 1 98.5 162 TYR B CA 1
ATOM 6324 C C . TYR B 1 162 ? -6.828 -15.18 -4.777 1 98.5 162 TYR B C 1
ATOM 6326 O O . TYR B 1 162 ? -6.191 -14.125 -4.812 1 98.5 162 TYR B O 1
ATOM 6334 N N . MET B 1 163 ? -7.957 -15.305 -4.246 1 98.81 163 MET B N 1
ATOM 6335 C CA . MET B 1 163 ? -8.617 -14.266 -3.461 1 98.81 163 MET B CA 1
ATOM 6336 C C . MET B 1 163 ? -9.023 -14.789 -2.09 1 98.81 163 MET B C 1
ATOM 6338 O O . MET B 1 163 ? -9.438 -15.945 -1.961 1 98.81 163 MET B O 1
ATOM 6342 N N . PRO B 1 164 ? -8.961 -13.961 -1.048 1 98.88 164 PRO B N 1
ATOM 6343 C CA . PRO B 1 164 ? -9.141 -14.461 0.318 1 98.88 164 PRO B CA 1
ATOM 6344 C C . PRO B 1 164 ? -10.609 -14.484 0.749 1 98.88 164 PRO B C 1
ATOM 6346 O O . PRO B 1 164 ? -10.969 -13.852 1.742 1 98.88 164 PRO B O 1
ATOM 6349 N N . TRP B 1 165 ? -11.391 -15.281 0.002 1 98.88 165 TRP B N 1
ATOM 6350 C CA . TRP B 1 165 ? -12.797 -15.43 0.382 1 98.88 165 TRP B CA 1
ATOM 6351 C C . TRP B 1 165 ? -13.359 -16.75 -0.133 1 98.88 165 TRP B C 1
ATOM 6353 O O . TRP B 1 165 ? -12.758 -17.406 -0.983 1 98.88 165 TRP B O 1
ATOM 6363 N N . PHE B 1 166 ? -14.383 -17.234 0.379 1 98.94 166 PHE B N 1
ATOM 6364 C CA . PHE B 1 166 ? -15.297 -18.25 -0.129 1 98.94 166 PHE B CA 1
ATOM 6365 C C . PHE B 1 166 ? -16.75 -17.828 0.055 1 98.94 166 PHE B C 1
ATOM 6367 O O . PHE B 1 166 ? -17.031 -16.828 0.734 1 98.94 166 PHE B O 1
ATOM 6374 N N . ALA B 1 167 ? -17.672 -18.516 -0.603 1 98.94 167 ALA B N 1
ATOM 6375 C CA . ALA B 1 167 ? -19.078 -18.141 -0.511 1 98.94 167 ALA B CA 1
ATOM 6376 C C . ALA B 1 167 ? -19.984 -19.359 -0.654 1 98.94 167 ALA B C 1
ATOM 6378 O O . ALA B 1 167 ? -19.562 -20.391 -1.177 1 98.94 167 ALA B O 1
ATOM 6379 N N . GLN B 1 168 ? -21.125 -19.266 -0.153 1 98.81 168 GLN B N 1
ATOM 6380 C CA . GLN B 1 168 ? -22.172 -20.266 -0.385 1 98.81 168 GLN B CA 1
ATOM 6381 C C . GLN B 1 168 ? -23.469 -19.594 -0.827 1 98.81 168 GLN B C 1
ATOM 6383 O O . GLN B 1 168 ? -23.844 -18.547 -0.308 1 98.81 168 GLN B O 1
ATOM 6388 N N . LEU B 1 169 ? -24.031 -20.156 -1.816 1 98.56 169 LEU B N 1
ATOM 6389 C CA . LEU B 1 169 ? -25.266 -19.688 -2.439 1 98.56 169 LEU B CA 1
ATOM 6390 C C . LEU B 1 169 ? -26.359 -20.734 -2.312 1 98.56 169 LEU B C 1
ATOM 6392 O O . LEU B 1 169 ? -26.141 -21.906 -2.582 1 98.56 169 LEU B O 1
ATOM 6396 N N . ARG B 1 170 ? -27.547 -20.328 -1.965 1 97.94 170 ARG B N 1
ATOM 6397 C CA . ARG B 1 170 ? -28.703 -21.219 -1.842 1 97.94 170 ARG B CA 1
ATOM 6398 C C . ARG B 1 170 ? -29.641 -21.078 -3.039 1 97.94 170 ARG B C 1
ATOM 6400 O O . ARG B 1 170 ? -29.688 -20.016 -3.676 1 97.94 170 ARG B O 1
ATOM 6407 N N . ALA B 1 171 ? -30.406 -22.094 -3.209 1 96.19 171 ALA B N 1
ATOM 6408 C CA . ALA B 1 171 ? -31.391 -22.141 -4.297 1 96.19 171 ALA B CA 1
ATOM 6409 C C . ALA B 1 171 ? -32.406 -21.031 -4.168 1 96.19 171 ALA B C 1
ATOM 6411 O O . ALA B 1 171 ? -32.969 -20.562 -5.168 1 96.19 171 ALA B O 1
ATOM 6412 N N . ASP B 1 172 ? -32.688 -20.516 -3.006 1 95.94 172 ASP B N 1
ATOM 6413 C CA . ASP B 1 172 ? -33.719 -19.516 -2.781 1 95.94 172 ASP B CA 1
ATOM 6414 C C . ASP B 1 172 ? -33.188 -18.109 -3.064 1 95.94 172 ASP B C 1
ATOM 6416 O O . ASP B 1 172 ? -33.875 -17.125 -2.803 1 95.94 172 ASP B O 1
ATOM 6420 N N . GLY B 1 173 ? -31.969 -18 -3.514 1 96.25 173 GLY B N 1
ATOM 6421 C CA . GLY B 1 173 ? -31.438 -16.719 -3.947 1 96.25 173 GLY B CA 1
ATOM 6422 C C . GLY B 1 173 ? -30.625 -16.031 -2.873 1 96.25 173 GLY B C 1
ATOM 6423 O O . GLY B 1 173 ? -30.047 -14.969 -3.121 1 96.25 173 GLY B O 1
ATOM 6424 N N . HIS B 1 174 ? -30.609 -16.609 -1.672 1 98.12 174 HIS B N 1
ATOM 6425 C CA . HIS B 1 174 ? -29.797 -16.031 -0.607 1 98.12 174 HIS B CA 1
ATOM 6426 C C . HIS B 1 174 ? -28.391 -16.625 -0.601 1 98.12 174 HIS B C 1
ATOM 6428 O O . HIS B 1 174 ? -28.188 -17.766 -1.038 1 98.12 174 HIS B O 1
ATOM 6434 N N . GLY B 1 175 ? -27.422 -15.914 -0.208 1 98.38 175 GLY B N 1
ATOM 6435 C CA . GLY B 1 175 ? -26.047 -16.375 -0.075 1 98.38 175 GLY B CA 1
ATOM 6436 C C . GLY B 1 175 ? -25.219 -15.539 0.893 1 98.38 175 GLY B C 1
ATOM 6437 O O . GLY B 1 175 ? -25.734 -14.594 1.496 1 98.38 175 GLY B O 1
ATOM 6438 N N . TYR B 1 176 ? -24 -15.93 1.164 1 98.69 176 TYR B N 1
ATOM 6439 C CA . TYR B 1 176 ? -23.031 -15.102 1.872 1 98.69 176 TYR B CA 1
ATOM 6440 C C . TYR B 1 176 ? -21.656 -15.219 1.249 1 98.69 176 TYR B C 1
ATOM 6442 O O . TYR B 1 176 ? -21.375 -16.188 0.536 1 98.69 176 TYR B O 1
ATOM 6450 N N . ILE B 1 177 ? -20.891 -14.25 1.405 1 98.88 177 ILE B N 1
ATOM 6451 C CA . ILE B 1 177 ? -19.469 -14.281 1.142 1 98.88 177 ILE B CA 1
ATOM 6452 C C . ILE B 1 177 ? -18.688 -14.086 2.445 1 98.88 177 ILE B C 1
ATOM 6454 O O . ILE B 1 177 ? -19.031 -13.211 3.248 1 98.88 177 ILE B O 1
ATOM 6458 N N . ALA B 1 178 ? -17.734 -14.93 2.74 1 98.88 178 ALA B N 1
ATOM 6459 C CA . ALA B 1 178 ? -16.797 -14.805 3.855 1 98.88 178 ALA B CA 1
ATOM 6460 C C . ALA B 1 178 ? -15.453 -14.289 3.377 1 98.88 178 ALA B C 1
ATOM 6462 O O . ALA B 1 178 ? -14.719 -14.992 2.676 1 98.88 178 ALA B O 1
ATOM 6463 N N . ILE B 1 179 ? -15.125 -13.086 3.74 1 98.94 179 ILE B N 1
ATOM 6464 C CA . ILE B 1 179 ? -13.891 -12.43 3.322 1 98.94 179 ILE B CA 1
ATOM 6465 C C . ILE B 1 179 ? -12.891 -12.43 4.473 1 98.94 179 ILE B C 1
ATOM 6467 O O . ILE B 1 179 ? -13.172 -11.914 5.555 1 98.94 179 ILE B O 1
ATOM 6471 N N . CYS B 1 180 ? -11.766 -13.055 4.297 1 98.88 180 CYS B N 1
ATOM 6472 C CA . CYS B 1 180 ? -10.695 -12.977 5.289 1 98.88 180 CYS B CA 1
ATOM 6473 C C . CYS B 1 180 ? -9.93 -11.664 5.152 1 98.88 180 CYS B C 1
ATOM 6475 O O . CYS B 1 180 ? -9.203 -11.469 4.176 1 98.88 180 CYS B O 1
ATOM 6477 N N . GLU B 1 181 ? -10 -10.82 6.16 1 98.06 181 GLU B N 1
ATOM 6478 C CA . GLU B 1 181 ? -9.375 -9.5 6.086 1 98.06 181 GLU B CA 1
ATOM 6479 C C . GLU B 1 181 ? -7.902 -9.57 6.492 1 98.06 181 GLU B C 1
ATOM 6481 O O . GLU B 1 181 ? -7.145 -8.625 6.254 1 98.06 181 GLU B O 1
ATOM 6486 N N . THR B 1 182 ? -7.477 -10.578 7.148 1 98 182 THR B N 1
ATOM 6487 C CA . THR B 1 182 ? -6.094 -10.836 7.527 1 98 182 THR B CA 1
ATOM 6488 C C . THR B 1 182 ? -5.602 -12.148 6.922 1 98 182 THR B C 1
ATOM 6490 O O . THR B 1 182 ? -5.258 -13.086 7.652 1 98 182 THR B O 1
ATOM 6493 N N . PRO B 1 183 ? -5.449 -12.203 5.645 1 98.44 183 PRO B N 1
ATOM 6494 C CA . PRO B 1 183 ? -5.324 -13.469 4.922 1 98.44 183 PRO B CA 1
ATOM 6495 C C . PRO B 1 183 ? -3.916 -14.055 4.988 1 98.44 183 PRO B C 1
ATOM 6497 O O . PRO B 1 183 ? -3.695 -15.195 4.582 1 98.44 183 PRO B O 1
ATOM 6500 N N . TRP B 1 184 ? -2.926 -13.406 5.555 1 97.94 184 TRP B N 1
ATOM 6501 C CA . TRP B 1 184 ? -1.521 -13.758 5.375 1 97.94 184 TRP B CA 1
ATOM 6502 C C . TRP B 1 184 ? -1.203 -15.102 6.031 1 97.94 184 TRP B C 1
ATOM 6504 O O . TRP B 1 184 ? -0.4 -15.875 5.508 1 97.94 184 TRP B O 1
ATOM 6514 N N . ASN B 1 185 ? -1.796 -15.406 7.145 1 98.44 185 ASN B N 1
ATOM 6515 C CA . ASN B 1 185 ? -1.66 -16.672 7.844 1 98.44 185 ASN B CA 1
ATOM 6516 C C . ASN B 1 185 ? -3.008 -17.375 8.008 1 98.44 185 ASN B C 1
ATOM 6518 O O . ASN B 1 185 ? -3.342 -17.844 9.102 1 98.44 185 ASN B O 1
ATOM 6522 N N . ALA B 1 186 ? -3.73 -17.469 6.832 1 98.75 186 ALA B N 1
ATOM 6523 C CA . ALA B 1 186 ? -5.082 -18.031 6.879 1 98.75 186 ALA B CA 1
ATOM 6524 C C . ALA B 1 186 ? -5.41 -18.781 5.594 1 98.75 186 ALA B C 1
ATOM 6526 O O . ALA B 1 186 ? -4.73 -18.625 4.582 1 98.75 186 ALA B O 1
ATOM 6527 N N . GLY B 1 187 ? -6.395 -19.609 5.652 1 98.69 187 GLY B N 1
ATOM 6528 C CA . GLY B 1 187 ? -6.988 -20.312 4.531 1 98.69 187 GLY B CA 1
ATOM 6529 C C . GLY B 1 187 ? -8.367 -20.859 4.836 1 98.69 187 GLY B C 1
ATOM 6530 O O . GLY B 1 187 ? -8.992 -20.469 5.824 1 98.69 187 GLY B O 1
ATOM 6531 N N . TYR B 1 188 ? -8.922 -21.578 3.916 1 98.75 188 TYR B N 1
ATOM 6532 C CA . TYR B 1 188 ? -10.203 -22.234 4.145 1 98.75 188 TYR B CA 1
ATOM 6533 C C . TYR B 1 188 ? -10.055 -23.75 4.152 1 98.75 188 TYR B C 1
ATOM 6535 O O . TYR B 1 188 ? -9.203 -24.297 3.443 1 98.75 188 TYR B O 1
ATOM 6543 N N . GLY B 1 189 ? -10.766 -24.406 5.023 1 98.31 189 GLY B N 1
ATOM 6544 C CA . GLY B 1 189 ? -10.977 -25.844 4.988 1 98.31 189 GLY B CA 1
ATOM 6545 C C . GLY B 1 189 ? -12.312 -26.234 4.379 1 98.31 189 GLY B C 1
ATOM 6546 O O . GLY B 1 189 ? -13.32 -25.562 4.594 1 98.31 189 GLY B O 1
ATOM 6547 N N . ILE B 1 190 ? -12.32 -27.312 3.623 1 98.56 190 ILE B N 1
ATOM 6548 C CA . ILE B 1 190 ? -13.547 -27.688 2.92 1 98.56 190 ILE B CA 1
ATOM 6549 C C . ILE B 1 190 ? -13.75 -29.188 2.988 1 98.56 190 ILE B C 1
ATOM 6551 O O . ILE B 1 190 ? -12.781 -29.953 2.994 1 98.56 190 ILE B O 1
ATOM 6555 N N . ASP B 1 191 ? -14.945 -29.625 3.117 1 98.06 191 ASP B N 1
ATOM 6556 C CA . ASP B 1 191 ? -15.352 -31.031 3.086 1 98.06 191 ASP B CA 1
ATOM 6557 C C . ASP B 1 191 ? -16.625 -31.203 2.266 1 98.06 191 ASP B C 1
ATOM 6559 O O . ASP B 1 191 ? -17.719 -30.828 2.705 1 98.06 191 ASP B O 1
ATOM 6563 N N . HIS B 1 192 ? -16.531 -31.703 1.092 1 98.62 192 HIS B N 1
ATOM 6564 C CA . HIS B 1 192 ? -17.625 -32.094 0.217 1 98.62 192 HIS B CA 1
ATOM 6565 C C . HIS B 1 192 ? -17.547 -33.594 -0.1 1 98.62 192 HIS B C 1
ATOM 6567 O O . HIS B 1 192 ? -16.719 -34.031 -0.902 1 98.62 192 HIS B O 1
ATOM 6573 N N . PRO B 1 193 ? -18.438 -34.469 0.423 1 97.88 193 PRO B N 1
ATOM 6574 C CA . PRO B 1 193 ? -18.438 -35.875 0.064 1 97.88 193 PRO B CA 1
ATOM 6575 C C . PRO B 1 193 ? -18.969 -36.125 -1.348 1 97.88 193 PRO B C 1
ATOM 6577 O O . PRO B 1 193 ? -19.703 -35.312 -1.889 1 97.88 193 PRO B O 1
ATOM 6580 N N . SER B 1 194 ? -18.594 -37.25 -1.894 1 97.88 194 SER B N 1
ATOM 6581 C CA . SER B 1 194 ? -19.109 -37.656 -3.201 1 97.88 194 SER B CA 1
ATOM 6582 C C . SER B 1 194 ? -20.625 -37.656 -3.217 1 97.88 194 SER B C 1
ATOM 6584 O O . SER B 1 194 ? -21.25 -38.219 -2.324 1 97.88 194 SER B O 1
ATOM 6586 N N . ASP B 1 195 ? -21.188 -36.938 -4.152 1 96.75 195 ASP B N 1
ATOM 6587 C CA . ASP B 1 195 ? -22.625 -36.844 -4.379 1 96.75 195 ASP B CA 1
ATOM 6588 C C . ASP B 1 195 ? -23.312 -36.062 -3.256 1 96.75 195 ASP B C 1
ATOM 6590 O O . ASP B 1 195 ? -24.531 -36.094 -3.123 1 96.75 195 ASP B O 1
ATOM 6594 N N . GLY B 1 196 ? -22.531 -35.219 -2.543 1 93.44 196 GLY B N 1
ATOM 6595 C CA . GLY B 1 196 ? -23.094 -34.438 -1.435 1 93.44 196 GLY B CA 1
ATOM 6596 C C . GLY B 1 196 ? -23.578 -35.344 -0.295 1 93.44 196 GLY B C 1
ATOM 6597 O O . GLY B 1 196 ? -22.922 -36.312 0.056 1 93.44 196 GLY B O 1
ATOM 6598 N N . PRO B 1 197 ? -24.531 -34.875 0.624 1 95 197 PRO B N 1
ATOM 6599 C CA . PRO B 1 197 ? -25.5 -33.844 0.239 1 95 197 PRO B CA 1
ATOM 6600 C C . PRO B 1 197 ? -25.109 -32.438 0.713 1 95 197 PRO B C 1
ATOM 6602 O O . PRO B 1 197 ? -25.953 -31.547 0.768 1 95 197 PRO B O 1
ATOM 6605 N N . TYR B 1 198 ? -23.781 -32.281 1.241 1 95.88 198 TYR B N 1
ATOM 6606 C CA . TYR B 1 198 ? -23.406 -30.984 1.826 1 95.88 198 TYR B CA 1
ATOM 6607 C C . TYR B 1 198 ? -22.016 -30.562 1.361 1 95.88 198 TYR B C 1
ATOM 6609 O O . TYR B 1 198 ? -21.266 -31.375 0.826 1 95.88 198 TYR B O 1
ATOM 6617 N N . THR B 1 199 ? -21.75 -29.375 1.434 1 98 199 THR B N 1
ATOM 6618 C CA . THR B 1 199 ? -20.391 -28.828 1.441 1 98 199 THR B CA 1
ATOM 6619 C C . THR B 1 199 ? -20.156 -27.969 2.684 1 98 199 THR B C 1
ATOM 6621 O O . THR B 1 199 ? -20.781 -26.906 2.838 1 98 199 THR B O 1
ATOM 6624 N N . HIS B 1 200 ? -19.359 -28.453 3.566 1 98.19 200 HIS B N 1
ATOM 6625 C CA . HIS B 1 200 ? -18.969 -27.656 4.73 1 98.19 200 HIS B CA 1
ATOM 6626 C C . HIS B 1 200 ? -17.641 -26.969 4.508 1 98.19 200 HIS B C 1
ATOM 6628 O O . HIS B 1 200 ? -16.672 -27.594 4.066 1 98.19 200 HIS B O 1
ATOM 6634 N N . ILE B 1 201 ? -17.609 -25.672 4.719 1 98.5 201 ILE B N 1
ATOM 6635 C CA . ILE B 1 201 ? -16.406 -24.859 4.5 1 98.5 201 ILE B CA 1
ATOM 6636 C C . ILE B 1 201 ? -16.219 -23.891 5.66 1 98.5 201 ILE B C 1
ATOM 6638 O O . ILE B 1 201 ? -17.203 -23.344 6.184 1 98.5 201 ILE B O 1
ATOM 6642 N N . ASN B 1 202 ? -15 -23.766 6.148 1 97.81 202 ASN B N 1
ATOM 6643 C CA . ASN B 1 202 ? -14.641 -22.891 7.262 1 97.81 202 ASN B CA 1
ATOM 6644 C C . ASN B 1 202 ? -13.297 -22.219 7.031 1 97.81 202 ASN B C 1
ATOM 6646 O O . ASN B 1 202 ? -12.695 -22.359 5.965 1 97.81 202 ASN B O 1
ATOM 6650 N N . THR B 1 203 ? -12.852 -21.359 8.008 1 98.44 203 THR B N 1
ATOM 6651 C CA . THR B 1 203 ? -11.555 -20.703 7.941 1 98.44 203 THR B CA 1
ATOM 6652 C C . THR B 1 203 ? -10.594 -21.297 8.961 1 98.44 203 THR B C 1
ATOM 6654 O O . THR B 1 203 ? -11 -21.703 10.047 1 98.44 203 THR B O 1
ATOM 6657 N N . TRP B 1 204 ? -9.398 -21.359 8.625 1 98.38 204 TRP B N 1
ATOM 6658 C CA . TRP B 1 204 ? -8.359 -21.703 9.586 1 98.38 204 TRP B CA 1
ATOM 6659 C C . TRP B 1 204 ? -7.281 -20.625 9.625 1 98.38 204 TRP B C 1
ATOM 6661 O O . TRP B 1 204 ? -7.09 -19.891 8.648 1 98.38 204 TRP B O 1
ATOM 6671 N N . PHE B 1 205 ? -6.594 -20.453 10.805 1 98.62 205 PHE B N 1
ATOM 6672 C CA . PHE B 1 205 ? -5.484 -19.531 11.023 1 98.62 205 PHE B CA 1
ATOM 6673 C C . PHE B 1 205 ? -4.25 -20.281 11.508 1 98.62 205 PHE B C 1
ATOM 6675 O O . PHE B 1 205 ? -4.363 -21.297 12.195 1 98.62 205 PHE B O 1
ATOM 6682 N N . GLU B 1 206 ? -3.154 -19.812 11.148 1 97.81 206 GLU B N 1
ATOM 6683 C CA . GLU B 1 206 ? -1.896 -20.344 11.672 1 97.81 206 GLU B CA 1
ATOM 6684 C C . GLU B 1 206 ? -1.043 -19.234 12.281 1 97.81 206 GLU B C 1
ATOM 6686 O O . GLU B 1 206 ? -1.301 -18.047 12.055 1 97.81 206 GLU B O 1
ATOM 6691 N N . PRO B 1 207 ? -0.036 -19.578 13.125 1 97.31 207 PRO B N 1
ATOM 6692 C CA . PRO B 1 207 ? 0.839 -18.578 13.742 1 97.31 207 PRO B CA 1
ATOM 6693 C C . PRO B 1 207 ? 1.715 -17.859 12.727 1 97.31 207 PRO B C 1
ATOM 6695 O O . PRO B 1 207 ? 1.896 -18.344 11.602 1 97.31 207 PRO B O 1
ATOM 6698 N N . SER B 1 208 ? 2.16 -16.703 13.086 1 97.19 208 SER B N 1
ATOM 6699 C CA . SER B 1 208 ? 3.223 -15.961 12.414 1 97.19 208 SER B CA 1
ATOM 6700 C C . SER B 1 208 ? 4.504 -15.953 13.242 1 97.19 208 SER B C 1
ATOM 6702 O O . SER B 1 208 ? 4.516 -15.461 14.367 1 97.19 208 SER B O 1
ATOM 6704 N N . LEU B 1 209 ? 5.543 -16.484 12.68 1 95.69 209 LEU B N 1
ATOM 6705 C CA . LEU B 1 209 ? 6.855 -16.578 13.312 1 95.69 209 LEU B CA 1
ATOM 6706 C C . LEU B 1 209 ? 6.754 -17.234 14.688 1 95.69 209 LEU B C 1
ATOM 6708 O O . LEU B 1 209 ? 7.398 -16.781 15.641 1 95.69 209 LEU B O 1
ATOM 6712 N N . GLY B 1 210 ? 5.852 -18.141 14.828 1 94.12 210 GLY B N 1
ATOM 6713 C CA . GLY B 1 210 ? 5.82 -19.016 15.992 1 94.12 210 GLY B CA 1
ATOM 6714 C C . GLY B 1 210 ? 4.738 -18.641 16.984 1 94.12 210 GLY B C 1
ATOM 6715 O O . GLY B 1 210 ? 4.461 -19.391 17.922 1 94.12 210 GLY B O 1
ATOM 6716 N N . THR B 1 211 ? 4.062 -17.516 16.828 1 95.06 211 THR B N 1
ATOM 6717 C CA . THR B 1 211 ? 2.967 -17.109 17.703 1 95.06 211 THR B CA 1
ATOM 6718 C C . THR B 1 211 ? 1.777 -16.609 16.891 1 95.06 211 THR B C 1
ATOM 6720 O O . THR B 1 211 ? 1.915 -16.297 15.711 1 95.06 211 THR B O 1
ATOM 6723 N N . MET B 1 212 ? 0.589 -16.547 17.469 1 96.06 212 MET B N 1
ATOM 6724 C CA . MET B 1 212 ? -0.57 -16.031 16.75 1 96.06 212 MET B CA 1
ATOM 6725 C C . MET B 1 212 ? -0.44 -14.523 16.547 1 96.06 212 MET B C 1
ATOM 6727 O O . MET B 1 212 ? -0.854 -14 15.5 1 96.06 212 MET B O 1
ATOM 6731 N N . ASN B 1 213 ? 0.205 -13.797 17.5 1 89.94 213 ASN B N 1
ATOM 6732 C CA . ASN B 1 213 ? 0.857 -12.5 17.406 1 89.94 213 ASN B CA 1
ATOM 6733 C C . ASN B 1 213 ? -0.155 -11.383 17.156 1 89.94 213 ASN B C 1
ATOM 6735 O O . ASN B 1 213 ? 0.041 -10.25 17.609 1 89.94 213 ASN B O 1
ATOM 6739 N N . TYR B 1 214 ? -1.224 -11.531 16.25 1 94.69 214 TYR B N 1
ATOM 6740 C CA . TYR B 1 214 ? -2.111 -10.43 15.906 1 94.69 214 TYR B CA 1
ATOM 6741 C C . TYR B 1 214 ? -3.547 -10.914 15.742 1 94.69 214 TYR B C 1
ATOM 6743 O O . TYR B 1 214 ? -3.797 -12.117 15.656 1 94.69 214 TYR B O 1
ATOM 6751 N N . ARG B 1 215 ? -4.391 -9.93 15.719 1 97 215 ARG B N 1
ATOM 6752 C CA . ARG B 1 215 ? -5.824 -10.156 15.555 1 97 215 ARG B CA 1
ATOM 6753 C C . ARG B 1 215 ? -6.133 -10.734 14.18 1 97 215 ARG B C 1
ATOM 6755 O O . ARG B 1 215 ? -5.555 -10.305 13.18 1 97 215 ARG B O 1
ATOM 6762 N N . ARG B 1 216 ? -7.059 -11.766 14.141 1 98.44 216 ARG B N 1
ATOM 6763 C CA . ARG B 1 216 ? -7.566 -12.344 12.898 1 98.44 216 ARG B CA 1
ATOM 6764 C C . ARG B 1 216 ? -9.008 -11.906 12.641 1 98.44 216 ARG B C 1
ATOM 6766 O O . ARG B 1 216 ? -9.82 -11.867 13.562 1 98.44 216 ARG B O 1
ATOM 6773 N N . VAL B 1 217 ? -9.289 -11.547 11.383 1 98.56 217 VAL B N 1
ATOM 6774 C CA . VAL B 1 217 ? -10.617 -11 11.109 1 98.56 217 VAL B CA 1
ATOM 6775 C C . VAL B 1 217 ? -11.203 -11.672 9.867 1 98.56 217 VAL B C 1
ATOM 6777 O O . VAL B 1 217 ? -10.555 -11.742 8.828 1 98.56 217 VAL B O 1
ATOM 6780 N N . VAL B 1 218 ? -12.422 -12.172 9.938 1 98.88 218 VAL B N 1
ATOM 6781 C CA . VAL B 1 218 ? -13.227 -12.648 8.82 1 98.88 218 VAL B CA 1
ATOM 6782 C C . VAL B 1 218 ? -14.555 -11.891 8.773 1 98.88 218 VAL B C 1
ATOM 6784 O O . VAL B 1 218 ? -15.258 -11.805 9.781 1 98.88 218 VAL B O 1
ATOM 6787 N N . ARG B 1 219 ? -14.906 -11.375 7.68 1 98.81 219 ARG B N 1
ATOM 6788 C CA . ARG B 1 219 ? -16.141 -10.625 7.477 1 98.81 219 ARG B CA 1
ATOM 6789 C C . ARG B 1 219 ? -17.156 -11.445 6.68 1 98.81 219 ARG B C 1
ATOM 6791 O O . ARG B 1 219 ? -16.844 -11.945 5.598 1 98.81 219 ARG B O 1
ATOM 6798 N N . TYR B 1 220 ? -18.312 -11.625 7.199 1 98.88 220 TYR B N 1
ATOM 6799 C CA . TYR B 1 220 ? -19.438 -12.25 6.496 1 98.88 220 TYR B CA 1
ATOM 6800 C C . TYR B 1 220 ? -20.406 -11.195 5.98 1 98.88 220 TYR B C 1
ATOM 6802 O O . TYR B 1 220 ? -20.938 -10.398 6.758 1 98.88 220 TYR B O 1
ATOM 6810 N N . GLN B 1 221 ? -20.609 -11.148 4.711 1 98.69 221 GLN B N 1
ATOM 6811 C CA . GLN B 1 221 ? -21.656 -10.352 4.086 1 98.69 221 GLN B CA 1
ATOM 6812 C C . GLN B 1 221 ? -22.797 -11.234 3.6 1 98.69 221 GLN B C 1
ATOM 6814 O O . GLN B 1 221 ? -22.609 -12.094 2.738 1 98.69 221 GLN B O 1
ATOM 6819 N N . PHE B 1 222 ? -23.969 -11.062 4.137 1 98.69 222 PHE B N 1
ATOM 6820 C CA . PHE B 1 222 ? -25.156 -11.805 3.699 1 98.69 222 PHE B CA 1
ATOM 6821 C C . PHE B 1 222 ? -25.844 -11.086 2.547 1 98.69 222 PHE B C 1
ATOM 6823 O O . PHE B 1 222 ? -26.094 -9.875 2.619 1 98.69 222 PHE B O 1
ATOM 6830 N N . LEU B 1 223 ? -26.078 -11.805 1.509 1 98.19 223 LEU B N 1
ATOM 6831 C CA . LEU B 1 223 ? -26.578 -11.25 0.258 1 98.19 223 LEU B CA 1
ATOM 6832 C C . LEU B 1 223 ? -27.969 -11.805 -0.068 1 98.19 223 LEU B C 1
ATOM 6834 O O . LEU B 1 223 ? -28.281 -12.93 0.305 1 98.19 223 LEU B O 1
ATOM 6838 N N . ASP B 1 224 ? -28.75 -10.938 -0.723 1 96.38 224 ASP B N 1
ATOM 6839 C CA . ASP B 1 224 ? -30.031 -11.352 -1.301 1 96.38 224 ASP B CA 1
ATOM 6840 C C . ASP B 1 224 ? -29.984 -11.273 -2.826 1 96.38 224 ASP B C 1
ATOM 6842 O O . ASP B 1 224 ? -29.203 -10.516 -3.396 1 96.38 224 ASP B O 1
ATOM 6846 N N . HIS B 1 225 ? -30.734 -12.148 -3.543 1 92.25 225 HIS B N 1
ATOM 6847 C CA . HIS B 1 225 ? -30.703 -12.266 -4.996 1 92.25 225 HIS B CA 1
ATOM 6848 C C . HIS B 1 225 ? -29.281 -12.469 -5.504 1 92.25 225 HIS B C 1
ATOM 6850 O O . HIS B 1 225 ? -28.828 -11.758 -6.402 1 92.25 225 HIS B O 1
ATOM 6856 N N . ALA B 1 226 ? -28.641 -13.438 -4.844 1 95.75 226 ALA B N 1
ATOM 6857 C CA . ALA B 1 226 ? -27.203 -13.578 -5.066 1 95.75 226 ALA B CA 1
ATOM 6858 C C . ALA B 1 226 ? -26.922 -14.719 -6.043 1 95.75 226 ALA B C 1
ATOM 6860 O O . ALA B 1 226 ? -27.531 -15.789 -5.957 1 95.75 226 ALA B O 1
ATOM 6861 N N . ASP B 1 227 ? -26.141 -14.492 -7.059 1 97.56 227 ASP B N 1
ATOM 6862 C CA . ASP B 1 227 ? -25.422 -15.484 -7.859 1 97.56 227 ASP B CA 1
ATOM 6863 C C . ASP B 1 227 ? -23.922 -15.273 -7.773 1 97.56 227 ASP B C 1
ATOM 6865 O O . ASP B 1 227 ? -23.438 -14.453 -6.98 1 97.56 227 ASP B O 1
ATOM 6869 N N . HIS B 1 228 ? -23.156 -16.109 -8.461 1 98.44 228 HIS B N 1
ATOM 6870 C CA . HIS B 1 228 ? -21.703 -16 -8.32 1 98.44 228 HIS B CA 1
ATOM 6871 C C . HIS B 1 228 ? -21.203 -14.656 -8.805 1 98.44 228 HIS B C 1
ATOM 6873 O O . HIS B 1 228 ? -20.203 -14.141 -8.289 1 98.44 228 HIS B O 1
ATOM 6879 N N . THR B 1 229 ? -21.844 -13.969 -9.781 1 98.31 229 THR B N 1
ATOM 6880 C CA . THR B 1 229 ? -21.484 -12.617 -10.195 1 98.31 229 THR B CA 1
ATOM 6881 C C . THR B 1 229 ? -21.672 -11.625 -9.055 1 98.31 229 THR B C 1
ATOM 6883 O O . THR B 1 229 ? -20.797 -10.805 -8.781 1 98.31 229 THR B O 1
ATOM 6886 N N . ALA B 1 230 ? -22.844 -11.742 -8.406 1 98.25 230 ALA B N 1
ATOM 6887 C CA . ALA B 1 230 ? -23.125 -10.852 -7.289 1 98.25 230 ALA B CA 1
ATOM 6888 C C . ALA B 1 230 ? -22.062 -10.969 -6.203 1 98.25 230 ALA B C 1
ATOM 6890 O O . ALA B 1 230 ? -21.641 -9.961 -5.629 1 98.25 230 ALA B O 1
ATOM 6891 N N . VAL B 1 231 ? -21.672 -12.18 -5.883 1 98.69 231 VAL B N 1
ATOM 6892 C CA . VAL B 1 231 ? -20.641 -12.43 -4.879 1 98.69 231 VAL B CA 1
ATOM 6893 C C . VAL B 1 231 ? -19.344 -11.734 -5.297 1 98.69 231 VAL B C 1
ATOM 6895 O O . VAL B 1 231 ? -18.734 -11.031 -4.492 1 98.69 231 VAL B O 1
ATOM 6898 N N . CYS B 1 232 ? -18.938 -11.898 -6.512 1 98.81 232 CYS B N 1
ATOM 6899 C CA . CYS B 1 232 ? -17.688 -11.328 -7.016 1 98.81 232 CYS B CA 1
ATOM 6900 C C . CYS B 1 232 ? -17.75 -9.805 -7.016 1 98.81 232 CYS B C 1
ATOM 6902 O O . CYS B 1 232 ? -16.75 -9.141 -6.719 1 98.81 232 CYS B O 1
ATOM 6904 N N . LYS B 1 233 ? -18.906 -9.258 -7.379 1 98.5 233 LYS B N 1
ATOM 6905 C CA . LYS B 1 233 ? -19.047 -7.805 -7.383 1 98.5 233 LYS B CA 1
ATOM 6906 C C . LYS B 1 233 ? -19.016 -7.246 -5.961 1 98.5 233 LYS B C 1
ATOM 6908 O O . LYS B 1 233 ? -18.5 -6.148 -5.73 1 98.5 233 LYS B O 1
ATOM 6913 N N . ALA B 1 234 ? -19.594 -8.016 -4.98 1 98.5 234 ALA B N 1
ATOM 6914 C CA . ALA B 1 234 ? -19.453 -7.629 -3.578 1 98.5 234 ALA B CA 1
ATOM 6915 C C . ALA B 1 234 ? -17.984 -7.566 -3.17 1 98.5 234 ALA B C 1
ATOM 6917 O O . ALA B 1 234 ? -17.547 -6.605 -2.525 1 98.5 234 ALA B O 1
ATOM 6918 N N . TYR B 1 235 ? -17.25 -8.562 -3.539 1 98.81 235 TYR B N 1
ATOM 6919 C CA . TYR B 1 235 ? -15.836 -8.578 -3.205 1 98.81 235 TYR B CA 1
ATOM 6920 C C . TYR B 1 235 ? -15.102 -7.453 -3.932 1 98.81 235 TYR B C 1
ATOM 6922 O O . TYR B 1 235 ? -14.211 -6.82 -3.363 1 98.81 235 TYR B O 1
ATOM 6930 N N . ARG B 1 236 ? -15.367 -7.234 -5.227 1 98.75 236 ARG B N 1
ATOM 6931 C CA . ARG B 1 236 ? -14.75 -6.152 -5.984 1 98.75 236 ARG B CA 1
ATOM 6932 C C . ARG B 1 236 ? -14.953 -4.809 -5.289 1 98.75 236 ARG B C 1
ATOM 6934 O O . ARG B 1 236 ? -14.023 -4.008 -5.191 1 98.75 236 ARG B O 1
ATOM 6941 N N . SER B 1 237 ? -16.156 -4.543 -4.805 1 98 237 SER B N 1
ATOM 6942 C CA . SER B 1 237 ? -16.438 -3.326 -4.051 1 98 237 SER B CA 1
ATOM 6943 C C . SER B 1 237 ? -15.594 -3.252 -2.783 1 98 237 SER B C 1
ATOM 6945 O O . SER B 1 237 ? -15.055 -2.191 -2.451 1 98 237 SER B O 1
ATOM 6947 N N . TYR B 1 238 ? -15.516 -4.348 -2.107 1 98.25 238 TYR B N 1
ATOM 6948 C CA . TYR B 1 238 ? -14.703 -4.449 -0.904 1 98.25 238 TYR B CA 1
ATOM 6949 C C . TYR B 1 238 ? -13.258 -4.055 -1.19 1 98.25 238 TYR B C 1
ATOM 6951 O O . TYR B 1 238 ? -12.664 -3.268 -0.449 1 98.25 238 TYR B O 1
ATOM 6959 N N . VAL B 1 239 ? -12.68 -4.598 -2.225 1 98.38 239 VAL B N 1
ATOM 6960 C CA . VAL B 1 239 ? -11.281 -4.348 -2.572 1 98.38 239 VAL B CA 1
ATOM 6961 C C . VAL B 1 239 ? -11.109 -2.9 -3.023 1 98.38 239 VAL B C 1
ATOM 6963 O O . VAL B 1 239 ? -10.102 -2.264 -2.721 1 98.38 239 VAL B O 1
ATOM 6966 N N . ASN B 1 240 ? -12.039 -2.379 -3.791 1 97.69 240 ASN B N 1
ATOM 6967 C CA . ASN B 1 240 ? -11.992 -0.993 -4.242 1 97.69 240 ASN B CA 1
ATOM 6968 C C . ASN B 1 240 ? -11.969 -0.022 -3.064 1 97.69 240 ASN B C 1
ATOM 6970 O O . ASN B 1 240 ? -11.219 0.955 -3.076 1 97.69 240 ASN B O 1
ATOM 6974 N N . GLU B 1 241 ? -12.742 -0.307 -2.029 1 97 241 GLU B N 1
ATOM 6975 C CA . GLU B 1 241 ? -12.828 0.527 -0.833 1 97 241 GLU B CA 1
ATOM 6976 C C . GLU B 1 241 ? -11.492 0.578 -0.099 1 97 241 GLU B C 1
ATOM 6978 O O . GLU B 1 241 ? -11.266 1.465 0.727 1 97 241 GLU B O 1
ATOM 6983 N N . ARG B 1 242 ? -10.656 -0.286 -0.429 1 96.25 242 ARG B N 1
ATOM 6984 C CA . ARG B 1 242 ? -9.375 -0.377 0.262 1 96.25 242 ARG B CA 1
ATOM 6985 C C . ARG B 1 242 ? -8.227 0.006 -0.664 1 96.25 242 ARG B C 1
ATOM 6987 O O . ARG B 1 242 ? -7.055 -0.104 -0.289 1 96.25 242 ARG B O 1
ATOM 6994 N N . GLY B 1 243 ? -8.5 0.393 -1.848 1 94.88 243 GLY B N 1
ATOM 6995 C CA . GLY B 1 243 ? -7.527 0.971 -2.766 1 94.88 243 GLY B CA 1
ATOM 6996 C C . GLY B 1 243 ? -6.684 -0.07 -3.477 1 94.88 243 GLY B C 1
ATOM 6997 O O . GLY B 1 243 ? -5.672 0.262 -4.098 1 94.88 243 GLY B O 1
ATOM 6998 N N . ARG B 1 244 ? -7.059 -1.319 -3.477 1 96.81 244 ARG B N 1
ATOM 6999 C CA . ARG B 1 244 ? -6.207 -2.387 -3.988 1 96.81 244 ARG B CA 1
ATOM 7000 C C . ARG B 1 244 ? -6.668 -2.838 -5.371 1 96.81 244 ARG B C 1
ATOM 7002 O O . ARG B 1 244 ? -5.98 -3.615 -6.035 1 96.81 244 ARG B O 1
ATOM 7009 N N . LEU B 1 245 ? -7.91 -2.533 -5.91 1 97.56 245 LEU B N 1
ATOM 7010 C CA . LEU B 1 245 ? -8.43 -2.949 -7.211 1 97.56 245 LEU B CA 1
ATOM 7011 C C . LEU B 1 245 ? -7.531 -2.451 -8.336 1 97.56 245 LEU B C 1
ATOM 7013 O O . LEU B 1 245 ? -7.176 -3.215 -9.242 1 97.56 245 LEU B O 1
ATOM 7017 N N . ARG B 1 246 ? -6.879 -1.455 -8.469 1 96.94 246 ARG B N 1
ATOM 7018 C CA . ARG B 1 246 ? -6.051 -0.742 -9.438 1 96.94 246 ARG B CA 1
ATOM 7019 C C . ARG B 1 246 ? -6.211 -1.327 -10.836 1 96.94 246 ARG B C 1
ATOM 7021 O O . ARG B 1 246 ? -5.676 -2.398 -11.133 1 96.94 246 ARG B O 1
ATOM 7028 N N . THR B 1 247 ? -6.863 -0.67 -11.742 1 97.94 247 THR B N 1
ATOM 7029 C CA . THR B 1 247 ? -7.211 -1.153 -13.07 1 97.94 247 THR B CA 1
ATOM 7030 C C . THR B 1 247 ? -6.039 -0.976 -14.039 1 97.94 247 THR B C 1
ATOM 7032 O O . THR B 1 247 ? -5.094 -0.245 -13.742 1 97.94 247 THR B O 1
ATOM 7035 N N . LEU B 1 248 ? -6.125 -1.607 -15.148 1 98.5 248 LEU B N 1
ATOM 7036 C CA . LEU B 1 248 ? -5.137 -1.444 -16.219 1 98.5 248 LEU B CA 1
ATOM 7037 C C . LEU B 1 248 ? -5.117 -0.007 -16.719 1 98.5 248 LEU B C 1
ATOM 7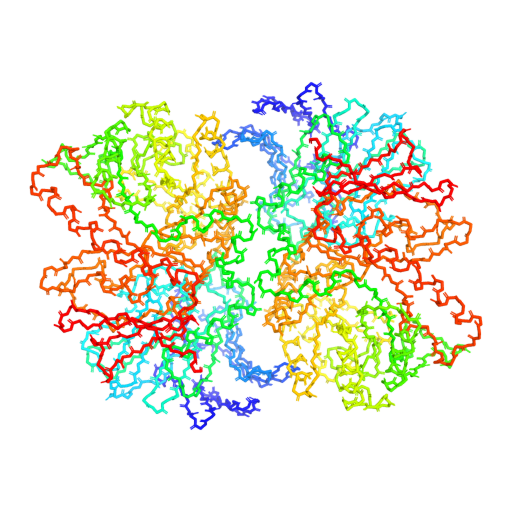039 O O . LEU B 1 248 ? -4.066 0.506 -17.109 1 98.5 248 LEU B O 1
ATOM 7043 N N . ALA B 1 249 ? -6.277 0.657 -16.75 1 97.25 249 ALA B N 1
ATOM 7044 C CA . ALA B 1 249 ? -6.336 2.061 -17.156 1 97.25 249 ALA B CA 1
ATOM 7045 C C . ALA B 1 249 ? -5.504 2.934 -16.219 1 97.25 249 ALA B C 1
ATOM 7047 O O . ALA B 1 249 ? -4.754 3.803 -16.672 1 97.25 249 ALA B O 1
ATOM 7048 N N . GLU B 1 250 ? -5.68 2.729 -14.938 1 96.62 250 GLU B N 1
ATOM 7049 C CA . GLU B 1 250 ? -4.875 3.449 -13.953 1 96.62 250 GLU B CA 1
ATOM 7050 C C . GLU B 1 250 ? -3.387 3.176 -14.148 1 96.62 250 GLU B C 1
ATOM 7052 O O . GLU B 1 250 ? -2.572 4.102 -14.141 1 96.62 250 GLU B O 1
ATOM 7057 N N . LYS B 1 251 ? -3.055 1.952 -14.297 1 97.75 251 LYS B N 1
ATOM 7058 C CA . LYS B 1 251 ? -1.662 1.547 -14.461 1 97.75 251 LYS B CA 1
ATOM 7059 C C . LYS B 1 251 ? -1.074 2.107 -15.758 1 97.75 251 LYS B C 1
ATOM 7061 O O . LYS B 1 251 ? 0.101 2.477 -15.797 1 97.75 251 LYS B O 1
ATOM 7066 N N . ALA B 1 252 ? -1.874 2.18 -16.797 1 97.88 252 ALA B N 1
ATOM 7067 C CA . ALA B 1 252 ? -1.438 2.707 -18.078 1 97.88 252 ALA B CA 1
ATOM 7068 C C . ALA B 1 252 ? -1.162 4.207 -18 1 97.88 252 ALA B C 1
ATOM 7070 O O . ALA B 1 252 ? -0.396 4.746 -18.797 1 97.88 252 ALA B O 1
ATOM 7071 N N . ALA B 1 253 ? -1.788 4.879 -17.062 1 95.44 253 ALA B N 1
ATOM 7072 C CA . ALA B 1 253 ? -1.496 6.297 -16.859 1 95.44 253 ALA B CA 1
ATOM 7073 C C . ALA B 1 253 ? -0.055 6.496 -16.391 1 95.44 253 ALA B C 1
ATOM 7075 O O . ALA B 1 253 ? 0.578 7.5 -16.734 1 95.44 253 ALA B O 1
ATOM 7076 N N . ARG B 1 254 ? 0.491 5.562 -15.695 1 93.94 254 ARG B N 1
ATOM 7077 C CA . ARG B 1 254 ? 1.881 5.602 -15.25 1 93.94 254 ARG B CA 1
ATOM 7078 C C . ARG B 1 254 ? 2.814 5.059 -16.328 1 93.94 254 ARG B C 1
ATOM 7080 O O . ARG B 1 254 ? 3.889 5.613 -16.562 1 93.94 254 ARG B O 1
ATOM 7087 N N . ASN B 1 255 ? 2.375 3.895 -16.891 1 95.94 255 ASN B N 1
ATOM 7088 C CA . ASN B 1 255 ? 3.141 3.215 -17.938 1 95.94 255 ASN B CA 1
ATOM 7089 C C . ASN B 1 255 ? 2.289 2.943 -19.172 1 95.94 255 ASN B C 1
ATOM 7091 O O . ASN B 1 255 ? 1.692 1.871 -19.297 1 95.94 255 ASN B O 1
ATOM 7095 N N . PRO B 1 256 ? 2.295 3.795 -20.141 1 96.69 256 PRO B N 1
ATOM 7096 C CA . PRO B 1 256 ? 1.415 3.645 -21.297 1 96.69 256 PRO B CA 1
ATOM 7097 C C . PRO B 1 256 ? 1.67 2.35 -22.062 1 96.69 256 PRO B C 1
ATOM 7099 O O . PRO B 1 256 ? 0.802 1.89 -22.812 1 96.69 256 PRO B O 1
ATOM 7102 N N . SER B 1 257 ? 2.846 1.728 -21.875 1 97.38 257 SER B N 1
ATOM 7103 C CA . SER B 1 257 ? 3.186 0.504 -22.594 1 97.38 257 SER B CA 1
ATOM 7104 C C . SER B 1 257 ? 2.307 -0.66 -22.156 1 97.38 257 SER B C 1
ATOM 7106 O O . SER B 1 257 ? 2.277 -1.706 -22.812 1 97.38 257 SER B O 1
ATOM 7108 N N . VAL B 1 258 ? 1.55 -0.527 -21.109 1 98.12 258 VAL B N 1
ATOM 7109 C CA . VAL B 1 258 ? 0.563 -1.52 -20.688 1 98.12 258 VAL B CA 1
ATOM 7110 C C . VAL B 1 258 ? -0.375 -1.833 -21.844 1 98.12 258 VAL B C 1
ATOM 7112 O O . VAL B 1 258 ? -0.713 -2.994 -22.094 1 98.12 258 VAL B O 1
ATOM 7115 N N . ARG B 1 259 ? -0.746 -0.836 -22.656 1 97.69 259 ARG B N 1
ATOM 7116 C CA . ARG B 1 259 ? -1.676 -0.975 -23.766 1 97.69 259 ARG B CA 1
ATOM 7117 C C . ARG B 1 259 ? -1.059 -1.793 -24.891 1 97.69 259 ARG B C 1
ATOM 7119 O O . ARG B 1 259 ? -1.775 -2.379 -25.703 1 97.69 259 ARG B O 1
ATOM 7126 N N . ASP B 1 260 ? 0.246 -1.869 -24.891 1 97 260 ASP B N 1
ATOM 7127 C CA . ASP B 1 260 ? 0.946 -2.586 -25.953 1 97 260 ASP B CA 1
ATOM 7128 C C . ASP B 1 260 ? 0.74 -4.094 -25.828 1 97 260 ASP B C 1
ATOM 7130 O O . ASP B 1 260 ? 0.95 -4.836 -26.781 1 97 260 ASP B O 1
ATOM 7134 N N . LEU B 1 261 ? 0.322 -4.543 -24.672 1 97.62 261 LEU B N 1
ATOM 7135 C CA . LEU B 1 261 ? 0.114 -5.969 -24.438 1 97.62 261 LEU B CA 1
ATOM 7136 C C . LEU B 1 261 ? -1.241 -6.414 -24.984 1 97.62 261 LEU B C 1
ATOM 7138 O O . LEU B 1 261 ? -1.458 -7.605 -25.219 1 97.62 261 LEU B O 1
ATOM 7142 N N . ILE B 1 262 ? -2.16 -5.512 -25.172 1 98.19 262 ILE B N 1
ATOM 7143 C CA . ILE B 1 262 ? -3.543 -5.828 -25.516 1 98.19 262 ILE B CA 1
ATOM 7144 C C . ILE B 1 262 ? -3.613 -6.328 -26.953 1 98.19 262 ILE B C 1
ATOM 7146 O O . ILE B 1 262 ? -3.094 -5.684 -27.875 1 98.19 262 ILE B O 1
ATOM 7150 N N . GLY B 1 263 ? -4.168 -7.496 -27.141 1 97.94 263 GLY B N 1
ATOM 7151 C CA . GLY B 1 263 ? -4.43 -8.016 -28.469 1 97.94 263 GLY B CA 1
ATOM 7152 C C . GLY B 1 263 ? -3.264 -8.805 -29.047 1 97.94 263 GLY B C 1
ATOM 7153 O O . GLY B 1 263 ? -3.268 -9.156 -30.219 1 97.94 263 GLY B O 1
ATOM 7154 N N . ARG B 1 264 ? -2.301 -9.141 -28.234 1 98.06 264 ARG B N 1
ATOM 7155 C CA . ARG B 1 264 ? -1.145 -9.898 -28.703 1 98.06 264 ARG B CA 1
ATOM 7156 C C . ARG B 1 264 ? -1.313 -11.391 -28.438 1 98.06 264 ARG B C 1
ATOM 7158 O O . ARG B 1 264 ? -2.094 -11.781 -27.578 1 98.06 264 ARG B O 1
ATOM 7165 N N . SER B 1 265 ? -0.549 -12.156 -29.25 1 98.25 265 SER B N 1
ATOM 7166 C CA . SER B 1 265 ? -0.397 -13.578 -28.969 1 98.25 265 SER B CA 1
ATOM 7167 C C . SER B 1 265 ? 0.918 -13.859 -28.25 1 98.25 265 SER B C 1
ATOM 7169 O O . SER B 1 265 ? 1.925 -13.195 -28.5 1 98.25 265 SER B O 1
ATOM 7171 N N . TRP B 1 266 ? 0.925 -14.797 -27.359 1 97.69 266 TRP B N 1
ATOM 7172 C CA . TRP B 1 266 ? 2.068 -15.109 -26.516 1 97.69 266 TRP B CA 1
ATOM 7173 C C . TRP B 1 266 ? 2.908 -16.234 -27.109 1 97.69 266 TRP B C 1
ATOM 7175 O O . TRP B 1 266 ? 2.369 -17.25 -27.547 1 97.69 266 TRP B O 1
ATOM 7185 N N . VAL B 1 267 ? 4.137 -15.984 -27.234 1 97.31 267 VAL B N 1
ATOM 7186 C CA . VAL B 1 267 ? 5.125 -17 -27.609 1 97.31 267 VAL B CA 1
ATOM 7187 C C . VAL B 1 267 ? 6.051 -17.266 -26.422 1 97.31 267 VAL B C 1
ATOM 7189 O O . VAL B 1 267 ? 6.922 -16.453 -26.109 1 97.31 267 VAL B O 1
ATOM 7192 N N . HIS B 1 268 ? 5.836 -18.297 -25.734 1 96.12 268 HIS B N 1
ATOM 7193 C CA . HIS B 1 268 ? 6.598 -18.719 -24.562 1 96.12 268 HIS B CA 1
ATOM 7194 C C . HIS B 1 268 ? 7.57 -19.844 -24.906 1 96.12 268 HIS B C 1
ATOM 7196 O O . HIS B 1 268 ? 7.164 -20.984 -25.062 1 96.12 268 HIS B O 1
ATOM 7202 N N . ILE B 1 269 ? 8.852 -19.5 -25.016 1 94.81 269 ILE B N 1
ATOM 7203 C CA . ILE B 1 269 ? 9.82 -20.469 -25.516 1 94.81 269 ILE B CA 1
ATOM 7204 C C . ILE B 1 269 ? 11.109 -20.375 -24.703 1 94.81 269 ILE B C 1
ATOM 7206 O O . ILE B 1 269 ? 11.266 -19.469 -23.875 1 94.81 269 ILE B O 1
ATOM 7210 N N . GLY B 1 270 ? 12.023 -21.359 -24.922 1 94.69 270 GLY B N 1
ATOM 7211 C CA . GLY B 1 270 ? 13.242 -21.438 -24.125 1 94.69 270 GLY B CA 1
ATOM 7212 C C . GLY B 1 270 ? 14.5 -21.375 -24.953 1 94.69 270 GLY B C 1
ATOM 7213 O O . GLY B 1 270 ? 14.453 -21.562 -26.172 1 94.69 270 GLY B O 1
ATOM 7214 N N . ILE B 1 271 ? 15.672 -21.094 -24.375 1 96.62 271 ILE B N 1
ATOM 7215 C CA . ILE B 1 271 ? 16.984 -21.078 -25 1 96.62 271 ILE B CA 1
ATOM 7216 C C . ILE B 1 271 ? 17.797 -22.297 -24.547 1 96.62 271 ILE B C 1
ATOM 7218 O O . ILE B 1 271 ? 18.125 -23.156 -25.359 1 96.62 271 ILE B O 1
ATOM 7222 N N . LYS B 1 272 ? 17.969 -22.359 -23.188 1 96.06 272 LYS B N 1
ATOM 7223 C CA . LYS B 1 272 ? 18.828 -23.422 -22.672 1 96.06 272 LYS B CA 1
ATOM 7224 C C . LYS B 1 272 ? 18.172 -24.125 -21.469 1 96.06 272 LYS B C 1
ATOM 7226 O O . LYS B 1 272 ? 17.625 -23.469 -20.594 1 96.06 272 LYS B O 1
ATOM 7231 N N . THR B 1 273 ? 18.219 -25.469 -21.5 1 94.56 273 THR B N 1
ATOM 7232 C CA . THR B 1 273 ? 17.859 -26.297 -20.359 1 94.56 273 THR B CA 1
ATOM 7233 C C . THR B 1 273 ? 19.047 -27.094 -19.875 1 94.56 273 THR B C 1
ATOM 7235 O O . THR B 1 273 ? 19.797 -27.656 -20.672 1 94.56 273 THR B O 1
ATOM 7238 N N . LYS B 1 274 ? 19.297 -27.078 -18.672 1 96 274 LYS B N 1
ATOM 7239 C CA . LYS B 1 274 ? 20.266 -27.906 -17.969 1 96 274 LYS B CA 1
ATOM 7240 C C . LYS B 1 274 ? 19.688 -28.453 -16.672 1 96 274 LYS B C 1
ATOM 7242 O O . LYS B 1 274 ? 19.391 -27.703 -15.742 1 96 274 LYS B O 1
ATOM 7247 N N . VAL B 1 275 ? 19.469 -29.734 -16.641 1 96.5 275 VAL B N 1
ATOM 7248 C CA . VAL B 1 275 ? 18.953 -30.359 -15.438 1 96.5 275 VAL B CA 1
ATOM 7249 C C . VAL B 1 275 ? 20.109 -30.953 -14.617 1 96.5 275 VAL B C 1
ATOM 7251 O O . VAL B 1 275 ? 20.812 -31.844 -15.086 1 96.5 275 VAL B O 1
ATOM 7254 N N . GLN B 1 276 ? 20.344 -30.484 -13.484 1 96.56 276 GLN B N 1
ATOM 7255 C CA . GLN B 1 276 ? 21.438 -30.938 -12.641 1 96.56 276 GLN B CA 1
ATOM 7256 C C . GLN B 1 276 ? 21.219 -32.375 -12.188 1 96.56 276 GLN B C 1
ATOM 7258 O O . GLN B 1 276 ? 20.078 -32.812 -11.992 1 96.56 276 GLN B O 1
ATOM 7263 N N . PRO B 1 277 ? 22.266 -33.094 -11.867 1 96.19 277 PRO B N 1
ATOM 7264 C CA . PRO B 1 277 ? 22.141 -34.531 -11.547 1 96.19 277 PRO B CA 1
ATOM 7265 C C . PRO B 1 277 ? 21.359 -34.781 -10.266 1 96.19 277 PRO B C 1
ATOM 7267 O O . PRO B 1 277 ? 20.766 -35.844 -10.102 1 96.19 277 PRO B O 1
ATOM 7270 N N . ASP B 1 278 ? 21.391 -33.812 -9.375 1 96.56 278 ASP B N 1
ATOM 7271 C CA . ASP B 1 278 ? 20.703 -34.031 -8.109 1 96.56 278 ASP B CA 1
ATOM 7272 C C . ASP B 1 278 ? 19.266 -33.531 -8.18 1 96.56 278 ASP B C 1
ATOM 7274 O O . ASP B 1 278 ? 18.531 -33.594 -7.195 1 96.56 278 ASP B O 1
ATOM 7278 N N . SER B 1 279 ? 18.828 -33.031 -9.305 1 96.12 279 SER B N 1
ATOM 7279 C CA . SER B 1 279 ? 17.453 -32.562 -9.508 1 96.12 279 SER B CA 1
ATOM 7280 C C . SER B 1 279 ? 16.5 -33.75 -9.562 1 96.12 279 SER B C 1
ATOM 7282 O O . SER B 1 279 ? 16.844 -34.812 -10.055 1 96.12 279 SER B O 1
ATOM 7284 N N . TYR B 1 280 ? 15.297 -33.562 -9.055 1 94.19 280 TYR B N 1
ATOM 7285 C CA . TYR B 1 280 ? 14.219 -34.531 -9.172 1 94.19 280 TYR B CA 1
ATOM 7286 C C . TYR B 1 280 ? 13.93 -34.875 -10.625 1 94.19 280 TYR B C 1
ATOM 7288 O O . TYR B 1 280 ? 13.578 -36 -10.961 1 94.19 280 TYR B O 1
ATOM 7296 N N . TYR B 1 281 ? 14.125 -33.969 -11.578 1 92 281 TYR B N 1
ATOM 7297 C CA . TYR B 1 281 ? 13.773 -34.094 -12.992 1 92 281 TYR B CA 1
ATOM 7298 C C . TYR B 1 281 ? 14.914 -34.75 -13.773 1 92 281 TYR B C 1
ATOM 7300 O O . TYR B 1 281 ? 14.773 -35 -14.977 1 92 281 TYR B O 1
ATOM 7308 N N . TYR B 1 282 ? 15.969 -35 -13.062 1 95.38 282 TYR B N 1
ATOM 7309 C CA . TYR B 1 282 ? 17.109 -35.562 -13.773 1 95.38 282 TYR B CA 1
ATOM 7310 C C . TYR B 1 282 ? 16.781 -36.969 -14.289 1 95.38 282 TYR B C 1
ATOM 7312 O O . TYR B 1 282 ? 16.422 -37.844 -13.508 1 95.38 282 TYR B O 1
ATOM 7320 N N . ASP B 1 283 ? 16.859 -37.188 -15.641 1 95.12 283 ASP B N 1
ATOM 7321 C CA . ASP B 1 283 ? 16.625 -38.5 -16.266 1 95.12 283 ASP B CA 1
ATOM 7322 C C . ASP B 1 283 ? 17.938 -39.281 -16.391 1 95.12 283 ASP B C 1
ATOM 7324 O O . ASP B 1 283 ? 18.688 -39.094 -17.344 1 95.12 283 ASP B O 1
ATOM 7328 N N . LYS B 1 284 ? 18.109 -40.188 -15.57 1 94.81 284 LYS B N 1
ATOM 7329 C CA . LYS B 1 284 ? 19.344 -40.969 -15.539 1 94.81 284 LYS B CA 1
ATOM 7330 C C . LYS B 1 284 ? 19.406 -41.969 -16.703 1 94.81 284 LYS B C 1
ATOM 7332 O O . LYS B 1 284 ? 20.484 -42.281 -17.203 1 94.81 284 LYS B O 1
ATOM 7337 N N . ASP B 1 285 ? 18.281 -42.438 -17.062 1 95.62 285 ASP B N 1
ATOM 7338 C CA . ASP B 1 285 ? 18.188 -43.438 -18.125 1 95.62 285 ASP B CA 1
ATOM 7339 C C . ASP B 1 285 ? 18.375 -42.812 -19.5 1 95.62 285 ASP B C 1
ATOM 7341 O O . ASP B 1 285 ? 18.812 -43.469 -20.438 1 95.62 285 ASP B O 1
ATOM 7345 N N . HIS B 1 286 ? 18 -41.5 -19.594 1 94.75 286 HIS B N 1
ATOM 7346 C CA . HIS B 1 286 ? 18.141 -40.75 -20.844 1 94.75 286 HIS B CA 1
ATOM 7347 C C . HIS B 1 286 ? 18.859 -39.438 -20.625 1 94.75 286 HIS B C 1
ATOM 7349 O O . HIS B 1 286 ? 18.25 -38.375 -20.734 1 94.75 286 HIS B O 1
ATOM 7355 N N . PRO B 1 287 ? 20.109 -39.5 -20.406 1 92.75 287 PRO B N 1
ATOM 7356 C CA . PRO B 1 287 ? 20.875 -38.312 -20.078 1 92.75 287 PRO B CA 1
ATOM 7357 C C . PRO B 1 287 ? 20.797 -37.219 -21.156 1 92.75 287 PRO B C 1
ATOM 7359 O O . PRO B 1 287 ? 20.969 -36.031 -20.875 1 92.75 287 PRO B O 1
ATOM 7362 N N . GLU B 1 288 ? 20.594 -37.594 -22.422 1 90.38 288 GLU B N 1
ATOM 7363 C CA . GLU B 1 288 ? 20.5 -36.656 -23.516 1 90.38 288 GLU B CA 1
ATOM 7364 C C . GLU B 1 288 ? 19.312 -35.719 -23.359 1 90.38 288 GLU B C 1
ATOM 7366 O O . GLU B 1 288 ? 19.266 -34.656 -23.969 1 90.38 288 GLU B O 1
ATOM 7371 N N . LYS B 1 289 ? 18.375 -36.031 -22.5 1 90.38 289 LYS B N 1
ATOM 7372 C CA . LYS B 1 289 ? 17.172 -35.25 -22.281 1 90.38 289 LYS B CA 1
ATOM 7373 C C . LYS B 1 289 ? 17.422 -34.125 -21.266 1 90.38 289 LYS B C 1
ATOM 7375 O O . LYS B 1 289 ? 16.625 -33.188 -21.141 1 90.38 289 LYS B O 1
ATOM 7380 N N . ASN B 1 290 ? 18.531 -34.219 -20.609 1 93.94 290 ASN B N 1
ATOM 7381 C CA . ASN B 1 290 ? 18.797 -33.344 -19.484 1 93.94 290 ASN B CA 1
ATOM 7382 C C . ASN B 1 290 ? 19.375 -32 -19.969 1 93.94 290 ASN B C 1
ATOM 7384 O O . ASN B 1 290 ? 19.531 -31.062 -19.172 1 93.94 290 ASN B O 1
ATOM 7388 N N . ASP B 1 291 ? 19.688 -31.906 -21.266 1 93.56 291 ASP B N 1
ATOM 7389 C CA . ASP B 1 291 ? 20.281 -30.688 -21.828 1 93.56 291 ASP B CA 1
ATOM 7390 C C . ASP B 1 291 ? 19.625 -30.344 -23.172 1 93.56 291 ASP B C 1
ATOM 7392 O O . ASP B 1 291 ? 19.25 -31.234 -23.938 1 93.56 291 ASP B O 1
ATOM 7396 N N . SER B 1 292 ? 19.422 -29.156 -23.375 1 93.56 292 SER B N 1
ATOM 7397 C CA . SER B 1 292 ? 19 -28.656 -24.672 1 93.56 292 SER B CA 1
ATOM 7398 C C . SER B 1 292 ? 19.484 -27.219 -24.891 1 93.56 292 SER B C 1
ATOM 7400 O O . SER B 1 292 ? 19.766 -26.5 -23.938 1 93.56 292 SER B O 1
ATOM 7402 N N . LEU B 1 293 ? 19.703 -26.828 -26.141 1 95.31 293 LEU B N 1
ATOM 7403 C CA . LEU B 1 293 ? 20.172 -25.5 -26.5 1 95.31 293 LEU B CA 1
ATOM 7404 C C . LEU B 1 293 ? 19.547 -25.047 -27.812 1 95.31 293 LEU B C 1
ATOM 7406 O O . LEU B 1 293 ? 19.594 -25.766 -28.812 1 95.31 293 LEU B O 1
ATOM 7410 N N . VAL B 1 294 ? 18.891 -24 -27.844 1 95.81 294 VAL B N 1
ATOM 7411 C CA . VAL B 1 294 ? 18.438 -23.25 -29.016 1 95.81 294 VAL B CA 1
ATOM 7412 C C . VAL B 1 294 ? 19.047 -21.859 -29 1 95.81 294 VAL B C 1
ATOM 7414 O O . VAL B 1 294 ? 18.922 -21.125 -28.031 1 95.81 294 VAL B O 1
ATOM 7417 N N . THR B 1 295 ? 19.703 -21.422 -30.031 1 97.19 295 THR B N 1
ATOM 7418 C CA . THR B 1 295 ? 20.453 -20.172 -30.016 1 97.19 295 THR B CA 1
ATOM 7419 C C . THR B 1 295 ? 19.5 -18.984 -30.172 1 97.19 295 THR B C 1
ATOM 7421 O O . THR B 1 295 ? 18.375 -19.141 -30.641 1 97.19 295 THR B O 1
ATOM 7424 N N . PHE B 1 296 ? 19.984 -17.781 -29.812 1 98.06 296 PHE B N 1
ATOM 7425 C CA . PHE B 1 296 ? 19.234 -16.547 -30.016 1 98.06 296 PHE B CA 1
ATOM 7426 C C . PHE B 1 296 ? 18.953 -16.328 -31.5 1 98.06 296 PHE B C 1
ATOM 7428 O O . PHE B 1 296 ? 17.859 -15.875 -31.875 1 98.06 296 PHE B O 1
ATOM 7435 N N . ALA B 1 297 ? 19.906 -16.688 -32.312 1 98 297 ALA B N 1
ATOM 7436 C CA . ALA B 1 297 ? 19.75 -16.531 -33.75 1 98 297 ALA B CA 1
ATOM 7437 C C . ALA B 1 297 ? 18.625 -17.422 -34.281 1 98 297 ALA B C 1
ATOM 7439 O O . ALA B 1 297 ? 17.891 -17.016 -35.188 1 98 297 ALA B O 1
ATOM 7440 N N . GLN B 1 298 ? 18.547 -18.641 -33.812 1 96.62 298 GLN B N 1
ATOM 7441 C CA . GLN B 1 298 ? 17.469 -19.547 -34.188 1 96.62 298 GLN B CA 1
ATOM 7442 C C . GLN B 1 298 ? 16.109 -18.984 -33.812 1 96.62 298 GLN B C 1
ATOM 7444 O O . GLN B 1 298 ? 15.141 -19.094 -34.562 1 96.62 298 GLN B O 1
ATOM 7449 N N . ARG B 1 299 ? 16.031 -18.438 -32.625 1 96.94 299 ARG B N 1
ATOM 7450 C CA . ARG B 1 299 ? 14.781 -17.844 -32.156 1 96.94 299 ARG B CA 1
ATOM 7451 C C . ARG B 1 299 ? 14.43 -16.609 -32.969 1 96.94 299 ARG B C 1
ATOM 7453 O O . ARG B 1 299 ? 13.25 -16.359 -33.25 1 96.94 299 ARG B O 1
ATOM 7460 N N . GLU B 1 300 ? 15.469 -15.82 -33.312 1 97.44 300 GLU B N 1
ATOM 7461 C CA . GLU B 1 300 ? 15.242 -14.695 -34.219 1 97.44 300 GLU B CA 1
ATOM 7462 C C . GLU B 1 300 ? 14.617 -15.141 -35.531 1 97.44 300 GLU B C 1
ATOM 7464 O O . GLU B 1 300 ? 13.641 -14.555 -36 1 97.44 300 GLU B O 1
ATOM 7469 N N . LYS B 1 301 ? 15.172 -16.156 -36.094 1 96.56 301 LYS B N 1
ATOM 7470 C CA . LYS B 1 301 ? 14.641 -16.719 -37.312 1 96.56 301 LYS B CA 1
ATOM 7471 C C . LYS B 1 301 ? 13.211 -17.203 -37.125 1 96.56 301 LYS B C 1
ATOM 7473 O O . LYS B 1 301 ? 12.359 -17.016 -38 1 96.56 301 LYS B O 1
ATOM 7478 N N . GLN B 1 302 ? 12.953 -17.859 -36 1 94.44 302 GLN B N 1
ATOM 7479 C CA . GLN B 1 302 ? 11.617 -18.359 -35.688 1 94.44 302 GLN B CA 1
ATOM 7480 C C . GLN B 1 302 ? 10.602 -17.219 -35.656 1 94.44 302 GLN B C 1
ATOM 7482 O O . GLN B 1 302 ? 9.508 -17.344 -36.219 1 94.44 302 GLN B O 1
ATOM 7487 N N . MET B 1 303 ? 10.93 -16.109 -35.031 1 96.69 303 MET B N 1
ATOM 7488 C CA . MET B 1 303 ? 10.023 -14.969 -34.938 1 96.69 303 MET B CA 1
ATOM 7489 C C . MET B 1 303 ? 9.742 -14.375 -36.312 1 96.69 303 MET B C 1
ATOM 7491 O O . MET B 1 303 ? 8.602 -14.023 -36.625 1 96.69 303 MET B O 1
ATOM 7495 N N . ARG B 1 304 ? 10.758 -14.289 -37.125 1 96.25 304 ARG B N 1
ATOM 7496 C CA . ARG B 1 304 ? 10.578 -13.781 -38.469 1 96.25 304 ARG B CA 1
ATOM 7497 C C . ARG B 1 304 ? 9.68 -14.703 -39.281 1 96.25 304 ARG B C 1
ATOM 7499 O O . ARG B 1 304 ? 8.859 -14.242 -40.094 1 96.25 304 ARG B O 1
ATOM 7506 N N . THR B 1 305 ? 9.891 -15.992 -39.094 1 94.94 305 THR B N 1
ATOM 7507 C CA . THR B 1 305 ? 9.078 -16.969 -39.812 1 94.94 305 THR B CA 1
ATOM 7508 C C . THR B 1 305 ? 7.613 -16.844 -39.406 1 94.94 305 THR B C 1
ATOM 7510 O O . THR B 1 305 ? 6.723 -16.906 -40.25 1 94.94 305 THR B O 1
ATOM 7513 N N . LEU B 1 306 ? 7.348 -16.703 -38.094 1 96.19 306 LEU B N 1
ATOM 7514 C CA . LEU B 1 306 ? 5.984 -16.531 -37.594 1 96.19 306 LEU B CA 1
ATOM 7515 C C . LEU B 1 306 ? 5.328 -15.305 -38.219 1 96.19 306 LEU B C 1
ATOM 7517 O O . LEU B 1 306 ? 4.156 -15.352 -38.625 1 96.19 306 LEU B O 1
ATOM 7521 N N . HIS B 1 307 ? 6.066 -14.266 -38.375 1 96.69 307 HIS B N 1
ATOM 7522 C CA . HIS B 1 307 ? 5.539 -13.07 -39.031 1 96.69 307 HIS B CA 1
ATOM 7523 C C . HIS B 1 307 ? 5.266 -13.32 -40.5 1 96.69 307 HIS B C 1
ATOM 7525 O O . HIS B 1 307 ? 4.254 -12.859 -41.031 1 96.69 307 HIS B O 1
ATOM 7531 N N . GLY B 1 308 ? 6.176 -14.008 -41.094 1 95.5 308 GLY B N 1
ATOM 7532 C CA . GLY B 1 308 ? 5.965 -14.367 -42.469 1 95.5 308 GLY B CA 1
ATOM 7533 C C . GLY B 1 308 ? 4.699 -15.18 -42.688 1 95.5 308 GLY B C 1
ATOM 7534 O O . GLY B 1 308 ? 4.086 -15.102 -43.75 1 95.5 308 GLY B O 1
ATOM 7535 N N . MET B 1 309 ? 4.352 -15.891 -41.688 1 95.81 309 MET B N 1
ATOM 7536 C CA . MET B 1 309 ? 3.166 -16.734 -41.75 1 95.81 309 MET B CA 1
ATOM 7537 C C . MET B 1 309 ? 1.915 -15.961 -41.344 1 95.81 309 MET B C 1
ATOM 7539 O O . MET B 1 309 ? 0.806 -16.5 -41.406 1 95.81 309 MET B O 1
ATOM 7543 N N . GLY B 1 310 ? 2.082 -14.688 -40.875 1 96.5 310 GLY B N 1
ATOM 7544 C CA . GLY B 1 310 ? 0.94 -13.844 -40.562 1 96.5 310 GLY B CA 1
ATOM 7545 C C . GLY B 1 310 ? 0.54 -13.883 -39.094 1 96.5 310 GLY B C 1
ATOM 7546 O O . GLY B 1 310 ? -0.625 -13.656 -38.781 1 96.5 310 GLY B O 1
ATOM 7547 N N . ALA B 1 311 ? 1.414 -14.133 -38.188 1 96.62 311 ALA B N 1
ATOM 7548 C CA . ALA B 1 311 ? 1.098 -14.297 -36.781 1 96.62 311 ALA B CA 1
ATOM 7549 C C . ALA B 1 311 ? 0.744 -12.961 -36.125 1 96.62 311 ALA B C 1
ATOM 7551 O O . ALA B 1 311 ? 0.144 -12.922 -35.062 1 96.62 311 ALA B O 1
ATOM 7552 N N . GLY B 1 312 ? 0.977 -11.852 -36.781 1 95.88 312 GLY B N 1
ATOM 7553 C CA . GLY B 1 312 ? 0.646 -10.555 -36.219 1 95.88 312 GLY B CA 1
ATOM 7554 C C . GLY B 1 312 ? 1.563 -10.156 -35.062 1 95.88 312 GLY B C 1
ATOM 7555 O O . GLY B 1 312 ? 2.754 -10.477 -35.094 1 95.88 312 GLY B O 1
ATOM 7556 N N . ARG B 1 313 ? 1.114 -9.25 -34.062 1 96.25 313 ARG B N 1
ATOM 7557 C CA . ARG B 1 313 ? 1.917 -8.742 -32.969 1 96.25 313 ARG B CA 1
ATOM 7558 C C . ARG B 1 313 ? 2.104 -9.82 -31.891 1 96.25 313 ARG B C 1
ATOM 7560 O O . ARG B 1 313 ? 1.129 -10.406 -31.422 1 96.25 313 ARG B O 1
ATOM 7567 N N . LEU B 1 314 ? 3.312 -10 -31.453 1 98.5 314 LEU B N 1
ATOM 7568 C CA . LEU B 1 314 ? 3.625 -11.086 -30.531 1 98.5 314 LEU B CA 1
ATOM 7569 C C . LEU B 1 314 ? 4.293 -10.555 -29.266 1 98.5 314 LEU B C 1
ATOM 7571 O O . LEU B 1 314 ? 4.922 -9.492 -29.297 1 98.5 314 LEU B O 1
ATOM 7575 N N . TYR B 1 315 ? 4.055 -11.219 -28.141 1 98.44 315 TYR B N 1
ATOM 7576 C CA . TYR B 1 315 ? 4.898 -11.141 -26.953 1 98.44 315 TYR B CA 1
ATOM 7577 C C . TYR B 1 315 ? 5.785 -12.375 -26.828 1 98.44 315 TYR B C 1
ATOM 7579 O O . TYR B 1 315 ? 5.285 -13.492 -26.719 1 98.44 315 TYR B O 1
ATOM 7587 N N . MET B 1 316 ? 7.039 -12.18 -26.859 1 98.19 316 MET B N 1
ATOM 7588 C CA . MET B 1 316 ? 7.969 -13.289 -26.688 1 98.19 316 MET B CA 1
ATOM 7589 C C . MET B 1 316 ? 8.484 -13.344 -25.25 1 98.19 316 MET B C 1
ATOM 7591 O O . MET B 1 316 ? 9.039 -12.359 -24.75 1 98.19 316 MET B O 1
ATOM 7595 N N . HIS B 1 317 ? 8.242 -14.398 -24.609 1 97.5 317 HIS B N 1
ATOM 7596 C CA . HIS B 1 317 ? 8.781 -14.711 -23.297 1 97.5 317 HIS B CA 1
ATOM 7597 C C . HIS B 1 317 ? 9.898 -15.742 -23.375 1 97.5 317 HIS B C 1
ATOM 7599 O O . HIS B 1 317 ? 9.695 -16.844 -23.906 1 97.5 317 HIS B O 1
ATOM 7605 N N . LEU B 1 318 ? 11.047 -15.469 -22.797 1 97.06 318 LEU B N 1
ATOM 7606 C CA . LEU B 1 318 ? 12.195 -16.359 -22.969 1 97.06 318 LEU B CA 1
ATOM 7607 C C . LEU B 1 318 ? 12.602 -16.984 -21.656 1 97.06 318 LEU B C 1
ATOM 7609 O O . LEU B 1 318 ? 12.969 -16.281 -20.703 1 97.06 318 LEU B O 1
ATOM 7613 N N . ASP B 1 319 ? 12.609 -18.281 -21.609 1 95.81 319 ASP B N 1
ATOM 7614 C CA . ASP B 1 319 ? 13.141 -19.062 -20.5 1 95.81 319 ASP B CA 1
ATOM 7615 C C . ASP B 1 319 ? 14.594 -19.469 -20.75 1 95.81 319 ASP B C 1
ATOM 7617 O O . ASP B 1 319 ? 15.008 -19.625 -21.906 1 95.81 319 ASP B O 1
ATOM 7621 N N . GLY B 1 320 ? 15.344 -19.609 -19.688 1 96.38 320 GLY B N 1
ATOM 7622 C CA . GLY B 1 320 ? 16.672 -20.188 -19.781 1 96.38 320 GLY B CA 1
ATOM 7623 C C . GLY B 1 320 ? 17.641 -19.344 -20.609 1 96.38 320 GLY B C 1
ATOM 7624 O O . GLY B 1 320 ? 18.531 -19.875 -21.25 1 96.38 320 GLY B O 1
ATOM 7625 N N . TRP B 1 321 ? 17.406 -18.047 -20.672 1 97.56 321 TRP B N 1
ATOM 7626 C CA . TRP B 1 321 ? 18.156 -17.125 -21.516 1 97.56 321 TRP B CA 1
ATOM 7627 C C . TRP B 1 321 ? 19.562 -16.906 -20.953 1 97.56 321 TRP B C 1
ATOM 7629 O O . TRP B 1 321 ? 20.453 -16.469 -21.672 1 97.56 321 TRP B O 1
ATOM 7639 N N . ALA B 1 322 ? 19.719 -17.203 -19.625 1 96 322 ALA B N 1
ATOM 7640 C CA . ALA B 1 322 ? 20.969 -16.922 -18.953 1 96 322 ALA B CA 1
ATOM 7641 C C . ALA B 1 322 ? 21.781 -18.203 -18.734 1 96 322 ALA B C 1
ATOM 7643 O O . ALA B 1 322 ? 21.562 -19.203 -19.422 1 96 322 ALA B O 1
ATOM 7644 N N . GLN B 1 323 ? 22.875 -18.172 -17.922 1 91.44 323 GLN B N 1
ATOM 7645 C CA . GLN B 1 323 ? 23.812 -19.266 -17.688 1 91.44 323 GLN B CA 1
ATOM 7646 C C . GLN B 1 323 ? 23.578 -19.875 -16.297 1 91.44 323 GLN B C 1
ATOM 7648 O O . GLN B 1 323 ? 23.594 -19.172 -15.297 1 91.44 323 GLN B O 1
ATOM 7653 N N . PRO B 1 324 ? 23.438 -21.219 -16.172 1 92.06 324 PRO B N 1
ATOM 7654 C CA . PRO B 1 324 ? 23.656 -22.234 -17.203 1 92.06 324 PRO B CA 1
ATOM 7655 C C . PRO B 1 324 ? 22.375 -22.609 -17.953 1 92.06 324 PRO B C 1
ATOM 7657 O O . PRO B 1 324 ? 22.375 -23.547 -18.75 1 92.06 324 PRO B O 1
ATOM 7660 N N . GLY B 1 325 ? 21.297 -21.984 -17.562 1 93.56 325 GLY B N 1
ATOM 7661 C CA . GLY B 1 325 ? 20.016 -22.281 -18.188 1 93.56 325 GLY B CA 1
ATOM 7662 C C . GLY B 1 325 ? 18.828 -22.125 -17.25 1 93.56 325 GLY B C 1
ATOM 7663 O O . GLY B 1 325 ? 18.938 -21.484 -16.203 1 93.56 325 GLY B O 1
ATOM 7664 N N . TYR B 1 326 ? 17.719 -22.625 -17.672 1 93.75 326 TYR B N 1
ATOM 7665 C CA . TYR B 1 326 ? 16.438 -22.469 -16.984 1 93.75 326 TYR B CA 1
ATOM 7666 C C . TYR B 1 326 ? 16.531 -22.969 -15.539 1 93.75 326 TYR B C 1
ATOM 7668 O O . TYR B 1 326 ? 17.016 -24.078 -15.289 1 93.75 326 TYR B O 1
ATOM 7676 N N . ASP B 1 327 ? 16.172 -22.125 -14.539 1 92.88 327 ASP B N 1
ATOM 7677 C CA . ASP B 1 327 ? 16.047 -22.469 -13.125 1 92.88 327 ASP B CA 1
ATOM 7678 C C . ASP B 1 327 ? 17.391 -22.922 -12.555 1 92.88 327 ASP B C 1
ATOM 7680 O O . ASP B 1 327 ? 17.469 -23.953 -11.883 1 92.88 327 ASP B O 1
ATOM 7684 N N . ASN B 1 328 ? 18.469 -22.297 -12.93 1 95 328 ASN B N 1
ATOM 7685 C CA . ASN B 1 328 ? 19.781 -22.641 -12.398 1 95 328 ASN B CA 1
ATOM 7686 C C . ASN B 1 328 ? 20.484 -21.422 -11.812 1 95 328 ASN B C 1
ATOM 7688 O O . ASN B 1 328 ? 20.391 -20.312 -12.359 1 95 328 ASN B O 1
ATOM 7692 N N . ALA B 1 329 ? 21.172 -21.547 -10.703 1 96.69 329 ALA B N 1
ATOM 7693 C CA . ALA B 1 329 ? 22.172 -20.656 -10.125 1 96.69 329 ALA B CA 1
ATOM 7694 C C . ALA B 1 329 ? 21.547 -19.328 -9.734 1 96.69 329 ALA B C 1
ATOM 7696 O O . ALA B 1 329 ? 22.234 -18.297 -9.695 1 96.69 329 ALA B O 1
ATOM 7697 N N . HIS B 1 330 ? 20.281 -19.359 -9.555 1 96.44 330 HIS B N 1
ATOM 7698 C CA . HIS B 1 330 ? 19.641 -18.141 -9.094 1 96.44 330 HIS B CA 1
ATOM 7699 C C . HIS B 1 330 ? 20.047 -17.812 -7.656 1 96.44 330 HIS B C 1
ATOM 7701 O O . HIS B 1 330 ? 20.219 -18.719 -6.84 1 96.44 330 HIS B O 1
ATOM 7707 N N . PRO B 1 331 ? 20.312 -16.484 -7.371 1 96.38 331 PRO B N 1
ATOM 7708 C CA . PRO B 1 331 ? 20.031 -15.289 -8.172 1 96.38 331 PRO B CA 1
ATOM 7709 C C . PRO B 1 331 ? 21.203 -14.883 -9.055 1 96.38 331 PRO B C 1
ATOM 7711 O O . PRO B 1 331 ? 21.25 -13.758 -9.562 1 96.38 331 PRO B O 1
ATOM 7714 N N . ASP B 1 332 ? 22.266 -15.766 -9.242 1 96.94 332 ASP B N 1
ATOM 7715 C CA . ASP B 1 332 ? 23.469 -15.461 -10.016 1 96.94 332 ASP B CA 1
ATOM 7716 C C . ASP B 1 332 ? 23.422 -16.109 -11.398 1 96.94 332 ASP B C 1
ATOM 7718 O O . ASP B 1 332 ? 24.344 -16.828 -11.781 1 96.94 332 ASP B O 1
ATOM 7722 N N . TYR B 1 333 ? 22.484 -15.742 -12.188 1 95.31 333 TYR B N 1
ATOM 7723 C CA . TYR B 1 333 ? 22.25 -16.438 -13.453 1 95.31 333 TYR B CA 1
ATOM 7724 C C . TYR B 1 333 ? 22.969 -15.719 -14.602 1 95.31 333 TYR B C 1
ATOM 7726 O O . TYR B 1 333 ? 23.094 -16.266 -15.695 1 95.31 333 TYR B O 1
ATOM 7734 N N . LEU B 1 334 ? 23.469 -14.508 -14.508 1 94.88 334 LEU B N 1
ATOM 7735 C CA . LEU B 1 334 ? 24.109 -13.75 -15.57 1 94.88 334 LEU B CA 1
ATOM 7736 C C . LEU B 1 334 ? 25.5 -14.328 -15.883 1 94.88 334 LEU B C 1
ATOM 7738 O O . LEU B 1 334 ? 26.156 -14.875 -15 1 94.88 334 LEU B O 1
ATOM 7742 N N . PRO B 1 335 ? 25.969 -14.266 -17.062 1 97 335 PRO B N 1
ATOM 7743 C CA . PRO B 1 335 ? 25.5 -13.461 -18.188 1 97 335 PRO B CA 1
ATOM 7744 C C . PRO B 1 335 ? 24.484 -14.195 -19.062 1 97 335 PRO B C 1
ATOM 7746 O O . PRO B 1 335 ? 24.047 -15.297 -18.719 1 97 335 PRO B O 1
ATOM 7749 N N . ALA B 1 336 ? 24.109 -13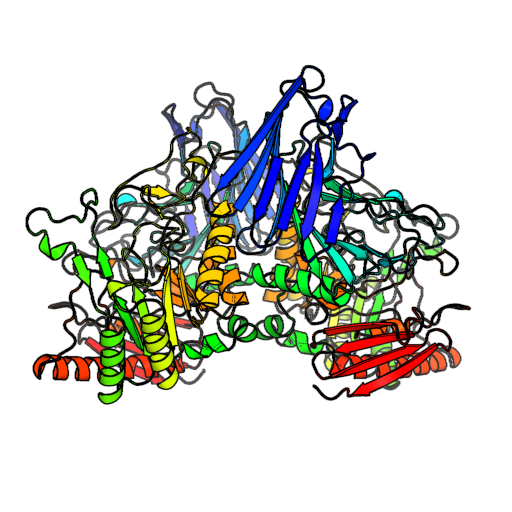.531 -20.234 1 98 336 ALA B N 1
ATOM 7750 C CA . ALA B 1 336 ? 23.344 -14.234 -21.266 1 98 336 ALA B CA 1
ATOM 7751 C C . ALA B 1 336 ? 24.078 -15.492 -21.734 1 98 336 ALA B C 1
ATOM 7753 O O . ALA B 1 336 ? 25.297 -15.492 -21.859 1 98 336 ALA B O 1
ATOM 7754 N N . CYS B 1 337 ? 23.375 -16.484 -21.984 1 97.56 337 CYS B N 1
ATOM 7755 C CA . CYS B 1 337 ? 23.938 -17.781 -22.375 1 97.56 337 CYS B CA 1
ATOM 7756 C C . CYS B 1 337 ? 24.938 -17.609 -23.5 1 97.56 337 CYS B C 1
ATOM 7758 O O . CYS B 1 337 ? 24.562 -17.344 -24.641 1 97.56 337 CYS B O 1
ATOM 7760 N N . GLN B 1 338 ? 26.172 -17.953 -23.25 1 97.12 338 GLN B N 1
ATOM 7761 C CA . GLN B 1 338 ? 27.25 -17.75 -24.203 1 97.12 338 GLN B CA 1
ATOM 7762 C C . GLN B 1 338 ? 27.109 -18.688 -25.406 1 97.12 338 GLN B C 1
ATOM 7764 O O . GLN B 1 338 ? 27.328 -18.281 -26.547 1 97.12 338 GLN B O 1
ATOM 7769 N N . GLU B 1 339 ? 26.734 -19.906 -25.141 1 97.12 339 GLU B N 1
ATOM 7770 C CA . GLU B 1 339 ? 26.594 -20.891 -26.203 1 97.12 339 GLU B CA 1
ATOM 7771 C C . GLU B 1 339 ? 25.484 -20.516 -27.172 1 97.12 339 GLU B C 1
ATOM 7773 O O . GLU B 1 339 ? 25.484 -20.953 -28.328 1 97.12 339 GLU B O 1
ATOM 7778 N N . ALA B 1 340 ? 24.594 -19.703 -26.719 1 97.81 340 ALA B N 1
ATOM 7779 C CA . ALA B 1 340 ? 23.453 -19.297 -27.547 1 97.81 340 ALA B CA 1
ATOM 7780 C C . ALA B 1 340 ? 23.75 -18.016 -28.312 1 97.81 340 ALA B C 1
ATOM 7782 O O . ALA B 1 340 ? 22.953 -17.562 -29.125 1 97.81 340 ALA B O 1
ATOM 7783 N N . GLY B 1 341 ? 24.875 -17.391 -28.078 1 98.12 341 GLY B N 1
ATOM 7784 C CA . GLY B 1 341 ? 25.266 -16.156 -28.75 1 98.12 341 GLY B CA 1
ATOM 7785 C C . GLY B 1 341 ? 25.547 -15.016 -27.797 1 98.12 341 GLY B C 1
ATOM 7786 O O . GLY B 1 341 ? 25.859 -13.898 -28.219 1 98.12 341 GLY B O 1
ATOM 7787 N N . GLY B 1 342 ? 25.422 -15.242 -26.562 1 98 342 GLY B N 1
ATOM 7788 C CA . GLY B 1 342 ? 25.797 -14.25 -25.562 1 98 342 GLY B CA 1
ATOM 7789 C C . GLY B 1 342 ? 24.938 -12.992 -25.625 1 98 342 GLY B C 1
ATOM 7790 O O . GLY B 1 342 ? 23.828 -13.016 -26.172 1 98 342 GLY B O 1
ATOM 7791 N N . TRP B 1 343 ? 25.469 -11.938 -25.016 1 98.38 343 TRP B N 1
ATOM 7792 C CA . TRP B 1 343 ? 24.766 -10.656 -24.969 1 98.38 343 TRP B CA 1
ATOM 7793 C C . TRP B 1 343 ? 24.469 -10.141 -26.375 1 98.38 343 TRP B C 1
ATOM 7795 O O . TRP B 1 343 ? 23.375 -9.617 -26.625 1 98.38 343 TRP B O 1
ATOM 7805 N N . GLU B 1 344 ? 25.375 -10.305 -27.25 1 98.25 344 GLU B N 1
ATOM 7806 C CA . GLU B 1 344 ? 25.219 -9.812 -28.609 1 98.25 344 GLU B CA 1
ATOM 7807 C C . GLU B 1 344 ? 24.078 -10.539 -29.328 1 98.25 344 GLU B C 1
ATOM 7809 O O . GLU B 1 344 ? 23.266 -9.914 -30.031 1 98.25 344 GLU B O 1
ATOM 7814 N N . GLY B 1 345 ? 24.094 -11.852 -29.172 1 98.44 345 GLY B N 1
ATOM 7815 C CA . GLY B 1 345 ? 23.016 -12.625 -29.75 1 98.44 345 GLY B CA 1
ATOM 7816 C C . GLY B 1 345 ? 21.656 -12.266 -29.188 1 98.44 345 GLY B C 1
ATOM 7817 O O . GLY B 1 345 ? 20.672 -12.148 -29.922 1 98.44 345 GLY B O 1
ATOM 7818 N N . MET B 1 346 ? 21.594 -12.125 -27.891 1 98.44 346 MET B N 1
ATOM 7819 C CA . MET B 1 346 ? 20.344 -11.758 -27.25 1 98.44 346 MET B CA 1
ATOM 7820 C C . MET B 1 346 ? 19.875 -10.383 -27.703 1 98.44 346 MET B C 1
ATOM 7822 O O . MET B 1 346 ? 18.688 -10.18 -27.969 1 98.44 346 MET B O 1
ATOM 7826 N N . LYS B 1 347 ? 20.812 -9.43 -27.766 1 98.5 347 LYS B N 1
ATOM 7827 C CA . LYS B 1 347 ? 20.453 -8.086 -28.234 1 98.5 347 LYS B CA 1
ATOM 7828 C C . LYS B 1 347 ? 19.891 -8.125 -29.656 1 98.5 347 LYS B C 1
ATOM 7830 O O . LYS B 1 347 ? 18.938 -7.41 -29.969 1 98.5 347 LYS B O 1
ATOM 7835 N N . SER B 1 348 ? 20.531 -8.93 -30.5 1 98.56 348 SER B N 1
ATOM 7836 C CA . SER B 1 348 ? 20.047 -9.07 -31.875 1 98.56 348 SER B CA 1
ATOM 7837 C C . SER B 1 348 ? 18.609 -9.586 -31.891 1 98.56 348 SER B C 1
ATOM 7839 O O . SER B 1 348 ? 17.781 -9.086 -32.656 1 98.56 348 SER B O 1
ATOM 7841 N N . LEU B 1 349 ? 18.328 -10.555 -31.094 1 98.56 349 LEU B N 1
ATOM 7842 C CA . LEU B 1 349 ? 16.984 -11.102 -31 1 98.56 349 LEU B CA 1
ATOM 7843 C C . LEU B 1 349 ? 16 -10.039 -30.531 1 98.56 349 LEU B C 1
ATOM 7845 O O . LEU B 1 349 ? 14.93 -9.875 -31.125 1 98.56 349 LEU B O 1
ATOM 7849 N N . VAL B 1 350 ? 16.328 -9.305 -29.484 1 98.62 350 VAL B N 1
ATOM 7850 C CA . VAL B 1 350 ? 15.461 -8.266 -28.922 1 98.62 350 VAL B CA 1
ATOM 7851 C C . VAL B 1 350 ? 15.195 -7.195 -29.969 1 98.62 350 VAL B C 1
ATOM 7853 O O . VAL B 1 350 ? 14.047 -6.773 -30.172 1 98.62 350 VAL B O 1
ATOM 7856 N N . ASP B 1 351 ? 16.25 -6.754 -30.625 1 98.25 351 ASP B N 1
ATOM 7857 C CA . ASP B 1 351 ? 16.125 -5.738 -31.672 1 98.25 351 ASP B CA 1
ATOM 7858 C C . ASP B 1 351 ? 15.211 -6.227 -32.781 1 98.25 351 ASP B C 1
ATOM 7860 O O . ASP B 1 351 ? 14.383 -5.465 -33.312 1 98.25 351 ASP B O 1
ATOM 7864 N N . ALA B 1 352 ? 15.383 -7.477 -33.156 1 98 352 ALA B N 1
ATOM 7865 C CA . ALA B 1 352 ? 14.547 -8.055 -34.219 1 98 352 ALA B CA 1
ATOM 7866 C C . ALA B 1 352 ? 13.078 -8.078 -33.781 1 98 352 ALA B C 1
ATOM 7868 O O . ALA B 1 352 ? 12.188 -7.797 -34.594 1 98 352 ALA B O 1
ATOM 7869 N N . CYS B 1 353 ? 12.82 -8.477 -32.531 1 98.19 353 CYS B N 1
ATOM 7870 C CA . CYS B 1 353 ? 11.461 -8.445 -32 1 98.19 353 CYS B CA 1
ATOM 7871 C C . CYS B 1 353 ? 10.867 -7.047 -32.094 1 98.19 353 CYS B C 1
ATOM 7873 O O . CYS B 1 353 ? 9.758 -6.875 -32.625 1 98.19 353 CYS B O 1
ATOM 7875 N N . HIS B 1 354 ? 11.625 -6.066 -31.703 1 98.06 354 HIS B N 1
ATOM 7876 C CA . HIS B 1 354 ? 11.148 -4.688 -31.703 1 98.06 354 HIS B CA 1
ATOM 7877 C C . HIS B 1 354 ? 10.938 -4.172 -33.125 1 98.06 354 HIS B C 1
ATOM 7879 O O . HIS B 1 354 ? 9.977 -3.449 -33.406 1 98.06 354 HIS B O 1
ATOM 7885 N N . GLU B 1 355 ? 11.82 -4.543 -34 1 97.62 355 GLU B N 1
ATOM 7886 C CA . GLU B 1 355 ? 11.703 -4.145 -35.375 1 97.62 355 GLU B CA 1
ATOM 7887 C C . GLU B 1 355 ? 10.391 -4.617 -36 1 97.62 355 GLU B C 1
ATOM 7889 O O . GLU B 1 355 ? 9.812 -3.941 -36.844 1 97.62 355 GLU B O 1
ATOM 7894 N N . GLN B 1 356 ? 9.977 -5.73 -35.562 1 96.75 356 GLN B N 1
ATOM 7895 C CA . GLN B 1 356 ? 8.758 -6.332 -36.094 1 96.75 356 GLN B CA 1
ATOM 7896 C C . GLN B 1 356 ? 7.527 -5.867 -35.312 1 96.75 356 GLN B C 1
ATOM 7898 O O . GLN B 1 356 ? 6.406 -6.285 -35.625 1 96.75 356 GLN B O 1
ATOM 7903 N N . GLY B 1 357 ? 7.723 -5.016 -34.312 1 97.06 357 GLY B N 1
ATOM 7904 C CA . GLY B 1 357 ? 6.609 -4.508 -33.531 1 97.06 357 GLY B CA 1
ATOM 7905 C C . GLY B 1 357 ? 6.23 -5.422 -32.375 1 97.06 357 GLY B C 1
ATOM 7906 O O . GLY B 1 357 ? 5.176 -5.25 -31.75 1 97.06 357 GLY B O 1
ATOM 7907 N N . ASP B 1 358 ? 7.012 -6.469 -32.062 1 98.38 358 ASP B N 1
ATOM 7908 C CA . ASP B 1 358 ? 6.781 -7.371 -30.953 1 98.38 358 ASP B CA 1
ATOM 7909 C C . ASP B 1 358 ? 7.324 -6.777 -29.641 1 98.38 358 ASP B C 1
ATOM 7911 O O . ASP B 1 358 ? 8.039 -5.773 -29.672 1 98.38 358 ASP B O 1
ATOM 7915 N N . ILE B 1 359 ? 6.84 -7.285 -28.547 1 97.75 359 ILE B N 1
ATOM 7916 C CA . ILE B 1 359 ? 7.449 -6.938 -27.266 1 97.75 359 ILE B CA 1
ATOM 7917 C C . ILE B 1 359 ? 8.094 -8.172 -26.641 1 97.75 359 ILE B C 1
ATOM 7919 O O . ILE B 1 359 ? 7.797 -9.305 -27.047 1 97.75 359 ILE B O 1
ATOM 7923 N N . PHE B 1 360 ? 9.039 -7.934 -25.797 1 98.38 360 PHE B N 1
ATOM 7924 C CA . PHE B 1 360 ? 9.977 -8.961 -25.359 1 98.38 360 PHE B CA 1
ATOM 7925 C C . PHE B 1 360 ? 10.094 -8.977 -23.844 1 98.38 360 PHE B C 1
ATOM 7927 O O . PHE B 1 360 ? 10.102 -7.922 -23.203 1 98.38 360 PHE B O 1
ATOM 7934 N N . GLY B 1 361 ? 10.125 -10.164 -23.172 1 98.25 361 GLY B N 1
ATOM 7935 C CA . GLY B 1 361 ? 10.336 -10.312 -21.75 1 98.25 361 GLY B CA 1
ATOM 7936 C C . GLY B 1 361 ? 11.117 -11.57 -21.391 1 98.25 361 GLY B C 1
ATOM 7937 O O . GLY B 1 361 ? 11.234 -12.484 -22.203 1 98.25 361 GLY B O 1
ATOM 7938 N N . THR B 1 362 ? 11.656 -11.586 -20.203 1 97.88 362 THR B N 1
ATOM 7939 C CA . THR B 1 362 ? 12.469 -12.711 -19.766 1 97.88 362 THR B CA 1
ATOM 7940 C C . THR B 1 362 ? 11.914 -13.305 -18.469 1 97.88 362 THR B C 1
ATOM 7942 O O . THR B 1 362 ? 11.203 -12.633 -17.734 1 97.88 362 THR B O 1
ATOM 7945 N N . HIS B 1 363 ? 12.25 -14.555 -18.312 1 96.75 363 HIS B N 1
ATOM 7946 C CA . HIS B 1 363 ? 12.023 -15.273 -17.062 1 96.75 363 HIS B CA 1
ATOM 7947 C C . HIS B 1 363 ? 13.133 -14.977 -16.047 1 96.75 363 HIS B C 1
ATOM 7949 O O . HIS B 1 363 ? 14.312 -15.062 -16.375 1 96.75 363 HIS B O 1
ATOM 7955 N N . ASP B 1 364 ? 12.703 -14.547 -14.828 1 95.94 364 ASP B N 1
ATOM 7956 C CA . ASP B 1 364 ? 13.602 -14.328 -13.703 1 95.94 364 ASP B CA 1
ATOM 7957 C C . ASP B 1 364 ? 13.031 -14.953 -12.422 1 95.94 364 ASP B C 1
ATOM 7959 O O . ASP B 1 364 ? 11.852 -15.273 -12.359 1 95.94 364 ASP B O 1
ATOM 7963 N N . GLN B 1 365 ? 13.922 -15.188 -11.516 1 95.81 365 GLN B N 1
ATOM 7964 C CA . GLN B 1 365 ? 13.5 -15.859 -10.289 1 95.81 365 GLN B CA 1
ATOM 7965 C C . GLN B 1 365 ? 14.289 -15.352 -9.086 1 95.81 365 GLN B C 1
ATOM 7967 O O . GLN B 1 365 ? 15.516 -15.211 -9.156 1 95.81 365 GLN B O 1
ATOM 7972 N N . TYR B 1 366 ? 13.594 -15.016 -7.965 1 97.88 366 TYR B N 1
ATOM 7973 C CA . TYR B 1 366 ? 14.266 -14.469 -6.797 1 97.88 366 TYR B CA 1
ATOM 7974 C C . TYR B 1 366 ? 13.734 -15.086 -5.512 1 97.88 366 TYR B C 1
ATOM 7976 O O . TYR B 1 366 ? 13.852 -14.5 -4.438 1 97.88 366 TYR B O 1
ATOM 7984 N N . ARG B 1 367 ? 13.047 -16.188 -5.586 1 97.94 367 ARG B N 1
ATOM 7985 C CA . ARG B 1 367 ? 12.672 -16.984 -4.422 1 97.94 367 ARG B CA 1
ATOM 7986 C C . ARG B 1 367 ? 13.578 -18.203 -4.277 1 97.94 367 ARG B C 1
ATOM 7988 O O . ARG B 1 367 ? 14.117 -18.469 -3.197 1 97.94 367 ARG B O 1
ATOM 7995 N N . ASP B 1 368 ? 13.758 -18.969 -5.383 1 97.44 368 ASP B N 1
ATOM 7996 C CA . ASP B 1 368 ? 14.656 -20.125 -5.363 1 97.44 368 ASP B CA 1
ATOM 7997 C C . ASP B 1 368 ? 16.109 -19.688 -5.164 1 97.44 368 ASP B C 1
ATOM 7999 O O . ASP B 1 368 ? 16.594 -18.812 -5.875 1 97.44 368 ASP B O 1
ATOM 8003 N N . TYR B 1 369 ? 16.719 -20.266 -4.234 1 98.12 369 TYR B N 1
ATOM 8004 C CA . TYR B 1 369 ? 18.078 -19.906 -3.848 1 98.12 369 TYR B CA 1
ATOM 8005 C C . TYR B 1 369 ? 18.984 -21.125 -3.896 1 98.12 369 TYR B C 1
ATOM 8007 O O . TYR B 1 369 ? 19.125 -21.844 -2.906 1 98.12 369 TYR B O 1
ATOM 8015 N N . TYR B 1 370 ? 19.641 -21.281 -5.066 1 97.81 370 TYR B N 1
ATOM 8016 C CA . TYR B 1 370 ? 20.391 -22.516 -5.348 1 97.81 370 TYR B CA 1
ATOM 8017 C C . TYR B 1 370 ? 21.75 -22.484 -4.652 1 97.81 370 TYR B C 1
ATOM 8019 O O . TYR B 1 370 ? 22.422 -21.453 -4.613 1 97.81 370 TYR B O 1
ATOM 8027 N N . PHE B 1 371 ? 22.203 -23.625 -4.18 1 97.44 371 PHE B N 1
ATOM 8028 C CA . PHE B 1 371 ? 23.5 -23.75 -3.543 1 97.44 371 PHE B CA 1
ATOM 8029 C C . PHE B 1 371 ? 24.625 -23.516 -4.551 1 97.44 371 PHE B C 1
ATOM 8031 O O . PHE B 1 371 ? 25.75 -23.156 -4.172 1 97.44 371 PHE B O 1
ATOM 8038 N N . THR B 1 372 ? 24.312 -23.672 -5.844 1 96.56 372 THR B N 1
ATOM 8039 C CA . THR B 1 372 ? 25.297 -23.5 -6.906 1 96.56 372 THR B CA 1
ATOM 8040 C C . THR B 1 372 ? 25.453 -22.031 -7.273 1 96.56 372 THR B C 1
ATOM 8042 O O . THR B 1 372 ? 26.312 -21.672 -8.078 1 96.56 372 THR B O 1
ATOM 8045 N N . ALA B 1 373 ? 24.578 -21.188 -6.723 1 97.25 373 ALA B N 1
ATOM 8046 C CA . ALA B 1 373 ? 24.719 -19.75 -6.996 1 97.25 373 ALA B CA 1
ATOM 8047 C C . ALA B 1 373 ? 26.078 -19.234 -6.52 1 97.25 373 ALA B C 1
ATOM 8049 O O . ALA B 1 373 ? 26.516 -19.547 -5.406 1 97.25 373 ALA B O 1
ATOM 8050 N N . GLN B 1 374 ? 26.719 -18.391 -7.309 1 96.5 374 GLN B N 1
ATOM 8051 C CA . GLN B 1 374 ? 28.078 -17.938 -7.055 1 96.5 374 GLN B CA 1
ATOM 8052 C C . GLN B 1 374 ? 28.172 -17.203 -5.719 1 96.5 374 GLN B C 1
ATOM 8054 O O . GLN B 1 374 ? 29.172 -17.312 -5.008 1 96.5 374 GLN B O 1
ATOM 8059 N N . THR B 1 375 ? 27.172 -16.484 -5.359 1 95.88 375 THR B N 1
ATOM 8060 C CA . THR B 1 375 ? 27.234 -15.648 -4.16 1 95.88 375 THR B CA 1
ATOM 8061 C C . THR B 1 375 ? 26.391 -16.25 -3.043 1 95.88 375 THR B C 1
ATOM 8063 O O . THR B 1 375 ? 25.953 -15.539 -2.139 1 95.88 375 THR B O 1
ATOM 8066 N N . PHE B 1 376 ? 26.094 -17.516 -3.137 1 97.12 376 PHE B N 1
ATOM 8067 C CA . PHE B 1 376 ? 25.25 -18.156 -2.131 1 97.12 376 PHE B CA 1
ATOM 8068 C C . PHE B 1 376 ? 25.797 -17.922 -0.732 1 97.12 376 PHE B C 1
ATOM 8070 O O . PHE B 1 376 ? 27 -18.078 -0.497 1 97.12 376 PHE B O 1
ATOM 8077 N N . ASP B 1 377 ? 25 -17.469 0.142 1 95.62 377 ASP B N 1
ATOM 8078 C CA . ASP B 1 377 ? 25.234 -17.312 1.574 1 95.62 377 ASP B CA 1
ATOM 8079 C C . ASP B 1 377 ? 24.031 -17.812 2.383 1 95.62 377 ASP B C 1
ATOM 8081 O O . ASP B 1 377 ? 22.969 -17.203 2.354 1 95.62 377 ASP B O 1
ATOM 8085 N N . ALA B 1 378 ? 24.297 -18.844 3.109 1 95.75 378 ALA B N 1
ATOM 8086 C CA . ALA B 1 378 ? 23.219 -19.453 3.885 1 95.75 378 ALA B CA 1
ATOM 8087 C C . ALA B 1 378 ? 22.516 -18.406 4.766 1 95.75 378 ALA B C 1
ATOM 8089 O O . ALA B 1 378 ? 21.328 -18.531 5.043 1 95.75 378 ALA B O 1
ATOM 8090 N N . ASN B 1 379 ? 23.203 -17.438 5.129 1 95.56 379 ASN B N 1
ATOM 8091 C CA . ASN B 1 379 ? 22.625 -16.406 5.992 1 95.56 379 ASN B CA 1
ATOM 8092 C C . ASN B 1 379 ? 21.562 -15.594 5.27 1 95.56 379 ASN B C 1
ATOM 8094 O O . ASN B 1 379 ? 20.781 -14.867 5.902 1 95.56 379 ASN B O 1
ATOM 8098 N N . ASN B 1 380 ? 21.531 -15.648 3.998 1 97.19 380 ASN B N 1
ATOM 8099 C CA . ASN B 1 380 ? 20.562 -14.891 3.215 1 97.19 380 ASN B CA 1
ATOM 8100 C C . ASN B 1 380 ? 19.312 -15.703 2.947 1 97.19 380 ASN B C 1
ATOM 8102 O O . ASN B 1 380 ? 18.344 -15.188 2.381 1 97.19 380 ASN B O 1
ATOM 8106 N N . ALA B 1 381 ? 19.281 -16.969 3.361 1 98.12 381 ALA B N 1
ATOM 8107 C CA . ALA B 1 381 ? 18.125 -17.844 3.188 1 98.12 381 ALA B CA 1
ATOM 8108 C C . ALA B 1 381 ? 17.109 -17.641 4.305 1 98.12 381 ALA B C 1
ATOM 8110 O O . ALA B 1 381 ? 17.453 -17.141 5.383 1 98.12 381 ALA B O 1
ATOM 8111 N N . ILE B 1 382 ? 15.898 -17.984 4.035 1 98.19 382 ILE B N 1
ATOM 8112 C CA . ILE B 1 382 ? 14.891 -17.938 5.09 1 98.19 382 ILE B CA 1
ATOM 8113 C C . ILE B 1 382 ? 15.266 -18.906 6.207 1 98.19 382 ILE B C 1
ATOM 8115 O O . ILE B 1 382 ? 15.789 -20 5.945 1 98.19 382 ILE B O 1
ATOM 8119 N N . ARG B 1 383 ? 15.047 -18.484 7.363 1 97.94 383 ARG B N 1
ATOM 8120 C CA . ARG B 1 383 ? 15.141 -19.297 8.57 1 97.94 383 ARG B CA 1
ATOM 8121 C C . ARG B 1 383 ? 13.812 -19.328 9.32 1 97.94 383 ARG B C 1
ATOM 8123 O O . ARG B 1 383 ? 13.336 -18.297 9.789 1 97.94 383 ARG B O 1
ATOM 8130 N N . LEU B 1 384 ? 13.266 -20.484 9.422 1 96.31 384 LEU B N 1
ATOM 8131 C CA . LEU B 1 384 ? 11.977 -20.594 10.094 1 96.31 384 LEU B CA 1
ATOM 8132 C C . LEU B 1 384 ? 12.125 -20.391 11.594 1 96.31 384 LEU B C 1
ATOM 8134 O O . LEU B 1 384 ? 13.242 -20.297 12.109 1 96.31 384 LEU B O 1
ATOM 8138 N N . ALA B 1 385 ? 11.062 -20.328 12.297 1 93.25 385 ALA B N 1
ATOM 8139 C CA . ALA B 1 385 ? 11.047 -20.016 13.719 1 93.25 385 ALA B CA 1
ATOM 8140 C C . ALA B 1 385 ? 11.797 -21.062 14.523 1 93.25 385 ALA B C 1
ATOM 8142 O O . ALA B 1 385 ? 12.383 -20.75 15.57 1 93.25 385 ALA B O 1
ATOM 8143 N N . ASP B 1 386 ? 11.805 -22.297 14.055 1 92.81 386 ASP B N 1
ATOM 8144 C CA . ASP B 1 386 ? 12.477 -23.359 14.781 1 92.81 386 ASP B CA 1
ATOM 8145 C C . ASP B 1 386 ? 13.953 -23.438 14.398 1 92.81 386 ASP B C 1
ATOM 8147 O O . ASP B 1 386 ? 14.664 -24.359 14.82 1 92.81 386 ASP B O 1
ATOM 8151 N N . GLY B 1 387 ? 14.32 -22.531 13.523 1 94.06 387 GLY B N 1
ATOM 8152 C CA . GLY B 1 387 ? 15.734 -22.438 13.172 1 94.06 387 GLY B CA 1
ATOM 8153 C C . GLY B 1 387 ? 16.078 -23.156 11.883 1 94.06 387 GLY B C 1
ATOM 8154 O O . GLY B 1 387 ? 17.172 -22.953 11.336 1 94.06 387 GLY B O 1
ATOM 8155 N N . THR B 1 388 ? 15.148 -23.891 11.383 1 95.81 388 THR B N 1
ATOM 8156 C CA . THR B 1 388 ? 15.445 -24.703 10.203 1 95.81 388 THR B CA 1
ATOM 8157 C C . THR B 1 388 ? 15.391 -23.844 8.938 1 95.81 388 THR B C 1
ATOM 8159 O O . THR B 1 388 ? 14.727 -22.812 8.914 1 95.81 388 THR B O 1
ATOM 8162 N N . MET B 1 389 ? 16.125 -24.266 7.992 1 97.06 389 MET B N 1
ATOM 8163 C CA . MET B 1 389 ? 16.109 -23.719 6.637 1 97.06 389 MET B CA 1
ATOM 8164 C C . MET B 1 389 ? 15.594 -24.75 5.641 1 97.06 389 MET B C 1
ATOM 8166 O O . MET B 1 389 ? 16.281 -25.734 5.348 1 97.06 389 MET B O 1
ATOM 8170 N N . PRO B 1 390 ? 14.438 -24.5 5.055 1 96.88 390 PRO B N 1
ATOM 8171 C CA . PRO B 1 390 ? 13.875 -25.5 4.137 1 96.88 390 PRO B CA 1
ATOM 8172 C C . PRO B 1 390 ? 14.734 -25.703 2.889 1 96.88 390 PRO B C 1
ATOM 8174 O O . PRO B 1 390 ? 15.312 -24.734 2.371 1 96.88 390 PRO B O 1
ATOM 8177 N N . GLU B 1 391 ? 14.844 -26.953 2.434 1 96.94 391 GLU B N 1
ATOM 8178 C CA . GLU B 1 391 ? 15.633 -27.312 1.26 1 96.94 391 GLU B CA 1
ATOM 8179 C C . GLU B 1 391 ? 14.93 -28.359 0.415 1 96.94 391 GLU B C 1
ATOM 8181 O O . GLU B 1 391 ? 14.086 -29.109 0.921 1 96.94 391 GLU B O 1
ATOM 8186 N N . HIS B 1 392 ? 15.156 -28.344 -0.834 1 96.88 392 HIS B N 1
ATOM 8187 C CA . HIS B 1 392 ? 14.75 -29.406 -1.738 1 96.88 392 HIS B CA 1
ATOM 8188 C C . HIS B 1 392 ? 15.586 -29.391 -3.016 1 96.88 392 HIS B C 1
ATOM 8190 O O . HIS B 1 392 ? 16.516 -28.609 -3.143 1 96.88 392 HIS B O 1
ATOM 8196 N N . ALA B 1 393 ? 15.375 -30.297 -3.881 1 97.62 393 ALA B N 1
ATOM 8197 C CA . ALA B 1 393 ? 16.062 -30.375 -5.168 1 97.62 393 ALA B CA 1
ATOM 8198 C C . ALA B 1 393 ? 15.086 -30.766 -6.285 1 97.62 393 ALA B C 1
ATOM 8200 O O . ALA B 1 393 ? 15.367 -31.656 -7.078 1 97.62 393 ALA B O 1
ATOM 8201 N N . ARG B 1 394 ? 14.039 -30.125 -6.277 1 94.62 394 ARG B N 1
ATOM 8202 C CA . ARG B 1 394 ? 12.969 -30.5 -7.191 1 94.62 394 ARG B CA 1
ATOM 8203 C C . ARG B 1 394 ? 13.242 -29.984 -8.602 1 94.62 394 ARG B C 1
ATOM 8205 O O . ARG B 1 394 ? 13.047 -30.703 -9.578 1 94.62 394 ARG B O 1
ATOM 8212 N N . TRP B 1 395 ? 13.742 -28.812 -8.789 1 94.25 395 TRP B N 1
ATOM 8213 C CA . TRP B 1 395 ? 13.789 -28.109 -10.078 1 94.25 395 TRP B CA 1
ATOM 8214 C C . TRP B 1 395 ? 15.125 -28.328 -10.766 1 94.25 395 TRP B C 1
ATOM 8216 O O . TRP B 1 395 ? 16.047 -28.906 -10.188 1 94.25 395 TRP B O 1
ATOM 8226 N N . ALA B 1 396 ? 15.219 -27.828 -11.969 1 94.81 396 ALA B N 1
ATOM 8227 C CA . ALA B 1 396 ? 16.344 -28.125 -12.852 1 94.81 396 ALA B CA 1
ATOM 8228 C C . ALA B 1 396 ? 17.672 -27.734 -12.203 1 94.81 396 ALA B C 1
ATOM 8230 O O . ALA B 1 396 ? 18.688 -28.406 -12.414 1 94.81 396 ALA B O 1
ATOM 8231 N N . GLY B 1 397 ? 17.688 -26.766 -11.344 1 95.81 397 GLY B N 1
ATOM 8232 C CA . GLY B 1 397 ? 18.906 -26.234 -10.773 1 95.81 397 GLY B CA 1
ATOM 8233 C C . GLY B 1 397 ? 19.469 -27.078 -9.648 1 95.81 397 GLY B C 1
ATOM 8234 O O . GLY B 1 397 ? 20.578 -26.844 -9.164 1 95.81 397 GLY B O 1
ATOM 8235 N N . GLY B 1 398 ? 18.688 -28.109 -9.227 1 96.94 398 GLY B N 1
ATOM 8236 C CA . GLY B 1 398 ? 19.156 -29.016 -8.18 1 96.94 398 GLY B CA 1
ATOM 8237 C C . GLY B 1 398 ? 18.844 -28.5 -6.785 1 96.94 398 GLY B C 1
ATOM 8238 O O . GLY B 1 398 ? 17.75 -27.969 -6.543 1 96.94 398 GLY B O 1
ATOM 8239 N N . ARG B 1 399 ? 19.797 -28.812 -5.898 1 97.69 399 ARG B N 1
ATOM 8240 C CA . ARG B 1 399 ? 19.547 -28.547 -4.488 1 97.69 399 ARG B CA 1
ATOM 8241 C C . ARG B 1 399 ? 19.484 -27.047 -4.223 1 97.69 399 ARG B C 1
ATOM 8243 O O . ARG B 1 399 ? 20.344 -26.297 -4.664 1 97.69 399 ARG B O 1
ATOM 8250 N N . GLN B 1 400 ? 18.469 -26.609 -3.443 1 98.12 400 GLN B N 1
ATOM 8251 C CA . GLN B 1 400 ? 18.234 -25.188 -3.182 1 98.12 400 GLN B CA 1
ATOM 8252 C C . GLN B 1 400 ? 17.547 -25 -1.838 1 98.12 400 GLN B C 1
ATOM 8254 O O . GLN B 1 400 ? 17.031 -25.953 -1.249 1 98.12 400 GLN B O 1
ATOM 8259 N N . THR B 1 401 ? 17.719 -23.875 -1.287 1 98.12 401 THR B N 1
ATOM 8260 C CA . THR B 1 401 ? 16.844 -23.312 -0.26 1 98.12 401 THR B CA 1
ATOM 8261 C C . THR B 1 401 ? 16.062 -22.125 -0.806 1 98.12 401 THR B C 1
ATOM 8263 O O . THR B 1 401 ? 15.734 -22.078 -1.994 1 98.12 401 THR B O 1
ATOM 8266 N N . TYR B 1 402 ? 15.602 -21.188 0.031 1 98.38 402 TYR B N 1
ATOM 8267 C CA . TYR B 1 402 ? 14.852 -20.031 -0.427 1 98.38 402 TYR B CA 1
ATOM 8268 C C . TYR B 1 402 ? 15.516 -18.734 0.018 1 98.38 402 TYR B C 1
ATOM 8270 O O . TYR B 1 402 ? 15.898 -18.594 1.183 1 98.38 402 TYR B O 1
ATOM 8278 N N . LEU B 1 403 ? 15.703 -17.844 -0.902 1 98.44 403 LEU B N 1
ATOM 8279 C CA . LEU B 1 403 ? 16.172 -16.484 -0.586 1 98.44 403 LEU B CA 1
ATOM 8280 C C . LEU B 1 403 ? 15.141 -15.734 0.242 1 98.44 403 LEU B C 1
ATOM 8282 O O . LEU B 1 403 ? 13.953 -15.742 -0.085 1 98.44 403 LEU B O 1
ATOM 8286 N N . CYS B 1 404 ? 15.586 -15.133 1.363 1 98.25 404 CYS B N 1
ATOM 8287 C CA . CYS B 1 404 ? 14.664 -14.266 2.096 1 98.25 404 CYS B CA 1
ATOM 8288 C C . CYS B 1 404 ? 14.203 -13.102 1.228 1 98.25 404 CYS B C 1
ATOM 8290 O O . CYS B 1 404 ? 15.023 -12.344 0.706 1 98.25 404 CYS B O 1
ATOM 8292 N N . ALA B 1 405 ? 12.867 -12.906 1.132 1 98.44 405 ALA B N 1
ATOM 8293 C CA . ALA B 1 405 ? 12.312 -11.883 0.25 1 98.44 405 ALA B CA 1
ATOM 8294 C C . ALA B 1 405 ? 12.727 -10.484 0.698 1 98.44 405 ALA B C 1
ATOM 8296 O O . ALA B 1 405 ? 12.688 -9.539 -0.09 1 98.44 405 ALA B O 1
ATOM 8297 N N . GLU B 1 406 ? 13.141 -10.281 1.928 1 97.44 406 GLU B N 1
ATOM 8298 C CA . GLU B 1 406 ? 13.664 -9.008 2.4 1 97.44 406 GLU B CA 1
ATOM 8299 C C . GLU B 1 406 ? 14.859 -8.547 1.561 1 97.44 406 GLU B C 1
ATOM 8301 O O . GLU B 1 406 ? 15.141 -7.355 1.47 1 97.44 406 GLU B O 1
ATOM 8306 N N . LEU B 1 407 ? 15.516 -9.5 0.932 1 97.56 407 LEU B N 1
ATOM 8307 C CA . LEU B 1 407 ? 16.734 -9.219 0.191 1 97.56 407 LEU B CA 1
ATOM 8308 C C . LEU B 1 407 ? 16.469 -9.203 -1.312 1 97.56 407 LEU B C 1
ATOM 8310 O O . LEU B 1 407 ? 17.312 -8.734 -2.088 1 97.56 407 LEU B O 1
ATOM 8314 N N . ALA B 1 408 ? 15.281 -9.648 -1.715 1 98.19 408 ALA B N 1
ATOM 8315 C CA . ALA B 1 408 ? 14.969 -9.859 -3.125 1 98.19 408 ALA B CA 1
ATOM 8316 C C . ALA B 1 408 ? 15.055 -8.555 -3.906 1 98.19 408 ALA B C 1
ATOM 8318 O O . ALA B 1 408 ? 15.633 -8.508 -4.996 1 98.19 408 ALA B O 1
ATOM 8319 N N . PRO B 1 409 ? 14.57 -7.426 -3.402 1 98 409 PRO B N 1
ATOM 8320 C CA . PRO B 1 409 ? 14.648 -6.176 -4.16 1 98 409 PRO B CA 1
ATOM 8321 C C . PRO B 1 409 ? 16.078 -5.785 -4.508 1 98 409 PRO B C 1
ATOM 8323 O O . PRO B 1 409 ? 16.328 -5.242 -5.586 1 98 409 PRO B O 1
ATOM 8326 N N . ASP B 1 410 ? 17.016 -6.062 -3.609 1 97.38 410 ASP B N 1
ATOM 8327 C CA . ASP B 1 410 ? 18.406 -5.734 -3.871 1 97.38 410 ASP B CA 1
ATOM 8328 C C . ASP B 1 410 ? 18.953 -6.543 -5.047 1 97.38 410 ASP B C 1
ATOM 8330 O O . ASP B 1 410 ? 19.656 -6.008 -5.902 1 97.38 410 ASP B O 1
ATOM 8334 N N . TYR B 1 411 ? 18.594 -7.805 -5.047 1 98 411 TYR B N 1
ATOM 8335 C CA . TYR B 1 411 ? 19.062 -8.664 -6.133 1 98 411 TYR B CA 1
ATOM 8336 C C . TYR B 1 411 ? 18.406 -8.281 -7.449 1 98 411 TYR B C 1
ATOM 8338 O O . TYR B 1 411 ? 19.031 -8.336 -8.508 1 98 411 TYR B O 1
ATOM 8346 N N . VAL B 1 412 ? 17.094 -7.953 -7.402 1 98.38 412 VAL B N 1
ATOM 8347 C CA . VAL B 1 412 ? 16.391 -7.492 -8.594 1 98.38 412 VAL B CA 1
ATOM 8348 C C . VAL B 1 412 ? 17.078 -6.254 -9.156 1 98.38 412 VAL B C 1
ATOM 8350 O O . VAL B 1 412 ? 17.422 -6.203 -10.344 1 98.38 412 VAL B O 1
ATOM 8353 N N . ARG B 1 413 ? 17.359 -5.277 -8.312 1 97.19 413 ARG B N 1
ATOM 8354 C CA . ARG B 1 413 ? 18.047 -4.059 -8.75 1 97.19 413 ARG B CA 1
ATOM 8355 C C . ARG B 1 413 ? 19.391 -4.383 -9.367 1 97.19 413 ARG B C 1
ATOM 8357 O O . ARG B 1 413 ? 19.734 -3.844 -10.422 1 97.19 413 ARG B O 1
ATOM 8364 N N . ARG B 1 414 ? 20.141 -5.242 -8.719 1 97.5 414 ARG B N 1
ATOM 8365 C CA . ARG B 1 414 ? 21.469 -5.633 -9.188 1 97.5 414 ARG B CA 1
ATOM 8366 C C . ARG B 1 414 ? 21.391 -6.234 -10.586 1 97.5 414 ARG B C 1
ATOM 8368 O O . ARG B 1 414 ? 22.094 -5.785 -11.5 1 97.5 414 ARG B O 1
ATOM 8375 N N . ASN B 1 415 ? 20.547 -7.23 -10.742 1 97.94 415 ASN B N 1
ATOM 8376 C CA . ASN B 1 415 ? 20.516 -7.996 -11.984 1 97.94 415 ASN B CA 1
ATOM 8377 C C . ASN B 1 415 ? 19.938 -7.188 -13.141 1 97.94 415 ASN B C 1
ATOM 8379 O O . ASN B 1 415 ? 20.453 -7.23 -14.258 1 97.94 415 ASN B O 1
ATOM 8383 N N . PHE B 1 416 ? 18.922 -6.414 -12.906 1 97.94 416 PHE B N 1
ATOM 8384 C CA . PHE B 1 416 ? 18.297 -5.664 -13.984 1 97.94 416 PHE B CA 1
ATOM 8385 C C . PHE B 1 416 ? 19.156 -4.477 -14.391 1 97.94 416 PHE B C 1
ATOM 8387 O O . PHE B 1 416 ? 19.141 -4.062 -15.555 1 97.94 416 PHE B O 1
ATOM 8394 N N . THR B 1 417 ? 19.922 -3.936 -13.406 1 96.56 417 THR B N 1
ATOM 8395 C CA . THR B 1 417 ? 20.906 -2.914 -13.758 1 96.56 417 THR B CA 1
ATOM 8396 C C . THR B 1 417 ? 21.969 -3.486 -14.688 1 96.56 417 THR B C 1
ATOM 8398 O O . THR B 1 417 ? 22.359 -2.844 -15.664 1 96.56 417 THR B O 1
ATOM 8401 N N . GLN B 1 418 ? 22.391 -4.684 -14.414 1 96.19 418 GLN B N 1
ATOM 8402 C CA . GLN B 1 418 ? 23.406 -5.336 -15.234 1 96.19 418 GLN B CA 1
ATOM 8403 C C . GLN B 1 418 ? 22.859 -5.652 -16.625 1 96.19 418 GLN B C 1
ATOM 8405 O O . GLN B 1 418 ? 23.562 -5.465 -17.625 1 96.19 418 GLN B O 1
ATOM 8410 N N . ILE B 1 419 ? 21.641 -6.133 -16.703 1 98 419 ILE B N 1
ATOM 8411 C CA . ILE B 1 419 ? 21.016 -6.426 -17.984 1 98 419 ILE B CA 1
ATOM 8412 C C . ILE B 1 419 ? 20.938 -5.156 -18.828 1 98 419 ILE B C 1
ATOM 8414 O O . ILE B 1 419 ? 21.328 -5.152 -20 1 98 419 ILE B O 1
ATOM 8418 N N . ALA B 1 420 ? 20.5 -4.082 -18.219 1 97.5 420 ALA B N 1
ATOM 8419 C CA . ALA B 1 420 ? 20.375 -2.805 -18.922 1 97.5 420 ALA B CA 1
ATOM 8420 C C . ALA B 1 420 ? 21.734 -2.311 -19.391 1 97.5 420 ALA B C 1
ATOM 8422 O O . ALA B 1 420 ? 21.844 -1.714 -20.469 1 97.5 420 ALA B O 1
ATOM 8423 N N . ALA B 1 421 ? 22.719 -2.518 -18.609 1 96.56 421 ALA B N 1
ATOM 8424 C CA . ALA B 1 421 ? 24.078 -2.049 -18.906 1 96.56 421 ALA B CA 1
ATOM 8425 C C . ALA B 1 421 ? 24.609 -2.717 -20.172 1 96.56 421 ALA B C 1
ATOM 8427 O O . ALA B 1 421 ? 25.516 -2.188 -20.828 1 96.56 421 ALA B O 1
ATOM 8428 N N . HIS B 1 422 ? 24.047 -3.842 -20.578 1 97.25 422 HIS B N 1
ATOM 8429 C CA . HIS B 1 422 ? 24.469 -4.539 -21.781 1 97.25 422 HIS B CA 1
ATOM 8430 C C . HIS B 1 422 ? 23.609 -4.152 -22.969 1 97.25 422 HIS B C 1
ATOM 8432 O O . HIS B 1 422 ? 23.656 -4.805 -24.016 1 97.25 422 HIS B O 1
ATOM 8438 N N . GLY B 1 423 ? 22.797 -3.172 -22.766 1 96.62 423 GLY B N 1
ATOM 8439 C CA . GLY B 1 423 ? 22.016 -2.623 -23.859 1 96.62 423 GLY B CA 1
ATOM 8440 C C . GLY B 1 423 ? 20.766 -3.434 -24.172 1 96.62 423 GLY B C 1
ATOM 8441 O O . GLY B 1 423 ? 20.172 -3.285 -25.234 1 96.62 423 GLY B O 1
ATOM 8442 N N . ILE B 1 424 ? 20.391 -4.34 -23.312 1 97.62 424 ILE B N 1
ATOM 8443 C CA . ILE B 1 424 ? 19.188 -5.148 -23.5 1 97.62 424 ILE B CA 1
ATOM 8444 C C . ILE B 1 424 ? 17.969 -4.375 -23.016 1 97.62 424 ILE B C 1
ATOM 8446 O O . ILE B 1 424 ? 17.828 -4.102 -21.828 1 97.62 424 ILE B O 1
ATOM 8450 N N . LYS B 1 425 ? 17.156 -4.039 -23.859 1 96.75 425 LYS B N 1
ATOM 8451 C CA . LYS B 1 425 ? 15.906 -3.359 -23.516 1 96.75 425 LYS B CA 1
ATOM 8452 C C . LYS B 1 425 ? 14.789 -4.359 -23.234 1 96.75 425 LYS B C 1
ATOM 8454 O O . LYS B 1 425 ? 14.258 -4.973 -24.156 1 96.75 425 LYS B O 1
ATOM 8459 N N . LEU B 1 426 ? 14.406 -4.488 -22.031 1 98.25 426 LEU B N 1
ATOM 8460 C CA . LEU B 1 426 ? 13.312 -5.363 -21.641 1 98.25 426 LEU B CA 1
ATOM 8461 C C . LEU B 1 426 ? 11.984 -4.602 -21.625 1 98.25 426 LEU B C 1
ATOM 8463 O O . LEU B 1 426 ? 11.914 -3.494 -21.094 1 98.25 426 LEU B O 1
ATOM 8467 N N . ASP B 1 427 ? 10.961 -5.18 -22.297 1 98.62 427 ASP B N 1
ATOM 8468 C CA . ASP B 1 427 ? 9.602 -4.652 -22.203 1 98.62 427 ASP B CA 1
ATOM 8469 C C . ASP B 1 427 ? 8.867 -5.254 -21 1 98.62 427 ASP B C 1
ATOM 8471 O O . ASP B 1 427 ? 8.039 -4.59 -20.375 1 98.62 427 ASP B O 1
ATOM 8475 N N . CYS B 1 428 ? 9.117 -6.508 -20.703 1 98.56 428 CYS B N 1
ATOM 8476 C CA . CYS B 1 428 ? 8.445 -7.27 -19.656 1 98.56 428 CYS B CA 1
ATOM 8477 C C . CYS B 1 428 ? 9.445 -8.125 -18.891 1 98.56 428 CYS B C 1
ATOM 8479 O O . CYS B 1 428 ? 10.539 -8.406 -19.375 1 98.56 428 CYS B O 1
ATOM 8481 N N . ALA B 1 429 ? 9.062 -8.406 -17.703 1 98.56 429 ALA B N 1
ATOM 8482 C CA . ALA B 1 429 ? 9.82 -9.375 -16.906 1 98.56 429 ALA B CA 1
ATOM 8483 C C . ALA B 1 429 ? 8.891 -10.242 -16.062 1 98.56 429 ALA B C 1
ATOM 8485 O O . ALA B 1 429 ? 7.891 -9.75 -15.531 1 98.56 429 ALA B O 1
ATOM 8486 N N . TYR B 1 430 ? 9.227 -11.492 -16.047 1 98.06 430 TYR B N 1
ATOM 8487 C CA . TYR B 1 430 ? 8.516 -12.516 -15.289 1 98.06 430 TYR B CA 1
ATOM 8488 C C . TYR B 1 430 ? 9.297 -12.898 -14.039 1 98.06 430 TYR B C 1
ATOM 8490 O O . TYR B 1 430 ? 10.391 -13.461 -14.133 1 98.06 430 TYR B O 1
ATOM 8498 N N . LEU B 1 431 ? 8.773 -12.523 -12.852 1 98.5 431 LEU B N 1
ATOM 8499 C CA . LEU B 1 431 ? 9.367 -12.977 -11.594 1 98.5 431 LEU B CA 1
ATOM 8500 C C . LEU B 1 431 ? 8.672 -14.242 -11.086 1 98.5 431 LEU B C 1
ATOM 8502 O O . LEU B 1 431 ? 7.574 -14.172 -10.539 1 98.5 431 LEU B O 1
ATOM 8506 N N . ASP B 1 432 ? 9.312 -15.297 -11.133 1 97.19 432 ASP B N 1
ATOM 8507 C CA . ASP B 1 432 ? 8.758 -16.641 -11.016 1 97.19 432 ASP B CA 1
ATOM 8508 C C . ASP B 1 432 ? 8.203 -16.891 -9.617 1 97.19 432 ASP B C 1
ATOM 8510 O O . ASP B 1 432 ? 8.82 -16.5 -8.625 1 97.19 432 ASP B O 1
ATOM 8514 N N . VAL B 1 433 ? 7.062 -17.484 -9.484 1 96.88 433 VAL B N 1
ATOM 8515 C CA . VAL B 1 433 ? 6.355 -18.125 -8.383 1 96.88 433 VAL B CA 1
ATOM 8516 C C . VAL B 1 433 ? 6.078 -17.109 -7.277 1 96.88 433 VAL B C 1
ATOM 8518 O O . VAL B 1 433 ? 5.707 -17.469 -6.164 1 96.88 433 VAL B O 1
ATOM 8521 N N . PHE B 1 434 ? 6.277 -15.758 -7.504 1 98 434 PHE B N 1
ATOM 8522 C CA . PHE B 1 434 ? 5.965 -14.734 -6.516 1 98 434 PHE B CA 1
ATOM 8523 C C . PHE B 1 434 ? 4.484 -14.766 -6.148 1 98 434 PHE B C 1
ATOM 8525 O O . PHE B 1 434 ? 4.121 -14.523 -4.996 1 98 434 PHE B O 1
ATOM 8532 N N . THR B 1 435 ? 3.646 -15.117 -7.168 1 98.19 435 THR B N 1
ATOM 8533 C CA . THR B 1 435 ? 2.225 -14.859 -6.969 1 98.19 435 THR B CA 1
ATOM 8534 C C . THR B 1 435 ? 1.465 -16.156 -6.719 1 98.19 435 THR B C 1
ATOM 8536 O O . THR B 1 435 ? 0.398 -16.156 -6.102 1 98.19 435 THR B O 1
ATOM 8539 N N . CYS B 1 436 ? 1.972 -17.312 -7.133 1 96.88 436 CYS B N 1
ATOM 8540 C CA . CYS B 1 436 ? 1.191 -18.531 -7.012 1 96.88 436 CYS B CA 1
ATOM 8541 C C . CYS B 1 436 ? 1.525 -19.266 -5.719 1 96.88 436 CYS B C 1
ATOM 8543 O O . CYS B 1 436 ? 0.759 -20.109 -5.266 1 96.88 436 CYS B O 1
ATOM 8545 N N . ASN B 1 437 ? 2.686 -18.953 -5.094 1 96.88 437 ASN B N 1
ATOM 8546 C CA . ASN B 1 437 ? 3.127 -19.594 -3.859 1 96.88 437 ASN B CA 1
ATOM 8547 C C . ASN B 1 437 ? 2.834 -18.719 -2.643 1 96.88 437 ASN B C 1
ATOM 8549 O O . ASN B 1 437 ? 2.639 -17.516 -2.773 1 96.88 437 ASN B O 1
ATOM 8553 N N . GLU B 1 438 ? 2.824 -19.375 -1.469 1 96.94 438 GLU B N 1
ATOM 8554 C CA . GLU B 1 438 ? 2.615 -18.672 -0.212 1 96.94 438 GLU B CA 1
ATOM 8555 C C . GLU B 1 438 ? 3.738 -17.656 0.047 1 96.94 438 GLU B C 1
ATOM 8557 O O . GLU B 1 438 ? 4.852 -17.828 -0.458 1 96.94 438 GLU B O 1
ATOM 8562 N N . GLY B 1 439 ? 3.432 -16.609 0.802 1 97.56 439 GLY B N 1
ATOM 8563 C CA . GLY B 1 439 ? 4.496 -15.797 1.357 1 97.56 439 GLY B CA 1
ATOM 8564 C C . GLY B 1 439 ? 5.379 -16.547 2.336 1 97.56 439 GLY B C 1
ATOM 8565 O O . GLY B 1 439 ? 4.895 -17.375 3.105 1 97.56 439 GLY B O 1
ATOM 8566 N N . ASP B 1 440 ? 6.613 -16.234 2.367 1 98 440 ASP B N 1
ATOM 8567 C CA . ASP B 1 440 ? 7.562 -16.875 3.273 1 98 440 ASP B CA 1
ATOM 8568 C C . ASP B 1 440 ? 7.684 -16.094 4.582 1 98 440 ASP B C 1
ATOM 8570 O O . ASP B 1 440 ? 7.207 -14.961 4.68 1 98 440 ASP B O 1
ATOM 8574 N N . GLU B 1 441 ? 8.227 -16.719 5.562 1 97.62 441 GLU B N 1
ATOM 8575 C CA . GLU B 1 441 ? 8.586 -16.078 6.824 1 97.62 441 GLU B CA 1
ATOM 8576 C C . GLU B 1 441 ? 10.055 -16.312 7.168 1 97.62 441 GLU B C 1
ATOM 8578 O O . GLU B 1 441 ? 10.648 -17.297 6.727 1 97.62 441 GLU B O 1
ATOM 8583 N N . CYS B 1 442 ? 10.656 -15.453 7.887 1 98.38 442 CYS B N 1
ATOM 8584 C CA . CYS B 1 442 ? 12.062 -15.547 8.266 1 98.38 442 CYS B CA 1
ATOM 8585 C C . CYS B 1 442 ? 12.281 -15.008 9.672 1 98.38 442 CYS B C 1
ATOM 8587 O O . CYS B 1 442 ? 11.953 -13.859 9.961 1 98.38 442 CYS B O 1
ATOM 8589 N N . SER B 1 443 ? 12.875 -15.797 10.516 1 97.12 443 SER B N 1
ATOM 8590 C CA . SER B 1 443 ? 13.117 -15.414 11.898 1 97.12 443 SER B CA 1
ATOM 8591 C C . SER B 1 443 ? 14.555 -14.945 12.102 1 97.12 443 SER B C 1
ATOM 8593 O O . SER B 1 443 ? 14.969 -14.648 13.227 1 97.12 443 SER B O 1
ATOM 8595 N N . ASN B 1 444 ? 15.336 -14.906 11.016 1 96.62 444 ASN B N 1
ATOM 8596 C CA . ASN B 1 444 ? 16.672 -14.336 11.117 1 96.62 444 ASN B CA 1
ATOM 8597 C C . ASN B 1 444 ? 16.641 -12.867 11.508 1 96.62 444 ASN B C 1
ATOM 8599 O O . ASN B 1 444 ? 16.062 -12.039 10.789 1 96.62 444 ASN B O 1
ATOM 8603 N N . PRO B 1 445 ? 17.266 -12.469 12.602 1 94 445 PRO B N 1
ATOM 8604 C CA . PRO B 1 445 ? 17.188 -11.086 13.07 1 94 445 PRO B CA 1
ATOM 8605 C C . PRO B 1 445 ? 17.703 -10.078 12.047 1 94 445 PRO B C 1
ATOM 8607 O O . PRO B 1 445 ? 17.25 -8.93 12.016 1 94 445 PRO B O 1
ATOM 8610 N N . GLU B 1 446 ? 18.594 -10.453 11.203 1 94.25 446 GLU B N 1
ATOM 8611 C CA . GLU B 1 446 ? 19.203 -9.555 10.227 1 94.25 446 GLU B CA 1
ATOM 8612 C C . GLU B 1 446 ? 18.188 -9.164 9.148 1 94.25 446 GLU B C 1
ATOM 8614 O O . GLU B 1 446 ? 18.328 -8.109 8.516 1 94.25 446 GLU B O 1
ATOM 8619 N N . HIS B 1 447 ? 17.281 -10.023 8.93 1 96.25 447 HIS B N 1
ATOM 8620 C CA . HIS B 1 447 ? 16.25 -9.773 7.926 1 96.25 447 HIS B CA 1
ATOM 8621 C C . HIS B 1 447 ? 14.945 -10.477 8.289 1 96.25 447 HIS B C 1
ATOM 8623 O O . HIS B 1 447 ? 14.391 -11.227 7.473 1 96.25 447 HIS B O 1
ATOM 8629 N N . ARG B 1 448 ? 14.531 -10.266 9.547 1 97 448 ARG B N 1
ATOM 8630 C CA . ARG B 1 448 ? 13.273 -10.828 10.031 1 97 448 ARG B CA 1
ATOM 8631 C C . ARG B 1 448 ? 12.109 -10.414 9.141 1 97 448 ARG B C 1
ATOM 8633 O O . ARG B 1 448 ? 12.031 -9.266 8.695 1 97 448 ARG B O 1
ATOM 8640 N N . MET B 1 449 ? 11.203 -11.352 8.852 1 97.69 449 MET B N 1
ATOM 8641 C CA . MET B 1 449 ? 10.164 -11.094 7.859 1 97.69 449 MET B CA 1
ATOM 8642 C C . MET B 1 449 ? 8.914 -11.922 8.148 1 97.69 449 MET B C 1
ATOM 8644 O O . MET B 1 449 ? 8.992 -13.148 8.281 1 97.69 449 MET B O 1
ATOM 8648 N N . THR B 1 450 ? 7.746 -11.258 8.352 1 97.5 450 THR B N 1
ATOM 8649 C CA . THR B 1 450 ? 6.457 -11.938 8.391 1 97.5 450 THR B CA 1
ATOM 8650 C C . THR B 1 450 ? 5.957 -12.227 6.98 1 97.5 450 THR B C 1
ATOM 8652 O O . THR B 1 450 ? 6.504 -11.711 6.004 1 97.5 450 THR B O 1
ATOM 8655 N N . ARG B 1 451 ? 4.941 -13.086 6.898 1 97.62 451 ARG B N 1
ATOM 8656 C CA . ARG B 1 451 ? 4.363 -13.375 5.59 1 97.62 451 ARG B CA 1
ATOM 8657 C C . ARG B 1 451 ? 3.803 -12.117 4.945 1 97.62 451 ARG B C 1
ATOM 8659 O O . ARG B 1 451 ? 3.926 -11.922 3.734 1 97.62 451 ARG B O 1
ATOM 8666 N N . ARG B 1 452 ? 3.188 -11.273 5.723 1 97.19 452 ARG B N 1
ATOM 8667 C CA . ARG B 1 452 ? 2.701 -9.992 5.227 1 97.19 452 ARG B CA 1
ATOM 8668 C C . ARG B 1 452 ? 3.836 -9.172 4.617 1 97.19 452 ARG B C 1
ATOM 8670 O O . ARG B 1 452 ? 3.691 -8.617 3.523 1 97.19 452 ARG B O 1
ATOM 8677 N N . GLU B 1 453 ? 4.945 -9.086 5.293 1 97.62 453 GLU B N 1
ATOM 8678 C CA . GLU B 1 453 ? 6.105 -8.336 4.82 1 97.62 453 GLU B CA 1
ATOM 8679 C C . GLU B 1 453 ? 6.699 -8.969 3.566 1 97.62 453 GLU B C 1
ATOM 8681 O O . GLU B 1 453 ? 7.207 -8.266 2.691 1 97.62 453 GLU B O 1
ATOM 8686 N N . CYS B 1 454 ? 6.621 -10.266 3.48 1 98.56 454 CYS B N 1
ATOM 8687 C CA . CYS B 1 454 ? 7.074 -10.953 2.275 1 98.56 454 CYS B CA 1
ATOM 8688 C C . CYS B 1 454 ? 6.328 -10.445 1.047 1 98.56 454 CYS B C 1
ATOM 8690 O O . CYS B 1 454 ? 6.949 -10.125 0.029 1 98.56 454 CYS B O 1
ATOM 8692 N N . PHE B 1 455 ? 5.035 -10.352 1.152 1 98.5 455 PHE B N 1
ATOM 8693 C CA . PHE B 1 455 ? 4.234 -9.859 0.039 1 98.5 455 PHE B CA 1
ATOM 8694 C C . PHE B 1 455 ? 4.602 -8.422 -0.298 1 98.5 455 PHE B C 1
ATOM 8696 O O . PHE B 1 455 ? 4.672 -8.055 -1.472 1 98.5 455 PHE B O 1
ATOM 8703 N N . ASP B 1 456 ? 4.867 -7.625 0.71 1 97.5 456 ASP B N 1
ATOM 8704 C CA . ASP B 1 456 ? 5.301 -6.25 0.477 1 97.5 456 ASP B CA 1
ATOM 8705 C C . ASP B 1 456 ? 6.594 -6.207 -0.33 1 97.5 456 ASP B C 1
ATOM 8707 O O . ASP B 1 456 ? 6.742 -5.387 -1.237 1 97.5 456 ASP B O 1
ATOM 8711 N N . ARG B 1 457 ? 7.496 -7.043 0.023 1 98.25 457 ARG B N 1
ATOM 8712 C CA . ARG B 1 457 ? 8.805 -7.031 -0.63 1 98.25 457 ARG B CA 1
ATOM 8713 C C . ARG B 1 457 ? 8.711 -7.574 -2.051 1 98.25 457 ARG B C 1
ATOM 8715 O O . ARG B 1 457 ? 9.383 -7.082 -2.957 1 98.25 457 ARG B O 1
ATOM 8722 N N . ARG B 1 458 ? 7.895 -8.594 -2.25 1 98.69 458 ARG B N 1
ATOM 8723 C CA . ARG B 1 458 ? 7.641 -9.078 -3.604 1 98.69 458 ARG B CA 1
ATOM 8724 C C . ARG B 1 458 ? 7.004 -7.992 -4.461 1 98.69 458 ARG B C 1
ATOM 8726 O O . ARG B 1 458 ? 7.391 -7.801 -5.617 1 98.69 458 ARG B O 1
ATOM 8733 N N . ALA B 1 459 ? 6.086 -7.305 -3.873 1 98.5 459 ALA B N 1
ATOM 8734 C CA . ALA B 1 459 ? 5.449 -6.195 -4.582 1 98.5 459 ALA B CA 1
ATOM 8735 C C . ALA B 1 459 ? 6.469 -5.117 -4.938 1 98.5 459 ALA B C 1
ATOM 8737 O O . ALA B 1 459 ? 6.402 -4.523 -6.016 1 98.5 459 ALA B O 1
ATOM 8738 N N . GLU B 1 460 ? 7.371 -4.863 -4.039 1 98.38 460 GLU B N 1
ATOM 8739 C CA . GLU B 1 460 ? 8.406 -3.865 -4.293 1 98.38 460 GLU B CA 1
ATOM 8740 C C . GLU B 1 460 ? 9.258 -4.25 -5.5 1 98.38 460 GLU B C 1
ATOM 8742 O O . GLU B 1 460 ? 9.703 -3.379 -6.254 1 98.38 460 GLU B O 1
ATOM 8747 N N . CYS B 1 461 ? 9.508 -5.512 -5.691 1 98.81 461 CYS B N 1
ATOM 8748 C CA . CYS B 1 461 ? 10.219 -5.969 -6.875 1 98.81 461 CYS B CA 1
ATOM 8749 C C . CYS B 1 461 ? 9.453 -5.613 -8.148 1 98.81 461 CYS B C 1
ATOM 8751 O O . CYS B 1 461 ? 10.047 -5.129 -9.117 1 98.81 461 CYS B O 1
ATOM 8753 N N . PHE B 1 462 ? 8.133 -5.809 -8.133 1 98.81 462 PHE B N 1
ATOM 8754 C CA . PHE B 1 462 ? 7.312 -5.426 -9.273 1 98.81 462 PHE B CA 1
ATOM 8755 C C . PHE B 1 462 ? 7.391 -3.922 -9.516 1 98.81 462 PHE B C 1
ATOM 8757 O O . PHE B 1 462 ? 7.523 -3.479 -10.656 1 98.81 462 PHE B O 1
ATOM 8764 N N . GLU B 1 463 ? 7.32 -3.174 -8.445 1 98.5 463 GLU B N 1
ATOM 8765 C CA . GLU B 1 463 ? 7.34 -1.718 -8.562 1 98.5 463 GLU B CA 1
ATOM 8766 C C . GLU B 1 463 ? 8.664 -1.229 -9.141 1 98.5 463 GLU B C 1
ATOM 8768 O O . GLU B 1 463 ? 8.695 -0.26 -9.898 1 98.5 463 GLU B O 1
ATOM 8773 N N . TYR B 1 464 ? 9.773 -1.868 -8.773 1 98.25 464 TYR B N 1
ATOM 8774 C CA . TYR B 1 464 ? 11.055 -1.539 -9.383 1 98.25 464 TYR B CA 1
ATOM 8775 C C . TYR B 1 464 ? 11.008 -1.702 -10.898 1 98.25 464 TYR B C 1
ATOM 8777 O O . TYR B 1 464 ? 11.422 -0.808 -11.633 1 98.25 464 TYR B O 1
ATOM 8785 N N . LEU B 1 465 ? 10.469 -2.859 -11.344 1 98.62 465 LEU B N 1
ATOM 8786 C CA . LEU B 1 465 ? 10.352 -3.098 -12.773 1 98.62 465 LEU B CA 1
ATOM 8787 C C . LEU B 1 465 ? 9.547 -1.993 -13.453 1 98.62 465 LEU B C 1
ATOM 8789 O O . LEU B 1 465 ? 10.008 -1.383 -14.414 1 98.62 465 LEU B O 1
ATOM 8793 N N . LEU B 1 466 ? 8.43 -1.678 -12.906 1 98.31 466 LEU B N 1
ATOM 8794 C CA . LEU B 1 466 ? 7.516 -0.709 -13.5 1 98.31 466 LEU B CA 1
ATOM 8795 C C . LEU B 1 466 ? 8.156 0.671 -13.57 1 98.31 466 LEU B C 1
ATOM 8797 O O . LEU B 1 466 ? 7.996 1.384 -14.562 1 98.31 466 LEU B O 1
ATOM 8801 N N . SER B 1 467 ? 8.867 1.03 -12.539 1 97.12 467 SER B N 1
ATOM 8802 C CA . SER B 1 467 ? 9.516 2.34 -12.516 1 97.12 467 SER B CA 1
ATOM 8803 C C . SER B 1 467 ? 10.594 2.449 -13.586 1 97.12 467 SER B C 1
ATOM 8805 O O . SER B 1 467 ? 11.008 3.553 -13.945 1 97.12 467 SER B O 1
ATOM 8807 N N . HIS B 1 468 ? 11.047 1.338 -14.094 1 96.94 468 HIS B N 1
ATOM 8808 C CA . HIS B 1 468 ? 12.062 1.33 -15.141 1 96.94 468 HIS B CA 1
ATOM 8809 C C . HIS B 1 468 ? 11.453 0.999 -16.5 1 96.94 468 HIS B C 1
ATOM 8811 O O . HIS B 1 468 ? 12.164 0.626 -17.438 1 96.94 468 HIS B O 1
ATOM 8817 N N . GLY B 1 469 ? 10.133 1.027 -16.578 1 96.81 469 GLY B N 1
ATOM 8818 C CA . GLY B 1 469 ? 9.445 0.852 -17.844 1 96.81 469 GLY B CA 1
ATOM 8819 C C . GLY B 1 469 ? 9.273 -0.604 -18.234 1 96.81 469 GLY B C 1
ATOM 8820 O O . GLY B 1 469 ? 8.945 -0.911 -19.391 1 96.81 469 GLY B O 1
ATOM 8821 N N . ILE B 1 470 ? 9.523 -1.549 -17.359 1 98.56 470 ILE B N 1
ATOM 8822 C CA . ILE B 1 470 ? 9.383 -2.98 -17.594 1 98.56 470 ILE B CA 1
ATOM 8823 C C . ILE B 1 470 ? 8.062 -3.475 -17.016 1 98.56 470 ILE B C 1
ATOM 8825 O O . ILE B 1 470 ? 7.816 -3.336 -15.812 1 98.56 470 ILE B O 1
ATOM 8829 N N . LEU B 1 471 ? 7.191 -4.027 -17.859 1 98.75 471 LEU B N 1
ATOM 8830 C CA . LEU B 1 471 ? 5.898 -4.512 -17.375 1 98.75 471 LEU B CA 1
ATOM 8831 C C . LEU B 1 471 ? 6.062 -5.77 -16.531 1 98.75 471 LEU B C 1
ATOM 8833 O O . LEU B 1 471 ? 6.734 -6.715 -16.953 1 98.75 471 LEU B O 1
ATOM 8837 N N . SER B 1 472 ? 5.473 -5.82 -15.32 1 98.75 472 SER B N 1
ATOM 8838 C CA . SER B 1 472 ? 5.684 -6.871 -14.328 1 98.75 472 SER B CA 1
ATOM 8839 C C . SER B 1 472 ? 4.781 -8.07 -14.594 1 98.75 472 SER B C 1
ATOM 8841 O O . SER B 1 472 ? 3.623 -7.906 -14.984 1 98.75 472 SER B O 1
ATOM 8843 N N . SER B 1 473 ? 5.285 -9.234 -14.375 1 98.56 473 SER B N 1
ATOM 8844 C CA . SER B 1 473 ? 4.508 -10.461 -14.445 1 98.56 473 SER B CA 1
ATOM 8845 C C . SER B 1 473 ? 5.066 -11.523 -13.5 1 98.56 473 SER B C 1
ATOM 8847 O O . SER B 1 473 ? 6.141 -11.352 -12.93 1 98.56 473 SER B O 1
ATOM 8849 N N . SER B 1 474 ? 4.32 -12.547 -13.289 1 98.44 474 SER B N 1
ATOM 8850 C CA . SER B 1 474 ? 4.699 -13.711 -12.492 1 98.44 474 SER B CA 1
ATOM 8851 C C . SER B 1 474 ? 3.881 -14.93 -12.883 1 98.44 474 SER B C 1
ATOM 8853 O O . SER B 1 474 ? 3.182 -14.922 -13.898 1 98.44 474 SER B O 1
ATOM 8855 N N . GLU B 1 475 ? 4.137 -16 -12.164 1 97.25 475 GLU B N 1
ATOM 8856 C CA . GLU B 1 475 ? 3.367 -17.234 -12.375 1 97.25 475 GLU B CA 1
ATOM 8857 C C . GLU B 1 475 ? 1.981 -17.125 -11.75 1 97.25 475 GLU B C 1
ATOM 8859 O O . GLU B 1 475 ? 1.855 -16.922 -10.539 1 97.25 475 GLU B O 1
ATOM 8864 N N . GLU B 1 476 ? 0.991 -17.25 -12.586 1 97.31 476 GLU B N 1
ATOM 8865 C CA . GLU B 1 476 ? -0.403 -17.141 -12.172 1 97.31 476 GLU B CA 1
ATOM 8866 C C . GLU B 1 476 ? -0.668 -15.789 -11.5 1 97.31 476 GLU B C 1
ATOM 8868 O O . GLU B 1 476 ? -0.153 -14.758 -11.945 1 97.31 476 GLU B O 1
ATOM 8873 N N . VAL B 1 477 ? -1.702 -15.742 -10.594 1 97.88 477 VAL B N 1
ATOM 8874 C CA . VAL B 1 477 ? -2.127 -14.469 -10.023 1 97.88 477 VAL B CA 1
ATOM 8875 C C . VAL B 1 477 ? -2.361 -14.625 -8.523 1 97.88 477 VAL B C 1
ATOM 8877 O O . VAL B 1 477 ? -2.35 -15.742 -8 1 97.88 477 VAL B O 1
ATOM 8880 N N . SER B 1 478 ? -2.471 -13.539 -7.84 1 97.75 478 SER B N 1
ATOM 8881 C CA . SER B 1 478 ? -2.877 -13.453 -6.441 1 97.75 478 SER B CA 1
ATOM 8882 C C . SER B 1 478 ? -3.449 -12.078 -6.113 1 97.75 478 SER B C 1
ATOM 8884 O O . SER B 1 478 ? -3.018 -11.07 -6.676 1 97.75 478 SER B O 1
ATOM 8886 N N . ASP B 1 479 ? -4.352 -12.125 -5.137 1 98.06 479 ASP B N 1
ATOM 8887 C CA . ASP B 1 479 ? -5.047 -10.914 -4.707 1 98.06 479 ASP B CA 1
ATOM 8888 C C . ASP B 1 479 ? -4.059 -9.828 -4.297 1 98.06 479 ASP B C 1
ATOM 8890 O O . ASP B 1 479 ? -4.195 -8.672 -4.707 1 98.06 479 ASP B O 1
ATOM 8894 N N . TRP B 1 480 ? -3.01 -10.133 -3.52 1 98 480 TRP B N 1
ATOM 8895 C CA . TRP B 1 480 ? -2.092 -9.156 -2.945 1 98 480 TRP B CA 1
ATOM 8896 C C . TRP B 1 480 ? -1.3 -8.445 -4.039 1 98 480 TRP B C 1
ATOM 8898 O O . TRP B 1 480 ? -0.802 -7.336 -3.83 1 98 480 TRP B O 1
ATOM 8908 N N . ALA B 1 481 ? -1.138 -8.992 -5.246 1 98.56 481 ALA B N 1
ATOM 8909 C CA . ALA B 1 481 ? -0.212 -8.516 -6.27 1 98.56 481 ALA B CA 1
ATOM 8910 C C . ALA B 1 481 ? -0.916 -7.586 -7.25 1 98.56 481 ALA B C 1
ATOM 8912 O O . ALA B 1 481 ? -0.263 -6.906 -8.047 1 98.56 481 ALA B O 1
ATOM 8913 N N . VAL B 1 482 ? -2.215 -7.473 -7.215 1 98.44 482 VAL B N 1
ATOM 8914 C CA . VAL B 1 482 ? -3.035 -6.84 -8.242 1 98.44 482 VAL B CA 1
ATOM 8915 C C . VAL B 1 482 ? -2.582 -5.398 -8.445 1 98.44 482 VAL B C 1
ATOM 8917 O O . VAL B 1 482 ? -2.453 -4.938 -9.586 1 98.44 482 VAL B O 1
ATOM 8920 N N . PRO B 1 483 ? -2.213 -4.664 -7.422 1 97.75 483 PRO B N 1
ATOM 8921 C CA . PRO B 1 483 ? -1.852 -3.262 -7.645 1 97.75 483 PRO B CA 1
ATOM 8922 C C . PRO B 1 483 ? -0.599 -3.105 -8.5 1 97.75 483 PRO B C 1
ATOM 8924 O O . PRO B 1 483 ? -0.441 -2.096 -9.195 1 97.75 483 PRO B O 1
ATOM 8927 N N . SER B 1 484 ? 0.296 -4.129 -8.508 1 98.19 484 SER B N 1
ATOM 8928 C CA . SER B 1 484 ? 1.598 -3.945 -9.141 1 98.19 484 SER B CA 1
ATOM 8929 C C . SER B 1 484 ? 1.805 -4.945 -10.273 1 98.19 484 SER B C 1
ATOM 8931 O O . SER B 1 484 ? 2.771 -4.84 -11.031 1 98.19 484 SER B O 1
ATOM 8933 N N . LEU B 1 485 ? 0.938 -5.91 -10.398 1 98.75 485 LEU B N 1
ATOM 8934 C CA . LEU B 1 485 ? 1.065 -6.941 -11.422 1 98.75 485 LEU B CA 1
ATOM 8935 C C . LEU B 1 485 ? 0.347 -6.531 -12.703 1 98.75 485 LEU B C 1
ATOM 8937 O O . LEU B 1 485 ? -0.837 -6.191 -12.672 1 98.75 485 LEU B O 1
ATOM 8941 N N . ILE B 1 486 ? 1.02 -6.566 -13.906 1 98.75 486 ILE B N 1
ATOM 8942 C CA . ILE B 1 486 ? 0.417 -6.148 -15.164 1 98.75 486 ILE B CA 1
ATOM 8943 C C . ILE B 1 486 ? -0.211 -7.355 -15.859 1 98.75 486 ILE B C 1
ATOM 8945 O O . ILE B 1 486 ? -1.317 -7.262 -16.391 1 98.75 486 ILE B O 1
ATOM 8949 N N . PHE B 1 487 ? 0.492 -8.383 -15.883 1 98.69 487 PHE B N 1
ATOM 8950 C CA . PHE B 1 487 ? -0.002 -9.633 -16.469 1 98.69 487 PHE B CA 1
ATOM 8951 C C . PHE B 1 487 ? 0.626 -10.836 -15.773 1 98.69 487 PHE B C 1
ATOM 8953 O O . PHE B 1 487 ? 1.394 -10.68 -14.82 1 98.69 487 PHE B O 1
ATOM 8960 N N . CYS B 1 488 ? 0.187 -12.016 -16.047 1 98.12 488 CYS B N 1
ATOM 8961 C CA . CYS B 1 488 ? 0.751 -13.258 -15.523 1 98.12 488 CYS B CA 1
ATOM 8962 C C . CYS B 1 488 ? 0.969 -14.266 -16.641 1 98.12 488 CYS B C 1
ATOM 8964 O O . CYS B 1 488 ? 0.771 -13.953 -17.812 1 98.12 488 CYS B O 1
ATOM 8966 N N . HIS B 1 489 ? 1.613 -15.352 -16.359 1 95.06 489 HIS B N 1
ATOM 8967 C CA . HIS B 1 489 ? 1.57 -16.5 -17.266 1 95.06 489 HIS B CA 1
ATOM 8968 C C . HIS B 1 489 ? 0.495 -17.484 -16.844 1 95.06 489 HIS B C 1
ATOM 8970 O O . HIS B 1 489 ? 0.609 -18.125 -15.789 1 95.06 489 HIS B O 1
ATOM 8976 N N . TYR B 1 490 ? -0.424 -17.469 -17.5 1 86.56 490 TYR B N 1
ATOM 8977 C CA . TYR B 1 490 ? -1.683 -18.203 -17.375 1 86.56 490 TYR B CA 1
ATOM 8978 C C . TYR B 1 490 ? -2.26 -18.047 -15.969 1 86.56 490 TYR B C 1
ATOM 8980 O O . TYR B 1 490 ? -1.615 -17.484 -15.078 1 86.56 490 TYR B O 1
ATOM 8988 N N . ALA B 1 491 ? -3.293 -18.438 -15.586 1 94.19 491 ALA B N 1
ATOM 8989 C CA . ALA B 1 491 ? -4.133 -18.609 -14.398 1 94.19 491 ALA B CA 1
ATOM 8990 C C . ALA B 1 491 ? -5.246 -19.609 -14.648 1 94.19 491 ALA B C 1
ATOM 8992 O O . ALA B 1 491 ? -6.402 -19.234 -14.852 1 94.19 491 ALA B O 1
ATOM 8993 N N . PRO B 1 492 ? -4.906 -20.891 -14.539 1 95.44 492 PRO B N 1
ATOM 8994 C CA . PRO B 1 492 ? -5.789 -21.953 -15 1 95.44 492 PRO B CA 1
ATOM 8995 C C . PRO B 1 492 ? -6.973 -22.188 -14.062 1 95.44 492 PRO B C 1
ATOM 8997 O O . PRO B 1 492 ? -6.961 -21.734 -12.914 1 95.44 492 PRO B O 1
ATOM 9000 N N . TYR B 1 493 ? -7.98 -22.828 -14.672 1 96.25 493 TYR B N 1
ATOM 9001 C CA . TYR B 1 493 ? -8.938 -23.531 -13.828 1 96.25 493 TYR B CA 1
ATOM 9002 C C . TYR B 1 493 ? -8.305 -24.766 -13.18 1 96.25 493 TYR B C 1
ATOM 9004 O O . TYR B 1 493 ? -7.289 -25.266 -13.656 1 96.25 493 TYR B O 1
ATOM 9012 N N . ASP B 1 494 ? -8.938 -25.266 -12.117 1 90.88 494 ASP B N 1
ATOM 9013 C CA . ASP B 1 494 ? -8.383 -26.359 -11.328 1 90.88 494 ASP B CA 1
ATOM 9014 C C . ASP B 1 494 ? -8.055 -27.578 -12.211 1 90.88 494 ASP B C 1
ATOM 9016 O O . ASP B 1 494 ? -7.055 -28.25 -11.992 1 90.88 494 ASP B O 1
ATOM 9020 N N . PHE B 1 495 ? -8.828 -27.828 -13.32 1 91.62 495 PHE B N 1
ATOM 9021 C CA . PHE B 1 495 ? -8.766 -29.062 -14.094 1 91.62 495 PHE B CA 1
ATOM 9022 C C . PHE B 1 495 ? -7.793 -28.922 -15.258 1 91.62 495 PHE B C 1
ATOM 9024 O O . PHE B 1 495 ? -7.387 -29.906 -15.859 1 91.62 495 PHE B O 1
ATOM 9031 N N . GLN B 1 496 ? -7.406 -27.672 -15.555 1 91.25 496 GLN B N 1
ATOM 9032 C CA . GLN B 1 496 ? -6.648 -27.453 -16.781 1 91.25 496 GLN B CA 1
ATOM 9033 C C . GLN B 1 496 ? -5.199 -27.891 -16.625 1 91.25 496 GLN B C 1
ATOM 9035 O O . GLN B 1 496 ? -4.48 -28.062 -17.609 1 91.25 496 GLN B O 1
ATOM 9040 N N . MET B 1 497 ? -4.754 -28.062 -15.398 1 80.69 497 MET B N 1
ATOM 9041 C CA . MET B 1 497 ? -3.377 -28.5 -15.188 1 80.69 497 MET B CA 1
ATOM 9042 C C . MET B 1 497 ? -3.324 -29.969 -14.781 1 80.69 497 MET B C 1
ATOM 9044 O O . MET B 1 497 ? -2.264 -30.469 -14.422 1 80.69 497 MET B O 1
ATOM 9048 N N . ARG B 1 498 ? -4.43 -30.625 -14.781 1 84.25 498 ARG B N 1
ATOM 9049 C CA . ARG B 1 498 ? -4.527 -32.031 -14.445 1 84.25 498 ARG B CA 1
ATOM 9050 C C . ARG B 1 498 ? -4.91 -32.875 -15.664 1 84.25 498 ARG B C 1
ATOM 9052 O O . ARG B 1 498 ? -5.184 -32.312 -16.734 1 84.25 498 ARG B O 1
ATOM 9059 N N . SER B 1 499 ? -4.797 -34.219 -15.43 1 84.75 499 SER B N 1
ATOM 9060 C CA . SER B 1 499 ? -5.234 -35.125 -16.5 1 84.75 499 SER B CA 1
ATOM 9061 C C . SER B 1 499 ? -6.695 -34.875 -16.859 1 84.75 499 SER B C 1
ATOM 9063 O O . SER B 1 499 ? -7.543 -34.719 -15.977 1 84.75 499 SER B O 1
ATOM 9065 N N . PRO B 1 500 ? -6.926 -34.75 -18.172 1 85.19 500 PRO B N 1
ATOM 9066 C CA . PRO B 1 500 ? -8.312 -34.531 -18.578 1 85.19 500 PRO B CA 1
ATOM 9067 C C . PRO B 1 500 ? -9.25 -35.656 -18.125 1 85.19 500 PRO B C 1
ATOM 9069 O O . PRO B 1 500 ? -10.469 -35.469 -18.125 1 85.19 500 PRO B O 1
ATOM 9072 N N . ASN B 1 501 ? -8.578 -36.781 -17.734 1 87.38 501 ASN B N 1
ATOM 9073 C CA . ASN B 1 501 ? -9.367 -37.938 -17.312 1 87.38 501 ASN B CA 1
ATOM 9074 C C . ASN B 1 501 ? -9.781 -37.844 -15.844 1 87.38 501 ASN B C 1
ATOM 9076 O O . ASN B 1 501 ? -10.656 -38.562 -15.391 1 87.38 501 ASN B O 1
ATOM 9080 N N . GLU B 1 502 ? -9.141 -36.938 -15.18 1 90.38 502 GLU B N 1
ATOM 9081 C CA . GLU B 1 502 ? -9.484 -36.781 -13.773 1 90.38 502 GLU B CA 1
ATOM 9082 C C . GLU B 1 502 ? -10.789 -36 -13.602 1 90.38 502 GLU B C 1
ATOM 9084 O O . GLU B 1 502 ? -11.047 -35.031 -14.328 1 90.38 502 GLU B O 1
ATOM 9089 N N . PRO B 1 503 ? -11.586 -36.531 -12.695 1 92.25 503 PRO B N 1
ATOM 9090 C CA . PRO B 1 503 ? -12.844 -35.781 -12.477 1 92.25 503 PRO B CA 1
ATOM 9091 C C . PRO B 1 503 ? -12.617 -34.375 -12 1 92.25 503 PRO B C 1
ATOM 9093 O O . PRO B 1 503 ? -11.68 -34.094 -11.25 1 92.25 503 PRO B O 1
ATOM 9096 N N . ARG B 1 504 ? -13.484 -33.469 -12.453 1 93.19 504 ARG B N 1
ATOM 9097 C CA . ARG B 1 504 ? -13.422 -32.062 -12.031 1 93.19 504 ARG B CA 1
ATOM 9098 C C . ARG B 1 504 ? -13.938 -31.922 -10.602 1 93.19 504 ARG B C 1
ATOM 9100 O O . ARG B 1 504 ? -14.789 -32.688 -10.156 1 93.19 504 ARG B O 1
ATOM 9107 N N . GLN B 1 505 ? -13.469 -30.922 -9.93 1 95 505 GLN B N 1
ATOM 9108 C CA . GLN B 1 505 ? -13.844 -30.672 -8.539 1 95 505 GLN B CA 1
ATOM 9109 C C . GLN B 1 505 ? -15.133 -29.859 -8.453 1 95 505 GLN B C 1
ATOM 9111 O O . GLN B 1 505 ? -15.688 -29.688 -7.367 1 95 505 GLN B O 1
ATOM 9116 N N . GLY B 1 506 ? -15.617 -29.344 -9.492 1 96.88 506 GLY B N 1
ATOM 9117 C CA . GLY B 1 506 ? -16.812 -28.531 -9.625 1 96.88 506 GLY B CA 1
ATOM 9118 C C . GLY B 1 506 ? -16.969 -27.906 -11 1 96.88 506 GLY B C 1
ATOM 9119 O O . GLY B 1 506 ? -16.312 -28.312 -11.953 1 96.88 506 GLY B O 1
ATOM 9120 N N . VAL B 1 507 ? -17.891 -27.016 -11.156 1 97.25 507 VAL B N 1
ATOM 9121 C CA . VAL B 1 507 ? -18.109 -26.266 -12.383 1 97.25 507 VAL B CA 1
ATOM 9122 C C . VAL B 1 507 ? -17.156 -25.078 -12.453 1 97.25 507 VAL B C 1
ATOM 9124 O O . VAL B 1 507 ? -17.078 -24.281 -11.516 1 97.25 507 VAL B O 1
ATOM 9127 N N . PRO B 1 508 ? -16.375 -24.984 -13.5 1 97.06 508 PRO B N 1
ATOM 9128 C CA . PRO B 1 508 ? -15.492 -23.828 -13.602 1 97.06 508 PRO B CA 1
ATOM 9129 C C . PRO B 1 508 ? -16.266 -22.516 -13.805 1 97.06 508 PRO B C 1
ATOM 9131 O O . PRO B 1 508 ? -17.125 -22.438 -14.688 1 97.06 508 PRO B O 1
ATOM 9134 N N . VAL B 1 509 ? -16.047 -21.531 -13.016 1 98.06 509 VAL B N 1
ATOM 9135 C CA . VAL B 1 509 ? -16.594 -20.188 -13.133 1 98.06 509 VAL B CA 1
ATOM 9136 C C . VAL B 1 509 ? -15.477 -19.156 -12.977 1 98.06 509 VAL B C 1
ATOM 9138 O O . VAL B 1 509 ? -14.547 -19.359 -12.188 1 98.06 509 VAL B O 1
ATOM 9141 N N . PRO B 1 510 ? -15.492 -18.078 -13.703 1 98.38 510 PRO B N 1
ATOM 9142 C CA . PRO B 1 510 ? -14.383 -17.125 -13.711 1 98.38 510 PRO B CA 1
ATOM 9143 C C . PRO B 1 510 ? -14.438 -16.141 -12.539 1 98.38 510 PRO B C 1
ATOM 9145 O O . PRO B 1 510 ? -14.453 -14.93 -12.742 1 98.38 510 PRO B O 1
ATOM 9148 N N . LEU B 1 511 ? -14.367 -16.672 -11.32 1 98.81 511 LEU B N 1
ATOM 9149 C CA . LEU B 1 511 ? -14.477 -15.82 -10.141 1 98.81 511 LEU B CA 1
ATOM 9150 C C . LEU B 1 511 ? -13.398 -14.742 -10.133 1 98.81 511 LEU B C 1
ATOM 9152 O O . LEU B 1 511 ? -13.688 -13.578 -9.867 1 98.81 511 LEU B O 1
ATOM 9156 N N . TYR B 1 512 ? -12.156 -15.102 -10.406 1 98.69 512 TYR B N 1
ATOM 9157 C CA . TYR B 1 512 ? -11.078 -14.117 -10.398 1 98.69 512 TYR B CA 1
ATOM 9158 C C . TYR B 1 512 ? -11.328 -13.031 -11.438 1 98.69 512 TYR B C 1
ATOM 9160 O O . TYR B 1 512 ? -11.203 -11.844 -11.141 1 98.69 512 TYR B O 1
ATOM 9168 N N . ASN B 1 513 ? -11.695 -13.414 -12.617 1 98.62 513 ASN B N 1
ATOM 9169 C CA . ASN B 1 513 ? -11.867 -12.445 -13.695 1 98.62 513 ASN B CA 1
ATOM 9170 C C . ASN B 1 513 ? -13.102 -11.586 -13.492 1 98.62 513 ASN B C 1
ATOM 9172 O O . ASN B 1 513 ? -13.133 -10.422 -13.906 1 98.62 513 ASN B O 1
ATOM 9176 N N . LEU B 1 514 ? -14.141 -12.148 -12.859 1 98.81 514 LEU B N 1
ATOM 9177 C CA . LEU B 1 514 ? -15.305 -11.328 -12.531 1 98.81 514 LEU B CA 1
ATOM 9178 C C . LEU B 1 514 ? -14.914 -10.172 -11.617 1 98.81 514 LEU B C 1
ATOM 9180 O O . LEU B 1 514 ? -15.555 -9.117 -11.641 1 98.81 514 LEU B O 1
ATOM 9184 N N . VAL B 1 515 ? -13.852 -10.367 -10.844 1 98.88 515 VAL B N 1
ATOM 9185 C CA . VAL B 1 515 ? -13.391 -9.32 -9.945 1 98.88 515 VAL B CA 1
ATOM 9186 C C . VAL B 1 515 ? -12.336 -8.461 -10.648 1 98.88 515 VAL B C 1
ATOM 9188 O O . VAL B 1 515 ? -12.383 -7.23 -10.57 1 98.88 515 VAL B O 1
ATOM 9191 N N . TYR B 1 516 ? -11.367 -9.094 -11.445 1 98.81 516 TYR B N 1
ATOM 9192 C CA . TYR B 1 516 ? -10.117 -8.406 -11.742 1 98.81 516 TYR B CA 1
ATOM 9193 C C . TYR B 1 516 ? -9.812 -8.445 -13.234 1 98.81 516 TYR B C 1
ATOM 9195 O O . TYR B 1 516 ? -8.688 -8.172 -13.648 1 98.81 516 TYR B O 1
ATOM 9203 N N . HIS B 1 517 ? -10.766 -8.75 -14.133 1 98.75 517 HIS B N 1
ATOM 9204 C CA . HIS B 1 517 ? -10.469 -8.867 -15.555 1 98.75 517 HIS B CA 1
ATOM 9205 C C . HIS B 1 517 ? -9.789 -7.602 -16.078 1 98.75 517 HIS B C 1
ATOM 9207 O O . HIS B 1 517 ? -8.844 -7.676 -16.859 1 98.75 517 HIS B O 1
ATOM 9213 N N . ASP B 1 518 ? -10.258 -6.465 -15.695 1 98.62 518 ASP B N 1
ATOM 9214 C CA . ASP B 1 518 ? -9.719 -5.203 -16.188 1 98.62 518 ASP B CA 1
ATOM 9215 C C . ASP B 1 518 ? -8.523 -4.75 -15.344 1 98.62 518 ASP B C 1
ATOM 9217 O O . ASP B 1 518 ? -8.148 -3.576 -15.375 1 98.62 518 ASP B O 1
ATOM 9221 N N . CYS B 1 519 ? -7.941 -5.625 -14.547 1 98.69 519 CYS B N 1
ATOM 9222 C CA . CYS B 1 519 ? -6.84 -5.258 -13.664 1 98.69 519 CYS B CA 1
ATOM 9223 C C . CYS B 1 519 ? -5.574 -6.023 -14.023 1 98.69 519 CYS B C 1
ATOM 9225 O O . CYS B 1 519 ? -4.465 -5.547 -13.773 1 98.69 519 CYS B O 1
ATOM 9227 N N . VAL B 1 520 ? -5.613 -7.219 -14.508 1 98.75 520 VAL B N 1
ATOM 9228 C CA . VAL B 1 520 ? -4.477 -8.07 -14.836 1 98.75 520 VAL B CA 1
ATOM 9229 C C . VAL B 1 520 ? -4.734 -8.797 -16.156 1 98.75 520 VAL B C 1
ATOM 9231 O O . VAL B 1 520 ? -5.809 -9.375 -16.359 1 98.75 520 VAL B O 1
ATOM 9234 N N . ILE B 1 521 ? -3.814 -8.773 -17.062 1 98.75 521 ILE B N 1
ATOM 9235 C CA . ILE B 1 521 ? -3.934 -9.469 -18.344 1 98.75 521 ILE B CA 1
ATOM 9236 C C . ILE B 1 521 ? -3.518 -10.922 -18.188 1 98.75 521 ILE B C 1
ATOM 9238 O O . ILE B 1 521 ? -2.453 -11.211 -17.625 1 98.75 521 ILE B O 1
ATOM 9242 N N . GLU B 1 522 ? -4.363 -11.852 -18.656 1 98.19 522 GLU B N 1
ATOM 9243 C CA . GLU B 1 522 ? -4.098 -13.273 -18.484 1 98.19 522 GLU B CA 1
ATOM 9244 C C . GLU B 1 522 ? -4.055 -13.992 -19.844 1 98.19 522 GLU B C 1
ATOM 9246 O O . GLU B 1 522 ? -5.047 -14.008 -20.562 1 98.19 522 GLU B O 1
ATOM 9251 N N . PRO B 1 523 ? -2.973 -14.578 -20.188 1 97.69 523 PRO B N 1
ATOM 9252 C CA . PRO B 1 523 ? -2.957 -15.477 -21.344 1 97.69 523 PRO B CA 1
ATOM 9253 C C . PRO B 1 523 ? -3.51 -16.859 -21.016 1 97.69 523 PRO B C 1
ATOM 9255 O O . PRO B 1 523 ? -3.381 -17.328 -19.891 1 97.69 523 PRO B O 1
ATOM 9258 N N . TRP B 1 524 ? -4.098 -17.516 -22.031 1 96.94 524 TRP B N 1
ATOM 9259 C CA . TRP B 1 524 ? -4.785 -18.781 -21.797 1 96.94 524 TRP B CA 1
ATOM 9260 C C . TRP B 1 524 ? -4.273 -19.844 -22.766 1 96.94 524 TRP B C 1
ATOM 9262 O O . TRP B 1 524 ? -3.887 -19.547 -23.891 1 96.94 524 TRP B O 1
ATOM 9272 N N . MET B 1 525 ? -4.332 -21.016 -22.328 1 93 525 MET B N 1
ATOM 9273 C CA . MET B 1 525 ? -4 -22.188 -23.156 1 93 525 MET B CA 1
ATOM 9274 C C . MET B 1 525 ? -4.988 -22.328 -24.312 1 93 525 MET B C 1
ATOM 9276 O O . MET B 1 525 ? -6.184 -22.062 -24.156 1 93 525 MET B O 1
ATOM 9280 N N . MET B 1 526 ? -4.492 -22.859 -25.453 1 95.06 526 MET B N 1
ATOM 9281 C CA . MET B 1 526 ? -5.285 -22.875 -26.672 1 95.06 526 MET B CA 1
ATOM 9282 C C . MET B 1 526 ? -5.465 -24.297 -27.188 1 95.06 526 MET B C 1
ATOM 9284 O O . MET B 1 526 ? -6.055 -24.5 -28.25 1 95.06 526 MET B O 1
ATOM 9288 N N . GLU B 1 527 ? -5.094 -25.266 -26.438 1 89.75 527 GLU B N 1
ATOM 9289 C CA . GLU B 1 527 ? -5.055 -26.656 -26.906 1 89.75 527 GLU B CA 1
ATOM 9290 C C . GLU B 1 527 ? -6.461 -27.219 -27.062 1 89.75 527 GLU B C 1
ATOM 9292 O O . GLU B 1 527 ? -7.344 -26.922 -26.25 1 89.75 527 GLU B O 1
ATOM 9297 N N . ARG B 1 528 ? -6.578 -28.062 -28.141 1 92.81 528 ARG B N 1
ATOM 9298 C CA . ARG B 1 528 ? -7.746 -28.938 -28.219 1 92.81 528 ARG B CA 1
ATOM 9299 C C . ARG B 1 528 ? -7.477 -30.266 -27.531 1 92.81 528 ARG B C 1
ATOM 9301 O O . ARG B 1 528 ? -6.711 -31.094 -28.031 1 92.81 528 ARG B O 1
ATOM 9308 N N . VAL B 1 529 ? -8.109 -30.406 -26.406 1 89.75 529 VAL B N 1
ATOM 9309 C CA . VAL B 1 529 ? -7.883 -31.625 -25.641 1 89.75 529 VAL B CA 1
ATOM 9310 C C . VAL B 1 529 ? -8.602 -32.781 -26.312 1 89.75 529 VAL B C 1
ATOM 9312 O O . VAL B 1 529 ? -9.781 -32.688 -26.656 1 89.75 529 VAL B O 1
ATOM 9315 N N . VAL B 1 530 ? -7.879 -33.938 -26.516 1 87.5 530 VAL B N 1
ATOM 9316 C CA . VAL B 1 530 ? -8.469 -35.125 -27.125 1 87.5 530 VAL B CA 1
ATOM 9317 C C . VAL B 1 530 ? -9.602 -35.656 -26.234 1 87.5 530 VAL B C 1
ATOM 9319 O O . VAL B 1 530 ? -9.391 -35.906 -25.047 1 87.5 530 VAL B O 1
ATOM 9322 N N . ASP B 1 531 ? -10.734 -35.781 -26.828 1 85.81 531 ASP B N 1
ATOM 9323 C CA . ASP B 1 531 ? -11.914 -36.281 -26.141 1 85.81 531 ASP B CA 1
ATOM 9324 C C . ASP B 1 531 ? -12.297 -35.344 -24.984 1 85.81 531 ASP B C 1
ATOM 9326 O O . ASP B 1 531 ? -12.914 -35.781 -24.016 1 85.81 531 ASP B O 1
ATOM 9330 N N . GLY B 1 532 ? -11.805 -34.125 -25.078 1 89.44 532 GLY B N 1
ATOM 9331 C CA . GLY B 1 532 ? -12.094 -33.125 -24.062 1 89.44 532 GLY B CA 1
ATOM 9332 C C . GLY B 1 532 ? -12.492 -31.781 -24.656 1 89.44 532 GLY B C 1
ATOM 9333 O O . GLY B 1 532 ? -13.039 -31.703 -25.75 1 89.44 532 GLY B O 1
ATOM 9334 N N . ASP B 1 533 ? -12.305 -30.719 -23.844 1 93.31 533 ASP B N 1
ATOM 9335 C CA . ASP B 1 533 ? -12.734 -29.391 -24.266 1 93.31 533 ASP B CA 1
ATOM 9336 C C . ASP B 1 533 ? -11.695 -28.734 -25.156 1 93.31 533 ASP B C 1
ATOM 9338 O O . ASP B 1 533 ? -10.5 -29.031 -25.062 1 93.31 533 ASP B O 1
ATOM 9342 N N . ASP B 1 534 ? -12.164 -27.891 -26.062 1 96.44 534 ASP B N 1
ATOM 9343 C CA . ASP B 1 534 ? -11.312 -26.906 -26.719 1 96.44 534 ASP B CA 1
ATOM 9344 C C . ASP B 1 534 ? -10.984 -25.75 -25.797 1 96.44 534 ASP B C 1
ATOM 9346 O O . ASP B 1 534 ? -11.852 -24.906 -25.5 1 96.44 534 ASP B O 1
ATOM 9350 N N . TYR B 1 535 ? -9.789 -25.594 -25.297 1 96 535 TYR B N 1
ATOM 9351 C CA . TYR B 1 535 ? -9.406 -24.609 -24.297 1 96 535 TYR B CA 1
ATOM 9352 C C . TYR B 1 535 ? -9.539 -23.188 -24.859 1 96 535 TYR B C 1
ATOM 9354 O O . TYR B 1 535 ? -9.57 -22.219 -24.094 1 96 535 TYR B O 1
ATOM 9362 N N . MET B 1 536 ? -9.609 -23.031 -26.219 1 97.62 536 MET B N 1
ATOM 9363 C CA . MET B 1 536 ? -9.875 -21.734 -26.828 1 97.62 536 MET B CA 1
ATOM 9364 C C . MET B 1 536 ? -11.156 -21.125 -26.266 1 97.62 536 MET B C 1
ATOM 9366 O O . MET B 1 536 ? -11.258 -19.906 -26.125 1 97.62 536 MET B O 1
ATOM 9370 N N . LEU B 1 537 ? -12.094 -21.938 -25.938 1 98.31 537 LEU B N 1
ATOM 9371 C CA . LEU B 1 537 ? -13.375 -21.453 -25.438 1 98.31 537 LEU B CA 1
ATOM 9372 C C . LEU B 1 537 ? -13.211 -20.781 -24.094 1 98.31 537 LEU B C 1
ATOM 9374 O O . LEU B 1 537 ? -13.883 -19.781 -23.812 1 98.31 537 LEU B O 1
ATOM 9378 N N . TYR B 1 538 ? -12.328 -21.281 -23.25 1 97.56 538 TYR B N 1
ATOM 9379 C CA . TYR B 1 538 ? -12.078 -20.641 -21.969 1 97.56 538 TYR B CA 1
ATOM 9380 C C . TYR B 1 538 ? -11.328 -19.328 -22.141 1 97.56 538 TYR B C 1
ATOM 9382 O O . TYR B 1 538 ? -11.531 -18.375 -21.375 1 97.56 538 TYR B O 1
ATOM 9390 N N . ALA B 1 539 ? -10.414 -19.266 -23.156 1 98.12 539 ALA B N 1
ATOM 9391 C CA . ALA B 1 539 ? -9.773 -17.984 -23.469 1 98.12 539 ALA B CA 1
ATOM 9392 C C . ALA B 1 539 ? -10.805 -16.922 -23.812 1 98.12 539 ALA B C 1
ATOM 9394 O O . ALA B 1 539 ? -10.734 -15.797 -23.312 1 98.12 539 ALA B O 1
ATOM 9395 N N . LEU B 1 540 ? -11.773 -17.312 -24.609 1 98.56 540 LEU B N 1
ATOM 9396 C CA . LEU B 1 540 ? -12.828 -16.391 -25.031 1 98.56 540 LEU B CA 1
ATOM 9397 C C . LEU B 1 540 ? -13.727 -16.016 -23.859 1 98.56 540 LEU B C 1
ATOM 9399 O O . LEU B 1 540 ? -14 -14.844 -23.625 1 98.56 540 LEU B O 1
ATOM 9403 N N . LEU B 1 541 ? -14.125 -17 -23.078 1 98.19 541 LEU B N 1
ATOM 9404 C CA . LEU B 1 541 ? -15.016 -16.781 -21.938 1 98.19 541 LEU B CA 1
ATOM 9405 C C . LEU B 1 541 ? -14.398 -15.797 -20.953 1 98.19 541 LEU B C 1
ATOM 9407 O O . LEU B 1 541 ? -15.117 -15.016 -20.312 1 98.19 541 LEU B O 1
ATOM 9411 N N . ASN B 1 542 ? -13.117 -15.875 -20.828 1 98.31 542 ASN B N 1
ATOM 9412 C CA . ASN B 1 542 ? -12.438 -15.062 -19.828 1 98.31 542 ASN B CA 1
ATOM 9413 C C . ASN B 1 542 ? -11.844 -13.797 -20.438 1 98.31 542 ASN B C 1
ATOM 9415 O O . ASN B 1 542 ? -11.172 -13.023 -19.766 1 98.31 542 ASN B O 1
ATOM 9419 N N . GLY B 1 543 ? -12.047 -13.594 -21.703 1 98.06 543 GLY B N 1
ATOM 9420 C CA . GLY B 1 543 ? -11.523 -12.414 -22.375 1 98.06 543 GLY B CA 1
ATOM 9421 C C . GLY B 1 543 ? -10.016 -12.305 -22.312 1 98.06 543 GLY B C 1
ATOM 9422 O O . GLY B 1 543 ? -9.469 -11.203 -22.219 1 98.06 543 GLY B O 1
ATOM 9423 N N . GLY B 1 544 ? -9.305 -13.406 -22.281 1 97.94 544 GLY B N 1
ATOM 9424 C CA . GLY B 1 544 ? -7.863 -13.414 -22.109 1 97.94 544 GLY B CA 1
ATOM 9425 C C . GLY B 1 544 ? -7.109 -13.43 -23.422 1 97.94 544 GLY B C 1
ATOM 9426 O O . GLY B 1 544 ? -7.719 -13.398 -24.5 1 97.94 544 GLY B O 1
ATOM 9427 N N . ALA B 1 545 ? -5.762 -13.383 -23.375 1 98.31 545 ALA B N 1
ATOM 9428 C CA . ALA B 1 545 ? -4.879 -13.469 -24.547 1 98.31 545 ALA B CA 1
ATOM 9429 C C . ALA B 1 545 ? -4.539 -14.922 -24.875 1 98.31 545 ALA B C 1
ATOM 9431 O O . ALA B 1 545 ? -4.703 -15.805 -24.031 1 98.31 545 ALA B O 1
ATOM 9432 N N . PRO B 1 546 ? -4.16 -15.148 -26.156 1 98.19 546 PRO B N 1
ATOM 9433 C CA . PRO B 1 546 ? -3.891 -16.531 -26.531 1 98.19 546 PRO B CA 1
ATOM 9434 C C . PRO B 1 546 ? -2.404 -16.891 -26.5 1 98.19 546 PRO B C 1
ATOM 9436 O O . PRO B 1 546 ? -1.563 -16.062 -26.859 1 98.19 546 PRO B O 1
ATOM 9439 N N . TYR B 1 547 ? -2.105 -18.078 -26.047 1 97.12 547 TYR B N 1
ATOM 9440 C CA . TYR B 1 547 ? -0.795 -18.656 -26.312 1 97.12 547 TYR B CA 1
ATOM 9441 C C . TYR B 1 547 ? -0.719 -19.219 -27.734 1 97.12 547 TYR B C 1
ATOM 9443 O O . TYR B 1 547 ? -1.488 -20.109 -28.109 1 97.12 547 TYR B O 1
ATOM 9451 N N . LEU B 1 548 ? 0.156 -18.672 -28.5 1 97.12 548 LEU B N 1
ATOM 9452 C CA . LEU B 1 548 ? 0.42 -19.25 -29.812 1 97.12 548 LEU B CA 1
ATOM 9453 C C . LEU B 1 548 ? 1.386 -20.422 -29.719 1 97.12 548 LEU B C 1
ATOM 9455 O O . LEU B 1 548 ? 1.175 -21.469 -30.344 1 97.12 548 LEU B O 1
ATOM 9459 N N . ILE B 1 549 ? 2.436 -20.203 -28.938 1 94.69 549 ILE B N 1
ATOM 9460 C CA . ILE B 1 549 ? 3.414 -21.25 -28.672 1 94.69 549 ILE B CA 1
ATOM 9461 C C . ILE B 1 549 ? 3.695 -21.312 -27.172 1 94.69 549 ILE B C 1
ATOM 9463 O O . ILE B 1 549 ? 3.918 -20.281 -26.531 1 94.69 549 ILE B O 1
ATOM 9467 N N . ARG B 1 550 ? 3.588 -22.484 -26.609 1 88 550 ARG B N 1
ATOM 9468 C CA . ARG B 1 550 ? 3.969 -22.75 -25.234 1 88 550 ARG B CA 1
ATOM 9469 C C . ARG B 1 550 ? 4.945 -23.922 -25.156 1 88 550 ARG B C 1
ATOM 9471 O O . ARG B 1 550 ? 4.531 -25.078 -25.062 1 88 550 ARG B O 1
ATOM 9478 N N . ASP B 1 551 ? 6.055 -23.641 -25.516 1 73.12 551 ASP B N 1
ATOM 9479 C CA . ASP B 1 551 ? 7.105 -24.656 -25.438 1 73.12 551 ASP B CA 1
ATOM 9480 C C . ASP B 1 551 ? 7.992 -24.453 -24.219 1 73.12 551 ASP B C 1
ATOM 9482 O O . ASP B 1 551 ? 9.016 -23.766 -24.297 1 73.12 551 ASP B O 1
ATOM 9486 N N . ALA B 1 552 ? 7.434 -24.797 -23.125 1 55.56 552 ALA B N 1
ATOM 9487 C CA . ALA B 1 552 ? 8.195 -24.5 -21.906 1 55.56 552 ALA B CA 1
ATOM 9488 C C . ALA B 1 552 ? 9.555 -25.188 -21.938 1 55.56 552 ALA B C 1
ATOM 9490 O O . ALA B 1 552 ? 9.812 -26.047 -22.781 1 55.56 552 ALA B O 1
ATOM 9491 N N . ALA B 1 553 ? 10.5 -24.688 -21.266 1 47.41 553 ALA B N 1
ATOM 9492 C CA . ALA B 1 553 ? 11.93 -25.016 -21.234 1 47.41 553 ALA B CA 1
ATOM 9493 C C . ALA B 1 553 ? 12.148 -26.516 -21.359 1 47.41 553 ALA B C 1
ATOM 9495 O O . ALA B 1 553 ? 13.266 -26.969 -21.625 1 47.41 553 ALA B O 1
ATOM 9496 N N . TYR B 1 554 ? 11 -27.203 -21.281 1 41.25 554 TYR B N 1
ATOM 9497 C CA . TYR B 1 554 ? 11.414 -28.594 -21.297 1 41.25 554 TYR B CA 1
ATOM 9498 C C . TYR B 1 554 ? 11.141 -29.219 -22.656 1 41.25 554 TYR B C 1
ATOM 9500 O O . TYR B 1 554 ? 11.438 -30.406 -22.875 1 41.25 554 TYR B O 1
ATOM 9508 N N . ILE B 1 555 ? 10.555 -28.438 -23.656 1 43.88 555 ILE B N 1
ATOM 9509 C CA . ILE B 1 555 ? 10.211 -29.203 -24.844 1 43.88 555 ILE B CA 1
ATOM 9510 C C . ILE B 1 555 ? 11.164 -28.844 -25.984 1 43.88 555 ILE B C 1
ATOM 9512 O O . ILE B 1 555 ? 11.586 -27.703 -26.109 1 43.88 555 ILE B O 1
ATOM 9516 N N . GLY B 1 556 ? 11.859 -29.688 -26.875 1 35.66 556 GLY B N 1
ATOM 9517 C CA . GLY B 1 556 ? 12.844 -29.812 -27.938 1 35.66 556 GLY B CA 1
ATOM 9518 C C . GLY B 1 556 ? 12.422 -29.141 -29.234 1 35.66 556 GLY B C 1
ATOM 9519 O O . GLY B 1 556 ? 11.766 -29.766 -30.078 1 35.66 556 GLY B O 1
ATOM 9520 N N . VAL B 1 557 ? 12.242 -27.922 -29.656 1 40.53 557 VAL B N 1
ATOM 9521 C CA . VAL B 1 557 ? 11.789 -27.453 -30.953 1 40.53 557 VAL B CA 1
ATOM 9522 C C . VAL B 1 557 ? 12.992 -27.312 -31.891 1 40.53 557 VAL B C 1
ATOM 9524 O O . VAL B 1 557 ? 13.961 -26.609 -31.578 1 40.53 557 VAL B O 1
ATOM 9527 N N . ASP B 1 558 ? 13.203 -28.094 -32.875 1 33 558 ASP B N 1
ATOM 9528 C CA . ASP B 1 558 ? 14.102 -27.844 -33.969 1 33 558 ASP B CA 1
ATOM 9529 C C . ASP B 1 558 ? 13.469 -26.906 -35 1 33 558 ASP B C 1
ATOM 9531 O O . ASP B 1 558 ? 12.242 -26.844 -35.125 1 33 558 ASP B O 1
ATOM 9535 N N . GLY B 1 559 ? 13.836 -25.656 -35.375 1 37.91 559 GLY B N 1
ATOM 9536 C CA . GLY B 1 559 ? 13.516 -24.531 -36.219 1 37.91 559 GLY B CA 1
ATOM 9537 C C . GLY B 1 559 ? 12.938 -24.938 -37.562 1 37.91 559 GLY B C 1
ATOM 9538 O O . GLY B 1 559 ? 12.453 -24.109 -38.344 1 37.91 559 GLY B O 1
ATOM 9539 N N . ASP B 1 560 ? 13.289 -25.969 -38.219 1 41.88 560 ASP B N 1
ATOM 9540 C CA . ASP B 1 560 ? 12.82 -26.281 -39.562 1 41.88 560 ASP B CA 1
ATOM 9541 C C . ASP B 1 560 ? 11.422 -26.906 -39.531 1 41.88 560 ASP B C 1
ATOM 9543 O O . ASP B 1 560 ? 11.219 -27.969 -38.938 1 41.88 560 ASP B O 1
ATOM 9547 N N . MET B 1 561 ? 10.406 -26.156 -39.969 1 58.03 561 MET B N 1
ATOM 9548 C CA . MET B 1 561 ? 9.031 -26.656 -39.938 1 58.03 561 MET B CA 1
ATOM 9549 C C . MET B 1 561 ? 8.727 -27.453 -41.188 1 58.03 561 MET B C 1
ATOM 9551 O O . MET B 1 561 ? 8.945 -26.969 -42.312 1 58.03 561 MET B O 1
ATOM 9555 N N . ASP B 1 562 ? 8.508 -28.625 -41.094 1 60.12 562 ASP B N 1
ATOM 9556 C CA . ASP B 1 562 ? 7.992 -29.344 -42.25 1 60.12 562 ASP B CA 1
ATOM 9557 C C . ASP B 1 562 ? 6.57 -28.891 -42.594 1 60.12 562 ASP B C 1
ATOM 9559 O O . ASP B 1 562 ? 6.039 -27.969 -41.969 1 60.12 562 ASP B O 1
ATOM 9563 N N . ASP B 1 563 ? 6.055 -29.344 -43.75 1 62.53 563 ASP B N 1
ATOM 9564 C CA . ASP B 1 563 ? 4.762 -28.906 -44.25 1 62.53 563 ASP B CA 1
ATOM 9565 C C . ASP B 1 563 ? 3.648 -29.141 -43.25 1 62.53 563 ASP B C 1
ATOM 9567 O O . ASP B 1 563 ? 2.732 -28.328 -43.125 1 62.53 563 ASP B O 1
ATOM 9571 N N . GLU B 1 564 ? 3.682 -30.203 -42.531 1 69.62 564 GLU B N 1
ATOM 9572 C CA . GLU B 1 564 ? 2.666 -30.516 -41.531 1 69.62 564 GLU B CA 1
ATOM 9573 C C . GLU B 1 564 ? 2.748 -29.562 -40.344 1 69.62 564 GLU B C 1
ATOM 9575 O O . GLU B 1 564 ? 1.723 -29.094 -39.844 1 69.62 564 GLU B O 1
ATOM 9580 N N . GLN B 1 565 ? 3.857 -29.344 -39.938 1 74.88 565 GLN B N 1
ATOM 9581 C CA . GLN B 1 565 ? 4.082 -28.391 -38.844 1 74.88 565 GLN B CA 1
ATOM 9582 C C . GLN B 1 565 ? 3.643 -26.984 -39.25 1 74.88 565 GLN B C 1
ATOM 9584 O O . GLN B 1 565 ? 3.082 -26.25 -38.438 1 74.88 565 GLN B O 1
ATOM 9589 N N . ARG B 1 566 ? 3.928 -26.75 -40.5 1 75.12 566 ARG B N 1
ATOM 9590 C CA . ARG B 1 566 ? 3.52 -25.438 -41 1 75.12 566 ARG B CA 1
ATOM 9591 C C . ARG B 1 566 ? 2 -25.312 -41.031 1 75.12 566 ARG B C 1
ATOM 9593 O O . ARG B 1 566 ? 1.457 -24.281 -40.594 1 75.12 566 ARG B O 1
ATOM 9600 N N . ALA B 1 567 ? 1.353 -26.312 -41.562 1 77.25 567 ALA B N 1
ATOM 9601 C CA . ALA B 1 567 ? -0.107 -26.281 -41.625 1 77.25 567 ALA B CA 1
ATOM 9602 C C . ALA B 1 567 ? -0.701 -26.188 -40.219 1 77.25 567 ALA B C 1
ATOM 9604 O O . ALA B 1 567 ? -1.673 -25.453 -40 1 77.25 567 ALA B O 1
ATOM 9605 N N . ARG B 1 568 ? -0.187 -26.797 -39.281 1 85.06 568 ARG B N 1
ATOM 9606 C CA . ARG B 1 568 ? -0.643 -26.734 -37.906 1 85.06 568 ARG B CA 1
ATOM 9607 C C . ARG B 1 568 ? -0.423 -25.328 -37.312 1 85.06 568 ARG B C 1
ATOM 9609 O O . ARG B 1 568 ? -1.3 -24.781 -36.656 1 85.06 568 ARG B O 1
ATOM 9616 N N . THR B 1 569 ? 0.658 -24.859 -37.594 1 86.44 569 THR B N 1
ATOM 9617 C CA . THR B 1 569 ? 1 -23.531 -37.125 1 86.44 569 THR B CA 1
ATOM 9618 C C . THR B 1 569 ? 0.077 -22.469 -37.719 1 86.44 569 THR B C 1
ATOM 9620 O O . THR B 1 569 ? -0.347 -21.547 -37.031 1 86.44 569 THR B O 1
ATOM 9623 N N . GLU B 1 570 ? -0.198 -22.578 -39 1 84.88 570 GLU B N 1
ATOM 9624 C CA . GLU B 1 570 ? -1.119 -21.656 -39.625 1 84.88 570 GLU B CA 1
ATOM 9625 C C . GLU B 1 570 ? -2.508 -21.719 -39 1 84.88 570 GLU B C 1
ATOM 9627 O O . GLU B 1 570 ? -3.16 -20.688 -38.812 1 84.88 570 GLU B O 1
ATOM 9632 N N . ASN B 1 571 ? -2.863 -22.891 -38.75 1 90 571 ASN B N 1
ATOM 9633 C CA . ASN B 1 571 ? -4.145 -23.062 -38.062 1 90 571 ASN B CA 1
ATOM 9634 C C . ASN B 1 571 ? -4.125 -22.422 -36.688 1 90 571 ASN B C 1
ATOM 9636 O O . ASN B 1 571 ? -5.086 -21.781 -36.281 1 90 571 ASN B O 1
ATOM 9640 N N . ASP B 1 572 ? -3.094 -22.672 -35.938 1 94.12 572 ASP B N 1
ATOM 9641 C CA . ASP B 1 572 ? -2.941 -22.094 -34.625 1 94.12 572 ASP B CA 1
ATOM 9642 C C . ASP B 1 572 ? -2.957 -20.562 -34.688 1 94.12 572 ASP B C 1
ATOM 9644 O O . ASP B 1 572 ? -3.537 -19.906 -33.844 1 94.12 572 ASP B O 1
ATOM 9648 N N . ILE B 1 573 ? -2.336 -20.047 -35.688 1 96.5 573 ILE B N 1
ATOM 9649 C CA . ILE B 1 573 ? -2.287 -18.609 -35.906 1 96.5 573 ILE B CA 1
ATOM 9650 C C . ILE B 1 573 ? -3.697 -18.062 -36.125 1 96.5 573 ILE B C 1
ATOM 9652 O O . ILE B 1 573 ? -4.078 -17.047 -35.562 1 96.5 573 ILE B O 1
ATOM 9656 N N . GLU B 1 574 ? -4.461 -18.734 -36.969 1 96.69 574 GLU B N 1
ATOM 9657 C CA . GLU B 1 574 ? -5.832 -18.312 -37.219 1 96.69 574 GLU B CA 1
ATOM 9658 C C . GLU B 1 574 ? -6.676 -18.312 -35.969 1 96.69 574 GLU B C 1
ATOM 9660 O O . GLU B 1 574 ? -7.441 -17.375 -35.719 1 96.69 574 GLU B O 1
ATOM 9665 N N . ARG B 1 575 ? -6.523 -19.328 -35.219 1 97 575 ARG B N 1
ATOM 9666 C CA . ARG B 1 575 ? -7.238 -19.422 -33.938 1 97 575 ARG B CA 1
ATOM 9667 C C . ARG B 1 575 ? -6.82 -18.297 -33 1 97 575 ARG B C 1
ATOM 9669 O O . ARG B 1 575 ? -7.668 -17.688 -32.344 1 97 575 ARG B O 1
ATOM 9676 N N . CYS B 1 576 ? -5.555 -18.031 -32.969 1 98.06 576 CYS B N 1
ATOM 9677 C CA . CYS B 1 576 ? -5.043 -16.969 -32.094 1 98.06 576 CYS B CA 1
ATOM 9678 C C . CYS B 1 576 ? -5.543 -15.609 -32.562 1 98.06 576 CYS B C 1
ATOM 9680 O O . CYS B 1 576 ? -5.797 -14.727 -31.734 1 98.06 576 CYS B O 1
ATOM 9682 N N . HIS B 1 577 ? -5.73 -15.43 -33.875 1 98.06 577 HIS B N 1
ATOM 9683 C CA . HIS B 1 577 ? -6.266 -14.18 -34.375 1 98.06 577 HIS B CA 1
ATOM 9684 C C . HIS B 1 577 ? -7.656 -13.898 -33.812 1 98.06 577 HIS B C 1
ATOM 9686 O O . HIS B 1 577 ? -7.969 -12.766 -33.438 1 98.06 577 HIS B O 1
ATOM 9692 N N . THR B 1 578 ? -8.359 -14.938 -33.75 1 97.69 578 THR B N 1
ATOM 9693 C CA . THR B 1 578 ? -9.719 -14.797 -33.219 1 97.69 578 THR B CA 1
ATOM 9694 C C . THR B 1 578 ? -9.703 -14.344 -31.766 1 97.69 578 THR B C 1
ATOM 9696 O O . THR B 1 578 ? -10.383 -13.383 -31.406 1 97.69 578 THR B O 1
ATOM 9699 N N . VAL B 1 579 ? -8.961 -15 -30.953 1 98.44 579 VAL B N 1
ATOM 9700 C CA . VAL B 1 579 ? -8.898 -14.719 -29.516 1 98.44 579 VAL B CA 1
ATOM 9701 C C . VAL B 1 579 ? -8.242 -13.359 -29.281 1 98.44 579 VAL B C 1
ATOM 9703 O O . VAL B 1 579 ? -8.703 -12.578 -28.453 1 98.44 579 VAL B O 1
ATOM 9706 N N . ALA B 1 580 ? -7.195 -13.07 -30.016 1 98.5 580 ALA B N 1
ATOM 9707 C CA . ALA B 1 580 ? -6.488 -11.805 -29.891 1 98.5 580 ALA B CA 1
ATOM 9708 C C . ALA B 1 580 ? -7.391 -10.633 -30.266 1 98.5 580 ALA B C 1
ATOM 9710 O O . ALA B 1 580 ? -7.352 -9.578 -29.625 1 98.5 580 ALA B O 1
ATOM 9711 N N . ALA B 1 581 ? -8.109 -10.766 -31.344 1 98.06 581 ALA B N 1
ATOM 9712 C CA . ALA B 1 581 ? -9.031 -9.719 -31.766 1 98.06 581 ALA B CA 1
ATOM 9713 C C . ALA B 1 581 ? -10.094 -9.453 -30.703 1 98.06 581 ALA B C 1
ATOM 9715 O O . ALA B 1 581 ? -10.445 -8.297 -30.438 1 98.06 581 ALA B O 1
ATOM 9716 N N . PHE B 1 582 ? -10.602 -10.539 -30.188 1 98.44 582 PHE B N 1
ATOM 9717 C CA . PHE B 1 582 ? -11.57 -10.391 -29.109 1 98.44 582 PHE B CA 1
ATOM 9718 C C . PHE B 1 582 ? -10.938 -9.711 -27.891 1 98.44 582 PHE B C 1
ATOM 9720 O O . PHE B 1 582 ? -11.531 -8.805 -27.312 1 98.44 582 PHE B O 1
ATOM 9727 N N . HIS B 1 583 ? -9.766 -10.125 -27.5 1 98.44 583 HIS B N 1
ATOM 9728 C CA . HIS B 1 583 ? -9.031 -9.523 -26.406 1 98.44 583 HIS B CA 1
ATOM 9729 C C . HIS B 1 583 ? -8.781 -8.039 -26.641 1 98.44 583 HIS B C 1
ATOM 9731 O O . HIS B 1 583 ? -8.812 -7.234 -25.719 1 98.44 583 HIS B O 1
ATOM 9737 N N . GLU B 1 584 ? -8.414 -7.672 -27.828 1 98.06 584 GLU B N 1
ATOM 9738 C CA . GLU B 1 584 ? -8.195 -6.27 -28.172 1 98.06 584 GLU B CA 1
ATOM 9739 C C . GLU B 1 584 ? -9.422 -5.422 -27.844 1 98.06 584 GLU B C 1
ATOM 9741 O O . GLU B 1 584 ? -9.297 -4.27 -27.422 1 98.06 584 GLU B O 1
ATOM 9746 N N . ARG B 1 585 ? -10.523 -6.043 -28.031 1 97.25 585 ARG B N 1
ATOM 9747 C CA . ARG B 1 585 ? -11.789 -5.344 -27.781 1 97.25 585 ARG B CA 1
ATOM 9748 C C . ARG B 1 585 ? -12.086 -5.254 -26.297 1 97.25 585 ARG B C 1
ATOM 9750 O O . ARG B 1 585 ? -12.5 -4.203 -25.797 1 97.25 585 ARG B O 1
ATOM 9757 N N . VAL B 1 586 ? -11.812 -6.336 -25.516 1 98.38 586 VAL B N 1
ATOM 9758 C CA . VAL B 1 586 ? -12.398 -6.391 -24.188 1 98.38 586 VAL B CA 1
ATOM 9759 C C . VAL B 1 586 ? -11.281 -6.422 -23.141 1 98.38 586 VAL B C 1
ATOM 9761 O O . VAL B 1 586 ? -11.555 -6.375 -21.938 1 98.38 586 VAL B O 1
ATOM 9764 N N . GLY B 1 587 ? -10.055 -6.449 -23.547 1 98.06 587 GLY B N 1
ATOM 9765 C CA . GLY B 1 587 ? -8.953 -6.73 -22.641 1 98.06 587 GLY B CA 1
ATOM 9766 C C . GLY B 1 587 ? -8.875 -5.766 -21.469 1 98.06 587 GLY B C 1
ATOM 9767 O O . GLY B 1 587 ? -8.406 -6.125 -20.391 1 98.06 587 GLY B O 1
ATOM 9768 N N . MET B 1 588 ? -9.344 -4.574 -21.625 1 97.5 588 MET B N 1
ATOM 9769 C CA . MET B 1 588 ? -9.273 -3.568 -20.562 1 97.5 588 MET B CA 1
ATOM 9770 C C . MET B 1 588 ? -10.656 -3.293 -19.984 1 97.5 588 MET B C 1
ATOM 9772 O O . MET B 1 588 ? -10.828 -2.357 -19.203 1 97.5 588 MET B O 1
ATOM 9776 N N . GLN B 1 589 ? -11.656 -4.125 -20.391 1 98 589 GLN B N 1
ATOM 9777 C CA . GLN B 1 589 ? -13.023 -3.955 -19.922 1 98 589 GLN B CA 1
ATOM 9778 C C . GLN B 1 589 ? -13.305 -4.84 -18.703 1 98 589 GLN B C 1
ATOM 9780 O O . GLN B 1 589 ? -12.797 -5.961 -18.625 1 98 589 GLN B O 1
ATOM 9785 N N . GLU B 1 590 ? -14.086 -4.336 -17.812 1 98.56 590 GLU B N 1
ATOM 9786 C CA . GLU B 1 590 ? -14.562 -5.164 -16.703 1 98.56 590 GLU B CA 1
ATOM 9787 C C . GLU B 1 590 ? -15.43 -6.312 -17.219 1 98.56 590 GLU B C 1
ATOM 9789 O O . GLU B 1 590 ? -16.25 -6.125 -18.125 1 98.56 590 GLU B O 1
ATOM 9794 N N . LEU B 1 591 ? -15.188 -7.555 -16.781 1 98.81 591 LEU B N 1
ATOM 9795 C CA . LEU B 1 591 ? -16.172 -8.633 -16.906 1 98.81 591 LEU B CA 1
ATOM 9796 C C . LEU B 1 591 ? -17.328 -8.43 -15.945 1 98.81 591 LEU B C 1
ATOM 9798 O O . LEU B 1 591 ? -17.203 -8.664 -14.742 1 98.81 591 LEU B O 1
ATOM 9802 N N . VAL B 1 592 ? -18.484 -8.047 -16.453 1 98.31 592 VAL B N 1
ATOM 9803 C CA . VAL B 1 592 ? -19.531 -7.539 -15.578 1 98.31 592 VAL B CA 1
ATOM 9804 C C . VAL B 1 592 ? -20.469 -8.68 -15.188 1 98.31 592 VAL B C 1
ATOM 9806 O O . VAL B 1 592 ? -21.125 -8.625 -14.148 1 98.31 592 VAL B O 1
ATOM 9809 N N . ARG B 1 593 ? -20.484 -9.727 -16.062 1 98.12 593 ARG B N 1
ATOM 9810 C CA . ARG B 1 593 ? -21.438 -10.797 -15.781 1 98.12 593 ARG B CA 1
ATOM 9811 C C . ARG B 1 593 ? -20.984 -12.109 -16.406 1 98.12 593 ARG B C 1
ATOM 9813 O O . ARG B 1 593 ? -20.453 -12.117 -17.516 1 98.12 593 ARG B O 1
ATOM 9820 N N . HIS B 1 594 ? -21.188 -13.195 -15.734 1 98.5 594 HIS B N 1
ATOM 9821 C CA . HIS B 1 594 ? -21.078 -14.57 -16.219 1 98.5 594 HIS B CA 1
ATOM 9822 C C . HIS B 1 594 ? -22.328 -15.375 -15.883 1 98.5 594 HIS B C 1
ATOM 9824 O O . HIS B 1 594 ? -22.875 -15.234 -14.789 1 98.5 594 HIS B O 1
ATOM 9830 N N . GLU B 1 595 ? -22.781 -16.141 -16.812 1 97.56 595 GLU B N 1
ATOM 9831 C CA . GLU B 1 595 ? -23.984 -16.906 -16.531 1 97.56 595 GLU B CA 1
ATOM 9832 C C . GLU B 1 595 ? -24 -18.219 -17.312 1 97.56 595 GLU B C 1
ATOM 9834 O O . GLU B 1 595 ? -23.266 -18.375 -18.281 1 97.56 595 GLU B O 1
ATOM 9839 N N . PHE B 1 596 ? -24.812 -19.141 -16.812 1 97.69 596 PHE B N 1
ATOM 9840 C CA . PHE B 1 596 ? -25.156 -20.359 -17.531 1 97.69 596 PHE B CA 1
ATOM 9841 C C . PHE B 1 596 ? -26.422 -20.156 -18.375 1 97.69 596 PHE B C 1
ATOM 9843 O O . PHE B 1 596 ? -27.469 -19.781 -17.844 1 97.69 596 PHE B O 1
ATOM 9850 N N . VAL B 1 597 ? -26.281 -20.422 -19.625 1 97.44 597 VAL B N 1
ATOM 9851 C CA . VAL B 1 597 ? -27.422 -20.25 -20.516 1 97.44 597 VAL B CA 1
ATOM 9852 C C . VAL B 1 597 ? -28.438 -21.375 -20.281 1 97.44 597 VAL B C 1
ATOM 9854 O O . VAL B 1 597 ? -28.078 -22.547 -20.344 1 97.44 597 VAL B O 1
ATOM 9857 N N . ASP B 1 598 ? -29.656 -21.047 -20.016 1 95.81 598 ASP B N 1
ATOM 9858 C CA . ASP B 1 598 ? -30.719 -21.984 -19.719 1 95.81 598 ASP B CA 1
ATOM 9859 C C . ASP B 1 598 ? -30.328 -22.953 -18.609 1 95.81 598 ASP B C 1
ATOM 9861 O O . ASP B 1 598 ? -30.594 -24.141 -18.688 1 95.81 598 ASP B O 1
ATOM 9865 N N . ASP B 1 599 ? -29.547 -22.453 -17.719 1 93.44 599 ASP B N 1
ATOM 9866 C CA . ASP B 1 599 ? -29.125 -23.172 -16.516 1 93.44 599 ASP B CA 1
ATOM 9867 C C . ASP B 1 599 ? -28.266 -24.391 -16.875 1 93.44 599 ASP B C 1
ATOM 9869 O O . ASP B 1 599 ? -28.172 -25.344 -16.094 1 93.44 599 ASP B O 1
ATOM 9873 N N . ASP B 1 600 ? -27.734 -24.438 -18.078 1 96.56 600 ASP B N 1
ATOM 9874 C CA . ASP B 1 600 ? -26.828 -25.5 -18.516 1 96.56 600 ASP B CA 1
ATOM 9875 C C . ASP B 1 600 ? -25.375 -25.094 -18.25 1 96.56 600 ASP B C 1
ATOM 9877 O O . ASP B 1 600 ? -24.828 -24.234 -18.953 1 96.56 600 ASP B O 1
ATOM 9881 N N . PRO B 1 601 ? -24.719 -25.766 -17.312 1 96 601 PRO B N 1
ATOM 9882 C CA . PRO B 1 601 ? -23.344 -25.391 -16.984 1 96 601 PRO B CA 1
ATOM 9883 C C . PRO B 1 601 ? -22.375 -25.625 -18.156 1 96 601 PRO B C 1
ATOM 9885 O O . PRO B 1 601 ? -21.219 -25.188 -18.094 1 96 601 PRO B O 1
ATOM 9888 N N . LEU B 1 602 ? -22.828 -26.25 -19.188 1 97.19 602 LEU B N 1
ATOM 9889 C CA . LEU B 1 602 ? -21.984 -26.516 -20.344 1 97.19 602 LEU B CA 1
ATOM 9890 C C . LEU B 1 602 ? -22.219 -25.484 -21.438 1 97.19 602 LEU B C 1
ATOM 9892 O O . LEU B 1 602 ? -21.578 -25.531 -22.5 1 97.19 602 LEU B O 1
ATOM 9896 N N . VAL B 1 603 ? -23.078 -24.594 -21.234 1 98.44 603 VAL B N 1
ATOM 9897 C CA . VAL B 1 603 ? -23.266 -23.422 -22.078 1 98.44 603 VAL B CA 1
ATOM 9898 C C . VAL B 1 603 ? -23.125 -22.156 -21.234 1 98.44 603 VAL B C 1
ATOM 9900 O O . VAL B 1 603 ? -24.016 -21.812 -20.453 1 98.44 603 VAL B O 1
ATOM 9903 N N . GLN B 1 604 ? -22.031 -21.484 -21.406 1 98.31 604 GLN B N 1
ATOM 9904 C CA . GLN B 1 604 ? -21.641 -20.375 -20.547 1 98.31 604 GLN B CA 1
ATOM 9905 C C . GLN B 1 604 ? -21.531 -19.078 -21.344 1 98.31 604 GLN B C 1
ATOM 9907 O O . GLN B 1 604 ? -21.141 -19.094 -22.516 1 98.31 604 GLN B O 1
ATOM 9912 N N . ARG B 1 605 ? -21.875 -17.953 -20.734 1 98.38 605 ARG B N 1
ATOM 9913 C CA . ARG B 1 605 ? -21.812 -16.656 -21.375 1 98.38 605 ARG B CA 1
ATOM 9914 C C . ARG B 1 605 ? -21.156 -15.617 -20.469 1 98.38 605 ARG B C 1
ATOM 9916 O O . ARG B 1 605 ? -21.453 -15.547 -19.281 1 98.38 605 ARG B O 1
ATOM 9923 N N . SER B 1 606 ? -20.219 -14.852 -20.969 1 98.69 606 SER B N 1
ATOM 9924 C CA . SER B 1 606 ? -19.594 -13.711 -20.312 1 98.69 606 SER B CA 1
ATOM 9925 C C . SER B 1 606 ? -19.984 -12.406 -21 1 98.69 606 SER B C 1
ATOM 9927 O O . SER B 1 606 ? -20.078 -12.344 -22.219 1 98.69 606 SER B O 1
ATOM 9929 N N . VAL B 1 607 ? -20.25 -11.359 -20.234 1 98.69 607 VAL B N 1
ATOM 9930 C CA . VAL B 1 607 ? -20.594 -10.023 -20.719 1 98.69 607 VAL B CA 1
ATOM 9931 C C . VAL B 1 607 ? -19.594 -9.008 -20.172 1 98.69 607 VAL B C 1
ATOM 9933 O O . VAL B 1 607 ? -19.312 -8.984 -18.969 1 98.69 607 VAL B O 1
ATOM 9936 N N . PHE B 1 608 ? -19.125 -8.195 -21.047 1 98.56 608 PHE B N 1
ATOM 9937 C CA . PHE B 1 608 ? -18.125 -7.199 -20.672 1 98.56 608 PHE B CA 1
ATOM 9938 C C . PHE B 1 608 ? -18.75 -5.809 -20.625 1 98.56 608 PHE B C 1
ATOM 9940 O O . PHE B 1 608 ? -19.859 -5.602 -21.094 1 98.56 608 PHE B O 1
ATOM 9947 N N . ALA B 1 609 ? -18.078 -4.887 -20.047 1 97.88 609 ALA B N 1
ATOM 9948 C CA . ALA B 1 609 ? -18.594 -3.564 -19.688 1 97.88 609 ALA B CA 1
ATOM 9949 C C . ALA B 1 609 ? -19.047 -2.805 -20.938 1 97.88 609 ALA B C 1
ATOM 9951 O O . ALA B 1 609 ? -19.938 -1.965 -20.875 1 97.88 609 ALA B O 1
ATOM 9952 N N . ASP B 1 610 ? -18.453 -3.051 -22.094 1 96.94 610 ASP B N 1
ATOM 9953 C CA . ASP B 1 610 ? -18.812 -2.324 -23.297 1 96.94 610 ASP B CA 1
ATOM 9954 C C . ASP B 1 610 ? -20.016 -2.961 -23.984 1 96.94 610 ASP B C 1
ATOM 9956 O O . ASP B 1 610 ? -20.438 -2.521 -25.062 1 96.94 610 ASP B O 1
ATOM 9960 N N . GLY B 1 611 ? -20.531 -4.043 -23.438 1 97.06 611 GLY B N 1
ATOM 9961 C CA . GLY B 1 611 ? -21.703 -4.707 -23.984 1 97.06 611 GLY B CA 1
ATOM 9962 C C . GLY B 1 611 ? -21.375 -5.945 -24.781 1 97.06 611 GLY B C 1
ATOM 9963 O O . GLY B 1 611 ? -22.266 -6.742 -25.094 1 97.06 611 GLY B O 1
ATOM 9964 N N . THR B 1 612 ? -20.109 -6.156 -25.062 1 98.12 612 THR B N 1
ATOM 9965 C CA . THR B 1 612 ? -19.688 -7.352 -25.781 1 98.12 612 THR B CA 1
ATOM 9966 C C . THR B 1 612 ? -19.969 -8.609 -24.969 1 98.12 612 THR B C 1
ATOM 9968 O O . THR B 1 612 ? -19.734 -8.625 -23.75 1 98.12 612 THR B O 1
ATOM 9971 N N . ALA B 1 613 ? -20.5 -9.617 -25.641 1 98.25 613 ALA B N 1
ATOM 9972 C CA . ALA B 1 613 ? -20.781 -10.891 -24.984 1 98.25 613 ALA B CA 1
ATOM 9973 C C . ALA B 1 613 ? -20.219 -12.062 -25.797 1 98.25 613 ALA B C 1
ATOM 9975 O O . ALA B 1 613 ? -20.172 -12 -27.016 1 98.25 613 ALA B O 1
ATOM 9976 N N . VAL B 1 614 ? -19.797 -13.062 -25.125 1 98.69 614 VAL B N 1
ATOM 9977 C CA . VAL B 1 614 ? -19.375 -14.305 -25.766 1 98.69 614 VAL B CA 1
ATOM 9978 C C . VAL B 1 614 ? -20.078 -15.492 -25.109 1 98.69 614 VAL B C 1
ATOM 9980 O O . VAL B 1 614 ? -20.172 -15.562 -23.875 1 98.69 614 VAL B O 1
ATOM 9983 N N . THR B 1 615 ? -20.672 -16.328 -25.891 1 98.62 615 THR B N 1
ATOM 9984 C CA . THR B 1 615 ? -21.297 -17.562 -25.453 1 98.62 615 THR B CA 1
ATOM 9985 C C . THR B 1 615 ? -20.531 -18.781 -25.953 1 98.62 615 THR B C 1
ATOM 9987 O O . THR B 1 615 ? -20.266 -18.891 -27.156 1 98.62 615 THR B O 1
ATOM 9990 N N . CYS B 1 616 ? -20.156 -19.609 -25.094 1 98.56 616 CYS B N 1
ATOM 9991 C CA . CYS B 1 616 ? -19.438 -20.844 -25.438 1 98.56 616 CYS B CA 1
ATOM 9992 C C . CYS B 1 616 ? -20.281 -22.078 -25.125 1 98.56 616 CYS B C 1
ATOM 9994 O O . CYS B 1 616 ? -20.844 -22.188 -24.031 1 98.56 616 CYS B O 1
ATOM 9996 N N . ASP B 1 617 ? -20.438 -22.922 -26.094 1 98.44 617 ASP B N 1
ATOM 9997 C CA . ASP B 1 617 ? -21.156 -24.188 -25.984 1 98.44 617 ASP B CA 1
ATOM 9998 C C . ASP B 1 617 ? -20.188 -25.359 -25.953 1 98.44 617 ASP B C 1
ATOM 10000 O O . ASP B 1 617 ? -19.641 -25.75 -26.984 1 98.44 617 ASP B O 1
ATOM 10004 N N . PHE B 1 618 ? -20.062 -25.984 -24.828 1 97 618 PHE B N 1
ATOM 10005 C CA . PHE B 1 618 ? -19.078 -27.047 -24.641 1 97 618 PHE B CA 1
ATOM 10006 C C . PHE B 1 618 ? -19.641 -28.391 -25.078 1 97 618 PHE B C 1
ATOM 10008 O O . PHE B 1 618 ? -18.906 -29.375 -25.188 1 97 618 PHE B O 1
ATOM 10015 N N . HIS B 1 619 ? -20.969 -28.469 -25.391 1 96.75 619 HIS B N 1
ATOM 10016 C CA . HIS B 1 619 ? -21.516 -29.656 -26.047 1 96.75 619 HIS B CA 1
ATOM 10017 C C . HIS B 1 619 ? -20.984 -29.781 -27.469 1 96.75 619 HIS B C 1
ATOM 10019 O O . HIS B 1 619 ? -20.609 -30.875 -27.891 1 96.75 619 HIS B O 1
ATOM 10025 N N . THR B 1 620 ? -20.969 -28.641 -28.156 1 97.25 620 THR B N 1
ATOM 10026 C CA . THR B 1 620 ? -20.625 -28.641 -29.562 1 97.25 620 THR B CA 1
ATOM 10027 C C . THR B 1 620 ? -19.234 -28.062 -29.797 1 97.25 620 THR B C 1
ATOM 10029 O O . THR B 1 620 ? -18.719 -28.109 -30.922 1 97.25 620 THR B O 1
ATOM 10032 N N . GLN B 1 621 ? -18.656 -27.547 -28.75 1 97.5 621 GLN B N 1
ATOM 10033 C CA . GLN B 1 621 ? -17.344 -26.922 -28.828 1 97.5 621 GLN B CA 1
ATOM 10034 C C . GLN B 1 621 ? -17.359 -25.75 -29.797 1 97.5 621 GLN B C 1
ATOM 10036 O O . GLN B 1 621 ? -16.469 -25.641 -30.656 1 97.5 621 GLN B O 1
ATOM 10041 N N . THR B 1 622 ? -18.344 -24.891 -29.703 1 97.81 622 THR B N 1
ATOM 10042 C CA . THR B 1 622 ? -18.5 -23.703 -30.547 1 97.81 622 THR B CA 1
ATOM 10043 C C . THR B 1 622 ? -18.672 -22.453 -29.688 1 97.81 622 THR B C 1
ATOM 10045 O O . THR B 1 622 ? -18.828 -22.547 -28.469 1 97.81 622 THR B O 1
ATOM 10048 N N . TYR B 1 623 ? -18.578 -21.359 -30.297 1 98.31 623 TYR B N 1
ATOM 10049 C CA . TYR B 1 623 ? -18.766 -20.078 -29.609 1 98.31 623 TYR B CA 1
ATOM 10050 C C . TYR B 1 623 ? -19.469 -19.078 -30.5 1 98.31 623 TYR B C 1
ATOM 10052 O O . TYR B 1 623 ? -19.531 -19.266 -31.719 1 98.31 623 TYR B O 1
ATOM 10060 N N . ARG B 1 624 ? -20.062 -18.016 -29.906 1 98.12 624 ARG B N 1
ATOM 10061 C CA . ARG B 1 624 ? -20.688 -16.891 -30.594 1 98.12 624 ARG B CA 1
ATOM 10062 C C . ARG B 1 624 ? -20.406 -15.586 -29.859 1 98.12 624 ARG B C 1
ATOM 10064 O O . ARG B 1 624 ? -20.578 -15.492 -28.641 1 98.12 624 ARG B O 1
ATOM 10071 N N . ILE B 1 625 ? -19.875 -14.602 -30.547 1 97.62 625 ILE B N 1
ATOM 10072 C CA . ILE B 1 625 ? -19.625 -13.266 -30.016 1 97.62 625 ILE B CA 1
ATOM 10073 C C . ILE B 1 625 ? -20.703 -12.305 -30.5 1 97.62 625 ILE B C 1
ATOM 10075 O O . ILE B 1 625 ? -21.031 -12.266 -31.688 1 97.62 625 ILE B O 1
ATOM 10079 N N . THR B 1 626 ? -21.234 -11.555 -29.625 1 95.62 626 THR B N 1
ATOM 10080 C CA . THR B 1 626 ? -22.312 -10.609 -29.969 1 95.62 626 THR B CA 1
ATOM 10081 C C . THR B 1 626 ? -22.094 -9.281 -29.234 1 95.62 626 THR B C 1
ATOM 10083 O O . THR B 1 626 ? -21.234 -9.18 -28.359 1 95.62 626 THR B O 1
ATOM 10086 N N . ASP B 1 627 ? -22.75 -8.18 -29.75 1 85.56 627 ASP B N 1
ATOM 10087 C CA . ASP B 1 627 ? -22.797 -6.902 -29.062 1 85.56 627 ASP B CA 1
ATOM 10088 C C . ASP B 1 627 ? -24.109 -6.766 -28.266 1 85.56 627 ASP B C 1
ATOM 10090 O O . ASP B 1 627 ? -25.188 -6.961 -28.812 1 85.56 627 ASP B O 1
ATOM 10094 N N . CYS B 1 628 ? -24.109 -6.918 -27.016 1 63.72 628 CYS B N 1
ATOM 10095 C CA . CYS B 1 628 ? -25.312 -6.676 -26.219 1 63.72 628 CYS B CA 1
ATOM 10096 C C . CYS B 1 628 ? -25.531 -5.184 -26 1 63.72 628 CYS B C 1
ATOM 10098 O O . CYS B 1 628 ? -24.656 -4.504 -25.453 1 63.72 628 CYS B O 1
ATOM 10100 N N . PRO B 1 629 ? -26.5 -4.418 -26.547 1 51.75 629 PRO B N 1
ATOM 10101 C CA . PRO B 1 629 ? -26.766 -3.004 -26.266 1 51.75 629 PRO B CA 1
ATOM 10102 C C . PRO B 1 629 ? -26.922 -2.717 -24.781 1 51.75 629 PRO B C 1
ATOM 10104 O O . PRO B 1 629 ? -27.281 -3.607 -24 1 51.75 629 PRO B O 1
ATOM 10107 N N . HIS B 1 630 ? -26.109 -1.811 -24.188 1 44.94 630 HIS B N 1
ATOM 10108 C CA . HIS B 1 630 ? -26.281 -1.313 -22.828 1 44.94 630 HIS B CA 1
ATOM 10109 C C . HIS B 1 630 ? -27.766 -1.113 -22.5 1 44.94 630 HIS B C 1
ATOM 10111 O O . HIS B 1 630 ? -28.469 -0.423 -23.234 1 44.94 630 HIS B O 1
ATOM 10117 N N . HIS B 1 631 ? -28.578 -2.104 -22.156 1 33.75 631 HIS B N 1
ATOM 10118 C CA . HIS B 1 631 ? -29.75 -1.494 -21.531 1 33.75 631 HIS B CA 1
ATOM 10119 C C . HIS B 1 631 ? -29.391 -0.823 -20.219 1 33.75 631 HIS B C 1
ATOM 10121 O O . HIS B 1 631 ? -28.531 -1.318 -19.484 1 33.75 631 HIS B O 1
#

InterPro domains:
  IPR025706 Endo-alpha-N-acetylgalactosaminidase [cd14244] (280-572)
  IPR043751 Protein of unknown function DUF5696 [PF18952] (211-424)

Solvent-accessible surface area (backbone atoms only — not comparable to full-atom values): 61375 Å² total; per-residue (Å²): 92,72,53,72,37,63,69,26,32,43,38,43,42,84,86,78,68,43,46,35,37,35,44,94,92,42,77,49,37,43,33,86,86,53,72,40,32,40,34,32,81,89,43,76,41,47,62,85,61,29,75,42,73,49,78,44,80,44,77,58,77,46,29,44,29,41,41,34,41,36,32,26,47,96,88,23,68,26,26,36,34,37,41,42,31,26,34,46,67,75,25,30,37,36,43,31,45,27,64,72,36,73,48,78,57,52,57,58,33,35,41,52,59,61,23,50,62,47,64,56,74,32,67,57,25,29,38,40,39,27,34,34,25,14,34,36,29,33,12,43,36,66,47,56,40,43,29,84,74,33,49,78,50,18,24,25,40,9,45,16,6,21,39,46,41,40,32,41,33,38,70,88,23,36,27,38,37,42,35,40,77,50,33,71,44,25,27,36,42,41,46,24,47,54,46,24,40,28,50,40,49,33,35,33,36,38,42,56,84,68,35,63,88,53,69,37,43,36,37,37,42,79,39,71,79,34,51,74,46,51,51,28,47,53,48,37,51,56,37,33,31,58,61,47,53,46,37,42,68,31,50,24,59,77,40,62,66,59,62,70,60,55,41,24,34,31,34,35,36,46,26,20,28,38,39,31,84,69,11,65,73,40,42,81,92,46,58,75,74,30,48,50,78,42,34,30,61,53,51,39,52,45,53,52,48,41,47,72,70,61,54,67,48,38,36,40,36,36,29,18,54,30,30,76,11,30,68,23,24,24,78,49,24,76,54,46,24,61,94,32,43,19,58,64,24,47,39,51,29,51,51,51,37,48,73,69,62,25,48,42,27,39,63,42,52,54,41,59,27,21,69,75,10,82,54,61,48,78,86,52,34,33,20,37,68,88,64,50,59,68,67,52,24,63,47,34,44,14,50,24,37,35,37,30,39,81,52,30,42,53,50,52,48,35,53,54,51,54,45,45,72,69,66,44,80,57,45,27,38,28,40,46,52,65,26,31,35,70,60,53,52,20,57,42,60,91,59,56,35,49,31,61,51,24,49,54,30,53,42,35,40,28,21,38,34,45,60,68,62,17,45,21,27,22,34,28,51,24,55,88,42,33,66,49,34,48,31,29,55,35,61,53,46,71,57,74,81,45,61,85,84,53,82,54,72,45,48,81,42,58,48,49,39,43,49,37,29,22,20,39,47,40,36,27,62,54,54,71,42,84,100,55,61,49,32,46,51,57,20,53,53,64,41,19,26,25,43,67,38,79,35,52,60,80,58,90,80,76,81,75,69,52,73,68,54,43,55,50,47,50,50,45,38,55,53,34,48,54,35,8,55,50,9,52,72,40,38,74,32,44,35,70,39,62,45,48,55,93,77,31,87,53,26,36,34,26,31,32,66,87,20,41,30,34,38,33,32,64,85,76,66,47,72,50,77,47,78,43,76,80,120,94,72,55,72,38,62,70,28,33,43,37,40,40,83,87,78,69,43,47,35,38,34,43,94,89,42,77,51,38,43,32,86,85,53,74,41,32,40,34,32,81,89,43,76,40,48,63,84,62,30,76,41,76,50,76,44,81,45,76,56,78,45,29,44,29,41,40,33,42,38,33,27,46,94,90,23,69,25,26,35,34,37,40,42,30,28,34,46,67,76,24,31,36,35,43,31,46,27,63,72,35,74,49,79,58,52,59,59,33,34,41,51,59,61,24,48,62,47,65,56,74,33,66,56,25,28,38,38,40,26,34,34,25,13,34,36,30,33,12,43,36,66,48,55,40,43,28,83,75,33,49,76,49,18,24,25,40,9,44,16,7,21,41,45,43,40,32,40,34,38,70,88,23,38,27,37,38,42,37,40,77,50,33,68,43,25,28,37,41,40,46,24,47,55,44,24,38,28,50,40,49,34,33,32,36,39,42,57,84,69,35,63,89,55,69,39,39,35,36,37,43,79,40,71,80,34,49,74,45,50,51,27,48,52,49,38,52,55,37,33,33,58,61,46,52,46,38,41,66,30,50,24,60,77,40,63,67,59,62,71,59,56,40,24,34,31,36,35,38,47,26,22,29,40,40,30,84,67,10,67,74,38,42,80,91,46,57,75,75,32,48,50,79,44,35,28,60,55,51,38,50,48,54,52,50,42,46,72,70,63,54,65,47,37,34,42,37,36,30,16,52,29,32,76,11,32,67,25,23,24,80,49,25,74,54,45,25,60,92,30,42,20,58,66,25,45,38,51,30,51,51,51,37,47,73,70,62,24,47,42,27,39,63,43,54,56,41,59,27,21,69,74,11,83,54,61,49,78,84,52,34,32,21,37,67,88,64,50,59,69,69,52,26,61,48,35,43,14,50,24,37,37,36,30,39,81,52,32,43,54,49,50,49,36,52,53,51,52,45,45,72,67,66,43,80,57,44,27,37,29,39,46,51,66,26,32,35,69,58,52,52,20,57,42,61,92,57,55,33,49,32,59,52,24,49,52,31,53,42,35,41,27,19,38,35,46,60,70,63,17,45,22,28,21,32,28,50,23,53,88,43,33,67,48,34,48,31,30,57,32,62,53,46,77,54,73,83,46,61,85,83,52,82,55,74,46,48,81,42,60,48,50,39,44,48,38,30,21,22,40,45,39,35,26,63,54,54,71,43,85,99,55,62,49,33,47,48,56,21,52,53,63,42,20,27,24,42,68,38,78,36,52,63,81,59,89,80,75,85,78,68,50,75,67,53,43,54,51,48,49,49,45,37,55,54,34,50,54,35,9,54,51,10,52,71,40,38,72,32,43,34,69,40,63,47,47,53,91,76,31,88,51,25,37,35,24,31,32,67,86,20,42,29,34,36,34,33,64,85,76,66,46,71,51,76,48,78,43,77,83,123

Radius of gyration: 31.6 Å; Cα contacts (8 Å, |Δi|>4): 3222; chains: 2; bounding box: 75×92×77 Å